Protein AF-0000000084341301 (afdb_homodimer)

Organism: Pseudonocardia thermophila (NCBI:txid1848)

Sequence (792 aa):
MSDLIIRPATEADIPAIKRADERSFHARMSDTEIADTLTLLPPERFLVAVDPQDGLVGVTAAYDMAVTLPGGAALPSPGVAWVSVPATHRRRGILRALMAGQLGGFVAQGLPLAMLTASHASIYGRFGYGEATRNRCVEIDPRAELRADAPDPGGVRFAETSEVTEHAPRIHRRWAARTPGAVSRSEAWWKRFFLDREYRRGGASSMFHLVHPDGWAAYRAKWGTEGSTLSVELFAVTPEAHAALWRVLLAQELVEKISTRLTFDDPLQLMLTDPRLIRTTSVADGLWLRVLDVPAVLGARRYGCEIDVVLEVRDDFLGRGGRFRLQGGPDGASCTPTAGAAQVHVGMADLGSLVTGNVRARSLAAAARLQAEDAALARFDVAFVPEREPWHGTDFMSDLIIRPATEADIPAIKRADERSFHARMSDTEIADTLTLLPPERFLVAVDPQDGLVGVTAAYDMAVTLPGGAALPSPGVAWVSVPATHRRRGILRALMAGQLGGFVAQGLPLAMLTASHASIYGRFGYGEATRNRCVEIDPRAELRADAPDPGGVRFAETSEVTEHAPRIHRRWAARTPGAVSRSEAWWKRFFLDREYRRGGASSMFHLVHPDGWAAYRAKWGTEGSTLSVELFAVTPEAHAALWRVLLAQELVEKISTRLTFDDPLQLMLTDPRLIRTTSVADGLWLRVLDVPAVLGARRYGCEIDVVLEVRDDFLGRGGRFRLQGGPDGASCTPTAGAAQVHVGMADLGSLVTGNVRARSLAAAARLQAEDAALARFDVAFVPEREPWHGTDF

Foldseek 3Di:
DAPKDKAFFDPVCLVVLQVQLCQQVVHHDDPVRSVLVCLQFPRRQKIFIQGPVPGTFWIKGWGFKWFAFFLQDTFTATEIDSTGGHPVCPPVCRSLVNLLVNLVVCVVVVGFKYKYWDPPPVPCVLSQKAFAAKWWKKKFALVWDFDPPFAAPAAKDKDDLVVCLPPALVLLSLLRSNFGQAMHADNSRSVSVSVQDPVVQVQWDGWIKMDGNFKIKIWTWHADDQATEIEMQIGGNDPNRVRNVVNVVSPDPRHRIYMYTDDPPDCSLVRTPHSVSMGTDDMGGGMIMFGQAVFVLLQSHAWAAWDWFWEFEDEPSNRRTAIWTWTHHRVGIGIGHDPDDGQKYAYSNVVRRLRRLQDFLVVCVVVVRMDHDPVNRVVSRRGSHGPDRHDHSDHD/DAPKDKAFFDPVCLVVLQVQLCQQVVHHDDPVRSVLVCLQFPRRQKIFIQGPVPGTFWIKGWGFKWFAFFLQDTFTATEIDSTGGHPVCPPVCRSLVNLLVNLVVCVVVVGFKYKYWDPPPVPCVLSQKAFAAKWWKKKFALVWDFDPPFAAPAAKDKDDLVVCLPPALVLLSLLRSNFGQAMHADNSRSVSVSVQDPVVQVQWDGWIWMDGNFKIKIWTWHADDQATEIEMQIGGNDPNRVRNVVNVVSPDPRHRIYMYTDDPPDCSLVRTPHSVSMGTDDMGGGMIMFGSAVFVLLQSHAWAAWDWFWEFEDEPSNRRTAIWTWTHHRVGIGIGHDPDDGQKYAYSNVVRRLRRLQDFLVVCVVVVRMDHDPVNRVVSRRGSHGPDRHDHSDHD

InterPro domains:
  IPR000182 GNAT domain [PS51186] (4-151)
  IPR016181 Acyl-CoA N-acyltransferase [SSF55729] (3-292)
  IPR022902 N-acetyltransferase Eis [MF_01812] (3-396)
  IPR022902 N-acetyltransferase Eis [NF002367] (5-396)
  IPR025559 Enhanced intracellular survival protein domain [PF13530] (294-391)
  IPR036527 SCP2 sterol-binding domain superfamily [G3DSA:3.30.1050.10] (291-385)
  IPR036527 SCP2 sterol-binding domain superfamily [SSF55718] (293-396)
  IPR041380 Eis-like, acetyltransferase domain [PF17668] (181-290)
  IPR051554 Acetyltransferase Eis [PTHR37817] (6-394)

pLDDT: mean 95.44, std 5.09, range [42.5, 98.88]

Nearest PDB structures (foldseek):
  3sxn-assembly1_F  TM=9.494E-01  e=4.541E-52  Mycolicibacterium smegmatis MC2 155
  6b0u-assembly1_A-2  TM=9.136E-01  e=8.654E-45  Mycobacterium tuberculosis H37Rv
  8f4w-assembly1_A  TM=9.136E-01  e=1.585E-44  Mycobacterium tuberculosis H37Rv
  8f4a-assembly1_A  TM=9.173E-01  e=4.161E-43  Mycobacterium tuberculosis H37Rv
  3ryo-assembly2_G  TM=9.146E-01  e=3.676E-42  Mycobacterium tuberculosis

Secondary structure (DSSP, 8-state):
----EEEE--GGGHHHHHHHHHHHHT----HHHHHHHHTTS-GGGEEEEEETTTEEEEEEEEE--EEEPTTS-EEE--EEEEEE--GGGTTSSHHHHHHHHHHHHHHHTT--EEEEE-SSGGGTGGGT-EE--EEEEEEE-TT--B-TTS------EEE-GGGTTTHHHHHHHHHHTTSTTPBP--HHHHHHHHH--GGGSTTPPPPEEEEETTEEEEEEEEE-SS-EEEEEEEEESSHHHHHHHHHHHHT-SSEEEEEEE--TT-THHHHBS-GGGEEEEEEEE-EEEEES-HHHHHHHS--SS-EEEEEEEE-TTT---EEEEEEEETTEEEEEE--SPPSEEEEHHHHHHHHHTSS-HHHHHHTTSEEE-HHHHHHHHHHT--SS--------/----EEEE--GGGHHHHHHHHHHHHT----HHHHHHHHTTS-GGGEEEEEETTTEEEEEEEEE--EEEPTTS-EEE--EEEEEE--GGG-SSSHHHHHHHHHHHHHHHTT--EEEEE-SSGGGTGGGT-EE--EEEEEEE-TT--B-TTS------EEE-GGGTTTHHHHHHHHHHTTSTTPBP--HHHHHHHHH--GGGSTTPPPPEEEEETTEEEEEEEEE-SS-EEEEEEEEESSHHHHHHHHHHHHT-SSEEEEEEE--TT-THHHHBS-GGGEEEEEEEE-EEEEES-HHHHHHHS--SS-EEEEEEEE-TTT---EEEEEEEETTEEEEEE--SPPSEEEEHHHHHHHHHTSS-HHHHHHTTSEEE-HHHHHHHHHHT--SS--------

Radius of gyration: 28.09 Å; Cα contacts (8 Å, |Δi|>4): 1857; chains: 2; bounding box: 62×84×65 Å

Structure (mmCIF, N/CA/C/O backbone):
data_AF-0000000084341301-model_v1
#
loop_
_entity.id
_entity.type
_entity.pdbx_description
1 polymer 'Predicted acetyltransferase'
#
loop_
_atom_site.group_PDB
_atom_site.id
_atom_site.type_symbol
_atom_site.label_atom_id
_atom_site.label_alt_id
_atom_site.label_comp_id
_atom_site.label_asym_id
_atom_site.label_entity_id
_atom_site.label_seq_id
_atom_site.pdbx_PDB_ins_code
_atom_site.Cartn_x
_atom_site.Cartn_y
_atom_site.Cartn_z
_atom_site.occupancy
_atom_site.B_iso_or_equiv
_atom_site.auth_seq_id
_atom_site.auth_comp_id
_atom_site.auth_asym_id
_atom_site.auth_atom_id
_atom_site.pdbx_PDB_model_num
ATOM 1 N N . MET A 1 1 ? 24.031 38.469 12.195 1 42.5 1 MET A N 1
ATOM 2 C CA . MET A 1 1 ? 22.781 37.719 12.219 1 42.5 1 MET A CA 1
ATOM 3 C C . MET A 1 1 ? 21.578 38.625 12.055 1 42.5 1 MET A C 1
ATOM 5 O O . MET A 1 1 ? 21.469 39.625 12.758 1 42.5 1 MET A O 1
ATOM 9 N N . SER A 1 2 ? 21.078 38.844 10.867 1 56.94 2 SER A N 1
ATOM 10 C CA . SER A 1 2 ? 20.203 39.906 10.406 1 56.94 2 SER A CA 1
ATOM 11 C C . SER A 1 2 ? 19.047 40.125 11.391 1 56.94 2 SER A C 1
ATOM 13 O O . SER A 1 2 ? 18.703 39.25 12.164 1 56.94 2 SER A O 1
ATOM 15 N N . ASP A 1 3 ? 18.859 41.344 11.727 1 82.94 3 ASP A N 1
ATOM 16 C CA . ASP A 1 3 ? 17.859 41.969 12.586 1 82.94 3 ASP A CA 1
ATOM 17 C C . ASP A 1 3 ? 16.438 41.562 12.188 1 82.94 3 ASP A C 1
ATOM 19 O O . ASP A 1 3 ? 15.547 42.406 12.078 1 82.94 3 ASP A O 1
ATOM 23 N N . LEU A 1 4 ? 16.281 40.281 11.844 1 90.62 4 LEU A N 1
ATOM 24 C CA . LEU A 1 4 ? 14.961 39.75 11.492 1 90.62 4 LEU A CA 1
ATOM 25 C C . LEU A 1 4 ? 14.047 39.688 12.711 1 90.62 4 LEU A C 1
ATOM 27 O O . LEU A 1 4 ? 14.469 39.25 13.789 1 90.62 4 LEU A O 1
ATOM 31 N N . ILE A 1 5 ? 12.852 40.25 12.547 1 95.12 5 ILE A N 1
ATOM 32 C CA . ILE A 1 5 ? 11.852 40.188 13.609 1 95.12 5 ILE A CA 1
ATOM 33 C C . ILE A 1 5 ? 10.766 39.188 13.242 1 95.12 5 ILE A C 1
ATOM 35 O O . ILE A 1 5 ? 10.148 39.281 12.188 1 95.12 5 ILE A O 1
ATOM 39 N N . ILE A 1 6 ? 10.586 38.188 14.07 1 96.5 6 ILE A N 1
ATOM 40 C CA . ILE A 1 6 ? 9.5 37.219 13.922 1 96.5 6 ILE A CA 1
ATOM 41 C C . ILE A 1 6 ? 8.352 37.594 14.859 1 96.5 6 ILE A C 1
ATOM 43 O O . ILE A 1 6 ? 8.539 37.656 16.078 1 96.5 6 ILE A O 1
ATOM 47 N N . ARG A 1 7 ? 7.215 37.75 14.312 1 96.5 7 ARG A N 1
ATOM 48 C CA . ARG A 1 7 ? 6.082 38.188 15.133 1 96.5 7 ARG A CA 1
ATOM 49 C C . ARG A 1 7 ? 4.762 37.75 14.508 1 96.5 7 ARG A C 1
ATOM 51 O O . ARG A 1 7 ? 4.695 37.5 13.305 1 96.5 7 ARG A O 1
ATOM 58 N N . PRO A 1 8 ? 3.703 37.688 15.273 1 97.12 8 PRO A N 1
ATOM 59 C CA . PRO A 1 8 ? 2.379 37.5 14.672 1 97.12 8 PRO A CA 1
ATOM 60 C C . PRO A 1 8 ? 1.997 38.625 13.703 1 97.12 8 PRO A C 1
ATOM 62 O O . PRO A 1 8 ? 2.4 39.781 13.891 1 97.12 8 PRO A O 1
ATOM 65 N N . ALA A 1 9 ? 1.221 38.219 12.75 1 97.62 9 ALA A N 1
ATOM 66 C CA . ALA A 1 9 ? 0.758 39.219 11.781 1 97.62 9 ALA A CA 1
ATOM 67 C C . ALA A 1 9 ? -0.41 40.031 12.336 1 97.62 9 ALA A C 1
ATOM 69 O O . ALA A 1 9 ? -1.041 39.625 13.32 1 97.62 9 ALA A O 1
ATOM 70 N N . THR A 1 10 ? -0.611 41.188 11.734 1 96.56 10 THR A N 1
ATOM 71 C CA . THR A 1 10 ? -1.783 42.031 11.945 1 96.56 10 THR A CA 1
ATOM 72 C C . THR A 1 10 ? -2.57 42.219 10.656 1 96.56 10 THR A C 1
ATOM 74 O O . THR A 1 10 ? -2.135 41.75 9.594 1 96.56 10 THR A O 1
ATOM 77 N N . GLU A 1 11 ? -3.734 42.844 10.812 1 95.81 11 GLU A N 1
ATOM 78 C CA . GLU A 1 11 ? -4.555 43.125 9.633 1 95.81 11 GLU A CA 1
ATOM 79 C C . GLU A 1 11 ? -3.771 43.906 8.586 1 95.81 11 GLU A C 1
ATOM 81 O O . GLU A 1 11 ? -3.975 43.719 7.383 1 95.81 11 GLU A O 1
ATOM 86 N N . ALA A 1 12 ? -2.93 44.75 9.008 1 95.88 12 ALA A N 1
ATOM 87 C CA . ALA A 1 12 ? -2.164 45.625 8.117 1 95.88 12 ALA A CA 1
ATOM 88 C C . ALA A 1 12 ? -1.168 44.812 7.289 1 95.88 12 ALA A C 1
ATOM 90 O O . ALA A 1 12 ? -0.68 45.281 6.262 1 95.88 12 ALA A O 1
ATOM 91 N N . ASP A 1 13 ? -0.878 43.594 7.699 1 96.56 13 ASP A N 1
ATOM 92 C CA . ASP A 1 13 ? 0.124 42.75 7.023 1 96.56 13 ASP A CA 1
ATOM 93 C C . ASP A 1 13 ? -0.501 41.969 5.887 1 96.56 13 ASP A C 1
ATOM 95 O O . ASP A 1 13 ? 0.211 41.406 5.051 1 96.56 13 ASP A O 1
ATOM 99 N N . ILE A 1 14 ? -1.792 41.875 5.785 1 95.81 14 ILE A N 1
ATOM 100 C CA . ILE A 1 14 ? -2.502 40.906 4.938 1 95.81 14 ILE A CA 1
ATOM 101 C C . ILE A 1 14 ? -2.164 41.188 3.471 1 95.81 14 ILE A C 1
ATOM 103 O O . ILE A 1 14 ? -1.88 40.25 2.713 1 95.81 14 ILE A O 1
ATOM 107 N N . PRO A 1 15 ? -2.131 42.5 3.008 1 94.38 15 PRO A N 1
ATOM 108 C CA . PRO A 1 15 ? -1.761 42.719 1.608 1 94.38 15 PRO A CA 1
ATOM 109 C C . PRO A 1 15 ? -0.362 42.188 1.277 1 94.38 15 PRO A C 1
ATOM 111 O O . PRO A 1 15 ? -0.154 41.594 0.215 1 94.38 15 PRO A O 1
ATOM 114 N N . ALA A 1 16 ? 0.547 42.406 2.154 1 93.94 16 ALA A N 1
ATOM 115 C CA . ALA A 1 16 ? 1.914 41.938 1.937 1 93.94 16 ALA A CA 1
ATOM 116 C C . ALA A 1 16 ? 1.984 40.406 1.972 1 93.94 16 ALA A C 1
ATOM 118 O O . ALA A 1 16 ? 2.742 39.781 1.213 1 93.94 16 ALA A O 1
ATOM 119 N N . ILE A 1 17 ? 1.266 39.781 2.867 1 94.81 17 ILE A N 1
ATOM 120 C CA . ILE A 1 17 ? 1.19 38.344 2.973 1 94.81 17 ILE A CA 1
ATOM 121 C C . ILE A 1 17 ? 0.647 37.75 1.67 1 94.81 17 ILE A C 1
ATOM 123 O O . ILE A 1 17 ? 1.211 36.812 1.128 1 94.81 17 ILE A O 1
ATOM 127 N N . LYS A 1 18 ? -0.397 38.312 1.188 1 93.25 18 LYS A N 1
ATOM 128 C CA . LYS A 1 18 ? -0.994 37.875 -0.074 1 93.25 18 LYS A CA 1
ATOM 129 C C . LYS A 1 18 ? 0.025 37.938 -1.208 1 93.25 18 LYS A C 1
ATOM 131 O O . LYS A 1 18 ? 0.174 36.969 -1.957 1 93.25 18 LYS A O 1
ATOM 136 N N . ARG A 1 19 ? 0.723 38.969 -1.313 1 90.12 19 ARG A N 1
ATOM 137 C CA . ARG A 1 19 ? 1.71 39.156 -2.373 1 90.12 19 ARG A CA 1
ATOM 138 C C . ARG A 1 19 ? 2.836 38.125 -2.25 1 90.12 19 ARG A C 1
ATOM 140 O O . ARG A 1 19 ? 3.316 37.594 -3.254 1 90.12 19 ARG A O 1
ATOM 147 N N . ALA A 1 20 ? 3.262 37.969 -1.065 1 87.62 20 ALA A N 1
ATOM 148 C CA . ALA A 1 20 ? 4.328 37 -0.825 1 87.62 20 ALA A CA 1
ATOM 149 C C . ALA A 1 20 ? 3.924 35.594 -1.303 1 87.62 20 ALA A C 1
ATOM 151 O O . ALA A 1 20 ? 4.711 34.906 -1.948 1 87.62 20 ALA A O 1
ATOM 152 N N . ASP A 1 21 ? 2.775 35.219 -0.958 1 86.19 21 ASP A N 1
ATOM 153 C CA . ASP A 1 21 ? 2.287 33.875 -1.337 1 86.19 21 ASP A CA 1
ATOM 154 C C . ASP A 1 21 ? 2.111 33.781 -2.85 1 86.19 21 ASP A C 1
ATOM 156 O O . ASP A 1 21 ? 2.477 32.781 -3.453 1 86.19 21 ASP A O 1
ATOM 160 N N . GLU A 1 22 ? 1.565 34.844 -3.441 1 88.38 22 GLU A N 1
ATOM 161 C CA . GLU A 1 22 ? 1.374 34.875 -4.887 1 88.38 22 GLU A CA 1
ATOM 162 C C . GLU A 1 22 ? 2.699 34.688 -5.625 1 88.38 22 GLU A C 1
ATOM 164 O O . GLU A 1 22 ? 2.77 34 -6.637 1 88.38 22 GLU A O 1
ATOM 169 N N . ARG A 1 23 ? 3.67 35.281 -5.129 1 85.44 23 ARG A N 1
ATOM 170 C CA . ARG A 1 23 ? 4.992 35.188 -5.738 1 85.44 23 ARG A CA 1
ATOM 171 C C . ARG A 1 23 ? 5.578 33.781 -5.598 1 85.44 23 ARG A C 1
ATOM 173 O O . ARG A 1 23 ? 6.184 33.25 -6.535 1 85.44 23 ARG A O 1
ATOM 180 N N . SER A 1 24 ? 5.422 33.281 -4.457 1 81.44 24 SER A N 1
ATOM 181 C CA . SER A 1 24 ? 6.016 31.984 -4.16 1 81.44 24 SER A CA 1
ATOM 182 C C . SER A 1 24 ? 5.316 30.859 -4.918 1 81.44 24 SER A C 1
ATOM 184 O O . SER A 1 24 ? 5.949 29.875 -5.309 1 81.44 24 SER A O 1
ATOM 186 N N . PHE A 1 25 ? 4.082 30.969 -5.203 1 81.62 25 PHE A N 1
ATOM 187 C CA . PHE A 1 25 ? 3.316 29.875 -5.793 1 81.62 25 PHE A CA 1
ATOM 188 C C . PHE A 1 25 ? 2.844 30.25 -7.195 1 81.62 25 PHE A C 1
ATOM 190 O O . PHE A 1 25 ? 2.162 29.453 -7.852 1 81.62 25 PHE A O 1
ATOM 197 N N . HIS A 1 26 ? 3.145 31.453 -7.672 1 84.38 26 HIS A N 1
ATOM 198 C CA . HIS A 1 26 ? 2.906 31.938 -9.031 1 84.38 26 HIS A CA 1
ATOM 199 C C . HIS A 1 26 ? 1.42 31.906 -9.375 1 84.38 26 HIS A C 1
ATOM 201 O O . HIS A 1 26 ? 1.039 31.469 -10.469 1 84.38 26 HIS A O 1
ATOM 207 N N . ALA A 1 27 ? 0.662 32.125 -8.406 1 82 27 ALA A N 1
ATOM 208 C CA . ALA A 1 27 ? -0.785 32.188 -8.602 1 82 27 ALA A CA 1
ATOM 209 C C . ALA A 1 27 ? -1.383 33.406 -7.918 1 82 27 ALA A C 1
ATOM 211 O O . ALA A 1 27 ? -1.08 33.688 -6.754 1 82 27 ALA A O 1
ATOM 212 N N . ARG A 1 28 ? -2.146 34.094 -8.633 1 85.56 28 ARG A N 1
ATOM 213 C CA . ARG A 1 28 ? -2.809 35.281 -8.07 1 85.56 28 ARG A CA 1
ATOM 214 C C . ARG A 1 28 ? -4.066 34.875 -7.309 1 85.56 28 ARG A C 1
ATOM 216 O O . ARG A 1 28 ? -4.723 33.875 -7.652 1 85.56 28 ARG A O 1
ATOM 223 N N . MET A 1 29 ? -4.258 35.656 -6.34 1 87.88 29 MET A N 1
ATOM 224 C CA . MET A 1 29 ? -5.438 35.406 -5.508 1 87.88 29 MET A CA 1
ATOM 225 C C . MET A 1 29 ? -6.395 36.594 -5.582 1 87.88 29 MET A C 1
ATOM 227 O O . MET A 1 29 ? -5.98 37.75 -5.449 1 87.88 29 MET A O 1
ATOM 231 N N . SER A 1 30 ? -7.617 36.312 -5.855 1 89.56 30 SER A N 1
ATOM 232 C CA . SER A 1 30 ? -8.625 37.344 -5.859 1 89.56 30 SER A CA 1
ATOM 233 C C . SER A 1 30 ? -8.914 37.844 -4.445 1 89.56 30 SER A C 1
ATOM 235 O O . SER A 1 30 ? -8.508 37.219 -3.465 1 89.56 30 SER A O 1
ATOM 237 N N . ASP A 1 31 ? -9.586 38.938 -4.395 1 89.19 31 ASP A N 1
ATOM 238 C CA . ASP A 1 31 ? -9.977 39.469 -3.096 1 89.19 31 ASP A CA 1
ATOM 239 C C . ASP A 1 31 ? -10.953 38.531 -2.387 1 89.19 31 ASP A C 1
ATOM 241 O O . ASP A 1 31 ? -10.922 38.406 -1.159 1 89.19 31 ASP A O 1
ATOM 245 N N . THR A 1 32 ? -11.727 37.906 -3.137 1 89.75 32 THR A N 1
ATOM 246 C CA . THR A 1 32 ? -12.68 36.969 -2.576 1 89.75 32 THR A CA 1
ATOM 247 C C . THR A 1 32 ? -11.953 35.75 -1.986 1 89.75 32 THR A C 1
ATOM 249 O O . THR A 1 32 ? -12.312 35.281 -0.908 1 89.75 32 THR A O 1
ATOM 252 N N . GLU A 1 33 ? -10.953 35.344 -2.611 1 88.38 33 GLU A N 1
ATOM 253 C CA . GLU A 1 33 ? -10.195 34.188 -2.162 1 88.38 33 GLU A CA 1
ATOM 254 C C . GLU A 1 33 ? -9.508 34.469 -0.828 1 88.38 33 GLU A C 1
ATOM 256 O O . GLU A 1 33 ? -9.531 33.625 0.073 1 88.38 33 GLU A O 1
ATOM 261 N N . ILE A 1 34 ? -8.867 35.562 -0.771 1 89.75 34 ILE A N 1
ATOM 262 C CA . ILE A 1 34 ? -8.164 35.875 0.468 1 89.75 34 ILE A CA 1
ATOM 263 C C . ILE A 1 34 ? -9.18 36.094 1.589 1 89.75 34 ILE A C 1
ATOM 265 O O . ILE A 1 34 ? -8.938 35.719 2.738 1 89.75 34 ILE A O 1
ATOM 269 N N . ALA A 1 35 ? -10.305 36.781 1.263 1 90.31 35 ALA A N 1
ATOM 270 C CA . ALA A 1 35 ? -11.352 36.969 2.258 1 90.31 35 ALA A CA 1
ATOM 271 C C . ALA A 1 35 ? -11.867 35.625 2.785 1 90.31 35 ALA A C 1
ATOM 273 O O . ALA A 1 35 ? -12.07 35.469 3.99 1 90.31 35 ALA A O 1
ATOM 274 N N . ASP A 1 36 ? -12.07 34.719 1.896 1 90.06 36 ASP A N 1
ATOM 275 C CA . ASP A 1 36 ? -12.508 33.375 2.271 1 90.06 36 ASP A CA 1
ATOM 276 C C . ASP A 1 36 ? -11.469 32.688 3.158 1 90.06 36 ASP A C 1
ATOM 278 O O . ASP A 1 36 ? -11.82 32.031 4.137 1 90.06 36 ASP A O 1
ATOM 282 N N . THR A 1 37 ? -10.219 32.844 2.82 1 90.38 37 THR A N 1
ATOM 283 C CA . THR A 1 37 ? -9.125 32.25 3.58 1 90.38 37 THR A CA 1
ATOM 284 C C . THR A 1 37 ? -9.094 32.812 5.004 1 90.38 37 THR A C 1
ATOM 286 O O . THR A 1 37 ? -8.898 32.062 5.961 1 90.38 37 THR A O 1
ATOM 289 N N . LEU A 1 38 ? -9.32 34.062 5.133 1 92.19 38 LEU A N 1
ATOM 290 C CA . LEU A 1 38 ? -9.195 34.75 6.41 1 92.19 38 LEU A CA 1
ATOM 291 C C . LEU A 1 38 ? -10.328 34.344 7.352 1 92.19 38 LEU A C 1
ATOM 293 O O . LEU A 1 38 ? -10.258 34.594 8.555 1 92.19 38 LEU A O 1
ATOM 297 N N . THR A 1 39 ? -11.367 33.719 6.828 1 91.06 39 THR A N 1
ATOM 298 C CA . THR A 1 39 ? -12.406 33.188 7.699 1 91.06 39 THR A CA 1
ATOM 299 C C . THR A 1 39 ? -11.883 31.969 8.477 1 91.06 39 THR A C 1
ATOM 301 O O . THR A 1 39 ? -12.391 31.656 9.555 1 91.06 39 THR A O 1
ATOM 304 N N . LEU A 1 40 ? -10.906 31.344 7.969 1 92.75 40 LEU A N 1
ATOM 305 C CA . LEU A 1 40 ? -10.32 30.156 8.578 1 92.75 40 LEU A CA 1
ATOM 306 C C . LEU A 1 40 ? -9.008 30.5 9.281 1 92.75 40 LEU A C 1
ATOM 308 O O . LEU A 1 40 ? -8.625 29.828 10.25 1 92.75 40 LEU A O 1
ATOM 312 N N . LEU A 1 41 ? -8.383 31.5 8.711 1 93.62 41 LEU A N 1
ATOM 313 C CA . LEU A 1 41 ? -7.066 31.906 9.18 1 93.62 41 LEU A CA 1
ATOM 314 C C . LEU A 1 41 ? -7.035 33.406 9.5 1 93.62 41 LEU A C 1
ATOM 316 O O . LEU A 1 41 ? -6.492 34.188 8.719 1 93.62 41 LEU A O 1
ATOM 320 N N . PRO A 1 42 ? -7.543 33.75 10.664 1 93.5 42 PRO A N 1
ATOM 321 C CA . PRO A 1 42 ? -7.41 35.156 11.023 1 93.5 42 PRO A CA 1
ATOM 322 C C . PRO A 1 42 ? -5.953 35.594 11.102 1 93.5 42 PRO A C 1
ATOM 324 O O . PRO A 1 42 ? -5.051 34.781 11.266 1 93.5 42 PRO A O 1
ATOM 327 N N . PRO A 1 43 ? -5.703 36.844 11.008 1 94.75 43 PRO A N 1
ATOM 328 C CA . PRO A 1 43 ? -4.344 37.375 10.891 1 94.75 43 PRO A CA 1
ATOM 329 C C . PRO A 1 43 ? -3.418 36.906 12 1 94.75 43 PRO A C 1
ATOM 331 O O . PRO A 1 43 ? -2.254 36.594 11.742 1 94.75 43 PRO A O 1
ATOM 334 N N . GLU A 1 44 ? -3.908 36.719 13.148 1 93.69 44 GLU A N 1
ATOM 335 C CA . GLU A 1 44 ? -3.059 36.375 14.281 1 93.69 44 GLU A CA 1
ATOM 336 C C . GLU A 1 44 ? -2.549 34.938 14.164 1 93.69 44 GLU A C 1
ATOM 338 O O . GLU A 1 44 ? -1.648 34.531 14.906 1 93.69 44 GLU A O 1
ATOM 343 N N . ARG A 1 45 ? -3.066 34.188 13.234 1 95.88 45 ARG A N 1
ATOM 344 C CA . ARG A 1 45 ? -2.625 32.812 13 1 95.88 45 ARG A CA 1
ATOM 345 C C . ARG A 1 45 ? -1.441 32.781 12.047 1 95.88 45 ARG A C 1
ATOM 347 O O . ARG A 1 45 ? -0.839 31.719 11.836 1 95.88 45 ARG A O 1
ATOM 354 N N . PHE A 1 46 ? -1.177 33.938 11.531 1 97.25 46 PHE A N 1
ATOM 355 C CA . PHE A 1 46 ? 0.018 34.094 10.703 1 97.25 46 PHE A CA 1
ATOM 356 C C . PHE A 1 46 ? 1.205 34.531 11.547 1 97.25 46 PHE A C 1
ATOM 358 O O . PHE A 1 46 ? 1.044 35.312 12.484 1 97.25 46 PHE A O 1
ATOM 365 N N . LEU A 1 47 ? 2.32 34 11.242 1 97.75 47 LEU A N 1
ATOM 366 C CA . LEU A 1 47 ? 3.621 34.469 11.719 1 97.75 47 LEU A CA 1
ATOM 367 C C . LEU A 1 47 ? 4.453 35 10.562 1 97.75 47 LEU A C 1
ATOM 369 O O . LEU A 1 47 ? 4.598 34.344 9.531 1 97.75 47 LEU A O 1
ATOM 373 N N . VAL A 1 48 ? 4.98 36.219 10.742 1 97.69 48 VAL A N 1
ATOM 374 C CA . VAL A 1 48 ? 5.711 36.844 9.648 1 97.69 48 VAL A CA 1
ATOM 375 C C . VAL A 1 48 ? 7.148 37.125 10.078 1 97.69 48 VAL A C 1
ATOM 377 O O . VAL A 1 48 ? 7.414 37.344 11.266 1 97.69 48 VAL A O 1
ATOM 380 N N . ALA A 1 49 ? 8.023 37 9.172 1 97.19 49 ALA A N 1
ATOM 381 C CA . ALA A 1 49 ? 9.398 37.5 9.297 1 97.19 49 ALA A CA 1
ATOM 382 C C . ALA A 1 49 ? 9.562 38.844 8.609 1 97.19 49 ALA A C 1
ATOM 384 O O . ALA A 1 49 ? 9.32 38.969 7.406 1 97.19 49 ALA A O 1
ATOM 385 N N . VAL A 1 50 ? 10.023 39.812 9.391 1 95.81 50 VAL A N 1
ATOM 386 C CA . VAL A 1 50 ? 10.125 41.188 8.867 1 95.81 50 VAL A CA 1
ATOM 387 C C . VAL A 1 50 ? 11.57 41.656 8.93 1 95.81 50 VAL A C 1
ATOM 389 O O . VAL A 1 50 ? 12.195 41.625 10 1 95.81 50 VAL A O 1
ATOM 392 N N . ASP A 1 51 ? 11.984 41.969 7.789 1 93.5 51 ASP A N 1
ATOM 393 C CA . ASP A 1 51 ? 13.289 42.625 7.68 1 93.5 51 ASP A CA 1
ATOM 394 C C . ASP A 1 51 ? 13.164 44.156 7.777 1 93.5 51 ASP A C 1
ATOM 396 O O . ASP A 1 51 ? 12.305 44.75 7.121 1 93.5 51 ASP A O 1
ATOM 400 N N . PRO A 1 52 ? 13.969 44.781 8.57 1 90.81 52 PRO A N 1
ATOM 401 C CA . PRO A 1 52 ? 13.844 46.25 8.742 1 90.81 52 PRO A CA 1
ATOM 402 C C . PRO A 1 52 ? 13.977 47 7.426 1 90.81 52 PRO A C 1
ATOM 404 O O . PRO A 1 52 ? 13.383 48.062 7.266 1 90.81 52 PRO A O 1
ATOM 407 N N . GLN A 1 53 ? 14.688 46.531 6.516 1 91.44 53 GLN A N 1
ATOM 408 C CA . GLN A 1 53 ? 14.938 47.219 5.25 1 91.44 53 GLN A CA 1
ATOM 409 C C . GLN A 1 53 ? 13.961 46.75 4.172 1 91.44 53 GLN A C 1
ATOM 411 O O . GLN A 1 53 ? 13.391 47.562 3.447 1 91.44 53 GLN A O 1
ATOM 416 N N . ASP A 1 54 ? 13.641 45.5 4.113 1 91.56 54 ASP A N 1
ATOM 417 C CA . ASP A 1 54 ? 12.945 44.938 2.965 1 91.56 54 ASP A CA 1
ATOM 418 C C . ASP A 1 54 ? 11.484 44.625 3.307 1 91.56 54 ASP A C 1
ATOM 420 O O . ASP A 1 54 ? 10.703 44.25 2.43 1 91.56 54 ASP A O 1
ATOM 424 N N . GLY A 1 55 ? 11.133 44.812 4.645 1 93.5 55 GLY A N 1
ATOM 425 C CA . GLY A 1 55 ? 9.758 44.531 5.031 1 93.5 55 GLY A CA 1
ATOM 426 C C . GLY A 1 55 ? 9.508 43.031 5.254 1 93.5 55 GLY A C 1
ATOM 427 O O . GLY A 1 55 ? 10.328 42.344 5.848 1 93.5 55 GLY A O 1
ATOM 428 N N . LEU A 1 56 ? 8.281 42.562 4.801 1 95.38 56 LEU A N 1
ATOM 429 C CA . LEU A 1 56 ? 7.906 41.156 5 1 95.38 56 LEU A CA 1
ATOM 430 C C . LEU A 1 56 ? 8.672 40.25 4.055 1 95.38 56 LEU A C 1
ATOM 432 O O . LEU A 1 56 ? 8.531 40.344 2.832 1 95.38 56 LEU A O 1
ATOM 436 N N . VAL A 1 57 ? 9.445 39.344 4.629 1 94.88 57 VAL A N 1
ATOM 437 C CA . VAL A 1 57 ? 10.328 38.531 3.811 1 94.88 57 VAL A CA 1
ATOM 438 C C . VAL A 1 57 ? 10.047 37.031 4.082 1 94.88 57 VAL A C 1
ATOM 440 O O . VAL A 1 57 ? 10.789 36.156 3.629 1 94.88 57 VAL A O 1
ATOM 443 N N . GLY A 1 58 ? 9 36.75 4.805 1 95.81 58 GLY A N 1
ATOM 444 C CA . GLY A 1 58 ? 8.578 35.375 5.066 1 95.81 58 GLY A CA 1
ATOM 445 C C . GLY A 1 58 ? 7.25 35.281 5.793 1 95.81 58 GLY A C 1
ATOM 446 O O . GLY A 1 58 ? 6.859 36.219 6.5 1 95.81 58 GLY A O 1
ATOM 447 N N . VAL A 1 59 ? 6.637 34.188 5.648 1 96.81 59 VAL A N 1
ATOM 448 C CA . VAL A 1 59 ? 5.344 34.031 6.301 1 96.81 59 VAL A CA 1
ATOM 449 C C . VAL A 1 59 ? 5.074 32.531 6.512 1 96.81 59 VAL A C 1
ATOM 451 O O . VAL A 1 59 ? 5.551 31.688 5.746 1 96.81 59 VAL A O 1
ATOM 454 N N . THR A 1 60 ? 4.438 32.156 7.582 1 97 60 THR A N 1
ATOM 455 C CA . THR A 1 60 ? 3.805 30.891 7.852 1 97 60 THR A CA 1
ATOM 456 C C . THR A 1 60 ? 2.482 31.078 8.586 1 97 60 THR A C 1
ATOM 458 O O . THR A 1 60 ? 2.193 32.156 9.086 1 97 60 THR A O 1
ATOM 461 N N . ALA A 1 61 ? 1.662 30.125 8.539 1 97.62 61 ALA A N 1
ATOM 462 C CA . ALA A 1 61 ? 0.376 30.172 9.234 1 97.62 61 ALA A CA 1
ATOM 463 C C . ALA A 1 61 ? -0.002 28.781 9.758 1 97.62 61 ALA A C 1
ATOM 465 O O . ALA A 1 61 ? 0.663 27.797 9.445 1 97.62 61 ALA A O 1
ATOM 466 N N . ALA A 1 62 ? -1.022 28.703 10.578 1 97.88 62 ALA A N 1
ATOM 467 C CA . ALA A 1 62 ? -1.5 27.406 11.07 1 97.88 62 ALA A CA 1
ATOM 468 C C . ALA A 1 62 ? -3.008 27.438 11.297 1 97.88 62 ALA A C 1
ATOM 470 O O . ALA A 1 62 ? -3.527 28.328 11.969 1 97.88 62 ALA A O 1
ATOM 471 N N . TYR A 1 63 ? -3.672 26.469 10.742 1 97.62 63 TYR A N 1
ATOM 472 C CA . TYR A 1 63 ? -5.086 26.234 11.008 1 97.62 63 TYR A CA 1
ATOM 473 C C . TYR A 1 63 ? -5.285 25.594 12.375 1 97.62 63 TYR A C 1
ATOM 475 O O . TYR A 1 63 ? -4.414 24.859 12.852 1 97.62 63 TYR A O 1
ATOM 483 N N . ASP A 1 64 ? -6.422 25.922 12.984 1 96.56 64 ASP A N 1
ATOM 484 C CA . ASP A 1 64 ? -6.824 25.188 14.188 1 96.56 64 ASP A CA 1
ATOM 485 C C . ASP A 1 64 ? -7.5 23.875 13.828 1 96.56 64 ASP A C 1
ATOM 487 O O . ASP A 1 64 ? -8.664 23.844 13.422 1 96.56 64 ASP A O 1
ATOM 491 N N . MET A 1 65 ? -6.742 22.766 14.055 1 98.06 65 MET A N 1
ATOM 492 C CA . MET A 1 65 ? -7.223 21.453 13.641 1 98.06 65 MET A CA 1
ATOM 493 C C . MET A 1 65 ? -6.844 20.375 14.664 1 98.06 65 MET A C 1
ATOM 495 O O . MET A 1 65 ? -6.215 20.688 15.68 1 98.06 65 MET A O 1
ATOM 499 N N . ALA A 1 66 ? -7.328 19.234 14.484 1 98.69 66 ALA A N 1
ATOM 500 C CA . ALA A 1 66 ? -6.98 18.047 15.266 1 98.69 66 ALA A CA 1
ATOM 501 C C . ALA A 1 66 ? -6.746 16.844 14.359 1 98.69 66 ALA A C 1
ATOM 503 O O . ALA A 1 66 ? -7.203 16.828 13.211 1 98.69 66 ALA A O 1
ATOM 504 N N . VAL A 1 67 ? -6.012 15.906 14.844 1 98.69 67 VAL A N 1
ATOM 505 C CA . VAL A 1 67 ? -5.777 14.656 14.125 1 98.69 67 VAL A CA 1
ATOM 506 C C . VAL A 1 67 ? -6.133 13.469 15.023 1 98.69 67 VAL A C 1
ATOM 508 O O . VAL A 1 67 ? -5.855 13.484 16.219 1 98.69 67 VAL A O 1
ATOM 511 N N . THR A 1 68 ? -6.73 12.492 14.484 1 98.81 68 THR A N 1
ATOM 512 C CA . THR A 1 68 ? -7.117 11.289 15.211 1 98.81 68 THR A CA 1
ATOM 513 C C . THR A 1 68 ? -5.992 10.258 15.188 1 98.81 68 THR A C 1
ATOM 515 O O . THR A 1 68 ? -5.422 9.977 14.133 1 98.81 68 THR A O 1
ATOM 518 N N . LEU A 1 69 ? -5.652 9.727 16.328 1 98.75 69 LEU A N 1
ATOM 519 C CA . LEU A 1 69 ? -4.656 8.664 16.438 1 98.75 69 LEU A CA 1
ATOM 520 C C . LEU A 1 69 ? -5.316 7.289 16.375 1 98.75 69 LEU A C 1
ATOM 522 O O . LEU A 1 69 ? -6.531 7.172 16.547 1 98.75 69 LEU A O 1
ATOM 526 N N . PRO A 1 70 ? -4.516 6.227 16.016 1 98.44 70 PRO A N 1
ATOM 527 C CA . PRO A 1 70 ? -5.059 4.879 16.203 1 98.44 70 PRO A CA 1
ATOM 528 C C . PRO A 1 70 ? -5.707 4.684 17.578 1 98.44 70 PRO A C 1
ATOM 530 O O . PRO A 1 70 ? -5.133 5.082 18.594 1 98.44 70 PRO A O 1
ATOM 533 N N . GLY A 1 71 ? -6.867 4.148 17.562 1 97.25 71 GLY A N 1
ATOM 534 C CA . GLY A 1 71 ? -7.629 3.996 18.797 1 97.25 71 GLY A CA 1
ATOM 535 C C . GLY A 1 71 ? -8.664 5.086 19 1 97.25 71 GLY A C 1
ATOM 536 O O . GLY A 1 71 ? -9.531 4.969 19.859 1 97.25 71 GLY A O 1
ATOM 537 N N . GLY A 1 72 ? -8.523 6.266 18.312 1 97.94 72 GLY A N 1
ATOM 538 C CA . GLY A 1 72 ? -9.648 7.188 18.234 1 97.94 72 GLY A CA 1
ATOM 539 C C . GLY A 1 72 ? -9.383 8.5 18.953 1 97.94 72 GLY A C 1
ATOM 540 O O . GLY A 1 72 ? -10.164 9.453 18.812 1 97.94 72 GLY A O 1
ATOM 541 N N . ALA A 1 73 ? -8.32 8.617 19.688 1 98.38 73 ALA A N 1
ATOM 542 C CA . ALA A 1 73 ? -8.039 9.883 20.359 1 98.38 73 ALA A CA 1
ATOM 543 C C . ALA A 1 73 ? -7.793 11.008 19.359 1 98.38 73 ALA A C 1
ATOM 545 O O . ALA A 1 73 ? -6.969 10.867 18.453 1 98.38 73 ALA A O 1
ATOM 546 N N . ALA A 1 74 ? -8.492 12.062 19.531 1 98.62 74 ALA A N 1
ATOM 547 C CA . ALA A 1 74 ? -8.273 13.258 18.719 1 98.62 74 ALA A CA 1
ATOM 548 C C . ALA A 1 74 ? -7.398 14.266 19.469 1 98.62 74 ALA A C 1
ATOM 550 O O . ALA A 1 74 ? -7.762 14.734 20.547 1 98.62 74 ALA A O 1
ATOM 551 N N . LEU A 1 75 ? -6.289 14.578 18.906 1 98.81 75 LEU A N 1
ATOM 552 C CA . LEU A 1 75 ? -5.379 15.523 19.531 1 98.81 75 LEU A CA 1
ATOM 553 C C . LEU A 1 75 ? -5.332 16.844 18.766 1 98.81 75 LEU A C 1
ATOM 555 O O . LEU A 1 75 ? -5.27 16.844 17.531 1 98.81 75 LEU A O 1
ATOM 559 N N . PRO A 1 76 ? -5.406 17.953 19.531 1 98.75 76 PRO A N 1
ATOM 560 C CA . PRO A 1 76 ? -5.191 19.234 18.859 1 98.75 76 PRO A CA 1
ATOM 561 C C . PRO A 1 76 ? -3.863 19.297 18.094 1 98.75 76 PRO A C 1
ATOM 563 O O . PRO A 1 76 ? -2.822 18.922 18.656 1 98.75 76 PRO A O 1
ATOM 566 N N . SER A 1 77 ? -3.926 19.672 16.875 1 98.69 77 SER A N 1
ATOM 567 C CA . SER A 1 77 ? -2.777 1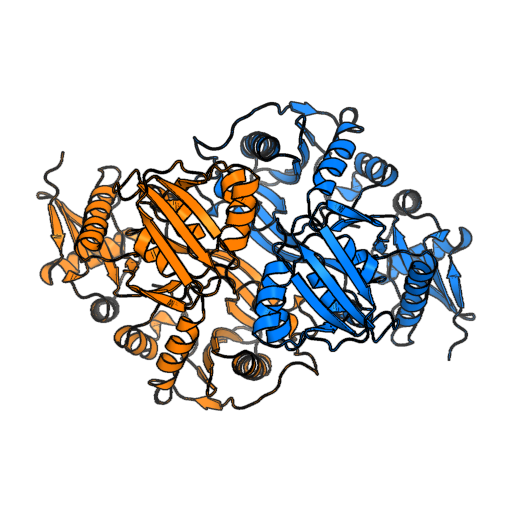9.688 15.977 1 98.69 77 SER A CA 1
ATOM 568 C C . SER A 1 77 ? -2.889 20.812 14.953 1 98.69 77 SER A C 1
ATOM 570 O O . SER A 1 77 ? -3.58 20.672 13.945 1 98.69 77 SER A O 1
ATOM 572 N N . PRO A 1 78 ? -2.176 21.906 15.172 1 98.5 78 PRO A N 1
ATOM 573 C CA . PRO A 1 78 ? -2.225 22.969 14.18 1 98.5 78 PRO A CA 1
ATOM 574 C C . PRO A 1 78 ? -1.788 22.516 12.789 1 98.5 78 PRO A C 1
ATOM 576 O O . PRO A 1 78 ? -0.822 21.75 12.664 1 98.5 78 PRO A O 1
ATOM 579 N N . GLY A 1 79 ? -2.592 22.891 11.797 1 98.44 79 GLY A N 1
ATOM 580 C CA . GLY A 1 79 ? -2.254 22.609 10.414 1 98.44 79 GLY A CA 1
ATOM 581 C C . GLY A 1 79 ? -1.427 23.703 9.773 1 98.44 79 GLY A C 1
ATOM 582 O O . GLY A 1 79 ? -1.974 24.703 9.297 1 98.44 79 GLY A O 1
ATOM 583 N N . VAL A 1 80 ? -0.175 23.484 9.672 1 97.88 80 VAL A N 1
ATOM 584 C CA . VAL A 1 80 ? 0.767 24.469 9.164 1 97.88 80 VAL A CA 1
ATOM 585 C C . VAL A 1 80 ? 0.572 24.641 7.656 1 97.88 80 VAL A C 1
ATOM 587 O O . VAL A 1 80 ? 0.483 23.672 6.918 1 97.88 80 VAL A O 1
ATOM 590 N N . ALA A 1 81 ? 0.498 25.891 7.242 1 95.44 81 ALA A N 1
ATOM 591 C CA . ALA A 1 81 ? 0.282 26.25 5.848 1 95.44 81 ALA A CA 1
ATOM 592 C C . ALA A 1 81 ? 0.919 27.609 5.527 1 95.44 81 ALA A C 1
ATOM 594 O O . ALA A 1 81 ? 1.515 28.234 6.402 1 95.44 81 ALA A O 1
ATOM 595 N N . TRP A 1 82 ? 0.927 27.984 4.246 1 94 82 TRP A N 1
ATOM 596 C CA . TRP A 1 82 ? 1.351 29.312 3.785 1 94 82 TRP A CA 1
ATOM 597 C C . TRP A 1 82 ? 2.822 29.547 4.105 1 94 82 TRP A C 1
ATOM 599 O O . TRP A 1 82 ? 3.193 30.641 4.555 1 94 82 TRP A O 1
ATOM 609 N N . VAL A 1 83 ? 3.566 28.547 4 1 93.75 83 VAL A N 1
ATOM 610 C CA . VAL A 1 83 ? 4.992 28.703 4.266 1 93.75 83 VAL A CA 1
ATOM 611 C C . VAL A 1 83 ? 5.691 29.266 3.029 1 93.75 83 VAL A C 1
ATOM 613 O O . VAL A 1 83 ? 5.855 28.562 2.029 1 93.75 83 VAL A O 1
ATOM 616 N N . SER A 1 84 ? 6.133 30.469 3.119 1 92.19 84 SER A N 1
ATOM 617 C CA . SER A 1 84 ? 6.734 31.109 1.95 1 92.19 84 SER A CA 1
ATOM 618 C C . SER A 1 84 ? 7.875 32.031 2.352 1 92.19 84 SER A C 1
ATOM 620 O O . SER A 1 84 ? 7.758 32.781 3.318 1 92.19 84 SER A O 1
ATOM 622 N N . VAL A 1 85 ? 8.953 31.906 1.684 1 92.56 85 VAL A N 1
ATOM 623 C CA . VAL A 1 85 ? 10.078 32.844 1.687 1 92.56 85 VAL A CA 1
ATOM 624 C C . VAL A 1 85 ? 10.406 33.25 0.255 1 92.56 85 VAL A C 1
ATOM 626 O O . VAL A 1 85 ? 10.656 32.406 -0.606 1 92.56 85 VAL A O 1
ATOM 629 N N . PRO A 1 86 ? 10.367 34.531 0.008 1 89.12 86 PRO A N 1
ATOM 630 C CA . PRO A 1 86 ? 10.672 34.938 -1.362 1 89.12 86 PRO A CA 1
ATOM 631 C C . PRO A 1 86 ? 12.047 34.469 -1.834 1 89.12 86 PRO A C 1
ATOM 633 O O . PRO A 1 86 ? 12.984 34.406 -1.042 1 89.12 86 PRO A O 1
ATOM 636 N N . ALA A 1 87 ? 12.133 34.25 -3.141 1 89.56 87 ALA A N 1
ATOM 637 C CA . ALA A 1 87 ? 13.359 33.75 -3.746 1 89.56 87 ALA A CA 1
ATOM 638 C C . ALA A 1 87 ? 14.531 34.688 -3.496 1 89.56 87 ALA A C 1
ATOM 640 O O . ALA A 1 87 ? 15.68 34.25 -3.393 1 89.56 87 ALA A O 1
ATOM 641 N N . THR A 1 88 ? 14.289 35.938 -3.34 1 90.38 88 THR A N 1
ATOM 642 C CA . THR A 1 88 ? 15.312 36.969 -3.129 1 90.38 88 THR A CA 1
ATOM 643 C C . THR A 1 88 ? 15.938 36.812 -1.744 1 90.38 88 THR A C 1
ATOM 645 O O . THR A 1 88 ? 17 37.375 -1.474 1 90.38 88 THR A O 1
ATOM 648 N N . HIS A 1 89 ? 15.289 36.125 -0.893 1 90.19 89 HIS A N 1
ATOM 649 C CA . HIS A 1 89 ? 15.742 36.062 0.492 1 90.19 89 HIS A CA 1
ATOM 650 C C . HIS A 1 89 ? 15.992 34.625 0.925 1 90.19 89 HIS A C 1
ATOM 652 O O . HIS A 1 89 ? 15.961 34.312 2.119 1 90.19 89 HIS A O 1
ATOM 658 N N . ARG A 1 90 ? 16.203 33.781 -0.063 1 86.94 90 ARG A N 1
ATOM 659 C CA . ARG A 1 90 ? 16.422 32.375 0.269 1 86.94 90 ARG A CA 1
ATOM 660 C C . ARG A 1 90 ? 17.844 32.156 0.792 1 86.94 90 ARG A C 1
ATOM 662 O O . ARG A 1 90 ? 18.719 33 0.615 1 86.94 90 ARG A O 1
ATOM 669 N N . ARG A 1 91 ? 18.016 31.094 1.524 1 88.75 91 ARG A N 1
ATOM 670 C CA . ARG A 1 91 ? 19.297 30.641 2.049 1 88.75 91 ARG A CA 1
ATOM 671 C C . ARG A 1 91 ? 19.875 31.656 3.033 1 88.75 91 ARG A C 1
ATOM 673 O O . ARG A 1 91 ? 21.078 31.922 3.018 1 88.75 91 ARG A O 1
ATOM 680 N N . ARG A 1 92 ? 18.969 32.281 3.787 1 90.88 92 ARG A N 1
ATOM 681 C CA . ARG A 1 92 ? 19.375 33.219 4.805 1 90.88 92 ARG A CA 1
ATOM 682 C C . ARG A 1 92 ? 18.844 32.812 6.18 1 90.88 92 ARG A C 1
ATOM 684 O O . ARG A 1 92 ? 18.828 33.625 7.105 1 90.88 92 ARG A O 1
ATOM 691 N N . GLY A 1 93 ? 18.281 31.609 6.273 1 93.44 93 GLY A N 1
ATOM 692 C CA . GLY A 1 93 ? 17.828 31.094 7.555 1 93.44 93 GLY A CA 1
ATOM 693 C C . GLY A 1 93 ? 16.438 31.547 7.941 1 93.44 93 GLY A C 1
ATOM 694 O O . GLY A 1 93 ? 15.984 31.281 9.055 1 93.44 93 GLY A O 1
ATOM 695 N N . ILE A 1 94 ? 15.758 32.219 7.121 1 94.75 94 ILE A N 1
ATOM 696 C CA . ILE A 1 94 ? 14.453 32.812 7.422 1 94.75 94 ILE A CA 1
ATOM 697 C C . ILE A 1 94 ? 13.445 31.688 7.695 1 94.75 94 ILE A C 1
ATOM 699 O O . ILE A 1 94 ? 12.695 31.75 8.672 1 94.75 94 ILE A O 1
ATOM 703 N N . LEU A 1 95 ? 13.406 30.688 6.875 1 94.75 95 LEU A N 1
ATOM 704 C CA . LEU A 1 95 ? 12.484 29.578 7.078 1 94.75 95 LEU A CA 1
ATOM 705 C C . LEU A 1 95 ? 12.727 28.906 8.43 1 94.75 95 LEU A C 1
ATOM 707 O O . LEU A 1 95 ? 11.773 28.609 9.164 1 94.75 95 LEU A O 1
ATOM 711 N N . ARG A 1 96 ? 13.961 28.656 8.719 1 95.69 96 ARG A N 1
ATOM 712 C CA . ARG A 1 96 ? 14.312 28.047 9.992 1 95.69 96 ARG A CA 1
ATOM 713 C C . ARG A 1 96 ? 13.812 28.875 11.172 1 95.69 96 ARG A C 1
ATOM 715 O O . ARG A 1 96 ? 13.297 28.344 12.148 1 95.69 96 ARG A O 1
ATOM 722 N N . ALA A 1 97 ? 14.008 30.172 11.055 1 96 97 ALA A N 1
ATOM 723 C CA . ALA A 1 97 ? 13.555 31.078 12.109 1 96 97 ALA A CA 1
ATOM 724 C C . ALA A 1 97 ? 12.039 31.031 12.266 1 96 97 ALA A C 1
ATOM 726 O O . ALA A 1 97 ? 11.523 31.016 13.383 1 96 97 ALA A O 1
ATOM 727 N N . LEU A 1 98 ? 11.336 31.047 11.148 1 96.88 98 LEU A N 1
ATOM 728 C CA . LEU A 1 98 ? 9.883 30.969 11.172 1 96.88 98 LEU A CA 1
ATOM 729 C C . LEU A 1 98 ? 9.414 29.656 11.812 1 96.88 98 LEU A C 1
ATOM 731 O O . LEU A 1 98 ? 8.531 29.672 12.672 1 96.88 98 LEU A O 1
ATOM 735 N N . MET A 1 99 ? 10.031 28.547 11.445 1 96.94 99 MET A N 1
ATOM 736 C CA . MET A 1 99 ? 9.664 27.234 11.977 1 96.94 99 MET A CA 1
ATOM 737 C C . MET A 1 99 ? 9.945 27.156 13.469 1 96.94 99 MET A C 1
ATOM 739 O O . MET A 1 99 ? 9.133 26.641 14.234 1 96.94 99 MET A O 1
ATOM 743 N N . ALA A 1 100 ? 11.094 27.656 13.844 1 97.25 100 ALA A N 1
ATOM 744 C CA . ALA A 1 100 ? 11.445 27.656 15.266 1 97.25 100 ALA A CA 1
ATOM 745 C C . ALA A 1 100 ? 10.445 28.469 16.078 1 97.25 100 ALA A C 1
ATOM 747 O O . ALA A 1 100 ? 9.984 28.031 17.125 1 97.25 100 ALA A O 1
ATOM 748 N N . GLY A 1 101 ? 10.133 29.656 15.539 1 97.44 101 GLY A N 1
ATOM 749 C CA . GLY A 1 101 ? 9.156 30.5 16.219 1 97.44 101 GLY A CA 1
ATOM 750 C C . GLY A 1 101 ? 7.781 29.859 16.297 1 97.44 101 GLY A C 1
ATOM 751 O O . GLY A 1 101 ? 7.145 29.891 17.344 1 97.44 101 GLY A O 1
ATOM 752 N N . GLN A 1 102 ? 7.309 29.312 15.203 1 98.19 102 GLN A N 1
ATOM 753 C CA . GLN A 1 102 ? 5.973 28.734 15.141 1 98.19 102 GLN A CA 1
ATOM 754 C C . GLN A 1 102 ? 5.859 27.5 16.047 1 98.19 102 GLN A C 1
ATOM 756 O O . GLN A 1 102 ? 4.945 27.406 16.859 1 98.19 102 GLN A O 1
ATOM 761 N N . LEU A 1 103 ? 6.777 26.594 15.977 1 98.44 103 LEU A N 1
ATOM 762 C CA . LEU A 1 103 ? 6.754 25.375 16.766 1 98.44 103 LEU A CA 1
ATOM 763 C C . LEU A 1 103 ? 6.973 25.672 18.25 1 98.44 103 LEU A C 1
ATOM 765 O O . LEU A 1 103 ? 6.371 25.047 19.109 1 98.44 103 LEU A O 1
ATOM 769 N N . GLY A 1 104 ? 7.891 26.609 18.469 1 98.06 104 GLY A N 1
ATOM 770 C CA . GLY A 1 104 ? 8.039 27.062 19.844 1 98.06 104 GLY A CA 1
ATOM 771 C C . GLY A 1 104 ? 6.742 27.578 20.453 1 98.06 104 GLY A C 1
ATOM 772 O O . GLY A 1 104 ? 6.438 27.312 21.609 1 98.06 104 GLY A O 1
ATOM 773 N N . GLY A 1 105 ? 6.043 28.391 19.641 1 97.94 105 GLY A N 1
ATOM 774 C CA . GLY A 1 105 ? 4.738 28.859 20.078 1 97.94 105 GLY A CA 1
ATOM 775 C C . GLY A 1 105 ? 3.766 27.734 20.375 1 97.94 105 GLY A C 1
ATOM 776 O O . GLY A 1 105 ? 3.027 27.797 21.359 1 97.94 105 GLY A O 1
ATOM 777 N N . PHE A 1 106 ? 3.711 26.719 19.531 1 98.5 106 PHE A N 1
ATOM 778 C CA . PHE A 1 106 ? 2.85 25.562 19.75 1 98.5 106 PHE A CA 1
ATOM 779 C C . PHE A 1 106 ? 3.191 24.875 21.078 1 98.5 106 PHE A C 1
ATOM 781 O O . PHE A 1 106 ? 2.295 24.531 21.844 1 98.5 106 PHE A O 1
ATOM 788 N N . VAL A 1 107 ? 4.473 24.703 21.344 1 98.5 107 VAL A N 1
ATOM 789 C CA . VAL A 1 107 ? 4.934 24.078 22.578 1 98.5 107 VAL A CA 1
ATOM 790 C C . VAL A 1 107 ? 4.477 24.906 23.781 1 98.5 107 VAL A C 1
ATOM 792 O O . VAL A 1 107 ? 3.98 24.359 24.766 1 98.5 107 VAL A O 1
ATOM 795 N N . ALA A 1 108 ? 4.668 26.188 23.672 1 98 108 ALA A N 1
ATOM 796 C CA . ALA A 1 108 ? 4.281 27.094 24.75 1 98 108 ALA A CA 1
ATOM 797 C C . ALA A 1 108 ? 2.785 27 25.031 1 98 108 ALA A C 1
ATOM 799 O O . ALA A 1 108 ? 2.35 27.188 26.172 1 98 108 ALA A O 1
ATOM 800 N N . GLN A 1 109 ? 2.018 26.719 24.047 1 97.94 109 GLN A N 1
ATOM 801 C CA . GLN A 1 109 ? 0.572 26.578 24.172 1 97.94 109 GLN A CA 1
ATOM 802 C C . GLN A 1 109 ? 0.2 25.203 24.688 1 97.94 109 GLN A C 1
ATOM 804 O O . GLN A 1 109 ? -0.972 24.922 24.953 1 97.94 109 GLN A O 1
ATOM 809 N N . GLY A 1 110 ? 1.13 24.266 24.75 1 98.31 110 GLY A N 1
ATOM 810 C CA . GLY A 1 110 ? 0.898 22.922 25.25 1 98.31 110 GLY A CA 1
ATOM 811 C C . GLY A 1 110 ? 0.333 21.984 24.203 1 98.31 110 GLY A C 1
ATOM 812 O O . GLY A 1 110 ? -0.296 20.969 24.547 1 98.31 110 GLY A O 1
ATOM 813 N N . LEU A 1 111 ? 0.493 22.266 22.969 1 98.75 111 LEU A N 1
ATOM 814 C CA . LEU A 1 111 ? -0.017 21.406 21.906 1 98.75 111 LEU A CA 1
ATOM 815 C C . LEU A 1 111 ? 0.875 20.188 21.719 1 98.75 111 LEU A C 1
ATOM 817 O O . LEU A 1 111 ? 2.104 20.297 21.75 1 98.75 111 LEU A O 1
ATOM 821 N N . PRO A 1 112 ? 0.309 19.062 21.484 1 98.81 112 PRO A N 1
ATOM 822 C CA . PRO A 1 112 ? 1.1 17.828 21.469 1 98.81 112 PRO A CA 1
ATOM 823 C C . PRO A 1 112 ? 1.63 17.5 20.062 1 98.81 112 PRO A C 1
ATOM 825 O O . PRO A 1 112 ? 2.568 16.703 19.938 1 98.81 112 PRO A O 1
ATOM 828 N N . LEU A 1 113 ? 0.979 18.016 19 1 98.75 113 LEU A N 1
ATOM 829 C CA . LEU A 1 113 ? 1.314 17.703 17.625 1 98.75 113 LEU A CA 1
ATOM 830 C C . LEU A 1 113 ? 1.202 18.953 16.734 1 98.75 113 LEU A C 1
ATOM 832 O O . LEU A 1 113 ? 0.498 19.891 17.094 1 98.75 113 LEU A O 1
ATOM 836 N N . ALA A 1 114 ? 1.877 18.922 15.664 1 98.81 114 ALA A N 1
ATOM 837 C CA . ALA A 1 114 ? 1.682 19.797 14.508 1 98.81 114 ALA A CA 1
ATOM 838 C C . ALA A 1 114 ? 1.655 19 13.211 1 98.81 114 ALA A C 1
ATOM 840 O O . ALA A 1 114 ? 2.141 17.859 13.164 1 98.81 114 ALA A O 1
ATOM 841 N N . MET A 1 115 ? 1.03 19.531 12.234 1 98.62 115 MET A N 1
ATOM 842 C CA . MET A 1 115 ? 0.926 18.781 10.984 1 98.62 115 MET A CA 1
ATOM 843 C C . MET A 1 115 ? 1.005 19.719 9.781 1 98.62 115 MET A C 1
ATOM 845 O O . MET A 1 115 ? 0.83 20.922 9.914 1 98.62 115 MET A O 1
ATOM 849 N N . LEU A 1 116 ? 1.299 19.172 8.633 1 97.88 116 LEU A N 1
ATOM 850 C CA . LEU A 1 116 ? 1.28 19.922 7.383 1 97.88 116 LEU A CA 1
ATOM 851 C C . LEU A 1 116 ? 1.134 18.984 6.188 1 97.88 116 LEU A C 1
ATOM 853 O O . LEU A 1 116 ? 1.22 17.766 6.336 1 97.88 116 LEU A O 1
ATOM 857 N N . THR A 1 117 ? 0.753 19.5 5.074 1 94.81 117 THR A N 1
ATOM 858 C CA . THR A 1 117 ? 0.919 18.891 3.758 1 94.81 117 THR A CA 1
ATOM 859 C C . THR A 1 117 ? 2.016 19.594 2.969 1 94.81 117 THR A C 1
ATOM 861 O O . THR A 1 117 ? 2.014 20.828 2.861 1 94.81 117 THR A O 1
ATOM 864 N N . ALA A 1 118 ? 2.926 18.859 2.463 1 88.94 118 ALA A N 1
ATOM 865 C CA . ALA A 1 118 ? 4.16 19.453 1.968 1 88.94 118 ALA A CA 1
ATOM 866 C C . ALA A 1 118 ? 4.086 19.703 0.464 1 88.94 118 ALA A C 1
ATOM 868 O O . ALA A 1 118 ? 3.76 18.797 -0.305 1 88.94 118 ALA A O 1
ATOM 869 N N . SER A 1 119 ? 4.391 20.906 0.115 1 82.38 119 SER A N 1
ATOM 870 C CA . SER A 1 119 ? 4.625 21.188 -1.297 1 82.38 119 SER A CA 1
ATOM 871 C C . SER A 1 119 ? 5.996 20.703 -1.74 1 82.38 119 SER A C 1
ATOM 873 O O . SER A 1 119 ? 6.145 20.156 -2.84 1 82.38 119 SER A O 1
ATOM 875 N N . HIS A 1 120 ? 6.961 20.875 -0.845 1 80.5 120 HIS A N 1
ATOM 876 C CA . HIS A 1 120 ? 8.312 20.359 -1.015 1 80.5 120 HIS A CA 1
ATOM 877 C C . HIS A 1 120 ? 8.695 19.438 0.137 1 80.5 120 HIS A C 1
ATOM 879 O O . HIS A 1 120 ? 9.156 19.891 1.184 1 80.5 120 HIS A O 1
ATOM 885 N N . ALA A 1 121 ? 8.688 18.188 -0.117 1 73.38 121 ALA A N 1
ATOM 886 C CA . ALA A 1 121 ? 8.742 17.172 0.926 1 73.38 121 ALA A CA 1
ATOM 887 C C . ALA A 1 121 ? 10.117 17.141 1.589 1 73.38 121 ALA A C 1
ATOM 889 O O . ALA A 1 121 ? 10.219 16.953 2.803 1 73.38 121 ALA A O 1
ATOM 890 N N . SER A 1 122 ? 11.102 17.469 0.948 1 78.56 122 SER A N 1
ATOM 891 C CA . SER A 1 122 ? 12.461 17.188 1.399 1 78.56 122 SER A CA 1
ATOM 892 C C . SER A 1 122 ? 12.898 18.188 2.473 1 78.56 122 SER A C 1
ATOM 894 O O . SER A 1 122 ? 13.898 17.953 3.156 1 78.56 122 SER A O 1
ATOM 896 N N . ILE A 1 123 ? 12.07 19.125 2.727 1 84.75 123 ILE A N 1
ATOM 897 C CA . ILE A 1 123 ? 12.617 20.172 3.586 1 84.75 123 ILE A CA 1
ATOM 898 C C . ILE A 1 123 ? 12.07 20.016 5.004 1 84.75 123 ILE A C 1
ATOM 900 O O . ILE A 1 123 ? 12.625 20.562 5.957 1 84.75 123 ILE A O 1
ATOM 904 N N . TYR A 1 124 ? 11.086 19.25 5.215 1 92.19 124 TYR A N 1
ATOM 905 C CA . TYR A 1 124 ? 10.391 19.344 6.496 1 92.19 124 TYR A CA 1
ATOM 906 C C . TYR A 1 124 ? 10.914 18.297 7.477 1 92.19 124 TYR A C 1
ATOM 908 O O . TYR A 1 124 ? 10.688 18.406 8.688 1 92.19 124 TYR A O 1
ATOM 916 N N . GLY A 1 125 ? 11.617 17.312 7.016 1 93.94 125 GLY A N 1
ATOM 917 C CA . GLY A 1 125 ? 12.227 16.344 7.902 1 93.94 125 GLY A CA 1
ATOM 918 C C . GLY A 1 125 ? 13.172 16.953 8.914 1 93.94 125 GLY A C 1
ATOM 919 O O . GLY A 1 125 ? 13.219 16.531 10.07 1 93.94 125 GLY A O 1
ATOM 920 N N . ARG A 1 126 ? 13.891 17.984 8.492 1 93.38 126 ARG A N 1
ATOM 921 C CA . ARG A 1 126 ? 14.875 18.609 9.359 1 93.38 126 ARG A CA 1
ATOM 922 C C . ARG A 1 126 ? 14.203 19.344 10.516 1 93.38 126 ARG A C 1
ATOM 924 O O . ARG A 1 126 ? 14.836 19.641 11.531 1 93.38 126 ARG A O 1
ATOM 931 N N . PHE A 1 127 ? 12.898 19.641 10.32 1 96.88 127 PHE A N 1
ATOM 932 C CA . PHE A 1 127 ? 12.156 20.312 11.383 1 96.88 127 PHE A CA 1
ATOM 933 C C . PHE A 1 127 ? 11.391 19.297 12.227 1 96.88 127 PHE A C 1
ATOM 935 O O . PHE A 1 127 ? 10.617 19.688 13.109 1 96.88 127 PHE A O 1
ATOM 942 N N . GLY A 1 128 ? 11.555 18.016 11.93 1 97.38 128 GLY A N 1
ATOM 943 C CA . GLY A 1 128 ? 10.984 16.984 12.773 1 97.38 128 GLY A CA 1
ATOM 944 C C . GLY A 1 128 ? 9.664 16.438 12.25 1 97.38 128 GLY A C 1
ATOM 945 O O . GLY A 1 128 ? 8.969 15.711 12.961 1 97.38 128 GLY A O 1
ATOM 946 N N . TYR A 1 129 ? 9.258 16.797 11.016 1 97.81 129 TYR A N 1
ATOM 947 C CA . TYR A 1 129 ? 8.023 16.281 10.43 1 97.81 129 TYR A CA 1
ATOM 948 C C . TYR A 1 129 ? 8.281 14.953 9.719 1 97.81 129 TYR A C 1
ATOM 950 O O . TYR A 1 129 ? 9.305 14.789 9.047 1 97.81 129 TYR A O 1
ATOM 958 N N . GLY A 1 130 ? 7.383 14.023 9.875 1 97.25 130 GLY A N 1
ATOM 959 C CA . GLY A 1 130 ? 7.43 12.758 9.156 1 97.25 130 GLY A CA 1
ATOM 960 C C . GLY A 1 130 ? 6.125 12.43 8.453 1 97.25 130 GLY A C 1
ATOM 961 O O . GLY A 1 130 ? 5.051 12.844 8.891 1 97.25 130 GLY A O 1
ATOM 962 N N . GLU A 1 131 ? 6.227 11.695 7.395 1 96.88 131 GLU A N 1
ATOM 963 C CA . GLU A 1 131 ? 5.055 11.312 6.613 1 96.88 131 GLU A CA 1
ATOM 964 C C . GLU A 1 131 ? 4.121 10.422 7.426 1 96.88 131 GLU A C 1
ATOM 966 O O . GLU A 1 131 ? 4.516 9.344 7.875 1 96.88 131 GLU A O 1
ATOM 971 N N . ALA A 1 132 ? 2.91 10.852 7.531 1 97.88 132 ALA A N 1
ATOM 972 C CA . ALA A 1 132 ? 2.012 10.18 8.469 1 97.88 132 ALA A CA 1
ATOM 973 C C . ALA A 1 132 ? 0.842 9.531 7.73 1 97.88 132 ALA A C 1
ATOM 975 O O . ALA A 1 132 ? 0.123 8.703 8.305 1 97.88 132 ALA A O 1
ATOM 976 N N . THR A 1 133 ? 0.575 9.898 6.559 1 98 133 THR A N 1
ATOM 977 C CA . THR A 1 133 ? -0.429 9.25 5.723 1 98 133 THR A CA 1
ATOM 978 C C . THR A 1 133 ? 0.022 9.219 4.266 1 98 133 THR A C 1
ATOM 980 O O . THR A 1 133 ? 0.997 9.875 3.895 1 98 133 THR A O 1
ATOM 983 N N . ARG A 1 134 ? -0.694 8.398 3.504 1 96.31 134 ARG A N 1
ATOM 984 C CA . ARG A 1 134 ? -0.488 8.297 2.064 1 96.31 134 ARG A CA 1
ATOM 985 C C . ARG A 1 134 ? -1.772 8.609 1.303 1 96.31 134 ARG A C 1
ATOM 987 O O . ARG A 1 134 ? -2.861 8.219 1.727 1 96.31 134 ARG A O 1
ATOM 994 N N . ASN A 1 135 ? -1.578 9.305 0.198 1 96.06 135 ASN A N 1
ATOM 995 C CA . ASN A 1 135 ? -2.674 9.523 -0.74 1 96.06 135 ASN A CA 1
ATOM 996 C C . ASN A 1 135 ? -2.607 8.547 -1.914 1 96.06 135 ASN A C 1
ATOM 998 O O . ASN A 1 135 ? -1.636 8.547 -2.672 1 96.06 135 ASN A O 1
ATOM 1002 N N . ARG A 1 136 ? -3.582 7.707 -2.014 1 97.94 136 ARG A N 1
ATOM 1003 C CA . ARG A 1 136 ? -3.766 6.844 -3.176 1 97.94 136 ARG A CA 1
ATOM 1004 C C . ARG A 1 136 ? -4.93 7.324 -4.035 1 97.94 136 ARG A C 1
ATOM 1006 O O . ARG A 1 136 ? -6.086 7.254 -3.619 1 97.94 136 ARG A O 1
ATOM 1013 N N . CYS A 1 137 ? -4.645 7.809 -5.219 1 98.44 137 CYS A N 1
ATOM 1014 C CA . CYS A 1 137 ? -5.668 8.195 -6.184 1 98.44 137 CYS A CA 1
ATOM 1015 C C . CYS A 1 137 ? -6.016 7.031 -7.105 1 98.44 137 CYS A C 1
ATOM 1017 O O . CYS A 1 137 ? -5.125 6.312 -7.566 1 98.44 137 CYS A O 1
ATOM 1019 N N . VAL A 1 138 ? -7.309 6.891 -7.344 1 98.5 138 VAL A N 1
ATOM 1020 C CA . VAL A 1 138 ? -7.738 5.781 -8.188 1 98.5 138 VAL A CA 1
ATOM 1021 C C . VAL A 1 138 ? -8.773 6.27 -9.203 1 98.5 138 VAL A C 1
ATOM 1023 O O . VAL A 1 138 ? -9.391 7.316 -9.008 1 98.5 138 VAL A O 1
ATOM 1026 N N . GLU A 1 139 ? -8.922 5.531 -10.234 1 98.56 139 GLU A N 1
ATOM 1027 C CA . GLU A 1 139 ? -10 5.625 -11.211 1 98.56 139 GLU A CA 1
ATOM 1028 C C . GLU A 1 139 ? -10.789 4.32 -11.289 1 98.56 139 GLU A C 1
ATOM 1030 O O . GLU A 1 139 ? -10.203 3.238 -11.359 1 98.56 139 GLU A O 1
ATOM 1035 N N . ILE A 1 140 ? -12.023 4.434 -11.234 1 98.38 140 ILE A N 1
ATOM 1036 C CA . ILE A 1 140 ? -12.922 3.283 -11.273 1 98.38 140 ILE A CA 1
ATOM 1037 C C . ILE A 1 140 ? -13.648 3.242 -12.617 1 98.38 140 ILE A C 1
ATOM 1039 O O . ILE A 1 140 ? -14.281 4.223 -13.023 1 98.38 140 ILE A O 1
ATOM 1043 N N . ASP A 1 141 ? -13.578 2.139 -13.305 1 96.75 141 ASP A N 1
ATOM 1044 C CA . ASP A 1 141 ? -14.242 1.9 -14.578 1 96.75 141 ASP A CA 1
ATOM 1045 C C . ASP A 1 141 ? -15.758 1.793 -14.391 1 96.75 141 ASP A C 1
ATOM 1047 O O . ASP A 1 141 ? -16.234 1.153 -13.453 1 96.75 141 ASP A O 1
ATOM 1051 N N . PRO A 1 142 ? -16.484 2.404 -15.234 1 90.94 142 PRO A N 1
ATOM 1052 C CA . PRO A 1 142 ? -17.938 2.381 -15.086 1 90.94 142 PRO A CA 1
ATOM 1053 C C . PRO A 1 142 ? -18.516 0.971 -15.18 1 90.94 142 PRO A C 1
ATOM 1055 O O . PRO A 1 142 ? -19.672 0.744 -14.797 1 90.94 142 PRO A O 1
ATOM 1058 N N . ARG A 1 143 ? -17.812 -0.012 -15.664 1 93.62 143 ARG A N 1
ATOM 1059 C CA . ARG A 1 143 ? -18.281 -1.391 -15.789 1 93.62 143 ARG A CA 1
ATOM 1060 C C . ARG A 1 143 ? -18.172 -2.127 -14.461 1 93.62 143 ARG A C 1
ATOM 1062 O O . ARG A 1 143 ? -18.578 -3.281 -14.352 1 93.62 143 ARG A O 1
ATOM 1069 N N . ALA A 1 144 ? -17.562 -1.438 -13.445 1 96.25 144 ALA A N 1
ATOM 1070 C CA . ALA A 1 144 ? -17.422 -2.07 -12.133 1 96.25 144 ALA A CA 1
ATOM 1071 C C . ALA A 1 144 ? -18.781 -2.449 -11.555 1 96.25 144 ALA A C 1
ATOM 1073 O O . ALA A 1 144 ? -19.688 -1.619 -11.5 1 96.25 144 ALA A O 1
ATOM 1074 N N . GLU A 1 145 ? -18.859 -3.691 -11.156 1 95.12 145 GLU A N 1
ATOM 1075 C CA . GLU A 1 145 ? -20.078 -4.219 -10.555 1 95.12 145 GLU A CA 1
ATOM 1076 C C . GLU A 1 145 ? -19.797 -4.848 -9.188 1 95.12 145 GLU A C 1
ATOM 1078 O O . GLU A 1 145 ? -18.781 -5.516 -9.008 1 95.12 145 GLU A O 1
ATOM 1083 N N . LEU A 1 146 ? -20.688 -4.609 -8.32 1 96.44 146 LEU A N 1
ATOM 1084 C CA . LEU A 1 146 ? -20.594 -5.254 -7.016 1 96.44 146 LEU A CA 1
ATOM 1085 C C . LEU A 1 146 ? -20.984 -6.727 -7.105 1 96.44 146 LEU A C 1
ATOM 1087 O O . LEU A 1 146 ? -21.844 -7.102 -7.906 1 96.44 146 LEU A O 1
ATOM 1091 N N . ARG A 1 147 ? -20.359 -7.5 -6.273 1 95.38 147 ARG A N 1
ATOM 1092 C CA . ARG A 1 147 ? -20.75 -8.898 -6.129 1 95.38 147 ARG A CA 1
ATOM 1093 C C . ARG A 1 147 ? -22.203 -9.023 -5.688 1 95.38 147 ARG A C 1
ATOM 1095 O O . ARG A 1 147 ? -22.719 -8.156 -4.98 1 95.38 147 ARG A O 1
ATOM 1102 N N . ALA A 1 148 ? -22.781 -10.141 -6.043 1 93.12 148 ALA A N 1
ATOM 1103 C CA . ALA A 1 148 ? -24.172 -10.383 -5.668 1 93.12 148 ALA A CA 1
ATOM 1104 C C . ALA A 1 148 ? -24.328 -10.461 -4.152 1 93.12 148 ALA A C 1
ATOM 1106 O O . ALA A 1 148 ? -25.344 -10.047 -3.604 1 93.12 148 ALA A O 1
ATOM 1107 N N . ASP A 1 149 ? -23.281 -10.922 -3.482 1 92.69 149 ASP A N 1
ATOM 1108 C CA . ASP A 1 149 ? -23.375 -11.125 -2.039 1 92.69 149 ASP A CA 1
ATOM 1109 C C . ASP A 1 149 ? -22.766 -9.945 -1.28 1 92.69 149 ASP A C 1
ATOM 1111 O O . ASP A 1 149 ? -22.578 -10.016 -0.064 1 92.69 149 ASP A O 1
ATOM 1115 N N . ALA A 1 150 ? -22.406 -8.914 -1.989 1 94.56 150 ALA A N 1
ATOM 1116 C CA . ALA A 1 150 ? -21.969 -7.703 -1.312 1 94.56 150 ALA A CA 1
ATOM 1117 C C . ALA A 1 150 ? -23.109 -7.066 -0.517 1 94.56 150 ALA A C 1
ATOM 1119 O O . ALA A 1 150 ? -24.281 -7.227 -0.864 1 94.56 150 ALA A O 1
ATOM 1120 N N . PRO A 1 151 ? -22.766 -6.336 0.496 1 93.69 151 PRO A N 1
ATOM 1121 C CA . PRO A 1 151 ? -23.812 -5.723 1.319 1 93.69 151 PRO A CA 1
ATOM 1122 C C . PRO A 1 151 ? -24.703 -4.758 0.53 1 93.69 151 PRO A C 1
ATOM 1124 O O . PRO A 1 151 ? -24.203 -4.027 -0.332 1 93.69 151 PRO A O 1
ATOM 1127 N N . ASP A 1 152 ? -26.016 -4.859 0.795 1 94.5 152 ASP A N 1
ATOM 1128 C CA . ASP A 1 152 ? -26.984 -3.955 0.192 1 94.5 152 ASP A CA 1
ATOM 1129 C C . ASP A 1 152 ? -27.984 -3.447 1.231 1 94.5 152 ASP A C 1
ATOM 1131 O O . ASP A 1 152 ? -29.172 -3.766 1.166 1 94.5 152 ASP A O 1
ATOM 1135 N N . PRO A 1 153 ? -27.562 -2.598 2.025 1 93.81 153 PRO A N 1
ATOM 1136 C CA . PRO A 1 153 ? -28.422 -2.15 3.123 1 93.81 153 PRO A CA 1
ATOM 1137 C C . PRO A 1 153 ? -29.438 -1.087 2.688 1 93.81 153 PRO A C 1
ATOM 1139 O O . PRO A 1 153 ? -30.422 -0.855 3.379 1 93.81 153 PRO A O 1
ATOM 1142 N N . GLY A 1 154 ? -29.156 -0.379 1.545 1 95.25 154 GLY A N 1
ATOM 1143 C CA . GLY A 1 154 ? -29.984 0.741 1.123 1 95.25 154 GLY A CA 1
ATOM 1144 C C . GLY A 1 154 ? -29.828 1.96 2.014 1 95.25 154 GLY A C 1
ATOM 1145 O O . GLY A 1 154 ? -28.766 2.174 2.611 1 95.25 154 GLY A O 1
ATOM 1146 N N . GLY A 1 155 ? -30.766 2.869 1.873 1 97.44 155 GLY A N 1
ATOM 1147 C CA . GLY A 1 155 ? -30.859 3.996 2.789 1 97.44 155 GLY A CA 1
ATOM 1148 C C . GLY A 1 155 ? -30.188 5.246 2.256 1 97.44 155 GLY A C 1
ATOM 1149 O O . GLY A 1 155 ? -29.984 6.215 2.996 1 97.44 155 GLY A O 1
ATOM 1150 N N . VAL A 1 156 ? -29.828 5.23 0.968 1 98.44 156 VAL A N 1
ATOM 1151 C CA . VAL A 1 156 ? -29.156 6.391 0.392 1 98.44 156 VAL A CA 1
ATOM 1152 C C . VAL A 1 156 ? -30.172 7.262 -0.343 1 98.44 156 VAL A C 1
ATOM 1154 O O . VAL A 1 156 ? -31.031 6.75 -1.051 1 98.44 156 VAL A O 1
ATOM 1157 N N . ARG A 1 157 ? -30.109 8.5 -0.207 1 98.12 157 ARG A N 1
ATOM 1158 C CA . ARG A 1 157 ? -30.938 9.43 -0.976 1 98.12 157 ARG A CA 1
ATOM 1159 C C . ARG A 1 157 ? -30.094 10.602 -1.495 1 98.12 157 ARG A C 1
ATOM 1161 O O . ARG A 1 157 ? -29.062 10.945 -0.907 1 98.12 157 ARG A O 1
ATOM 1168 N N . PHE A 1 158 ? -30.531 11.219 -2.527 1 97.62 158 PHE A N 1
ATOM 1169 C CA . PHE A 1 158 ? -29.953 12.461 -3.027 1 97.62 158 PHE A CA 1
ATOM 1170 C C . PHE A 1 158 ? -30.359 13.633 -2.148 1 97.62 158 PHE A C 1
ATOM 1172 O O . PHE A 1 158 ? -31.422 13.625 -1.537 1 97.62 158 PHE A O 1
ATOM 1179 N N . ALA A 1 159 ? -29.469 14.562 -2.07 1 97.69 159 ALA A N 1
ATOM 1180 C CA . ALA A 1 159 ? -29.766 15.766 -1.291 1 97.69 159 ALA A CA 1
ATOM 1181 C C . ALA A 1 159 ? -29.141 17 -1.922 1 97.69 159 ALA A C 1
ATOM 1183 O O . ALA A 1 159 ? -28.156 16.891 -2.656 1 97.69 159 ALA A O 1
ATOM 1184 N N . GLU A 1 160 ? -29.75 18.078 -1.641 1 95.44 160 GLU A N 1
ATOM 1185 C CA . GLU A 1 160 ? -29.172 19.375 -2.021 1 95.44 160 GLU A CA 1
ATOM 1186 C C . GLU A 1 160 ? -28.188 19.875 -0.961 1 95.44 160 GLU A C 1
ATOM 1188 O O . GLU A 1 160 ? -28.219 19.422 0.184 1 95.44 160 GLU A O 1
ATOM 1193 N N . THR A 1 161 ? -27.391 20.812 -1.364 1 95 161 THR A N 1
ATOM 1194 C CA . THR A 1 161 ? -26.391 21.359 -0.46 1 95 161 THR A CA 1
ATOM 1195 C C . THR A 1 161 ? -27.031 21.906 0.803 1 95 161 THR A C 1
ATOM 1197 O O . THR A 1 161 ? -26.531 21.719 1.908 1 95 161 THR A O 1
ATOM 1200 N N . SER A 1 162 ? -28.125 22.578 0.645 1 94.44 162 SER A N 1
ATOM 1201 C CA . SER A 1 162 ? -28.828 23.188 1.773 1 94.44 162 SER A CA 1
ATOM 1202 C C . SER A 1 162 ? -29.281 22.141 2.773 1 94.44 162 SER A C 1
ATOM 1204 O O . SER A 1 162 ? -29.5 22.438 3.949 1 94.44 162 SER A O 1
ATOM 1206 N N . GLU A 1 163 ? -29.344 20.938 2.355 1 94.88 163 GLU A N 1
ATOM 1207 C CA . GLU A 1 163 ? -29.891 19.875 3.189 1 94.88 163 GLU A CA 1
ATOM 1208 C C . GLU A 1 163 ? -28.781 19.125 3.93 1 94.88 163 GLU A C 1
ATOM 1210 O O . GLU A 1 163 ? -29.062 18.281 4.789 1 94.88 163 GLU A O 1
ATOM 1215 N N . VAL A 1 164 ? -27.562 19.406 3.576 1 97.81 164 VAL A N 1
ATOM 1216 C CA . VAL A 1 164 ? -26.531 18.547 4.129 1 97.81 164 VAL A CA 1
ATOM 1217 C C . VAL A 1 164 ? -25.609 19.359 5.035 1 97.81 164 VAL A C 1
ATOM 1219 O O . VAL A 1 164 ? -24.625 18.844 5.559 1 97.81 164 VAL A O 1
ATOM 1222 N N . THR A 1 165 ? -25.938 20.578 5.348 1 97.06 165 THR A N 1
ATOM 1223 C CA . THR A 1 165 ? -25.062 21.5 6.078 1 97.06 165 THR A CA 1
ATOM 1224 C C . THR A 1 165 ? -24.859 21.016 7.516 1 97.06 165 THR A C 1
ATOM 1226 O O . THR A 1 165 ? -23.859 21.344 8.148 1 97.06 165 THR A O 1
ATOM 1229 N N . GLU A 1 166 ? -25.797 20.281 8.023 1 97.25 166 GLU A N 1
ATOM 1230 C CA . GLU A 1 166 ? -25.656 19.703 9.359 1 97.25 166 GLU A CA 1
ATOM 1231 C C . GLU A 1 166 ? -25.203 18.25 9.281 1 97.25 166 GLU A C 1
ATOM 1233 O O . GLU A 1 166 ? -24.375 17.812 10.086 1 97.25 166 GLU A O 1
ATOM 1238 N N . HIS A 1 167 ? -25.688 17.562 8.328 1 98.31 167 HIS A N 1
ATOM 1239 C CA . HIS A 1 167 ? -25.453 16.125 8.211 1 98.31 167 HIS A CA 1
ATOM 1240 C C . HIS A 1 167 ? -24 15.828 7.871 1 98.31 167 HIS A C 1
ATOM 1242 O O . HIS A 1 167 ? -23.359 15.008 8.531 1 98.31 167 HIS A O 1
ATOM 1248 N N . ALA A 1 168 ? -23.453 16.484 6.891 1 98.62 168 ALA A N 1
ATOM 1249 C CA . ALA A 1 168 ? -22.109 16.219 6.406 1 98.62 168 ALA A CA 1
ATOM 1250 C C . ALA A 1 168 ? -21.078 16.422 7.512 1 98.62 168 ALA A C 1
ATOM 1252 O O . ALA A 1 168 ? -20.266 15.539 7.793 1 98.62 168 ALA A O 1
ATOM 1253 N N . PRO A 1 169 ? -21.109 17.531 8.281 1 98.62 169 PRO A N 1
ATOM 1254 C CA . PRO A 1 169 ? -20.172 17.703 9.391 1 98.62 169 PRO A CA 1
ATOM 1255 C C . PRO A 1 169 ? -20.312 16.641 10.461 1 98.62 169 PRO A C 1
ATOM 1257 O O . PRO A 1 169 ? -19.312 16.172 11.023 1 98.62 169 PRO A O 1
ATOM 1260 N N . ARG A 1 170 ? -21.5 16.281 10.75 1 98.56 170 ARG A N 1
ATOM 1261 C CA . ARG A 1 170 ? -21.75 15.25 11.758 1 98.56 170 ARG A CA 1
ATOM 1262 C C . ARG A 1 170 ? -21.141 13.914 11.336 1 98.56 170 ARG A C 1
ATOM 1264 O O . ARG A 1 170 ? -20.484 13.242 12.133 1 98.56 170 ARG A O 1
ATOM 1271 N N . ILE A 1 171 ? -21.359 13.523 10.086 1 98.75 171 ILE A N 1
ATOM 1272 C CA . ILE A 1 171 ? -20.812 12.281 9.555 1 98.75 171 ILE A CA 1
ATOM 1273 C C . ILE A 1 171 ? -19.281 12.359 9.57 1 98.75 171 ILE A C 1
ATOM 1275 O O . ILE A 1 171 ? -18.609 11.406 9.984 1 98.75 171 ILE A O 1
ATOM 1279 N N . HIS A 1 172 ? -18.766 13.461 9.141 1 98.81 172 HIS A N 1
ATOM 1280 C CA . HIS A 1 172 ? -17.312 13.617 9.102 1 98.81 172 HIS A CA 1
ATOM 1281 C C . HIS A 1 172 ? -16.703 13.453 10.492 1 98.81 172 HIS A C 1
ATOM 1283 O O . HIS A 1 172 ? -15.68 12.789 10.656 1 98.81 172 HIS A O 1
ATOM 1289 N N . ARG A 1 173 ? -17.312 14.031 11.508 1 98.56 173 ARG A N 1
ATOM 1290 C CA . ARG A 1 173 ? -16.812 13.922 12.875 1 98.56 173 ARG A CA 1
ATOM 1291 C C . ARG A 1 173 ? -16.812 12.469 13.336 1 98.56 173 ARG A C 1
ATOM 1293 O O . ARG A 1 173 ? -15.844 12 13.938 1 98.56 173 ARG A O 1
ATOM 1300 N N . ARG A 1 174 ? -17.844 11.773 13.078 1 98.69 174 ARG A N 1
ATOM 1301 C CA . ARG A 1 174 ? -17.953 10.375 13.477 1 98.69 174 ARG A CA 1
ATOM 1302 C C . ARG A 1 174 ? -16.953 9.508 12.719 1 98.69 174 ARG A C 1
ATOM 1304 O O . ARG A 1 174 ? -16.344 8.609 13.297 1 98.69 174 ARG A O 1
ATOM 1311 N N . TRP A 1 175 ? -16.844 9.75 11.43 1 98.62 175 TRP A N 1
ATOM 1312 C CA . TRP A 1 175 ? -15.859 9.047 10.625 1 98.62 175 TRP A CA 1
ATOM 1313 C C . TRP A 1 175 ? -14.445 9.312 11.133 1 98.62 175 TRP A C 1
ATOM 1315 O O . TRP A 1 175 ? -13.656 8.383 11.297 1 98.62 175 TRP A O 1
ATOM 1325 N N . ALA A 1 176 ? -14.148 10.594 11.367 1 98.69 176 ALA A N 1
ATOM 1326 C CA . ALA A 1 176 ? -12.812 10.992 11.82 1 98.69 176 ALA A CA 1
ATOM 1327 C C . ALA A 1 176 ? -12.469 10.328 13.156 1 98.69 176 ALA A C 1
ATOM 1329 O O . ALA A 1 176 ? -11.32 9.938 13.383 1 98.69 176 ALA A O 1
ATOM 1330 N N . ALA A 1 177 ? -13.391 10.141 13.992 1 98.06 177 ALA A N 1
ATOM 1331 C CA . ALA A 1 177 ? -13.18 9.562 15.32 1 98.06 177 ALA A CA 1
ATOM 1332 C C . ALA A 1 177 ? -12.727 8.109 15.211 1 98.06 177 ALA A C 1
ATOM 1334 O O . ALA A 1 177 ? -12.172 7.555 16.156 1 98.06 177 ALA A O 1
ATOM 1335 N N . ARG A 1 178 ? -12.867 7.547 14.016 1 97 178 ARG A N 1
ATOM 1336 C CA . ARG A 1 178 ? -12.562 6.125 13.867 1 97 178 ARG A CA 1
ATOM 1337 C C . ARG A 1 178 ? -11.43 5.91 12.867 1 97 178 ARG A C 1
ATOM 1339 O O . ARG A 1 178 ? -11.07 4.77 12.57 1 97 178 ARG A O 1
ATOM 1346 N N . THR A 1 179 ? -10.898 6.938 12.344 1 98.12 179 THR A N 1
ATOM 1347 C CA . THR A 1 179 ? -9.914 6.816 11.273 1 98.12 179 THR A CA 1
ATOM 1348 C C . THR A 1 179 ? -8.578 7.402 11.703 1 98.12 179 THR A C 1
ATOM 1350 O O . THR A 1 179 ? -8.445 8.617 11.859 1 98.12 179 THR A O 1
ATOM 1353 N N . PRO A 1 180 ? -7.582 6.531 11.852 1 98.38 180 PRO A N 1
ATOM 1354 C CA . PRO A 1 180 ? -6.258 7.082 12.164 1 98.38 180 PRO A CA 1
ATOM 1355 C C . PRO A 1 180 ? -5.777 8.078 11.109 1 98.38 180 PRO A C 1
ATOM 1357 O O . PRO A 1 180 ? -5.883 7.82 9.914 1 98.38 180 PRO A O 1
ATOM 1360 N N . GLY A 1 181 ? -5.262 9.234 11.578 1 98.62 181 GLY A N 1
ATOM 1361 C CA . GLY A 1 181 ? -4.715 10.242 10.688 1 98.62 181 GLY A CA 1
ATOM 1362 C C . GLY A 1 181 ? -5.75 11.25 10.227 1 98.62 181 GLY A C 1
ATOM 1363 O O . GLY A 1 181 ? -5.398 12.281 9.648 1 98.62 181 GLY A O 1
ATOM 1364 N N . ALA A 1 182 ? -7.016 11.055 10.539 1 98.75 182 ALA A N 1
ATOM 1365 C CA . ALA A 1 182 ? -8.086 11.93 10.055 1 98.75 182 ALA A CA 1
ATOM 1366 C C . ALA A 1 182 ? -7.938 13.336 10.633 1 98.75 182 ALA A C 1
ATOM 1368 O O . ALA A 1 182 ? -7.707 13.508 11.828 1 98.75 182 ALA A O 1
ATOM 1369 N N . VAL A 1 183 ? -8.062 14.297 9.781 1 98.81 183 VAL A N 1
ATOM 1370 C CA . VAL A 1 183 ? -7.957 15.695 10.172 1 98.81 183 VAL A CA 1
ATOM 1371 C C . VAL A 1 183 ? -9.352 16.297 10.359 1 98.81 183 VAL A C 1
ATOM 1373 O O . VAL A 1 183 ? -10.234 16.078 9.531 1 98.81 183 VAL A O 1
ATOM 1376 N N . SER A 1 184 ? -9.547 17.031 11.359 1 98.5 184 SER A N 1
ATOM 1377 C CA . SER A 1 184 ? -10.836 17.625 11.68 1 98.5 184 SER A CA 1
ATOM 1378 C C . SER A 1 184 ? -11.156 18.797 10.742 1 98.5 184 SER A C 1
ATOM 1380 O O . SER A 1 184 ? -10.25 19.375 10.133 1 98.5 184 SER A O 1
ATOM 1382 N N . ARG A 1 185 ? -12.406 19.062 10.602 1 97.94 185 ARG A N 1
ATOM 1383 C CA . ARG A 1 185 ? -12.93 20.25 9.922 1 97.94 185 ARG A CA 1
ATOM 1384 C C . ARG A 1 185 ? -13.781 21.094 10.859 1 97.94 185 ARG A C 1
ATOM 1386 O O . ARG A 1 185 ? -14.711 20.578 11.492 1 97.94 185 ARG A O 1
ATOM 1393 N N . SER A 1 186 ? -13.477 22.359 10.922 1 96 186 SER A N 1
ATOM 1394 C CA . SER A 1 186 ? -14.242 23.266 11.758 1 96 186 SER A CA 1
ATOM 1395 C C . SER A 1 186 ? -15.547 23.688 11.07 1 96 186 SER A C 1
ATOM 1397 O O . SER A 1 186 ? -15.75 23.391 9.891 1 96 186 SER A O 1
ATOM 1399 N N . GLU A 1 187 ? -16.391 24.359 11.805 1 95.5 187 GLU A N 1
ATOM 1400 C CA . GLU A 1 187 ? -17.609 24.922 11.227 1 95.5 187 GLU A CA 1
ATOM 1401 C C . GLU A 1 187 ? -17.297 25.891 10.102 1 95.5 187 GLU A C 1
ATOM 1403 O O . GLU A 1 187 ? -17.953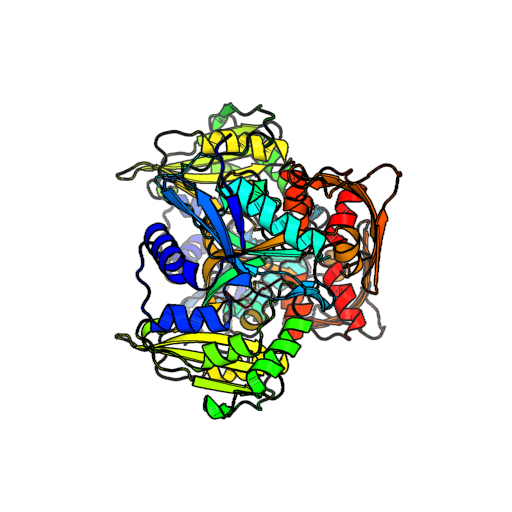 25.891 9.055 1 95.5 187 GLU A O 1
ATOM 1408 N N . ALA A 1 188 ? -16.312 26.719 10.328 1 94.56 188 ALA A N 1
ATOM 1409 C CA . ALA A 1 188 ? -15.898 27.672 9.305 1 94.56 188 ALA A CA 1
ATOM 1410 C C . ALA A 1 188 ? -15.414 26.953 8.047 1 94.56 188 ALA A C 1
ATOM 1412 O O . ALA A 1 188 ? -15.656 27.422 6.93 1 94.56 188 ALA A O 1
ATOM 1413 N N . TRP A 1 189 ? -14.719 25.875 8.281 1 96.25 189 TRP A N 1
ATOM 1414 C CA . TRP A 1 189 ? -14.25 25.062 7.152 1 96.25 189 TRP A CA 1
ATOM 1415 C C . TRP A 1 189 ? -15.422 24.562 6.316 1 96.25 189 TRP A C 1
ATOM 1417 O O . TRP A 1 189 ? -15.406 24.672 5.086 1 96.25 189 TRP A O 1
ATOM 1427 N N . TRP A 1 190 ? -16.422 24.047 6.914 1 97.06 190 TRP A N 1
ATOM 1428 C CA . TRP A 1 190 ? -17.594 23.5 6.227 1 97.06 190 TRP A CA 1
ATOM 1429 C C . TRP A 1 190 ? -18.375 24.625 5.527 1 97.06 190 TRP A C 1
ATOM 1431 O O . TRP A 1 190 ? -18.859 24.438 4.414 1 97.06 190 TRP A O 1
ATOM 1441 N N . LYS A 1 191 ? -18.516 25.781 6.207 1 94.69 191 LYS A N 1
ATOM 1442 C CA . LYS A 1 191 ? -19.172 26.922 5.566 1 94.69 191 LYS A CA 1
ATOM 1443 C C . LYS A 1 191 ? -18.484 27.281 4.254 1 94.69 191 LYS A C 1
ATOM 1445 O O . LYS A 1 191 ? -19.156 27.516 3.244 1 94.69 191 LYS A O 1
ATOM 1450 N N . ARG A 1 192 ? -17.203 27.328 4.328 1 93.31 192 ARG A N 1
ATOM 1451 C CA . ARG A 1 192 ? -16.453 27.609 3.119 1 93.31 192 ARG A CA 1
ATOM 1452 C C . ARG A 1 192 ? -16.641 26.531 2.072 1 93.31 192 ARG A C 1
ATOM 1454 O O . ARG A 1 192 ? -16.781 26.812 0.882 1 93.31 192 ARG A O 1
ATOM 1461 N N . PHE A 1 193 ? -16.625 25.312 2.508 1 94.69 193 PHE A N 1
ATOM 1462 C CA . PHE A 1 193 ? -16.812 24.156 1.629 1 94.69 193 PHE A CA 1
ATOM 1463 C C . PHE A 1 193 ? -18.125 24.266 0.869 1 94.69 193 PHE A C 1
ATOM 1465 O O . PHE A 1 193 ? -18.172 24.047 -0.342 1 94.69 193 PHE A O 1
ATOM 1472 N N . PHE A 1 194 ? -19.156 24.734 1.49 1 95.5 194 PHE A N 1
ATOM 1473 C CA . PHE A 1 194 ? -20.484 24.734 0.913 1 95.5 194 PHE A CA 1
ATOM 1474 C C . PHE A 1 194 ? -20.719 25.969 0.053 1 95.5 194 PHE A C 1
ATOM 1476 O O . PHE A 1 194 ? -21.719 26.062 -0.647 1 95.5 194 PHE A O 1
ATOM 1483 N N . LEU A 1 195 ? -19.719 26.891 0.111 1 92.5 195 LEU A N 1
ATOM 1484 C CA . LEU A 1 195 ? -19.812 28.016 -0.822 1 92.5 195 LEU A CA 1
ATOM 1485 C C . LEU A 1 195 ? -19.703 27.531 -2.264 1 92.5 195 LEU A C 1
ATOM 1487 O O . LEU A 1 195 ? -20.297 28.125 -3.17 1 92.5 195 LEU A O 1
ATOM 1491 N N . ASP A 1 196 ? -18.906 26.453 -2.439 1 93.75 196 ASP A N 1
ATOM 1492 C CA . ASP A 1 196 ? -18.781 25.797 -3.734 1 93.75 196 ASP A CA 1
ATOM 1493 C C . ASP A 1 196 ? -18.547 26.812 -4.848 1 93.75 196 ASP A C 1
ATOM 1495 O O . ASP A 1 196 ? -19.266 26.828 -5.844 1 93.75 196 ASP A O 1
ATOM 1499 N N . ARG A 1 197 ? -17.516 27.562 -4.656 1 91.44 197 ARG A N 1
ATOM 1500 C CA . ARG A 1 197 ? -17.25 28.625 -5.609 1 91.44 197 ARG A CA 1
ATOM 1501 C C . ARG A 1 197 ? -16.859 28.062 -6.973 1 91.44 197 ARG A C 1
ATOM 1503 O O . ARG A 1 197 ? -16.094 27.109 -7.062 1 91.44 197 ARG A O 1
ATOM 1510 N N . GLU A 1 198 ? -17.328 28.703 -8.008 1 90.44 198 GLU A N 1
ATOM 1511 C CA . GLU A 1 198 ? -17.141 28.203 -9.367 1 90.44 198 GLU A CA 1
ATOM 1512 C C . GLU A 1 198 ? -15.672 28.125 -9.75 1 90.44 198 GLU A C 1
ATOM 1514 O O . GLU A 1 198 ? -15.234 27.172 -10.375 1 90.44 198 GLU A O 1
ATOM 1519 N N . TYR A 1 199 ? -14.953 29.094 -9.336 1 84.38 199 TYR A N 1
ATOM 1520 C CA . TYR A 1 199 ? -13.555 29.156 -9.75 1 84.38 199 TYR A CA 1
ATOM 1521 C C . TYR A 1 199 ? -12.75 28.031 -9.133 1 84.38 199 TYR A C 1
ATOM 1523 O O . TYR A 1 199 ? -11.633 27.734 -9.57 1 84.38 199 TYR A O 1
ATOM 1531 N N . ARG A 1 200 ? -13.234 27.312 -8.156 1 88.06 200 ARG A N 1
ATOM 1532 C CA . ARG A 1 200 ? -12.539 26.219 -7.5 1 88.06 200 ARG A CA 1
ATOM 1533 C C . ARG A 1 200 ? -12.992 24.875 -8.047 1 88.06 200 ARG A C 1
ATOM 1535 O O . ARG A 1 200 ? -12.516 23.812 -7.609 1 88.06 200 ARG A O 1
ATOM 1542 N N . ARG A 1 201 ? -13.859 24.891 -9.055 1 92.44 201 ARG A N 1
ATOM 1543 C CA . ARG A 1 201 ? -14.469 23.641 -9.516 1 92.44 201 ARG A CA 1
ATOM 1544 C C . ARG A 1 201 ? -13.656 23.016 -10.641 1 92.44 201 ARG A C 1
ATOM 1546 O O . ARG A 1 201 ? -13.875 21.859 -11 1 92.44 201 ARG A O 1
ATOM 1553 N N . GLY A 1 202 ? -12.75 23.781 -11.234 1 90.25 202 GLY A N 1
ATOM 1554 C CA . GLY A 1 202 ? -11.945 23.266 -12.336 1 90.25 202 GLY A CA 1
ATOM 1555 C C . GLY A 1 202 ? -12.773 22.906 -13.555 1 90.25 202 GLY A C 1
ATOM 1556 O O . GLY A 1 202 ? -12.5 21.906 -14.219 1 90.25 202 GLY A O 1
ATOM 1557 N N . GLY A 1 203 ? -13.844 23.578 -13.727 1 92.62 203 GLY A N 1
ATOM 1558 C CA . GLY A 1 203 ? -14.695 23.328 -14.883 1 92.62 203 GLY A CA 1
ATOM 1559 C C . GLY A 1 203 ? -15.742 22.266 -14.633 1 92.62 203 GLY A C 1
ATOM 1560 O O . GLY A 1 203 ? -16.531 21.938 -15.531 1 92.62 203 GLY A O 1
ATOM 1561 N N . ALA A 1 204 ? -15.82 21.75 -13.438 1 95.88 204 ALA A N 1
ATOM 1562 C CA . ALA A 1 204 ? -16.812 20.734 -13.109 1 95.88 204 ALA A CA 1
ATOM 1563 C C . ALA A 1 204 ? -18.109 21.375 -12.633 1 95.88 204 ALA A C 1
ATOM 1565 O O . ALA A 1 204 ? -18.219 22.594 -12.531 1 95.88 204 ALA A O 1
ATOM 1566 N N . SER A 1 205 ? -19.094 20.625 -12.469 1 95.44 205 SER A N 1
ATOM 1567 C CA . SER A 1 205 ? -20.391 21.062 -11.984 1 95.44 205 SER A CA 1
ATOM 1568 C C . SER A 1 205 ? -20.328 21.5 -10.531 1 95.44 205 SER A C 1
ATOM 1570 O O . SER A 1 205 ? -19.297 21.328 -9.875 1 95.44 205 SER A O 1
ATOM 1572 N N . SER A 1 206 ? -21.422 22.109 -10.086 1 95.5 206 SER A N 1
ATOM 1573 C CA . SER A 1 206 ? -21.609 22.25 -8.648 1 95.5 206 SER A CA 1
ATOM 1574 C C . SER A 1 206 ? -21.766 20.875 -7.984 1 95.5 206 SER A C 1
ATOM 1576 O O . SER A 1 206 ? -21.938 19.859 -8.664 1 95.5 206 SER A O 1
ATOM 1578 N N . MET A 1 207 ? -21.703 20.859 -6.73 1 96.06 207 MET A N 1
ATOM 1579 C CA . MET A 1 207 ? -21.625 19.609 -5.977 1 96.06 207 MET A CA 1
ATOM 1580 C C . MET A 1 207 ? -22.984 18.938 -5.898 1 96.06 207 MET A C 1
ATOM 1582 O O . MET A 1 207 ? -24 19.594 -5.688 1 96.06 207 MET A O 1
ATOM 1586 N N . PHE A 1 208 ? -22.984 17.656 -6.105 1 96.81 208 PHE A N 1
ATOM 1587 C CA . PHE A 1 208 ? -24.094 16.781 -5.762 1 96.81 208 PHE A CA 1
ATOM 1588 C C . PHE A 1 208 ? -23.812 16.047 -4.453 1 96.81 208 PHE A C 1
ATOM 1590 O O . PHE A 1 208 ? -22.656 15.859 -4.078 1 96.81 208 PHE A O 1
ATOM 1597 N N . HIS A 1 209 ? -24.906 15.664 -3.752 1 98.44 209 HIS A N 1
ATOM 1598 C CA . HIS A 1 209 ? -24.703 15.016 -2.461 1 98.44 209 HIS A CA 1
ATOM 1599 C C . HIS A 1 209 ? -25.547 13.742 -2.348 1 98.44 209 HIS A C 1
ATOM 1601 O O . HIS A 1 209 ? -26.688 13.703 -2.82 1 98.44 209 HIS A O 1
ATOM 1607 N N . LEU A 1 210 ? -24.938 12.727 -1.812 1 98.56 210 LEU A N 1
ATOM 1608 C CA . LEU A 1 210 ? -25.641 11.539 -1.33 1 98.56 210 LEU A CA 1
ATOM 1609 C C . LEU A 1 210 ? -25.578 11.461 0.193 1 98.56 210 LEU A C 1
ATOM 1611 O O . LEU A 1 210 ? -24.547 11.719 0.798 1 98.56 210 LEU A O 1
ATOM 1615 N N . VAL A 1 211 ? -26.719 11.086 0.792 1 98.62 211 VAL A N 1
ATOM 1616 C CA . VAL A 1 211 ? -26.797 11.023 2.248 1 98.62 211 VAL A CA 1
ATOM 1617 C C . VAL A 1 211 ? -27.234 9.625 2.682 1 98.62 211 VAL A C 1
ATOM 1619 O O . VAL A 1 211 ? -28.094 9.008 2.039 1 98.62 211 VAL A O 1
ATOM 1622 N N . HIS A 1 212 ? -26.641 9.133 3.602 1 98.56 212 HIS A N 1
ATOM 1623 C CA . HIS A 1 212 ? -26.953 7.949 4.391 1 98.56 212 HIS A CA 1
ATOM 1624 C C . HIS A 1 212 ? -26.891 8.25 5.887 1 98.56 212 HIS A C 1
ATOM 1626 O O . HIS A 1 212 ? -26.109 9.102 6.32 1 98.56 212 HIS A O 1
ATOM 1632 N N . PRO A 1 213 ? -27.703 7.594 6.734 1 98.38 213 PRO A N 1
ATOM 1633 C CA . PRO A 1 213 ? -27.656 7.895 8.164 1 98.38 213 PRO A CA 1
ATOM 1634 C C . PRO A 1 213 ? -26.25 7.809 8.734 1 98.38 213 PRO A C 1
ATOM 1636 O O . PRO A 1 213 ? -25.906 8.555 9.664 1 98.38 213 PRO A O 1
ATOM 1639 N N . ASP A 1 214 ? -25.438 6.965 8.156 1 98.62 214 ASP A N 1
ATOM 1640 C CA . ASP A 1 214 ? -24.078 6.762 8.656 1 98.62 214 ASP A CA 1
ATOM 1641 C C . ASP A 1 214 ? -23.047 7.086 7.578 1 98.62 214 ASP A C 1
ATOM 1643 O O . ASP A 1 214 ? -21.953 6.531 7.578 1 98.62 214 ASP A O 1
ATOM 1647 N N . GLY A 1 215 ? -23.453 7.898 6.574 1 98.75 215 GLY A N 1
ATOM 1648 C CA . GLY A 1 215 ? -22.5 8.234 5.535 1 98.75 215 GLY A CA 1
ATOM 1649 C C . GLY A 1 215 ? -22.906 9.438 4.711 1 98.75 215 GLY A C 1
ATOM 1650 O O . GLY A 1 215 ? -24.062 9.883 4.781 1 98.75 215 GLY A O 1
ATOM 1651 N N . TRP A 1 216 ? -21.984 9.938 4.004 1 98.81 216 TRP A N 1
ATOM 1652 C CA . TRP A 1 216 ? -22.172 11.086 3.121 1 98.81 216 TRP A CA 1
ATOM 1653 C C . TRP A 1 216 ? -21.156 11.062 1.98 1 98.81 216 TRP A C 1
ATOM 1655 O O . TRP A 1 216 ? -20 10.703 2.182 1 98.81 216 TRP A O 1
ATOM 1665 N N . ALA A 1 217 ? -21.625 11.391 0.806 1 98.81 217 ALA A N 1
ATOM 1666 C CA . ALA A 1 217 ? -20.734 11.57 -0.344 1 98.81 217 ALA A CA 1
ATOM 1667 C C . ALA A 1 217 ? -21.078 12.852 -1.1 1 98.81 217 ALA A C 1
ATOM 1669 O O . ALA A 1 217 ? -22.25 13.211 -1.229 1 98.81 217 ALA A O 1
ATOM 1670 N N . ALA A 1 218 ? -20.094 13.516 -1.511 1 98.44 218 ALA A N 1
ATOM 1671 C CA . ALA A 1 218 ? -20.188 14.633 -2.453 1 98.44 218 ALA A CA 1
ATOM 1672 C C . ALA A 1 218 ? -19.453 14.32 -3.75 1 98.44 218 ALA A C 1
ATOM 1674 O O . ALA A 1 218 ? -18.391 13.688 -3.73 1 98.44 218 ALA A O 1
ATOM 1675 N N . TYR A 1 219 ? -20 14.711 -4.855 1 97.38 219 TYR A N 1
ATOM 1676 C CA . TYR A 1 219 ? -19.297 14.492 -6.113 1 97.38 219 TYR A CA 1
ATOM 1677 C C . TYR A 1 219 ? -19.625 15.594 -7.121 1 97.38 219 TYR A C 1
ATOM 1679 O O . TYR A 1 219 ? -20.609 16.312 -6.965 1 97.38 219 TYR A O 1
ATOM 1687 N N . ARG A 1 220 ? -18.688 15.75 -8.031 1 96.88 220 ARG A N 1
ATOM 1688 C CA . ARG A 1 220 ? -18.797 16.672 -9.156 1 96.88 220 ARG A CA 1
ATOM 1689 C C . ARG A 1 220 ? -18.594 15.945 -10.484 1 96.88 220 ARG A C 1
ATOM 1691 O O . ARG A 1 220 ? -17.891 14.93 -10.539 1 96.88 220 ARG A O 1
ATOM 1698 N N . ALA A 1 221 ? -19.219 16.484 -11.484 1 96.12 221 ALA A N 1
ATOM 1699 C CA . ALA A 1 221 ? -19.078 15.906 -12.812 1 96.12 221 ALA A CA 1
ATOM 1700 C C . ALA A 1 221 ? -18.344 16.859 -13.758 1 96.12 221 ALA A C 1
ATOM 1702 O O . ALA A 1 221 ? -18.641 18.062 -13.781 1 96.12 221 ALA A O 1
ATOM 1703 N N . LYS A 1 222 ? -17.406 16.359 -14.398 1 95.94 222 LYS A N 1
ATOM 1704 C CA . LYS A 1 222 ? -16.75 17.062 -15.5 1 95.94 222 LYS A CA 1
ATOM 1705 C C . LYS A 1 222 ? -17 16.344 -16.828 1 95.94 222 LYS A C 1
ATOM 1707 O O . LYS A 1 222 ? -16.547 15.211 -17.016 1 95.94 222 LYS A O 1
ATOM 1712 N N . TRP A 1 223 ? -17.625 16.984 -17.672 1 91.25 223 TRP A N 1
ATOM 1713 C CA . TRP A 1 223 ? -18.062 16.359 -18.922 1 91.25 223 TRP A CA 1
ATOM 1714 C C . TRP A 1 223 ? -16.938 16.344 -19.953 1 91.25 223 TRP A C 1
ATOM 1716 O O . TRP A 1 223 ? -16.203 17.328 -20.094 1 91.25 223 TRP A O 1
ATOM 1726 N N . GLY A 1 224 ? -16.75 15.172 -20.5 1 85.38 224 GLY A N 1
ATOM 1727 C CA . GLY A 1 224 ? -15.875 15 -21.656 1 85.38 224 GLY A CA 1
ATOM 1728 C C . GLY A 1 224 ? -16.609 14.508 -22.891 1 85.38 224 GLY A C 1
ATOM 1729 O O . GLY A 1 224 ? -17.812 14.719 -23.016 1 85.38 224 GLY A O 1
ATOM 1730 N N . THR A 1 225 ? -15.891 13.977 -23.859 1 83.94 225 THR A N 1
ATOM 1731 C CA . THR A 1 225 ? -16.453 13.555 -25.141 1 83.94 225 THR A CA 1
ATOM 1732 C C . THR A 1 225 ? -17.312 12.305 -24.953 1 83.94 225 THR A C 1
ATOM 1734 O O . THR A 1 225 ? -18.359 12.164 -25.609 1 83.94 225 THR A O 1
ATOM 1737 N N . GLU A 1 226 ? -16.906 11.438 -24.062 1 83.44 226 GLU A N 1
ATOM 1738 C CA . GLU A 1 226 ? -17.547 10.133 -23.953 1 83.44 226 GLU A CA 1
ATOM 1739 C C . GLU A 1 226 ? -18.422 10.039 -22.703 1 83.44 226 GLU A C 1
ATOM 1741 O O . GLU A 1 226 ? -19.156 9.07 -22.531 1 83.44 226 GLU A O 1
ATOM 1746 N N . GLY A 1 227 ? -18.328 11 -21.891 1 87.31 227 GLY A N 1
ATOM 1747 C CA . GLY A 1 227 ? -19.047 11 -20.625 1 87.31 227 GLY A CA 1
ATOM 1748 C C . GLY A 1 227 ? -18.391 11.867 -19.578 1 87.31 227 GLY A C 1
ATOM 1749 O O . GLY A 1 227 ? -17.5 12.664 -19.891 1 87.31 227 GLY A O 1
ATOM 1750 N N . SER A 1 228 ? -18.953 11.719 -18.422 1 91.25 228 SER A N 1
ATOM 1751 C CA . SER A 1 228 ? -18.438 12.57 -17.359 1 91.25 228 SER A CA 1
ATOM 1752 C C . SER A 1 228 ? -17.469 11.812 -16.453 1 91.25 228 SER A C 1
ATOM 1754 O O . SER A 1 228 ? -17.609 10.602 -16.266 1 91.25 228 SER A O 1
ATOM 1756 N N . THR A 1 229 ? -16.547 12.453 -16 1 95.38 229 THR A N 1
ATOM 1757 C CA . THR A 1 229 ? -15.742 12 -14.883 1 95.38 229 THR A CA 1
ATOM 1758 C C . THR A 1 229 ? -16.312 12.508 -13.562 1 95.38 229 THR A C 1
ATOM 1760 O O . THR A 1 229 ? -16.469 13.719 -13.383 1 95.38 229 THR A O 1
ATOM 1763 N N . LEU A 1 230 ? -16.656 11.602 -12.75 1 96.88 230 LEU A N 1
ATOM 1764 C CA . LEU A 1 230 ? -17.125 11.984 -11.422 1 96.88 230 LEU A CA 1
ATOM 1765 C C . LEU A 1 230 ? -15.961 12.047 -10.438 1 96.88 230 LEU A C 1
ATOM 1767 O O . LEU A 1 230 ? -15.219 11.07 -10.289 1 96.88 230 LEU A O 1
ATOM 1771 N N . SER A 1 231 ? -15.75 13.164 -9.812 1 97.75 231 SER A N 1
ATOM 1772 C CA . SER A 1 231 ? -14.828 13.289 -8.688 1 97.75 231 SER A CA 1
ATOM 1773 C C . SER A 1 231 ? -15.562 13.172 -7.359 1 97.75 231 SER A C 1
ATOM 1775 O O . SER A 1 231 ? -16.453 13.977 -7.059 1 97.75 231 SER A O 1
ATOM 1777 N N . VAL A 1 232 ? -15.18 12.195 -6.488 1 98.19 232 VAL A N 1
ATOM 1778 C CA . VAL A 1 232 ? -16 11.828 -5.344 1 98.19 232 VAL A CA 1
ATOM 1779 C C . VAL A 1 232 ? -15.203 12.008 -4.055 1 98.19 232 VAL A C 1
ATOM 1781 O O . VAL A 1 232 ? -14.039 11.617 -3.98 1 98.19 232 VAL A O 1
ATOM 1784 N N . GLU A 1 233 ? -15.773 12.617 -3.08 1 98.12 233 GLU A N 1
ATOM 1785 C CA . GLU A 1 233 ? -15.383 12.562 -1.673 1 98.12 233 GLU A CA 1
ATOM 1786 C C . GLU A 1 233 ? -16.422 11.812 -0.842 1 98.12 233 GLU A C 1
ATOM 1788 O O . GLU A 1 233 ? -17.609 12.109 -0.914 1 98.12 233 GLU A O 1
ATOM 1793 N N . LEU A 1 234 ? -15.984 10.844 -0.074 1 98.62 234 LEU A N 1
ATOM 1794 C CA . LEU A 1 234 ? -16.938 9.984 0.629 1 98.62 234 LEU A CA 1
ATOM 1795 C C . LEU A 1 234 ? -16.453 9.695 2.047 1 98.62 234 LEU A C 1
ATOM 1797 O O . LEU A 1 234 ? -15.281 9.375 2.254 1 98.62 234 LEU A O 1
ATOM 1801 N N . PHE A 1 235 ? -17.312 9.898 3.018 1 98.75 235 PHE A N 1
ATOM 1802 C CA . PHE A 1 235 ? -17.094 9.484 4.398 1 98.75 235 PHE A CA 1
ATOM 1803 C C . PHE A 1 235 ? -18.203 8.531 4.855 1 98.75 235 PHE A C 1
ATOM 1805 O O . PHE A 1 235 ? -19.375 8.875 4.816 1 98.75 235 PHE A O 1
ATOM 1812 N N . ALA A 1 236 ? -17.828 7.363 5.246 1 98.69 236 ALA A N 1
ATOM 1813 C CA . ALA A 1 236 ? -18.75 6.371 5.793 1 98.69 236 ALA A CA 1
ATOM 1814 C C . ALA A 1 236 ? -18.312 5.93 7.188 1 98.69 236 ALA A C 1
ATOM 1816 O O . ALA A 1 236 ? -17.172 5.531 7.391 1 98.69 236 ALA A O 1
ATOM 1817 N N . VAL A 1 237 ? -19.203 5.98 8.156 1 98.31 237 VAL A N 1
ATOM 1818 C CA . VAL A 1 237 ? -18.938 5.602 9.539 1 98.31 237 VAL A CA 1
ATOM 1819 C C . VAL A 1 237 ? -18.969 4.082 9.672 1 98.31 237 VAL A C 1
ATOM 1821 O O . VAL A 1 237 ? -18.219 3.506 10.461 1 98.31 237 VAL A O 1
ATOM 1824 N N . THR A 1 238 ? -19.844 3.418 8.898 1 97.75 238 THR A N 1
ATOM 1825 C CA . THR A 1 238 ? -19.984 1.97 8.961 1 97.75 238 THR A CA 1
ATOM 1826 C C . THR A 1 238 ? -19.734 1.335 7.598 1 97.75 238 THR A C 1
ATOM 1828 O O . THR A 1 238 ? -19.891 1.991 6.566 1 97.75 238 THR A O 1
ATOM 1831 N N . PRO A 1 239 ? -19.406 0.061 7.602 1 97 239 PRO A N 1
ATOM 1832 C CA . PRO A 1 239 ? -19.281 -0.652 6.332 1 97 239 PRO A CA 1
ATOM 1833 C C . PRO A 1 239 ? -20.578 -0.673 5.527 1 97 239 PRO A C 1
ATOM 1835 O O . PRO A 1 239 ? -20.531 -0.648 4.293 1 97 239 PRO A O 1
ATOM 1838 N N . GLU A 1 240 ? -21.688 -0.727 6.18 1 97.38 240 GLU A N 1
ATOM 1839 C CA . GLU A 1 240 ? -22.984 -0.712 5.516 1 97.38 240 GLU A CA 1
ATOM 1840 C C . GLU A 1 240 ? -23.203 0.589 4.746 1 97.38 240 GLU A C 1
ATOM 1842 O O . GLU A 1 240 ? -23.641 0.572 3.598 1 97.38 240 GLU A O 1
ATOM 1847 N N . ALA A 1 241 ? -22.891 1.703 5.379 1 98.62 241 ALA A N 1
ATOM 1848 C CA . ALA A 1 241 ? -23.016 2.998 4.715 1 98.62 241 ALA A CA 1
ATOM 1849 C C . ALA A 1 241 ? -22.078 3.088 3.512 1 98.62 241 ALA A C 1
ATOM 1851 O O . ALA A 1 241 ? -22.469 3.6 2.457 1 98.62 241 ALA A O 1
ATOM 1852 N N . HIS A 1 242 ? -20.875 2.586 3.703 1 98.69 242 HIS A N 1
ATOM 1853 C CA . HIS A 1 242 ? -19.891 2.557 2.627 1 98.69 242 HIS A CA 1
ATOM 1854 C C . HIS A 1 242 ? -20.422 1.81 1.41 1 98.69 242 HIS A C 1
ATOM 1856 O O . HIS A 1 242 ? -20.422 2.346 0.3 1 98.69 242 HIS A O 1
ATOM 1862 N N . ALA A 1 243 ? -20.891 0.637 1.631 1 98.44 243 ALA A N 1
ATOM 1863 C CA . ALA A 1 243 ? -21.422 -0.195 0.557 1 98.44 243 ALA A CA 1
ATOM 1864 C C . ALA A 1 243 ? -22.625 0.47 -0.107 1 98.44 243 ALA A C 1
ATOM 1866 O O . ALA A 1 243 ? -22.734 0.476 -1.335 1 98.44 243 ALA A O 1
ATOM 1867 N N . ALA A 1 244 ? -23.516 1.023 0.691 1 98.44 244 ALA A N 1
ATOM 1868 C CA . ALA A 1 244 ? -24.719 1.653 0.177 1 98.44 244 ALA A CA 1
ATOM 1869 C C . ALA A 1 244 ? -24.391 2.836 -0.726 1 98.44 244 ALA A C 1
ATOM 1871 O O . ALA A 1 244 ? -24.953 2.984 -1.807 1 98.44 244 ALA A O 1
ATOM 1872 N N . LEU A 1 245 ? -23.5 3.682 -0.285 1 98.69 245 LEU A N 1
ATOM 1873 C CA . LEU A 1 245 ? -23.125 4.863 -1.051 1 98.69 245 LEU A CA 1
ATOM 1874 C C . LEU A 1 245 ? -22.453 4.473 -2.365 1 98.69 245 LEU A C 1
ATOM 1876 O O . LEU A 1 245 ? -22.797 5.016 -3.42 1 98.69 245 LEU A O 1
ATOM 1880 N N . TRP A 1 246 ? -21.562 3.5 -2.344 1 98.38 246 TRP A N 1
ATOM 1881 C CA . TRP A 1 246 ? -20.859 3.094 -3.555 1 98.38 246 TRP A CA 1
ATOM 1882 C C . TRP A 1 246 ? -21.812 2.393 -4.523 1 98.38 246 TRP A C 1
ATOM 1884 O O . TRP A 1 246 ? -21.641 2.494 -5.742 1 98.38 246 TRP A O 1
ATOM 1894 N N . ARG A 1 247 ? -22.781 1.656 -4.023 1 97.62 247 ARG A N 1
ATOM 1895 C CA . ARG A 1 247 ? -23.781 1.049 -4.902 1 97.62 247 ARG A CA 1
ATOM 1896 C C . ARG A 1 247 ? -24.453 2.104 -5.766 1 97.62 247 ARG A C 1
ATOM 1898 O O . ARG A 1 247 ? -24.625 1.913 -6.973 1 97.62 247 ARG A O 1
ATOM 1905 N N . VAL A 1 248 ? -24.812 3.227 -5.18 1 97.62 248 VAL A N 1
ATOM 1906 C CA . VAL A 1 248 ? -25.469 4.301 -5.91 1 97.62 248 VAL A CA 1
ATOM 1907 C C . VAL A 1 248 ? -24.469 4.973 -6.855 1 97.62 248 VAL A C 1
ATOM 1909 O O . VAL A 1 248 ? -24.797 5.25 -8.016 1 97.62 248 VAL A O 1
ATOM 1912 N N . LEU A 1 249 ? -23.234 5.246 -6.391 1 97.81 249 LEU A N 1
ATOM 1913 C CA . LEU A 1 249 ? -22.234 5.918 -7.203 1 97.81 249 LEU A CA 1
ATOM 1914 C C . LEU A 1 249 ? -21.891 5.094 -8.438 1 97.81 249 LEU A C 1
ATOM 1916 O O . LEU A 1 249 ? -21.734 5.645 -9.531 1 97.81 249 LEU A O 1
ATOM 1920 N N . LEU A 1 250 ? -21.812 3.758 -8.289 1 97.19 250 LEU A N 1
ATOM 1921 C CA . LEU A 1 250 ? -21.438 2.869 -9.383 1 97.19 250 LEU A CA 1
ATOM 1922 C C . LEU A 1 250 ? -22.609 2.672 -10.344 1 97.19 250 LEU A C 1
ATOM 1924 O O . LEU A 1 250 ? -22.406 2.209 -11.469 1 97.19 250 LEU A O 1
ATOM 1928 N N . ALA A 1 251 ? -23.797 3.033 -9.914 1 94.94 251 ALA A N 1
ATOM 1929 C CA . ALA A 1 251 ? -24.984 2.82 -10.727 1 94.94 251 ALA A CA 1
ATOM 1930 C C . ALA A 1 251 ? -25.281 4.043 -11.594 1 94.94 251 ALA A C 1
ATOM 1932 O O . ALA A 1 251 ? -26.219 4.031 -12.391 1 94.94 251 ALA A O 1
ATOM 1933 N N . GLN A 1 252 ? -24.5 5.098 -11.422 1 93.12 252 GLN A N 1
ATOM 1934 C CA . GLN A 1 252 ? -24.734 6.309 -12.203 1 93.12 252 GLN A CA 1
ATOM 1935 C C . GLN A 1 252 ? -24.578 6.047 -13.695 1 93.12 252 GLN A C 1
ATOM 1937 O O . GLN A 1 252 ? -23.703 5.281 -14.109 1 93.12 252 GLN A O 1
ATOM 1942 N N . GLU A 1 253 ? -25.359 6.715 -14.461 1 90.75 253 GLU A N 1
ATOM 1943 C CA . GLU A 1 253 ? -25.328 6.578 -15.914 1 90.75 253 GLU A CA 1
ATOM 1944 C C . GLU A 1 253 ? -24.516 7.703 -16.547 1 90.75 253 GLU A C 1
ATOM 1946 O O . GLU A 1 253 ? -24.266 8.734 -15.914 1 90.75 253 GLU A O 1
ATOM 1951 N N . LEU A 1 254 ? -24.016 7.48 -17.766 1 92.19 254 LEU A N 1
ATOM 1952 C CA . LEU A 1 254 ? -23.266 8.445 -18.562 1 92.19 254 LEU A CA 1
ATOM 1953 C C . LEU A 1 254 ? -21.969 8.844 -17.875 1 92.19 254 LEU A C 1
ATOM 1955 O O . LEU A 1 254 ? -21.578 10.008 -17.906 1 92.19 254 LEU A O 1
ATOM 1959 N N . VAL A 1 255 ? -21.453 7.965 -17.109 1 93.69 255 VAL A N 1
ATOM 1960 C CA . VAL A 1 255 ? -20.172 8.188 -16.422 1 93.69 255 VAL A CA 1
ATOM 1961 C C . VAL A 1 255 ? -19.047 7.488 -17.188 1 93.69 255 VAL A C 1
ATOM 1963 O O . VAL A 1 255 ? -19.172 6.312 -17.547 1 93.69 255 VAL A O 1
ATOM 1966 N N . GLU A 1 256 ? -18.047 8.188 -17.516 1 95.06 256 GLU A N 1
ATOM 1967 C CA . GLU A 1 256 ? -16.844 7.625 -18.141 1 95.06 256 GLU A CA 1
ATOM 1968 C C . GLU A 1 256 ? -15.938 6.969 -17.109 1 95.06 256 GLU A C 1
ATOM 1970 O O . GLU A 1 256 ? -15.367 5.902 -17.359 1 95.06 256 GLU A O 1
ATOM 1975 N N . LYS A 1 257 ? -15.766 7.605 -16.016 1 96.69 257 LYS A N 1
ATOM 1976 C CA . LYS A 1 257 ? -14.984 7.07 -14.906 1 96.69 257 LYS A CA 1
ATOM 1977 C C . LYS A 1 257 ? -15.297 7.805 -13.609 1 96.69 257 LYS A C 1
ATOM 1979 O O . LYS A 1 257 ? -15.844 8.914 -13.633 1 96.69 257 LYS A O 1
ATOM 1984 N N . ILE A 1 258 ? -14.984 7.227 -12.562 1 98 258 ILE A N 1
ATOM 1985 C CA . ILE A 1 258 ? -15.047 7.836 -11.242 1 98 258 ILE A CA 1
ATOM 1986 C C . ILE A 1 258 ? -13.633 8.008 -10.688 1 98 258 ILE A C 1
ATOM 1988 O O . ILE A 1 258 ? -12.836 7.07 -10.695 1 98 258 ILE A O 1
ATOM 1992 N N . SER A 1 259 ? -13.32 9.203 -10.297 1 98 259 SER A N 1
ATOM 1993 C CA . SER A 1 259 ? -12.047 9.516 -9.664 1 98 259 SER A CA 1
ATOM 1994 C C . SER A 1 259 ? -12.219 9.773 -8.172 1 98 259 SER A C 1
ATOM 1996 O O . SER A 1 259 ? -13.086 10.555 -7.77 1 98 259 SER A O 1
ATOM 1998 N N . THR A 1 260 ? -11.414 9.148 -7.375 1 98.06 260 THR A N 1
ATOM 1999 C CA . THR A 1 260 ? -11.484 9.312 -5.926 1 98.06 260 THR A CA 1
ATOM 2000 C C . THR A 1 260 ? -10.172 8.891 -5.27 1 98.06 260 THR A C 1
ATOM 2002 O O . THR A 1 260 ? -9.203 8.562 -5.957 1 98.06 260 THR A O 1
ATOM 2005 N N . ARG A 1 261 ? -10.117 8.992 -3.992 1 97.81 261 ARG A N 1
ATOM 2006 C CA . ARG A 1 261 ? -9.016 8.469 -3.188 1 97.81 261 ARG A CA 1
ATOM 2007 C C . ARG A 1 261 ? -9.477 7.297 -2.324 1 97.81 261 ARG A C 1
ATOM 2009 O O . ARG A 1 261 ? -10.57 7.324 -1.765 1 97.81 261 ARG A O 1
ATOM 2016 N N . LEU A 1 262 ? -8.656 6.285 -2.316 1 97.69 262 LEU A N 1
ATOM 2017 C CA . LEU A 1 262 ? -8.898 5.109 -1.489 1 97.69 262 LEU A CA 1
ATOM 2018 C C . LEU A 1 262 ? -7.625 4.668 -0.777 1 97.69 262 LEU A C 1
ATOM 2020 O O . LEU A 1 262 ? -6.527 4.801 -1.32 1 97.69 262 LEU A O 1
ATOM 2024 N N . THR A 1 263 ? -7.801 4.211 0.46 1 97.44 263 THR A N 1
ATOM 2025 C CA . THR A 1 263 ? -6.703 3.473 1.077 1 97.44 263 THR A CA 1
ATOM 2026 C C . THR A 1 263 ? -6.598 2.068 0.49 1 97.44 263 THR A C 1
ATOM 2028 O O . THR A 1 263 ? -7.52 1.602 -0.182 1 97.44 263 THR A O 1
ATOM 2031 N N . PHE A 1 264 ? -5.516 1.393 0.702 1 96.25 264 PHE A N 1
ATOM 2032 C CA . PHE A 1 264 ? -5.309 0.066 0.133 1 96.25 264 PHE A CA 1
ATOM 2033 C C . PHE A 1 264 ? -6.145 -0.975 0.869 1 96.25 264 PHE A C 1
ATOM 2035 O O . PHE A 1 264 ? -6.441 -2.039 0.322 1 96.25 264 PHE A O 1
ATOM 2042 N N . ASP A 1 265 ? -6.527 -0.657 2.064 1 96.81 265 ASP A N 1
ATOM 2043 C CA . ASP A 1 265 ? -7.348 -1.607 2.812 1 96.81 265 ASP A CA 1
ATOM 2044 C C . ASP A 1 265 ? -8.828 -1.264 2.699 1 96.81 265 ASP A C 1
ATOM 2046 O O . ASP A 1 265 ? -9.656 -1.808 3.436 1 96.81 265 ASP A O 1
ATOM 2050 N N . ASP A 1 266 ? -9.195 -0.256 1.858 1 97.94 266 ASP A N 1
ATOM 2051 C CA . ASP A 1 266 ? -10.602 0.044 1.604 1 97.94 266 ASP A CA 1
ATOM 2052 C C . ASP A 1 266 ? -11.344 -1.188 1.089 1 97.94 266 ASP A C 1
ATOM 2054 O O . ASP A 1 266 ? -10.836 -1.912 0.233 1 97.94 266 ASP A O 1
ATOM 2058 N N . PRO A 1 267 ? -12.531 -1.445 1.522 1 97.88 267 PRO A N 1
ATOM 2059 C CA . PRO A 1 267 ? -13.227 -2.688 1.174 1 97.88 267 PRO A CA 1
ATOM 2060 C C . PRO A 1 267 ? -13.797 -2.666 -0.242 1 97.88 267 PRO A C 1
ATOM 2062 O O . PRO A 1 267 ? -14.219 -3.705 -0.756 1 97.88 267 PRO A O 1
ATOM 2065 N N . LEU A 1 268 ? -13.828 -1.561 -0.926 1 98.31 268 LEU A N 1
ATOM 2066 C CA . LEU A 1 268 ? -14.539 -1.438 -2.195 1 98.31 268 LEU A CA 1
ATOM 2067 C C . LEU A 1 268 ? -14.008 -2.443 -3.213 1 98.31 268 LEU A C 1
ATOM 2069 O O . LEU A 1 268 ? -14.789 -3.117 -3.889 1 98.31 268 LEU A O 1
ATOM 2073 N N . GLN A 1 269 ? -12.727 -2.576 -3.279 1 96.5 269 GLN A N 1
ATOM 2074 C CA . GLN A 1 269 ? -12.133 -3.496 -4.246 1 96.5 269 GLN A CA 1
ATOM 2075 C C . GLN A 1 269 ? -12.594 -4.93 -3.992 1 96.5 269 GLN A C 1
ATOM 2077 O O . GLN A 1 269 ? -12.812 -5.691 -4.938 1 96.5 269 GLN A O 1
ATOM 2082 N N . LEU A 1 270 ? -12.758 -5.262 -2.77 1 97.06 270 LEU A N 1
ATOM 2083 C CA . LEU A 1 270 ? -13.172 -6.602 -2.363 1 97.06 270 LEU A CA 1
ATOM 2084 C C . LEU A 1 270 ? -14.656 -6.82 -2.625 1 97.06 270 LEU A C 1
ATOM 2086 O O . LEU A 1 270 ? -15.133 -7.953 -2.605 1 97.06 270 LEU A O 1
ATOM 2090 N N . MET A 1 271 ? -15.367 -5.762 -2.836 1 97.69 271 MET A N 1
ATOM 2091 C CA . MET A 1 271 ? -16.797 -5.848 -3.072 1 97.69 271 MET A CA 1
ATOM 2092 C C . MET A 1 271 ? -17.109 -5.992 -4.562 1 97.69 271 MET A C 1
ATOM 2094 O O . MET A 1 271 ? -18.234 -6.27 -4.945 1 97.69 271 MET A O 1
ATOM 2098 N N . LEU A 1 272 ? -16.125 -5.812 -5.395 1 96.94 272 LEU A N 1
ATOM 2099 C CA . LEU A 1 272 ? -16.344 -5.852 -6.836 1 96.94 272 LEU A CA 1
ATOM 2100 C C . LEU A 1 272 ? -16.219 -7.277 -7.367 1 96.94 272 LEU A C 1
ATOM 2102 O O . LEU A 1 272 ? -15.477 -8.086 -6.809 1 96.94 272 LEU A O 1
ATOM 2106 N N . THR A 1 273 ? -16.859 -7.555 -8.461 1 95.06 273 THR A N 1
ATOM 2107 C CA . THR A 1 273 ? -16.688 -8.805 -9.188 1 95.06 273 THR A CA 1
ATOM 2108 C C . THR A 1 273 ? -15.32 -8.859 -9.875 1 95.06 273 THR A C 1
ATOM 2110 O O . THR A 1 273 ? -14.719 -9.93 -9.984 1 95.06 273 THR A O 1
ATOM 2113 N N . ASP A 1 274 ? -14.883 -7.727 -10.312 1 95.06 274 ASP A N 1
ATOM 2114 C CA . ASP A 1 274 ? -13.555 -7.57 -10.914 1 95.06 274 ASP A CA 1
ATOM 2115 C C . ASP A 1 274 ? -12.773 -6.453 -10.227 1 95.06 274 ASP A C 1
ATOM 2117 O O . ASP A 1 274 ? -12.922 -5.281 -10.578 1 95.06 274 ASP A O 1
ATOM 2121 N N . PRO A 1 275 ? -11.922 -6.809 -9.391 1 94.25 275 PRO A N 1
ATOM 2122 C CA . PRO A 1 275 ? -11.188 -5.801 -8.625 1 94.25 275 PRO A CA 1
ATOM 2123 C C . PRO A 1 275 ? -10.266 -4.949 -9.508 1 94.25 275 PRO A C 1
ATOM 2125 O O . PRO A 1 275 ? -9.852 -3.863 -9.094 1 94.25 275 PRO A O 1
ATOM 2128 N N . ARG A 1 276 ? -9.93 -5.371 -10.711 1 95.94 276 ARG A N 1
ATOM 2129 C CA . ARG A 1 276 ? -8.992 -4.672 -11.578 1 95.94 276 ARG A CA 1
ATOM 2130 C C . ARG A 1 276 ? -9.633 -3.43 -12.188 1 95.94 276 ARG A C 1
ATOM 2132 O O . ARG A 1 276 ? -8.938 -2.605 -12.789 1 95.94 276 ARG A O 1
ATOM 2139 N N . LEU A 1 277 ? -10.898 -3.316 -11.984 1 96.88 277 LEU A N 1
ATOM 2140 C CA . LEU A 1 277 ? -11.594 -2.164 -12.539 1 96.88 277 LEU A CA 1
ATOM 2141 C C . LEU A 1 277 ? -11.383 -0.928 -11.672 1 96.88 277 LEU A C 1
ATOM 2143 O O . LEU A 1 277 ? -11.844 0.162 -12.016 1 96.88 277 LEU A O 1
ATOM 2147 N N . ILE A 1 278 ? -10.711 -1.095 -10.609 1 97.56 278 ILE A N 1
ATOM 2148 C CA . ILE A 1 278 ? -10.125 0.023 -9.875 1 97.56 278 ILE A CA 1
ATOM 2149 C C . ILE A 1 278 ? -8.633 0.12 -10.18 1 97.56 278 ILE A C 1
ATOM 2151 O O . ILE A 1 278 ? -7.871 -0.796 -9.867 1 97.56 278 ILE A O 1
ATOM 2155 N N . ARG A 1 279 ? -8.258 1.183 -10.719 1 97.62 279 ARG A N 1
ATOM 2156 C CA . ARG A 1 279 ? -6.867 1.386 -11.102 1 97.62 279 ARG A CA 1
ATOM 2157 C C . ARG A 1 279 ? -6.223 2.49 -10.273 1 97.62 279 ARG A C 1
ATOM 2159 O O . ARG A 1 279 ? -6.746 3.605 -10.203 1 97.62 279 ARG A O 1
ATOM 2166 N N . THR A 1 280 ? -5.117 2.219 -9.719 1 98.12 280 THR A N 1
ATOM 2167 C CA . THR A 1 280 ? -4.336 3.236 -9.023 1 98.12 280 THR A CA 1
ATOM 2168 C C . THR A 1 280 ? -3.613 4.137 -10.016 1 98.12 280 THR A C 1
ATOM 2170 O O . THR A 1 280 ? -2.877 3.652 -10.883 1 98.12 280 THR A O 1
ATOM 2173 N N . THR A 1 281 ? -3.801 5.414 -9.859 1 97.69 281 THR A N 1
ATOM 2174 C CA . THR A 1 281 ? -3.189 6.34 -10.805 1 97.69 281 THR A CA 1
ATOM 2175 C C . THR A 1 281 ? -2.014 7.07 -10.164 1 97.69 281 THR A C 1
ATOM 2177 O O . THR A 1 281 ? -1.133 7.574 -10.867 1 97.69 281 THR A O 1
ATOM 2180 N N . SER A 1 282 ? -2.039 7.148 -8.859 1 97.25 282 SER A N 1
ATOM 2181 C CA . SER A 1 282 ? -0.917 7.758 -8.148 1 97.25 282 SER A CA 1
ATOM 2182 C C . SER A 1 282 ? -0.917 7.363 -6.676 1 97.25 282 SER A C 1
ATOM 2184 O O . SER A 1 282 ? -1.967 7.051 -6.109 1 97.25 282 SER A O 1
ATOM 2186 N N . VAL A 1 283 ? 0.242 7.293 -6.113 1 97.31 283 VAL A N 1
ATOM 2187 C CA . VAL A 1 283 ? 0.469 7.176 -4.676 1 97.31 283 VAL A CA 1
ATOM 2188 C C . VAL A 1 283 ? 1.479 8.227 -4.227 1 97.31 283 VAL A C 1
ATOM 2190 O O . VAL A 1 283 ? 2.598 8.289 -4.742 1 97.31 283 VAL A O 1
ATOM 2193 N N . ALA A 1 284 ? 1.076 9.094 -3.27 1 95.5 284 ALA A N 1
ATOM 2194 C CA . ALA A 1 284 ? 1.928 10.18 -2.795 1 95.5 284 ALA A CA 1
ATOM 2195 C C . ALA A 1 284 ? 1.795 10.359 -1.285 1 95.5 284 ALA A C 1
ATOM 2197 O O . ALA A 1 284 ? 0.848 9.859 -0.674 1 95.5 284 ALA A O 1
ATOM 2198 N N . ASP A 1 285 ? 2.762 11.055 -0.721 1 95.5 285 ASP A N 1
ATOM 2199 C CA . ASP A 1 285 ? 2.639 11.391 0.693 1 95.5 285 ASP A CA 1
ATOM 2200 C C . ASP A 1 285 ? 1.44 12.305 0.935 1 95.5 285 ASP A C 1
ATOM 2202 O O . ASP A 1 285 ? 1.088 13.117 0.077 1 95.5 285 ASP A O 1
ATOM 2206 N N . GLY A 1 286 ? 0.857 12.125 2.098 1 96.25 286 GLY A N 1
ATOM 2207 C CA . GLY A 1 286 ? -0.263 12.945 2.52 1 96.25 286 GLY A CA 1
ATOM 2208 C C . GLY A 1 286 ? 0.096 13.922 3.629 1 96.25 286 GLY A C 1
ATOM 2209 O O . GLY A 1 286 ? 0.759 14.93 3.387 1 96.25 286 GLY A O 1
ATOM 2210 N N . LEU A 1 287 ? -0.239 13.523 4.777 1 97 287 LEU A N 1
ATOM 2211 C CA . LEU A 1 287 ? -0.025 14.328 5.977 1 97 287 LEU A CA 1
ATOM 2212 C C . LEU A 1 287 ? 1.352 14.055 6.574 1 97 287 LEU A C 1
ATOM 2214 O O . LEU A 1 287 ? 1.816 12.914 6.582 1 97 287 LEU A O 1
ATOM 2218 N N . TRP A 1 288 ? 1.972 15.086 7.004 1 97.81 288 TRP A N 1
ATOM 2219 C CA . TRP A 1 288 ? 3.184 15 7.812 1 97.81 288 TRP A CA 1
ATOM 2220 C C . TRP A 1 288 ? 2.912 15.438 9.25 1 97.81 288 TRP A C 1
ATOM 2222 O O . TRP A 1 288 ? 2.213 16.422 9.477 1 97.81 288 TRP A O 1
ATOM 2232 N N . LEU A 1 289 ? 3.506 14.727 10.18 1 98.5 289 LEU A N 1
ATOM 2233 C CA . LEU A 1 289 ? 3.283 15.031 11.586 1 98.5 289 LEU A CA 1
ATOM 2234 C C . LEU A 1 289 ? 4.598 15.367 12.281 1 98.5 289 LEU A C 1
ATOM 2236 O O . LEU A 1 289 ? 5.625 14.742 12.016 1 98.5 289 LEU A O 1
ATOM 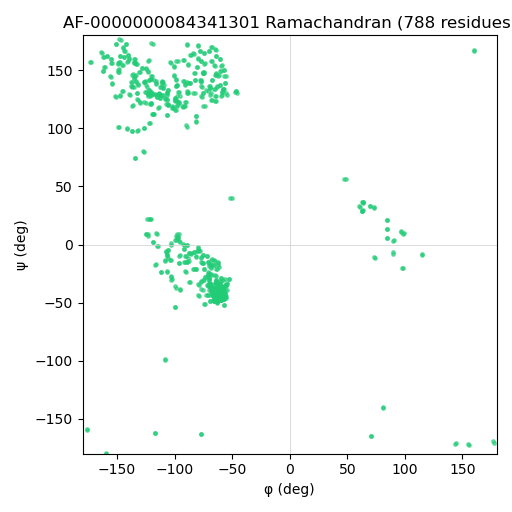2240 N N . ARG A 1 290 ? 4.535 16.297 13.156 1 98.62 290 ARG A N 1
ATOM 2241 C CA . ARG A 1 290 ? 5.586 16.672 14.094 1 98.62 290 ARG A CA 1
ATOM 2242 C C . ARG A 1 290 ? 5.121 16.5 15.539 1 98.62 290 ARG A C 1
ATOM 2244 O O . ARG A 1 290 ? 4.262 17.25 16.016 1 98.62 290 ARG A O 1
ATOM 2251 N N . VAL A 1 291 ? 5.719 15.547 16.25 1 98.88 291 VAL A N 1
ATOM 2252 C CA . VAL A 1 291 ? 5.406 15.336 17.656 1 98.88 291 VAL A CA 1
ATOM 2253 C C . VAL A 1 291 ? 6.055 16.438 18.5 1 98.88 291 VAL A C 1
ATOM 2255 O O . VAL A 1 291 ? 7.242 16.719 18.344 1 98.88 291 VAL A O 1
ATOM 2258 N N . LEU A 1 292 ? 5.285 17.047 19.359 1 98.88 292 LEU A N 1
ATOM 2259 C CA . LEU A 1 292 ? 5.781 18.109 20.219 1 98.88 292 LEU A CA 1
ATOM 2260 C C . LEU A 1 292 ? 5.812 17.672 21.672 1 98.88 292 LEU A C 1
ATOM 2262 O O . LEU A 1 292 ? 6.527 18.266 22.5 1 98.88 292 LEU A O 1
ATOM 2266 N N . ASP A 1 293 ? 5.02 16.719 22 1 98.81 293 ASP A N 1
ATOM 2267 C CA . ASP A 1 293 ? 4.941 16.125 23.328 1 98.81 293 ASP A CA 1
ATOM 2268 C C . ASP A 1 293 ? 4.848 14.602 23.25 1 98.81 293 ASP A C 1
ATOM 2270 O O . ASP A 1 293 ? 3.752 14.039 23.125 1 98.81 293 ASP A O 1
ATOM 2274 N N . VAL A 1 294 ? 5.969 13.891 23.406 1 98.81 294 VAL A N 1
ATOM 2275 C CA . VAL A 1 294 ? 6.082 12.461 23.156 1 98.81 294 VAL A CA 1
ATOM 2276 C C . VAL A 1 294 ? 5.172 11.695 24.125 1 98.81 294 VAL A C 1
ATOM 2278 O O . VAL A 1 294 ? 4.344 10.891 23.688 1 98.81 294 VAL A O 1
ATOM 2281 N N . PRO A 1 295 ? 5.207 11.961 25.438 1 98.81 295 PRO A N 1
ATOM 2282 C CA . PRO A 1 295 ? 4.332 11.227 26.359 1 98.81 295 PRO A CA 1
ATOM 2283 C C . PRO A 1 295 ? 2.852 11.414 26.047 1 98.81 295 PRO A C 1
ATOM 2285 O O . PRO A 1 295 ? 2.09 10.445 26.047 1 98.81 295 PRO A O 1
ATOM 2288 N N . ALA A 1 296 ? 2.436 12.609 25.734 1 98.81 296 ALA A N 1
ATOM 2289 C CA . ALA A 1 296 ? 1.026 12.883 25.469 1 98.81 296 ALA A CA 1
ATOM 2290 C C . ALA A 1 296 ? 0.548 12.125 24.234 1 98.81 296 ALA A C 1
ATOM 2292 O O . ALA A 1 296 ? -0.542 11.547 24.234 1 98.81 296 ALA A O 1
ATOM 2293 N N . VAL A 1 297 ? 1.357 12.102 23.219 1 98.88 297 VAL A N 1
ATOM 2294 C CA . VAL A 1 297 ? 0.969 11.508 21.938 1 98.88 297 VAL A CA 1
ATOM 2295 C C . VAL A 1 297 ? 0.971 9.984 22.047 1 98.88 297 VAL A C 1
ATOM 2297 O O . VAL A 1 297 ? -0.027 9.336 21.734 1 98.88 297 VAL A O 1
ATOM 2300 N N . LEU A 1 298 ? 2.07 9.414 22.547 1 98.81 298 LEU A N 1
ATOM 2301 C CA . LEU A 1 298 ? 2.186 7.961 22.609 1 98.81 298 LEU A CA 1
ATOM 2302 C C . LEU A 1 298 ? 1.255 7.391 23.672 1 98.81 298 LEU A C 1
ATOM 2304 O O . LEU A 1 298 ? 0.792 6.254 23.562 1 98.81 298 LEU A O 1
ATOM 2308 N N . GLY A 1 299 ? 0.96 8.195 24.688 1 98.75 299 GLY A N 1
ATOM 2309 C CA . GLY A 1 299 ? 0.027 7.766 25.719 1 98.75 299 GLY A CA 1
ATOM 2310 C C . GLY A 1 299 ? -1.418 7.773 25.25 1 98.75 299 GLY A C 1
ATOM 2311 O O . GLY A 1 299 ? -2.242 7.008 25.766 1 98.75 299 GLY A O 1
ATOM 2312 N N . ALA A 1 300 ? -1.732 8.609 24.312 1 98.62 300 ALA A N 1
ATOM 2313 C CA . ALA A 1 300 ? -3.102 8.758 23.828 1 98.62 300 ALA A CA 1
ATOM 2314 C C . ALA A 1 300 ? -3.43 7.699 22.781 1 98.62 300 ALA A C 1
ATOM 2316 O O . ALA A 1 300 ? -4.602 7.41 22.516 1 98.62 300 ALA A O 1
ATOM 2317 N N . ARG A 1 301 ? -2.441 7.145 22.172 1 98.19 301 ARG A N 1
ATOM 2318 C CA . ARG A 1 301 ? -2.586 6.172 21.094 1 98.19 301 ARG A CA 1
ATOM 2319 C C . ARG A 1 301 ? -2.887 4.781 21.641 1 98.19 301 ARG A C 1
ATOM 2321 O O . ARG A 1 301 ? -2.539 4.473 22.781 1 98.19 301 ARG A O 1
ATOM 2328 N N . ARG A 1 302 ? -3.566 3.934 20.859 1 98.12 302 ARG A N 1
ATOM 2329 C CA . ARG A 1 302 ? -3.701 2.51 21.156 1 98.12 302 ARG A CA 1
ATOM 2330 C C . ARG A 1 302 ? -2.781 1.681 20.266 1 98.12 302 ARG A C 1
ATOM 2332 O O . ARG A 1 302 ? -2.379 2.129 19.188 1 98.12 302 ARG A O 1
ATOM 2339 N N . TYR A 1 303 ? -2.459 0.481 20.75 1 97.75 303 TYR A N 1
ATOM 2340 C CA . TYR A 1 303 ? -1.478 -0.369 20.094 1 97.75 303 TYR A CA 1
ATOM 2341 C C . TYR A 1 303 ? -2.074 -1.729 19.75 1 97.75 303 TYR A C 1
ATOM 2343 O O . TYR A 1 303 ? -2.998 -2.193 20.422 1 97.75 303 TYR A O 1
ATOM 2351 N N . GLY A 1 304 ? -1.629 -2.352 18.672 1 95.12 304 GLY A N 1
ATOM 2352 C CA . GLY A 1 304 ? -2.176 -3.598 18.156 1 95.12 304 GLY A CA 1
ATOM 2353 C C . GLY A 1 304 ? -2.027 -4.754 19.125 1 95.12 304 GLY A C 1
ATOM 2354 O O . GLY A 1 304 ? -2.842 -5.68 19.141 1 95.12 304 GLY A O 1
ATOM 2355 N N . CYS A 1 305 ? -1.021 -4.801 19.875 1 94.38 305 CYS A N 1
ATOM 2356 C CA . CYS A 1 305 ? -0.755 -5.785 20.922 1 94.38 305 CYS A CA 1
ATOM 2357 C C . CYS A 1 305 ? 0.03 -5.164 22.062 1 94.38 305 CYS A C 1
ATOM 2359 O O . CYS A 1 305 ? 0.374 -3.98 22.016 1 94.38 305 CYS A O 1
ATOM 2361 N N . GLU A 1 306 ? 0.273 -5.938 23.109 1 95.62 306 GLU A N 1
ATOM 2362 C CA . GLU A 1 306 ? 0.957 -5.43 24.297 1 95.62 306 GLU A CA 1
ATOM 2363 C C . GLU A 1 306 ? 2.379 -4.984 23.969 1 95.62 306 GLU A C 1
ATOM 2365 O O . GLU A 1 306 ? 3.074 -5.641 23.188 1 95.62 306 GLU A O 1
ATOM 2370 N N . ILE A 1 307 ? 2.713 -3.848 24.516 1 96.44 307 ILE A N 1
ATOM 2371 C CA . ILE A 1 307 ? 4.055 -3.309 24.312 1 96.44 307 ILE A CA 1
ATOM 2372 C C . ILE A 1 307 ? 4.59 -2.758 25.641 1 96.44 307 ILE A C 1
ATOM 2374 O O . ILE A 1 307 ? 3.836 -2.184 26.422 1 96.44 307 ILE A O 1
ATOM 2378 N N . ASP A 1 308 ? 5.746 -3.016 25.984 1 97.69 308 ASP A N 1
ATOM 2379 C CA . ASP A 1 308 ? 6.535 -2.488 27.078 1 97.69 308 ASP A CA 1
ATOM 2380 C C . ASP A 1 308 ? 7.988 -2.273 26.672 1 97.69 308 ASP A C 1
ATOM 2382 O O . ASP A 1 308 ? 8.781 -3.221 26.625 1 97.69 308 ASP A O 1
ATOM 2386 N N . VAL A 1 309 ? 8.312 -0.988 26.375 1 97.88 309 VAL A N 1
ATOM 2387 C CA . VAL A 1 309 ? 9.617 -0.715 25.781 1 97.88 309 VAL A CA 1
ATOM 2388 C C . VAL A 1 309 ? 10.102 0.669 26.219 1 97.88 309 VAL A C 1
ATOM 2390 O O . VAL A 1 309 ? 9.289 1.552 26.5 1 97.88 309 VAL A O 1
ATOM 2393 N N . VAL A 1 310 ? 11.383 0.82 26.344 1 98.31 310 VAL A N 1
ATOM 2394 C CA . VAL A 1 310 ? 11.977 2.137 26.547 1 98.31 310 VAL A CA 1
ATOM 2395 C C . VAL A 1 310 ? 12.516 2.67 25.219 1 98.31 310 VAL A C 1
ATOM 2397 O O . VAL A 1 310 ? 13.312 2.008 24.547 1 98.31 310 VAL A O 1
ATOM 2400 N N . LEU A 1 311 ? 12.055 3.83 24.844 1 97.5 311 LEU A N 1
ATOM 2401 C CA . LEU A 1 311 ? 12.492 4.484 23.609 1 97.5 311 LEU A CA 1
ATOM 2402 C C . LEU A 1 311 ? 13.328 5.719 23.922 1 97.5 311 LEU A C 1
ATOM 2404 O O . LEU A 1 311 ? 13.055 6.434 24.891 1 97.5 311 LEU A O 1
ATOM 2408 N N . GLU A 1 312 ? 14.32 5.891 23.172 1 98.62 312 GLU A N 1
ATOM 2409 C CA . GLU A 1 312 ? 15.047 7.156 23.125 1 98.62 312 GLU A CA 1
ATOM 2410 C C . GLU A 1 312 ? 14.719 7.922 21.844 1 98.62 312 GLU A C 1
ATOM 2412 O O . GLU A 1 312 ? 14.922 7.414 20.734 1 98.62 312 GLU A O 1
ATOM 2417 N N . VAL A 1 313 ? 14.188 9.094 21.984 1 98.75 313 VAL A N 1
ATOM 2418 C CA . VAL A 1 313 ? 13.805 9.945 20.859 1 98.75 313 VAL A CA 1
ATOM 2419 C C . VAL A 1 313 ? 14.789 11.109 20.734 1 98.75 313 VAL A C 1
ATOM 2421 O O . VAL A 1 313 ? 15.023 11.844 21.703 1 98.75 313 VAL A O 1
ATOM 2424 N N . ARG A 1 314 ? 15.352 11.219 19.578 1 98.5 314 ARG A N 1
ATOM 2425 C CA . ARG A 1 314 ? 16.266 12.32 19.297 1 98.5 314 ARG A CA 1
ATOM 2426 C C . ARG A 1 314 ? 15.547 13.469 18.594 1 98.5 314 ARG A C 1
ATOM 2428 O O . ARG A 1 314 ? 14.828 13.242 17.609 1 98.5 314 ARG A O 1
ATOM 2435 N N . ASP A 1 315 ? 15.719 14.633 19.047 1 98.06 315 ASP A N 1
ATOM 2436 C CA . ASP A 1 315 ? 15.172 15.844 18.438 1 98.06 315 ASP A CA 1
ATOM 2437 C C . ASP A 1 315 ? 16.234 16.922 18.312 1 98.06 315 ASP A C 1
ATOM 2439 O O . ASP A 1 315 ? 16.406 17.734 19.219 1 98.06 315 ASP A O 1
ATOM 2443 N N . ASP A 1 316 ? 16.781 17.031 17.203 1 95.38 316 ASP A N 1
ATOM 2444 C CA . ASP A 1 316 ? 17.906 17.953 17 1 95.38 316 ASP A CA 1
ATOM 2445 C C . ASP A 1 316 ? 17.422 19.375 16.734 1 95.38 316 ASP A C 1
ATOM 2447 O O . ASP A 1 316 ? 18.203 20.312 16.734 1 95.38 316 ASP A O 1
ATOM 2451 N N . PHE A 1 317 ? 16.141 19.531 16.594 1 96.94 317 PHE A N 1
ATOM 2452 C CA . PHE A 1 317 ? 15.648 20.844 16.219 1 96.94 317 PHE A CA 1
ATOM 2453 C C . PHE A 1 317 ? 15.133 21.609 17.422 1 96.94 317 PHE A C 1
ATOM 2455 O O . PHE A 1 317 ? 15.633 22.688 17.75 1 96.94 317 PHE A O 1
ATOM 2462 N N . LEU A 1 318 ? 14.195 20.984 18.203 1 97.5 318 LEU A N 1
ATOM 2463 C CA . LEU A 1 318 ? 13.586 21.703 19.312 1 97.5 318 LEU A CA 1
ATOM 2464 C C . LEU A 1 318 ? 14.086 21.172 20.641 1 97.5 318 LEU A C 1
ATOM 2466 O O . LEU A 1 318 ? 13.781 21.734 21.703 1 97.5 318 LEU A O 1
ATOM 2470 N N . GLY A 1 319 ? 14.75 20 20.641 1 97.06 319 GLY A N 1
ATOM 2471 C CA . GLY A 1 319 ? 15.25 19.422 21.875 1 97.06 319 GLY A CA 1
ATOM 2472 C C . GLY A 1 319 ? 14.156 18.844 22.75 1 97.06 319 GLY A C 1
ATOM 2473 O O . GLY A 1 319 ? 14.234 18.906 23.969 1 97.06 319 GLY A O 1
ATOM 2474 N N . ARG A 1 320 ? 13.117 18.344 22.125 1 96.12 320 ARG A N 1
ATOM 2475 C CA . ARG A 1 320 ? 11.969 17.812 22.859 1 96.12 320 ARG A CA 1
ATOM 2476 C C . ARG A 1 320 ? 12.062 16.312 23.016 1 96.12 320 ARG A C 1
ATOM 2478 O O . ARG A 1 320 ? 11.094 15.656 23.422 1 96.12 320 ARG A O 1
ATOM 2485 N N . GLY A 1 321 ? 13.148 15.734 22.672 1 97.81 321 GLY A N 1
ATOM 2486 C CA . GLY A 1 321 ? 13.336 14.297 22.797 1 97.81 321 GLY A CA 1
ATOM 2487 C C . GLY A 1 321 ? 13.609 13.852 24.219 1 97.81 321 GLY A C 1
ATOM 2488 O O . GLY A 1 321 ? 13.242 14.539 25.172 1 97.81 321 GLY A O 1
ATOM 2489 N N . GLY A 1 322 ? 14.117 12.648 24.328 1 98.19 322 GLY A N 1
ATOM 2490 C CA . GLY A 1 322 ? 14.406 12.031 25.609 1 98.19 322 GLY A CA 1
ATOM 2491 C C . GLY A 1 322 ? 14.148 10.531 25.625 1 98.19 322 GLY A C 1
ATOM 2492 O O . GLY A 1 322 ? 14.023 9.914 24.562 1 98.19 322 GLY A O 1
ATOM 2493 N N . ARG A 1 323 ? 14.227 10 26.844 1 98.62 323 ARG A N 1
ATOM 2494 C CA . ARG A 1 323 ? 13.93 8.586 27.047 1 98.62 323 ARG A CA 1
ATOM 2495 C C . ARG A 1 323 ? 12.578 8.398 27.719 1 98.62 323 ARG A C 1
ATOM 2497 O O . ARG A 1 323 ? 12.281 9.039 28.719 1 98.62 323 ARG A O 1
ATOM 2504 N N . PHE A 1 324 ? 11.844 7.531 27.188 1 98.81 324 PHE A N 1
ATOM 2505 C CA . PHE A 1 324 ? 10.484 7.328 27.656 1 98.81 324 PHE A CA 1
ATOM 2506 C C . PHE A 1 324 ? 10.156 5.84 27.75 1 98.81 324 PHE A C 1
ATOM 2508 O O . PHE A 1 324 ? 10.539 5.062 26.875 1 98.81 324 PHE A O 1
ATOM 2515 N N . ARG A 1 325 ? 9.477 5.477 28.766 1 98.81 325 ARG A N 1
ATOM 2516 C CA . ARG A 1 325 ? 8.914 4.129 28.844 1 98.81 325 ARG A CA 1
ATOM 2517 C C . ARG A 1 325 ? 7.484 4.105 28.312 1 98.81 325 ARG A C 1
ATOM 2519 O O . ARG A 1 325 ? 6.621 4.832 28.812 1 98.81 325 ARG A O 1
ATOM 2526 N N . LEU A 1 326 ? 7.234 3.375 27.281 1 98.5 326 LEU A N 1
ATOM 2527 C CA . LEU A 1 326 ? 5.922 3.166 26.688 1 98.5 326 LEU A CA 1
ATOM 2528 C C . LEU A 1 326 ? 5.348 1.812 27.094 1 98.5 326 LEU A C 1
ATOM 2530 O O . LEU A 1 326 ? 5.957 0.772 26.828 1 98.5 326 LEU A O 1
ATOM 2534 N N . GLN A 1 327 ? 4.266 1.836 27.781 1 98.5 327 GLN A N 1
ATOM 2535 C CA . GLN A 1 327 ? 3.5 0.645 28.125 1 98.5 327 GLN A CA 1
ATOM 2536 C C . GLN A 1 327 ? 2.059 0.751 27.641 1 98.5 327 GLN A C 1
ATOM 2538 O O . GLN A 1 327 ? 1.413 1.786 27.828 1 98.5 327 GLN A O 1
ATOM 2543 N N . GLY A 1 328 ? 1.66 -0.284 26.953 1 97.06 328 GLY A N 1
ATOM 2544 C CA . GLY A 1 328 ? 0.283 -0.205 26.5 1 97.06 328 GLY A CA 1
ATOM 2545 C C . GLY A 1 328 ? -0.128 -1.387 25.641 1 97.06 328 GLY A C 1
ATOM 2546 O O . GLY A 1 328 ? 0.561 -2.408 25.609 1 97.06 328 GLY A O 1
ATOM 2547 N N . GLY A 1 329 ? -1.277 -1.267 25.031 1 96.12 329 GLY A N 1
ATOM 2548 C CA . GLY A 1 329 ? -1.93 -2.236 24.172 1 96.12 329 GLY A CA 1
ATOM 2549 C C . GLY A 1 329 ? -3.225 -1.722 23.562 1 96.12 329 GLY A C 1
ATOM 2550 O O . GLY A 1 329 ? -3.43 -0.511 23.469 1 96.12 329 GLY A O 1
ATOM 2551 N N . PRO A 1 330 ? -4.062 -2.664 23.156 1 94.44 330 PRO A N 1
ATOM 2552 C CA . PRO A 1 330 ? -5.301 -2.266 22.484 1 94.44 330 PRO A CA 1
ATOM 2553 C C . PRO A 1 330 ? -6.234 -1.473 23.391 1 94.44 330 PRO A C 1
ATOM 2555 O O . PRO A 1 330 ? -7.066 -0.703 22.906 1 94.44 330 PRO A O 1
ATOM 2558 N N . ASP A 1 331 ? -6.105 -1.57 24.719 1 95.19 331 ASP A N 1
ATOM 2559 C CA . ASP A 1 331 ? -7.102 -1.021 25.625 1 95.19 331 ASP A CA 1
ATOM 2560 C C . ASP A 1 331 ? -6.59 0.255 26.297 1 95.19 331 ASP A C 1
ATOM 2562 O O . ASP A 1 331 ? -7.289 0.856 27.109 1 95.19 331 ASP A O 1
ATOM 2566 N N . GLY A 1 332 ? -5.359 0.621 26.062 1 97.38 332 GLY A N 1
ATOM 2567 C CA . GLY A 1 332 ? -4.793 1.811 26.672 1 97.38 332 GLY A CA 1
ATOM 2568 C C . GLY A 1 332 ? -3.277 1.814 26.672 1 97.38 332 GLY A C 1
ATOM 2569 O O . GLY A 1 332 ? -2.646 0.789 26.406 1 97.38 332 GLY A O 1
ATOM 2570 N N . ALA A 1 333 ? -2.758 3.025 26.984 1 98.44 333 ALA A N 1
ATOM 2571 C CA . ALA A 1 333 ? -1.301 3.137 27.016 1 98.44 333 ALA A CA 1
ATOM 2572 C C . ALA A 1 333 ? -0.858 4.277 27.938 1 98.44 333 ALA A C 1
ATOM 2574 O O . ALA A 1 333 ? -1.659 5.148 28.281 1 98.44 333 ALA A O 1
ATOM 2575 N N . SER A 1 334 ? 0.288 4.188 28.391 1 98.69 334 SER A N 1
ATOM 2576 C CA . SER A 1 334 ? 0.977 5.25 29.125 1 98.69 334 SER A CA 1
ATOM 2577 C C . SER A 1 334 ? 2.406 5.426 28.625 1 98.69 334 SER A C 1
ATOM 2579 O O . SER A 1 334 ? 3.033 4.469 28.172 1 98.69 334 SER A O 1
ATOM 2581 N N . CYS A 1 335 ? 2.865 6.59 28.609 1 98.75 335 CYS A N 1
ATOM 2582 C CA . CYS A 1 335 ? 4.223 6.957 28.219 1 98.75 335 CYS A CA 1
ATOM 2583 C C . CYS A 1 335 ? 4.805 7.988 29.188 1 98.75 335 CYS A C 1
ATOM 2585 O O . CYS A 1 335 ? 4.242 9.07 29.359 1 98.75 335 CYS A O 1
ATOM 2587 N N . THR A 1 336 ? 5.93 7.609 29.828 1 98.69 336 THR A N 1
ATOM 2588 C CA . THR A 1 336 ? 6.496 8.469 30.859 1 98.69 336 THR A CA 1
ATOM 2589 C C . THR A 1 336 ? 8.008 8.562 30.719 1 98.69 336 THR A C 1
ATOM 2591 O O . THR A 1 336 ? 8.664 7.605 30.297 1 98.69 336 THR A O 1
ATOM 2594 N N . PRO A 1 337 ? 8.555 9.734 31.047 1 98.44 337 PRO A N 1
ATOM 2595 C CA . PRO A 1 337 ? 10.016 9.828 31.062 1 98.44 337 PRO A CA 1
ATOM 2596 C C . PRO A 1 337 ? 10.664 8.789 31.969 1 98.44 337 PRO A C 1
ATOM 2598 O O . PRO A 1 337 ? 10.086 8.422 33 1 98.44 337 PRO A O 1
ATOM 2601 N N . THR A 1 338 ? 11.828 8.32 31.547 1 98.31 338 THR A N 1
ATOM 2602 C CA . THR A 1 338 ? 12.547 7.324 32.344 1 98.31 338 THR A CA 1
ATOM 2603 C C . THR A 1 338 ? 14.055 7.492 32.188 1 98.31 338 THR A C 1
ATOM 2605 O O . THR A 1 338 ? 14.516 8.203 31.281 1 98.31 338 THR A O 1
ATOM 2608 N N . ALA A 1 339 ? 14.805 6.93 33.094 1 97.19 339 ALA A N 1
ATOM 2609 C CA . ALA A 1 339 ? 16.266 6.895 33 1 97.19 339 ALA A CA 1
ATOM 2610 C C . ALA A 1 339 ? 16.75 5.52 32.562 1 97.19 339 ALA A C 1
ATOM 2612 O O . ALA A 1 339 ? 17.953 5.297 32.406 1 97.19 339 ALA A O 1
ATOM 2613 N N . GLY A 1 340 ? 15.812 4.691 32.344 1 96.12 340 GLY A N 1
ATOM 2614 C CA . GLY A 1 340 ? 16.172 3.338 31.953 1 96.12 340 GLY A CA 1
ATOM 2615 C C . GLY A 1 340 ? 16.891 3.273 30.609 1 96.12 340 GLY A C 1
ATOM 2616 O O . GLY A 1 340 ? 16.812 4.219 29.828 1 96.12 340 GLY A O 1
ATOM 2617 N N . ALA A 1 341 ? 17.531 2.174 30.391 1 97 341 ALA A N 1
ATOM 2618 C CA . ALA A 1 341 ? 18.234 1.97 29.125 1 97 341 ALA A CA 1
ATOM 2619 C C . ALA A 1 341 ? 17.25 1.82 27.969 1 97 341 ALA A C 1
ATOM 2621 O O . ALA A 1 341 ? 16.266 1.095 28.078 1 97 341 ALA A O 1
ATOM 2622 N N . ALA A 1 342 ? 17.531 2.473 26.938 1 97.5 342 ALA A N 1
ATOM 2623 C CA . ALA A 1 342 ? 16.656 2.447 25.781 1 97.5 342 ALA A CA 1
ATOM 2624 C C . ALA A 1 342 ? 16.828 1.159 24.984 1 97.5 342 ALA A C 1
ATOM 2626 O O . ALA A 1 342 ? 17.953 0.677 24.812 1 97.5 342 ALA A O 1
ATOM 2627 N N . GLN A 1 343 ? 15.766 0.648 24.5 1 98 343 GLN A N 1
ATOM 2628 C CA . GLN A 1 343 ? 15.773 -0.523 23.625 1 98 343 GLN A CA 1
ATOM 2629 C C . GLN A 1 343 ? 15.555 -0.127 22.172 1 98 343 GLN A C 1
ATOM 2631 O O . GLN A 1 343 ? 15.883 -0.891 21.25 1 98 343 GLN A O 1
ATOM 2636 N N . VAL A 1 344 ? 14.875 0.968 21.938 1 98.38 344 VAL A N 1
ATOM 2637 C CA . VAL A 1 344 ? 14.602 1.5 20.609 1 98.38 344 VAL A CA 1
ATOM 2638 C C . VAL A 1 344 ? 15.078 2.945 20.516 1 98.38 344 VAL A C 1
ATOM 2640 O O . VAL A 1 344 ? 14.836 3.746 21.422 1 98.38 344 VAL A O 1
ATOM 2643 N N . HIS A 1 345 ? 15.805 3.301 19.5 1 98.69 345 HIS A N 1
ATOM 2644 C CA . HIS A 1 345 ? 16.266 4.652 19.203 1 98.69 345 HIS A CA 1
ATOM 2645 C C . HIS A 1 345 ? 15.664 5.176 17.906 1 98.69 345 HIS A C 1
ATOM 2647 O O . HIS A 1 345 ? 15.727 4.508 16.875 1 98.69 345 HIS A O 1
ATOM 2653 N N . VAL A 1 346 ? 15.07 6.312 17.953 1 98.44 346 VAL A N 1
ATOM 2654 C CA . VAL A 1 346 ? 14.406 6.852 16.766 1 98.44 346 VAL A CA 1
ATOM 2655 C C . VAL A 1 346 ? 14.484 8.375 16.781 1 98.44 346 VAL A C 1
ATOM 2657 O O . VAL A 1 346 ? 14.594 8.984 17.844 1 98.44 346 VAL A O 1
ATOM 2660 N N . GLY A 1 347 ? 14.492 8.984 15.609 1 98.38 347 GLY A N 1
ATOM 2661 C CA . GLY A 1 347 ? 14.398 10.43 15.508 1 98.38 347 GLY A CA 1
ATOM 2662 C C . GLY A 1 347 ? 12.969 10.945 15.562 1 98.38 347 GLY A C 1
ATOM 2663 O O . GLY A 1 347 ? 12.023 10.18 15.344 1 98.38 347 GLY A O 1
ATOM 2664 N N . MET A 1 348 ? 12.82 12.203 15.789 1 98.44 348 MET A N 1
ATOM 2665 C CA . MET A 1 348 ? 11.516 12.836 15.961 1 98.44 348 MET A CA 1
ATOM 2666 C C . MET A 1 348 ? 10.688 12.742 14.68 1 98.44 348 MET A C 1
ATOM 2668 O O . MET A 1 348 ? 9.492 12.469 14.727 1 98.44 348 MET A O 1
ATOM 2672 N N . ALA A 1 349 ? 11.305 13.008 13.523 1 97.69 349 ALA A N 1
ATOM 2673 C CA . ALA A 1 349 ? 10.594 12.938 12.25 1 97.69 349 ALA A CA 1
ATOM 2674 C C . ALA A 1 349 ? 10.039 11.539 12.016 1 97.69 349 ALA A C 1
ATOM 2676 O O . ALA A 1 349 ? 8.875 11.375 11.617 1 97.69 349 ALA A O 1
ATOM 2677 N N . ASP A 1 350 ? 10.859 10.516 12.289 1 98.19 350 ASP A N 1
ATOM 2678 C CA . ASP A 1 350 ? 10.438 9.133 12.094 1 98.19 350 ASP A CA 1
ATOM 2679 C C . ASP A 1 350 ? 9.359 8.742 13.094 1 98.19 350 ASP A C 1
ATOM 2681 O O . ASP A 1 350 ? 8.469 7.941 12.781 1 98.19 350 ASP A O 1
ATOM 2685 N N . LEU A 1 351 ? 9.461 9.312 14.289 1 98.69 351 LEU A N 1
ATOM 2686 C CA . LEU A 1 351 ? 8.383 9.094 15.25 1 98.69 351 LEU A CA 1
ATOM 2687 C C . LEU A 1 351 ? 7.055 9.617 14.703 1 98.69 351 LEU A C 1
ATOM 2689 O O . LEU A 1 351 ? 6.012 8.984 14.883 1 98.69 351 LEU A O 1
ATOM 2693 N N . GLY A 1 352 ? 7.066 10.773 14.023 1 98.19 352 GLY A N 1
ATOM 2694 C CA . GLY A 1 352 ? 5.867 11.297 13.398 1 98.19 352 GLY A CA 1
ATOM 2695 C C . GLY A 1 352 ? 5.227 10.328 12.422 1 98.19 352 GLY A C 1
ATOM 2696 O O . GLY A 1 352 ? 4 10.242 12.336 1 98.19 352 GLY A O 1
ATOM 2697 N N . SER A 1 353 ? 6.027 9.547 11.719 1 97.56 353 SER A N 1
ATOM 2698 C CA . SER A 1 353 ? 5.539 8.555 10.766 1 97.56 353 SER A CA 1
ATOM 2699 C C . SER A 1 353 ? 5.02 7.312 11.477 1 97.56 353 SER A C 1
ATOM 2701 O O . SER A 1 353 ? 4.074 6.676 11.008 1 97.56 353 SER A O 1
ATOM 2703 N N . LEU A 1 354 ? 5.605 6.973 12.609 1 98.38 354 LEU A N 1
ATOM 2704 C CA . LEU A 1 354 ? 5.254 5.785 13.375 1 98.38 354 LEU A CA 1
ATOM 2705 C C . LEU A 1 354 ? 3.93 5.98 14.109 1 98.38 354 LEU A C 1
ATOM 2707 O O . LEU A 1 354 ? 3.172 5.027 14.297 1 98.38 354 LEU A O 1
ATOM 2711 N N . VAL A 1 355 ? 3.639 7.188 14.469 1 98.38 355 VAL A N 1
ATOM 2712 C CA . VAL A 1 355 ? 2.512 7.504 15.336 1 98.38 355 VAL A CA 1
ATOM 2713 C C . VAL A 1 355 ? 1.214 7.016 14.695 1 98.38 355 VAL A C 1
ATOM 2715 O O . VAL A 1 355 ? 0.371 6.414 15.367 1 98.38 355 VAL A O 1
ATOM 2718 N N . THR A 1 356 ? 1.054 7.211 13.406 1 98.25 356 THR A N 1
ATOM 2719 C CA . THR A 1 356 ? -0.177 6.789 12.75 1 98.25 356 THR A CA 1
ATOM 2720 C C . THR A 1 356 ? -0.063 5.348 12.258 1 98.25 356 THR A C 1
ATOM 2722 O O . THR A 1 356 ? -1.067 4.723 11.914 1 98.25 356 THR A O 1
ATOM 2725 N N . GLY A 1 357 ? 1.169 4.832 12.219 1 97.12 357 GLY A N 1
ATOM 2726 C CA . GLY A 1 357 ? 1.415 3.504 11.688 1 97.12 357 GLY A CA 1
ATOM 2727 C C . GLY A 1 357 ? 1.574 3.49 10.18 1 97.12 357 GLY A C 1
ATOM 2728 O O . GLY A 1 357 ? 1.488 2.434 9.547 1 97.12 357 GLY A O 1
ATOM 2729 N N . ASN A 1 358 ? 1.753 4.613 9.531 1 97.19 358 ASN A N 1
ATOM 2730 C CA . ASN A 1 358 ? 1.929 4.719 8.086 1 97.19 358 ASN A CA 1
ATOM 2731 C C . ASN A 1 358 ? 3.209 4.027 7.621 1 97.19 358 ASN A C 1
ATOM 2733 O O . ASN A 1 358 ? 3.252 3.461 6.527 1 97.19 358 ASN A O 1
ATOM 2737 N N . VAL A 1 359 ? 4.242 4.137 8.453 1 97.69 359 VAL A N 1
ATOM 2738 C CA . VAL A 1 359 ? 5.535 3.523 8.164 1 97.69 359 VAL A CA 1
ATOM 2739 C C . VAL A 1 359 ? 5.844 2.455 9.211 1 97.69 359 VAL A C 1
ATOM 2741 O O . VAL A 1 359 ? 5.617 2.666 10.406 1 97.69 359 VAL A O 1
ATOM 2744 N N . ARG A 1 360 ? 6.363 1.35 8.766 1 97.75 360 ARG A N 1
ATOM 2745 C CA . ARG A 1 360 ? 6.703 0.245 9.656 1 97.75 360 ARG A CA 1
ATOM 2746 C C . ARG A 1 360 ? 8.055 0.471 10.32 1 97.75 360 ARG A C 1
ATOM 2748 O O . ARG A 1 360 ? 8.992 0.946 9.68 1 97.75 360 ARG A O 1
ATOM 2755 N N . ALA A 1 361 ? 8.156 0.093 11.586 1 98.44 361 ALA A N 1
ATOM 2756 C CA . ALA A 1 361 ? 9.422 0.207 12.32 1 98.44 361 ALA A CA 1
ATOM 2757 C C . ALA A 1 361 ? 10.516 -0.61 11.648 1 98.44 361 ALA A C 1
ATOM 2759 O O . ALA A 1 361 ? 11.672 -0.175 11.578 1 98.44 361 ALA A O 1
ATOM 2760 N N . ARG A 1 362 ? 10.188 -1.735 11.109 1 97.62 362 ARG A N 1
ATOM 2761 C CA . ARG A 1 362 ? 11.164 -2.598 10.445 1 97.62 362 ARG A CA 1
ATOM 2762 C C . ARG A 1 362 ? 11.734 -1.924 9.203 1 97.62 362 ARG A C 1
ATOM 2764 O O . ARG A 1 362 ? 12.914 -2.094 8.891 1 97.62 362 ARG A O 1
ATOM 2771 N N . SER A 1 363 ? 10.922 -1.216 8.508 1 97.94 363 SER A N 1
ATOM 2772 C CA . SER A 1 363 ? 11.398 -0.485 7.336 1 97.94 363 SER A CA 1
ATOM 2773 C C . SER A 1 363 ? 12.359 0.628 7.73 1 97.94 363 SER A C 1
ATOM 2775 O O . SER A 1 363 ? 13.383 0.835 7.07 1 97.94 363 SER A O 1
ATOM 2777 N N . LEU A 1 364 ? 12 1.347 8.773 1 98.44 364 LEU A N 1
ATOM 2778 C CA . LEU A 1 364 ? 12.891 2.385 9.281 1 98.44 364 LEU A CA 1
ATOM 2779 C C . LEU A 1 364 ? 14.227 1.791 9.719 1 98.44 364 LEU A C 1
ATOM 2781 O O . LEU A 1 364 ? 15.289 2.367 9.453 1 98.44 364 LEU A O 1
ATOM 2785 N N . ALA A 1 365 ? 14.156 0.665 10.383 1 98.38 365 ALA A N 1
ATOM 2786 C CA . ALA A 1 365 ? 15.383 -0.004 10.82 1 98.38 365 ALA A CA 1
ATOM 2787 C C . ALA A 1 365 ? 16.234 -0.412 9.633 1 98.38 365 ALA A C 1
ATOM 2789 O O . ALA A 1 365 ? 17.453 -0.192 9.633 1 98.38 365 ALA A O 1
ATOM 2790 N N . ALA A 1 366 ? 15.602 -0.93 8.625 1 97.19 366 ALA A N 1
ATOM 2791 C CA . ALA A 1 366 ? 16.312 -1.367 7.426 1 97.19 366 ALA A CA 1
ATOM 2792 C C . ALA A 1 366 ? 16.969 -0.186 6.719 1 97.19 366 ALA A C 1
ATOM 2794 O O . ALA A 1 366 ? 18 -0.344 6.055 1 97.19 366 ALA A O 1
ATOM 2795 N N . ALA A 1 367 ? 16.422 0.981 6.875 1 97.88 367 ALA A N 1
ATOM 2796 C CA . ALA A 1 367 ? 16.953 2.199 6.273 1 97.88 367 ALA A CA 1
ATOM 2797 C C . ALA A 1 367 ? 17.922 2.908 7.223 1 97.88 367 ALA A C 1
ATOM 2799 O O . ALA A 1 367 ? 18.344 4.035 6.957 1 97.88 367 ALA A O 1
ATOM 2800 N N . ALA A 1 368 ? 18.109 2.334 8.391 1 97.62 368 ALA A N 1
ATOM 2801 C CA . ALA A 1 368 ? 19.016 2.852 9.414 1 97.62 368 ALA A CA 1
ATOM 2802 C C . ALA A 1 368 ? 18.484 4.141 10.023 1 97.62 368 ALA A C 1
ATOM 2804 O O . ALA A 1 368 ? 19.25 5.043 10.375 1 97.62 368 ALA A O 1
ATOM 2805 N N . ARG A 1 369 ? 17.203 4.238 10.117 1 97.94 369 ARG A N 1
ATOM 2806 C CA . ARG A 1 369 ? 16.578 5.406 10.719 1 97.94 369 ARG A CA 1
ATOM 2807 C C . ARG A 1 369 ? 16.016 5.078 12.102 1 97.94 369 ARG A C 1
ATOM 2809 O O . ARG A 1 369 ? 15.547 5.969 12.812 1 97.94 369 ARG A O 1
ATOM 2816 N N . LEU A 1 370 ? 15.992 3.844 12.43 1 98.31 370 LEU A N 1
ATOM 2817 C CA . LEU A 1 370 ? 15.602 3.316 13.727 1 98.31 370 LEU A CA 1
ATOM 2818 C C . LEU A 1 370 ? 16.547 2.203 14.172 1 98.31 370 LEU A C 1
ATOM 2820 O O . LEU A 1 370 ? 16.938 1.358 13.367 1 98.31 370 LEU A O 1
ATOM 2824 N N . GLN A 1 371 ? 16.953 2.195 15.406 1 98.06 371 GLN A N 1
ATOM 2825 C CA . GLN A 1 371 ? 17.828 1.163 15.938 1 98.06 371 GLN A CA 1
ATOM 2826 C C . GLN A 1 371 ? 17.156 0.398 17.078 1 98.06 371 GLN A C 1
ATOM 2828 O O . GLN A 1 371 ? 16.578 1.003 17.984 1 98.06 371 GLN A O 1
ATOM 2833 N N . ALA A 1 372 ? 17.172 -0.819 16.984 1 97.5 372 ALA A N 1
ATOM 2834 C CA . ALA A 1 372 ? 16.641 -1.717 18.016 1 97.5 372 ALA A CA 1
ATOM 2835 C C . ALA A 1 372 ? 17.203 -3.123 17.859 1 97.5 372 ALA A C 1
ATOM 2837 O O . ALA A 1 372 ? 17.609 -3.521 16.766 1 97.5 372 ALA A O 1
ATOM 2838 N N . GLU A 1 373 ? 17.266 -3.832 18.984 1 92.31 373 GLU A N 1
ATOM 2839 C CA . GLU A 1 373 ? 17.547 -5.258 18.859 1 92.31 373 GLU A CA 1
ATOM 2840 C C . GLU A 1 373 ? 16.391 -6 18.203 1 92.31 373 GLU A C 1
ATOM 2842 O O . GLU A 1 373 ? 15.25 -5.543 18.25 1 92.31 373 GLU A O 1
ATOM 2847 N N . ASP A 1 374 ? 16.688 -7.121 17.656 1 88.38 374 ASP A N 1
ATOM 2848 C CA . ASP A 1 374 ? 15.758 -7.844 16.781 1 88.38 374 ASP A CA 1
ATOM 2849 C C . ASP A 1 374 ? 14.461 -8.164 17.531 1 88.38 374 ASP A C 1
ATOM 2851 O O . ASP A 1 374 ? 13.367 -7.914 17.016 1 88.38 374 ASP A O 1
ATOM 2855 N N . ALA A 1 375 ? 14.594 -8.633 18.719 1 87.19 375 ALA A N 1
ATOM 2856 C CA . ALA A 1 375 ? 13.398 -9.039 19.453 1 87.19 375 ALA A CA 1
ATOM 2857 C C . ALA A 1 375 ? 12.531 -7.828 19.797 1 87.19 375 ALA A C 1
ATOM 2859 O O . ALA A 1 375 ? 11.305 -7.883 19.672 1 87.19 375 ALA A O 1
ATOM 2860 N N . ALA A 1 376 ? 13.133 -6.758 20.188 1 92.19 376 ALA A N 1
ATOM 2861 C CA . ALA A 1 376 ? 12.406 -5.527 20.5 1 92.19 376 ALA A CA 1
ATOM 2862 C C . ALA A 1 376 ? 11.781 -4.934 19.25 1 92.19 376 ALA A C 1
ATOM 2864 O O . ALA A 1 376 ? 10.648 -4.441 19.281 1 92.19 376 ALA A O 1
ATOM 2865 N N . LEU A 1 377 ? 12.508 -5.059 18.141 1 96.5 377 LEU A N 1
ATOM 2866 C CA . LEU A 1 377 ? 12.039 -4.496 16.875 1 96.5 377 LEU A CA 1
ATOM 2867 C C . LEU A 1 377 ? 10.766 -5.195 16.406 1 96.5 377 LEU A C 1
ATOM 2869 O O . LEU A 1 377 ? 9.812 -4.543 15.984 1 96.5 377 LEU A O 1
ATOM 2873 N N . ALA A 1 378 ? 10.75 -6.508 16.484 1 94.38 378 ALA A N 1
ATOM 2874 C CA . ALA A 1 378 ? 9.609 -7.281 16.016 1 94.38 378 ALA A CA 1
ATOM 2875 C C . ALA A 1 378 ? 8.344 -6.922 16.797 1 94.38 378 ALA A C 1
ATOM 2877 O O . ALA A 1 378 ? 7.293 -6.664 16.203 1 94.38 378 ALA A O 1
ATOM 2878 N N . ARG A 1 379 ? 8.438 -6.879 18.078 1 93.12 379 ARG A N 1
ATOM 2879 C CA . ARG A 1 379 ? 7.297 -6.547 18.922 1 93.12 379 ARG A CA 1
ATOM 2880 C C . ARG A 1 379 ? 6.855 -5.105 18.703 1 93.12 379 ARG A C 1
ATOM 2882 O O . ARG A 1 379 ? 5.66 -4.82 18.641 1 93.12 379 ARG A O 1
ATOM 2889 N N . PHE A 1 380 ? 7.863 -4.23 18.688 1 97.19 380 PHE A N 1
ATOM 2890 C CA . PHE A 1 380 ? 7.598 -2.816 18.438 1 97.19 380 PHE A CA 1
ATOM 2891 C C . PHE A 1 380 ? 6.863 -2.617 17.125 1 97.19 380 PHE A C 1
ATOM 2893 O O . PHE A 1 380 ? 5.879 -1.876 17.062 1 97.19 380 PHE A O 1
ATOM 2900 N N . ASP A 1 381 ? 7.281 -3.34 16.109 1 97.44 381 ASP A N 1
ATOM 2901 C CA . ASP A 1 381 ? 6.715 -3.223 14.766 1 97.44 381 ASP A CA 1
ATOM 2902 C C . ASP A 1 381 ? 5.242 -3.627 14.75 1 97.44 381 ASP A C 1
ATOM 2904 O O . ASP A 1 381 ? 4.395 -2.881 14.266 1 97.44 381 ASP A O 1
ATOM 2908 N N . VAL A 1 382 ? 4.895 -4.738 15.289 1 95.69 382 VAL A N 1
ATOM 2909 C CA . VAL A 1 382 ? 3.527 -5.254 15.266 1 95.69 382 VAL A CA 1
ATOM 2910 C C . VAL A 1 382 ? 2.633 -4.387 16.141 1 95.69 382 VAL A C 1
ATOM 2912 O O . VAL A 1 382 ? 1.482 -4.113 15.797 1 95.69 382 VAL A O 1
ATOM 2915 N N . ALA A 1 383 ? 3.166 -3.902 17.25 1 97.12 383 ALA A N 1
ATOM 2916 C CA . ALA A 1 383 ? 2.377 -3.092 18.172 1 97.12 383 ALA A CA 1
ATOM 2917 C C . ALA A 1 383 ? 1.925 -1.791 17.516 1 97.12 383 ALA A C 1
ATOM 2919 O O . ALA A 1 383 ? 0.833 -1.292 17.797 1 97.12 383 ALA A O 1
ATOM 2920 N N . PHE A 1 384 ? 2.697 -1.261 16.625 1 98.06 384 PHE A N 1
ATOM 2921 C CA . PHE A 1 384 ? 2.42 0.049 16.047 1 98.06 384 PHE A CA 1
ATOM 2922 C C . PHE A 1 384 ? 1.541 -0.08 14.812 1 98.06 384 PHE A C 1
ATOM 2924 O O . PHE A 1 384 ? 1.19 0.922 14.188 1 98.06 384 PHE A O 1
ATOM 2931 N N . VAL A 1 385 ? 1.156 -1.303 14.43 1 96.56 385 VAL A N 1
ATOM 2932 C CA . VAL A 1 385 ? 0.236 -1.487 13.312 1 96.56 385 VAL A CA 1
ATOM 2933 C C . VAL A 1 385 ? -1.146 -0.956 13.688 1 96.56 385 VAL A C 1
ATOM 2935 O O . VAL A 1 385 ? -1.714 -1.353 14.703 1 96.56 385 VAL A O 1
ATOM 2938 N N . PRO A 1 386 ? -1.679 -0.037 12.898 1 96.94 386 PRO A N 1
ATOM 2939 C CA . PRO A 1 386 ? -3.004 0.507 13.203 1 96.94 386 PRO A CA 1
ATOM 2940 C C . PRO A 1 386 ? -4.137 -0.431 12.797 1 96.94 386 PRO A C 1
ATOM 2942 O O . PRO A 1 386 ? -3.902 -1.415 12.086 1 96.94 386 PRO A O 1
ATOM 2945 N N . GLU A 1 387 ? -5.297 -0.173 13.25 1 95.06 387 GLU A N 1
ATOM 2946 C CA . GLU A 1 387 ? -6.469 -0.988 12.945 1 95.06 387 GLU A CA 1
ATOM 2947 C C . GLU A 1 387 ? -6.898 -0.806 11.492 1 95.06 387 GLU A C 1
ATOM 2949 O O . GLU A 1 387 ? -7.598 -1.656 10.938 1 95.06 387 GLU A O 1
ATOM 2954 N N . ARG A 1 388 ? -6.562 0.319 10.953 1 95.88 388 ARG A N 1
ATOM 2955 C CA . ARG A 1 388 ? -6.785 0.615 9.539 1 95.88 388 ARG A CA 1
ATOM 2956 C C . ARG A 1 388 ? -5.699 1.544 9 1 95.88 388 ARG A C 1
ATOM 2958 O O . ARG A 1 388 ? -5.039 2.244 9.766 1 95.88 388 ARG A O 1
ATOM 2965 N N . GLU A 1 389 ? -5.535 1.499 7.703 1 97.19 389 GLU A N 1
ATOM 2966 C CA . GLU A 1 389 ? -4.57 2.408 7.094 1 97.19 389 GLU A CA 1
ATOM 2967 C C . GLU A 1 389 ? -4.922 3.863 7.387 1 97.19 389 GLU A C 1
ATOM 2969 O O . GLU A 1 389 ? -6.078 4.27 7.242 1 97.19 389 GLU A O 1
ATOM 2974 N N . PRO A 1 390 ? -3.957 4.66 7.836 1 98.38 390 PRO A N 1
ATOM 2975 C CA . PRO A 1 390 ? -4.246 6.062 8.141 1 98.38 390 PRO A CA 1
ATOM 2976 C C . PRO A 1 390 ? -4.648 6.863 6.902 1 98.38 390 PRO A C 1
ATOM 2978 O O . PRO A 1 390 ? -4.117 6.633 5.816 1 98.38 390 PRO A O 1
ATOM 2981 N N . TRP A 1 391 ? -5.523 7.777 7.129 1 97.88 391 TRP A N 1
ATOM 2982 C CA . TRP A 1 391 ? -6.043 8.641 6.07 1 97.88 391 TRP A CA 1
ATOM 2983 C C . TRP A 1 391 ? -6.461 10 6.629 1 97.88 391 TRP A C 1
ATOM 2985 O O . TRP A 1 391 ? -7.254 10.07 7.57 1 97.88 391 TRP A O 1
ATOM 2995 N N . HIS A 1 392 ? -5.957 11.07 6.043 1 98.12 392 HIS A N 1
ATOM 2996 C CA . HIS A 1 392 ? -6.195 12.367 6.664 1 98.12 392 HIS A CA 1
ATOM 2997 C C . HIS A 1 392 ? -7.52 12.969 6.199 1 98.12 392 HIS A C 1
ATOM 2999 O O . HIS A 1 392 ? -8.156 13.719 6.938 1 98.12 392 HIS A O 1
ATOM 3005 N N . GLY A 1 393 ? -8.008 12.734 4.922 1 97.31 393 GLY A N 1
ATOM 3006 C CA . GLY A 1 393 ? -9.352 13.031 4.457 1 97.31 393 GLY A CA 1
ATOM 3007 C C . GLY A 1 393 ? -9.594 14.508 4.234 1 97.31 393 GLY A C 1
ATOM 3008 O O . GLY A 1 393 ? -10.648 14.906 3.732 1 97.31 393 GLY A O 1
ATOM 3009 N N . THR A 1 394 ? -8.703 15.383 4.68 1 96.38 394 THR A N 1
ATOM 3010 C CA . THR A 1 394 ? -8.836 16.828 4.555 1 96.38 394 THR A CA 1
ATOM 3011 C C . THR A 1 394 ? -7.551 17.453 4.027 1 96.38 394 THR A C 1
ATOM 3013 O O . THR A 1 394 ? -6.48 17.266 4.605 1 96.38 394 THR A O 1
ATOM 3016 N N . ASP A 1 395 ? -7.688 18.156 2.975 1 92.62 395 ASP A N 1
ATOM 3017 C CA . ASP A 1 395 ? -6.547 18.891 2.432 1 92.62 395 ASP A CA 1
ATOM 3018 C C . ASP A 1 395 ? -6.578 20.359 2.861 1 92.62 395 ASP A C 1
ATOM 3020 O O . ASP A 1 395 ? -7.645 20.969 2.904 1 92.62 395 ASP A O 1
ATOM 3024 N N . PHE A 1 396 ? -5.43 20.875 3.139 1 92.56 396 PHE A N 1
ATOM 3025 C CA . PHE A 1 396 ? -5.34 22.281 3.547 1 92.56 396 PHE A CA 1
ATOM 3026 C C . PHE A 1 396 ? -4.004 22.875 3.121 1 92.56 396 PHE A C 1
ATOM 3028 O O . PHE A 1 396 ? -3.051 22.156 2.842 1 92.56 396 PHE A O 1
ATOM 3035 N N . MET B 1 1 ? -23.891 -34.656 -20.891 1 42.75 1 MET B N 1
ATOM 3036 C CA . MET B 1 1 ? -22.641 -34.219 -20.297 1 42.75 1 MET B CA 1
ATOM 3037 C C . MET B 1 1 ? -21.453 -34.688 -21.109 1 42.75 1 MET B C 1
ATOM 3039 O O . MET B 1 1 ? -21.328 -35.875 -21.406 1 42.75 1 MET B O 1
ATOM 3043 N N . SER B 1 2 ? -20.953 -33.906 -22.047 1 56.97 2 SER B N 1
ATOM 3044 C CA . SER B 1 2 ? -20.078 -34.281 -23.156 1 56.97 2 SER B CA 1
ATOM 3045 C C . SER B 1 2 ? -18.922 -35.156 -22.688 1 56.97 2 SER B C 1
ATOM 3047 O O . SER B 1 2 ? -18.578 -35.156 -21.5 1 56.97 2 SER B O 1
ATOM 3049 N N . ASP B 1 3 ? -18.734 -36.219 -23.375 1 83.06 3 ASP B N 1
ATOM 3050 C CA . ASP B 1 3 ? -17.719 -37.281 -23.297 1 83.06 3 ASP B CA 1
ATOM 3051 C C . ASP B 1 3 ? -16.312 -36.688 -23.25 1 83.06 3 ASP B C 1
ATOM 3053 O O . ASP B 1 3 ? -15.414 -37.156 -23.953 1 83.06 3 ASP B O 1
ATOM 3057 N N . LEU B 1 4 ? -16.156 -35.594 -22.516 1 90.56 4 LEU B N 1
ATOM 3058 C CA . LEU B 1 4 ? -14.844 -34.969 -22.344 1 90.56 4 LEU B CA 1
ATOM 3059 C C . LEU B 1 4 ? -13.922 -35.844 -21.516 1 90.56 4 LEU B C 1
ATOM 3061 O O . LEU B 1 4 ? -14.336 -36.375 -20.469 1 90.56 4 LEU B O 1
ATOM 3065 N N . ILE B 1 5 ? -12.734 -36.062 -22.016 1 95.06 5 ILE B N 1
ATOM 3066 C CA . ILE B 1 5 ? -11.727 -36.844 -21.281 1 95.06 5 ILE B CA 1
ATOM 3067 C C . ILE B 1 5 ? -10.648 -35.875 -20.766 1 95.06 5 ILE B C 1
ATOM 3069 O O . ILE B 1 5 ? -10.031 -35.156 -21.547 1 95.06 5 ILE B O 1
ATOM 3073 N N . ILE B 1 6 ? -10.461 -35.844 -19.469 1 96.5 6 ILE B N 1
ATOM 3074 C CA . ILE B 1 6 ? -9.375 -35.094 -18.859 1 96.5 6 ILE B CA 1
ATOM 3075 C C . ILE B 1 6 ? -8.227 -36.031 -18.516 1 96.5 6 ILE B C 1
ATOM 3077 O O . ILE B 1 6 ? -8.406 -37 -17.766 1 96.5 6 ILE B O 1
ATOM 3081 N N . ARG B 1 7 ? -7.074 -35.75 -19 1 96.5 7 ARG B N 1
ATOM 3082 C CA . ARG B 1 7 ? -5.941 -36.625 -18.797 1 96.5 7 ARG B CA 1
ATOM 3083 C C . ARG B 1 7 ? -4.621 -35.875 -18.891 1 96.5 7 ARG B C 1
ATOM 3085 O O . ARG B 1 7 ? -4.562 -34.812 -19.484 1 96.5 7 ARG B O 1
ATOM 3092 N N . PRO B 1 8 ? -3.568 -36.406 -18.344 1 97.12 8 PRO B N 1
ATOM 3093 C CA . PRO B 1 8 ? -2.246 -35.844 -18.594 1 97.12 8 PRO B CA 1
ATOM 3094 C C . PRO B 1 8 ? -1.87 -35.844 -20.078 1 97.12 8 PRO B C 1
ATOM 3096 O O . PRO B 1 8 ? -2.277 -36.75 -20.828 1 97.12 8 PRO B O 1
ATOM 3099 N N . ALA B 1 9 ? -1.092 -34.875 -20.422 1 97.62 9 ALA B N 1
ATOM 3100 C CA . ALA B 1 9 ? -0.634 -34.781 -21.797 1 97.62 9 ALA B CA 1
ATOM 3101 C C . ALA B 1 9 ? 0.538 -35.75 -22.047 1 97.62 9 ALA B C 1
ATOM 3103 O O . ALA B 1 9 ? 1.173 -36.219 -21.109 1 97.62 9 ALA B O 1
ATOM 3104 N N . THR B 1 10 ? 0.742 -36.031 -23.328 1 96.62 10 THR B N 1
ATOM 3105 C CA . THR B 1 10 ? 1.917 -36.75 -23.812 1 96.62 10 THR B CA 1
ATOM 3106 C C . THR B 1 10 ? 2.697 -35.875 -24.812 1 96.62 10 THR B C 1
ATOM 3108 O O . THR B 1 10 ? 2.254 -34.781 -25.172 1 96.62 10 THR B O 1
ATOM 3111 N N . GLU B 1 11 ? 3.852 -36.406 -25.188 1 95.88 11 GLU B N 1
ATOM 3112 C CA . GLU B 1 11 ? 4.668 -35.719 -26.172 1 95.88 11 GLU B CA 1
ATOM 3113 C C . GLU B 1 11 ? 3.881 -35.438 -27.453 1 95.88 11 GLU B C 1
ATOM 3115 O O . GLU B 1 11 ? 4.078 -34.406 -28.094 1 95.88 11 GLU B O 1
ATOM 3120 N N . ALA B 1 12 ? 3.045 -36.312 -27.797 1 95.88 12 ALA B N 1
ATOM 3121 C CA . ALA B 1 12 ? 2.279 -36.219 -29.047 1 95.88 12 ALA B CA 1
ATOM 3122 C C . ALA B 1 12 ? 1.277 -35.062 -28.984 1 95.88 12 ALA B C 1
ATOM 3124 O O . ALA B 1 12 ? 0.782 -34.594 -30.016 1 95.88 12 ALA B O 1
ATOM 3125 N N . ASP B 1 13 ? 0.983 -34.562 -27.781 1 96.56 13 ASP B N 1
ATOM 3126 C CA . ASP B 1 13 ? -0.021 -33.531 -27.609 1 96.56 13 ASP B CA 1
ATOM 3127 C C . ASP B 1 13 ? 0.6 -32.125 -27.75 1 96.56 13 ASP B C 1
ATOM 3129 O O . ASP B 1 13 ? -0.116 -31.141 -27.875 1 96.56 13 ASP B O 1
ATOM 3133 N N . ILE B 1 14 ? 1.895 -31.984 -27.766 1 95.81 14 ILE B N 1
ATOM 3134 C CA . ILE B 1 14 ? 2.602 -30.719 -27.609 1 95.81 14 ILE B CA 1
ATOM 3135 C C . ILE B 1 14 ? 2.258 -29.797 -28.781 1 95.81 14 ILE B C 1
ATOM 3137 O O . ILE B 1 14 ? 1.969 -28.609 -28.562 1 95.81 14 ILE B O 1
ATOM 3141 N N . PRO B 1 15 ? 2.219 -30.312 -30.047 1 94.38 15 PRO B N 1
ATOM 3142 C CA . PRO B 1 15 ? 1.841 -29.406 -31.141 1 94.38 15 PRO B CA 1
ATOM 3143 C C . PRO B 1 15 ? 0.441 -28.812 -30.969 1 94.38 15 PRO B C 1
ATOM 3145 O O . PRO B 1 15 ? 0.227 -27.625 -31.219 1 94.38 15 PRO B O 1
ATOM 3148 N N . ALA B 1 16 ? -0.472 -29.609 -30.516 1 94 16 ALA B N 1
ATOM 3149 C CA . ALA B 1 16 ? -1.839 -29.141 -30.312 1 94 16 ALA B CA 1
ATOM 3150 C C . ALA B 1 16 ? -1.907 -28.172 -29.141 1 94 16 ALA B C 1
ATOM 3152 O O . ALA B 1 16 ? -2.668 -27.203 -29.172 1 94 16 ALA B O 1
ATOM 3153 N N . ILE B 1 17 ? -1.176 -28.438 -28.094 1 94.88 17 ILE B N 1
ATOM 3154 C CA . ILE B 1 17 ? -1.097 -27.562 -26.938 1 94.88 17 ILE B CA 1
ATOM 3155 C C . ILE B 1 17 ? -0.56 -26.203 -27.344 1 94.88 17 ILE B C 1
ATOM 3157 O O . ILE B 1 17 ? -1.124 -25.172 -26.984 1 94.88 17 ILE B O 1
ATOM 3161 N N . LYS B 1 18 ? 0.482 -26.188 -28.094 1 93.31 18 LYS B N 1
ATOM 3162 C CA . LYS B 1 18 ? 1.073 -24.953 -28.594 1 93.31 18 LYS B CA 1
ATOM 3163 C C . LYS B 1 18 ? 0.048 -24.141 -29.375 1 93.31 18 LYS B C 1
ATOM 3165 O O . LYS B 1 18 ? -0.106 -22.938 -29.141 1 93.31 18 LYS B O 1
ATOM 3170 N N . ARG B 1 19 ? -0.647 -24.75 -30.234 1 90.25 19 ARG B N 1
ATOM 3171 C CA . ARG B 1 19 ? -1.639 -24.078 -31.062 1 90.25 19 ARG B CA 1
ATOM 3172 C C . ARG B 1 19 ? -2.764 -23.5 -30.203 1 90.25 19 ARG B C 1
ATOM 3174 O O . ARG B 1 19 ? -3.25 -22.406 -30.469 1 90.25 19 ARG B O 1
ATOM 3181 N N . ALA B 1 20 ? -3.189 -24.281 -29.297 1 87.81 20 ALA B N 1
ATOM 3182 C CA . ALA B 1 20 ? -4.254 -23.828 -28.406 1 87.81 20 ALA B CA 1
ATOM 3183 C C . ALA B 1 20 ? -3.848 -22.547 -27.672 1 87.81 20 ALA B C 1
ATOM 3185 O O . ALA B 1 20 ? -4.637 -21.609 -27.578 1 87.81 20 ALA B O 1
ATOM 3186 N N . ASP B 1 21 ? -2.699 -22.547 -27.156 1 86.19 21 ASP B N 1
ATOM 3187 C CA . ASP B 1 21 ? -2.211 -21.375 -26.406 1 86.19 21 ASP B CA 1
ATOM 3188 C C . ASP B 1 21 ? -2.043 -20.172 -27.328 1 86.19 21 ASP B C 1
ATOM 3190 O O . ASP B 1 21 ? -2.408 -19.047 -26.953 1 86.19 21 ASP B O 1
ATOM 3194 N N . GLU B 1 22 ? -1.501 -20.422 -28.516 1 88.5 22 GLU B N 1
ATOM 3195 C CA . GLU B 1 22 ? -1.316 -19.359 -29.5 1 88.5 22 GLU B CA 1
ATOM 3196 C C . GLU B 1 22 ? -2.646 -18.688 -29.844 1 88.5 22 GLU B C 1
ATOM 3198 O O . GLU B 1 22 ? -2.719 -17.469 -30 1 88.5 22 GLU B O 1
ATOM 3203 N N . ARG B 1 23 ? -3.615 -19.453 -29.922 1 85.5 23 ARG B N 1
ATOM 3204 C CA . ARG B 1 23 ? -4.941 -18.938 -30.266 1 85.5 23 ARG B CA 1
ATOM 3205 C C . ARG B 1 23 ? -5.52 -18.125 -29.109 1 85.5 23 ARG B C 1
ATOM 3207 O O . ARG B 1 23 ? -6.129 -17.078 -29.328 1 85.5 23 ARG B O 1
ATOM 3214 N N . SER B 1 24 ? -5.355 -18.641 -27.984 1 81.44 24 SER B N 1
ATOM 3215 C CA . SER B 1 24 ? -5.945 -18 -26.797 1 81.44 24 SER B CA 1
ATOM 3216 C C . SER B 1 24 ? -5.242 -16.688 -26.469 1 81.44 24 SER B C 1
ATOM 3218 O O . SER B 1 24 ? -5.871 -15.75 -25.984 1 81.44 24 SER B O 1
ATOM 3220 N N . PHE B 1 25 ? -3.998 -16.562 -26.75 1 81.62 25 PHE B N 1
ATOM 3221 C CA . PHE B 1 25 ? -3.23 -15.398 -26.328 1 81.62 25 PHE B CA 1
ATOM 3222 C C . PHE B 1 25 ? -2.77 -14.586 -27.516 1 81.62 25 PHE B C 1
ATOM 3224 O O . PHE B 1 25 ? -2.084 -13.57 -27.359 1 81.62 25 PHE B O 1
ATOM 3231 N N . HIS B 1 26 ? -3.082 -15.031 -28.75 1 84.44 26 HIS B N 1
ATOM 3232 C CA . HIS B 1 26 ? -2.855 -14.32 -30 1 84.44 26 HIS B CA 1
ATOM 3233 C C . HIS B 1 26 ? -1.371 -14.039 -30.219 1 84.44 26 HIS B C 1
ATOM 3235 O O . HIS B 1 26 ? -0.995 -12.938 -30.625 1 84.44 26 HIS B O 1
ATOM 3241 N N . ALA B 1 27 ? -0.604 -14.898 -29.75 1 81.88 27 ALA B N 1
ATOM 3242 C CA . ALA B 1 27 ? 0.841 -14.789 -29.938 1 81.88 27 ALA B CA 1
ATOM 3243 C C . ALA B 1 27 ? 1.436 -16.109 -30.406 1 81.88 27 ALA B C 1
ATOM 3245 O O . ALA B 1 27 ? 1.134 -17.172 -29.844 1 81.88 27 ALA B O 1
ATOM 3246 N N . ARG B 1 28 ? 2.195 -16.031 -31.406 1 85.62 28 ARG B N 1
ATOM 3247 C CA . ARG B 1 28 ? 2.854 -17.234 -31.922 1 85.62 28 ARG B CA 1
ATOM 3248 C C . ARG B 1 28 ? 4.121 -17.547 -31.125 1 85.62 28 ARG B C 1
ATOM 3250 O O . ARG B 1 28 ? 4.781 -16.641 -30.625 1 85.62 28 ARG B O 1
ATOM 3257 N N . MET B 1 29 ? 4.309 -18.781 -31.062 1 87.81 29 MET B N 1
ATOM 3258 C CA . MET B 1 29 ? 5.492 -19.25 -30.344 1 87.81 29 MET B CA 1
ATOM 3259 C C . MET B 1 29 ? 6.449 -19.969 -31.281 1 87.81 29 MET B C 1
ATOM 3261 O O . MET B 1 29 ? 6.031 -20.828 -32.062 1 87.81 29 MET B O 1
ATOM 3265 N N . SER B 1 30 ? 7.676 -19.562 -31.25 1 89.44 30 SER B N 1
ATOM 3266 C CA . SER B 1 30 ? 8.68 -20.266 -32.031 1 89.44 30 SER B CA 1
ATOM 3267 C C . SER B 1 30 ? 8.977 -21.641 -31.484 1 89.44 30 SER B C 1
ATOM 3269 O O . SER B 1 30 ? 8.578 -21.969 -30.359 1 89.44 30 SER B O 1
ATOM 3271 N N . ASP B 1 31 ? 9.633 -22.391 -32.281 1 89.19 31 ASP B N 1
ATOM 3272 C CA . ASP B 1 31 ? 10.031 -23.734 -31.828 1 89.19 31 ASP B CA 1
ATOM 3273 C C . ASP B 1 31 ? 11.016 -23.641 -30.656 1 89.19 31 ASP B C 1
ATOM 3275 O O . ASP B 1 31 ? 11 -24.484 -29.75 1 89.19 31 ASP B O 1
ATOM 3279 N N . THR B 1 32 ? 11.789 -22.656 -30.688 1 89.62 32 THR B N 1
ATOM 3280 C CA . THR B 1 32 ? 12.742 -22.453 -29.594 1 89.62 32 THR B CA 1
ATOM 3281 C C . THR B 1 32 ? 12.023 -22.109 -28.297 1 89.62 32 THR B C 1
ATOM 3283 O O . THR B 1 32 ? 12.383 -22.594 -27.234 1 89.62 32 THR B O 1
ATOM 3286 N N . GLU B 1 33 ? 11.016 -21.375 -28.406 1 88.31 33 GLU B N 1
ATOM 3287 C CA . GLU B 1 33 ? 10.266 -20.938 -27.234 1 88.31 33 GLU B CA 1
ATOM 3288 C C . GLU B 1 33 ? 9.578 -22.125 -26.562 1 88.31 33 GLU B C 1
ATOM 3290 O O . GLU B 1 33 ? 9.617 -22.25 -25.328 1 88.31 33 GLU B O 1
ATOM 3295 N N . ILE B 1 34 ? 8.938 -22.891 -27.328 1 89.69 34 ILE B N 1
ATOM 3296 C CA . ILE B 1 34 ? 8.242 -24.031 -26.766 1 89.69 34 ILE B CA 1
ATOM 3297 C C . ILE B 1 34 ? 9.258 -25.031 -26.188 1 89.69 34 ILE B C 1
ATOM 3299 O O . ILE B 1 34 ? 9.016 -25.641 -25.156 1 89.69 34 ILE B O 1
ATOM 3303 N N . ALA B 1 35 ? 10.383 -25.219 -26.922 1 90.38 35 ALA B N 1
ATOM 3304 C CA . ALA B 1 35 ? 11.438 -26.094 -26.406 1 90.38 35 ALA B CA 1
ATOM 3305 C C . ALA B 1 35 ? 11.953 -25.609 -25.062 1 90.38 35 ALA B C 1
ATOM 3307 O O . ALA B 1 35 ? 12.156 -26.406 -24.141 1 90.38 35 ALA B O 1
ATOM 3308 N N . ASP B 1 36 ? 12.164 -24.344 -24.969 1 90 36 ASP B N 1
ATOM 3309 C CA . ASP B 1 36 ? 12.602 -23.75 -23.719 1 90 36 ASP B CA 1
ATOM 3310 C C . ASP B 1 36 ? 11.57 -23.969 -22.609 1 90 36 ASP B C 1
ATOM 3312 O O . ASP B 1 36 ? 11.922 -24.266 -21.469 1 90 36 ASP B O 1
ATOM 3316 N N . THR B 1 37 ? 10.305 -23.812 -22.938 1 90.31 37 THR B N 1
ATOM 3317 C CA . THR B 1 37 ? 9.227 -24 -21.984 1 90.31 37 THR B CA 1
ATOM 3318 C C . THR B 1 37 ? 9.188 -25.422 -21.469 1 90.31 37 THR B C 1
ATOM 3320 O O . THR B 1 37 ? 9 -25.656 -20.266 1 90.31 37 THR B O 1
ATOM 3323 N N . LEU B 1 38 ? 9.414 -26.344 -22.328 1 92.19 38 LEU B N 1
ATOM 3324 C CA . LEU B 1 38 ? 9.297 -27.766 -22.016 1 92.19 38 LEU B CA 1
ATOM 3325 C C . LEU B 1 38 ? 10.438 -28.203 -21.094 1 92.19 38 LEU B C 1
ATOM 3327 O O . LEU B 1 38 ? 10.367 -29.281 -20.5 1 92.19 38 LEU B O 1
ATOM 3331 N N . THR B 1 39 ? 11.477 -27.406 -20.969 1 91 39 THR B N 1
ATOM 3332 C CA . THR B 1 39 ? 12.516 -27.703 -20 1 91 39 THR B CA 1
ATOM 3333 C C . THR B 1 39 ? 12 -27.5 -18.578 1 91 39 THR B C 1
ATOM 3335 O O . THR B 1 39 ? 12.516 -28.094 -17.625 1 91 39 THR B O 1
ATOM 3338 N N . LEU B 1 40 ? 11.023 -26.703 -18.422 1 92.75 40 LEU B N 1
ATOM 3339 C CA . LEU B 1 40 ? 10.438 -26.391 -17.125 1 92.75 40 LEU B CA 1
ATOM 3340 C C . LEU B 1 40 ? 9.133 -27.141 -16.922 1 92.75 40 LEU B C 1
ATOM 3342 O O . LEU B 1 40 ? 8.75 -27.438 -15.781 1 92.75 40 LEU B O 1
ATOM 3346 N N . LEU B 1 41 ? 8.508 -27.375 -18.047 1 93.62 41 LEU B N 1
ATOM 3347 C CA . LEU B 1 41 ? 7.188 -28 -18.047 1 93.62 41 LEU B CA 1
ATOM 3348 C C . LEU B 1 41 ? 7.156 -29.203 -18.969 1 93.62 41 LEU B C 1
ATOM 3350 O O . LEU B 1 41 ? 6.605 -29.156 -20.062 1 93.62 41 LEU B O 1
ATOM 3354 N N . PRO B 1 42 ? 7.676 -30.312 -18.438 1 93.5 42 PRO B N 1
ATOM 3355 C CA . PRO B 1 42 ? 7.539 -31.516 -19.281 1 93.5 42 PRO B CA 1
ATOM 3356 C C . PRO B 1 42 ? 6.082 -31.875 -19.562 1 93.5 42 PRO B C 1
ATOM 3358 O O . PRO B 1 42 ? 5.184 -31.438 -18.828 1 93.5 42 PRO B O 1
ATOM 3361 N N . PRO B 1 43 ? 5.824 -32.625 -20.562 1 94.81 43 PRO B N 1
ATOM 3362 C CA . PRO B 1 43 ? 4.465 -32.875 -21.031 1 94.81 43 PRO B CA 1
ATOM 3363 C C . PRO B 1 43 ? 3.543 -33.406 -19.938 1 94.81 43 PRO B C 1
ATOM 3365 O O . PRO B 1 43 ? 2.379 -33 -19.859 1 94.81 43 PRO B O 1
ATOM 3368 N N . GLU B 1 44 ? 4.035 -34.156 -19.031 1 93.75 44 GLU B N 1
ATOM 3369 C CA . GLU B 1 44 ? 3.191 -34.781 -18.016 1 93.75 44 GLU B CA 1
ATOM 3370 C C . GLU B 1 44 ? 2.684 -33.75 -17.016 1 93.75 44 GLU B C 1
ATOM 3372 O O . GLU B 1 44 ? 1.789 -34.031 -16.219 1 93.75 44 GLU B O 1
ATOM 3377 N N . ARG B 1 45 ? 3.201 -32.562 -17.078 1 95.88 45 ARG B N 1
ATOM 3378 C CA . ARG B 1 45 ? 2.76 -31.484 -16.188 1 95.88 45 ARG B CA 1
ATOM 3379 C C . ARG B 1 45 ? 1.571 -30.734 -16.781 1 95.88 45 ARG B C 1
ATOM 3381 O O . ARG B 1 45 ? 0.97 -29.891 -16.125 1 95.88 45 ARG B O 1
ATOM 3388 N N . PHE B 1 46 ? 1.309 -31.109 -18 1 97.25 46 PHE B N 1
ATOM 3389 C CA . PHE B 1 46 ? 0.11 -30.578 -18.641 1 97.25 46 PHE B CA 1
ATOM 3390 C C . PHE B 1 46 ? -1.074 -31.516 -18.438 1 97.25 46 PHE B C 1
ATOM 3392 O O . PHE B 1 46 ? -0.911 -32.75 -18.406 1 97.25 46 PHE B O 1
ATOM 3399 N N . LEU B 1 47 ? -2.191 -30.938 -18.219 1 97.81 47 LEU B N 1
ATOM 3400 C CA . LEU B 1 47 ? -3.49 -31.594 -18.25 1 97.81 47 LEU B CA 1
ATOM 3401 C C . LEU B 1 47 ? -4.328 -31.094 -19.422 1 97.81 47 LEU B C 1
ATOM 3403 O O . LEU B 1 47 ? -4.48 -29.891 -19.609 1 97.81 47 LEU B O 1
ATOM 3407 N N . VAL B 1 48 ? -4.852 -32.031 -20.203 1 97.69 48 VAL B N 1
ATOM 3408 C CA . VAL B 1 48 ? -5.586 -31.625 -21.406 1 97.69 48 VAL B CA 1
ATOM 3409 C C . VAL B 1 48 ? -7.023 -32.156 -21.328 1 97.69 48 VAL B C 1
ATOM 3411 O O . VAL B 1 48 ? -7.285 -33.188 -20.703 1 97.69 48 VAL B O 1
ATOM 3414 N N . ALA B 1 49 ? -7.906 -31.391 -21.828 1 97.19 49 ALA B N 1
ATOM 3415 C CA . ALA B 1 49 ? -9.281 -31.797 -22.109 1 97.19 49 ALA B CA 1
ATOM 3416 C C . ALA B 1 49 ? -9.445 -32.188 -23.578 1 97.19 49 ALA B C 1
ATOM 3418 O O . ALA B 1 49 ? -9.203 -31.359 -24.469 1 97.19 49 ALA B O 1
ATOM 3419 N N . VAL B 1 50 ? -9.898 -33.406 -23.797 1 95.81 50 VAL B N 1
ATOM 3420 C CA . VAL B 1 50 ? -10 -33.906 -25.156 1 95.81 50 VAL B CA 1
ATOM 3421 C C . VAL B 1 50 ? -11.445 -34.281 -25.469 1 95.81 50 VAL B C 1
ATOM 3423 O O . VAL B 1 50 ? -12.062 -35.062 -24.75 1 95.81 50 VAL B O 1
ATOM 3426 N N . ASP B 1 51 ? -11.883 -33.625 -26.469 1 93.5 51 ASP B N 1
ATOM 3427 C CA . ASP B 1 51 ? -13.188 -33.969 -27.031 1 93.5 51 ASP B CA 1
ATOM 3428 C C . ASP B 1 51 ? -13.055 -35.062 -28.109 1 93.5 51 ASP B C 1
ATOM 3430 O O . ASP B 1 51 ? -12.211 -34.969 -29 1 93.5 51 ASP B O 1
ATOM 3434 N N . PRO B 1 52 ? -13.836 -36.094 -28.062 1 90.81 52 PRO B N 1
ATOM 3435 C CA . PRO B 1 52 ? -13.719 -37.156 -29.047 1 90.81 52 PRO B CA 1
ATOM 3436 C C . PRO B 1 52 ? -13.859 -36.688 -30.484 1 90.81 52 PRO B C 1
ATOM 3438 O O . PRO B 1 52 ? -13.266 -37.281 -31.391 1 90.81 52 PRO B O 1
ATOM 3441 N N . GLN B 1 53 ? -14.57 -35.688 -30.719 1 91.44 53 GLN B N 1
ATOM 3442 C CA . GLN B 1 53 ? -14.82 -35.188 -32.062 1 91.44 53 GLN B CA 1
ATOM 3443 C C . GLN B 1 53 ? -13.852 -34.062 -32.438 1 91.44 53 GLN B C 1
ATOM 3445 O O . GLN B 1 53 ? -13.273 -34.062 -33.531 1 91.44 53 GLN B O 1
ATOM 3450 N N . ASP B 1 54 ? -13.531 -33.219 -31.547 1 91.56 54 ASP B N 1
ATOM 3451 C CA . ASP B 1 54 ? -12.836 -31.969 -31.875 1 91.56 54 ASP B CA 1
ATOM 3452 C C . ASP B 1 54 ? -11.383 -32 -31.422 1 91.56 54 ASP B C 1
ATOM 3454 O O . ASP B 1 54 ? -10.602 -31.109 -31.719 1 91.56 54 ASP B O 1
ATOM 3458 N N . GLY B 1 55 ? -11.016 -33.125 -30.672 1 93.44 55 GLY B N 1
ATOM 3459 C CA . GLY B 1 55 ? -9.648 -33.219 -30.203 1 93.44 55 GLY B CA 1
ATOM 3460 C C . GLY B 1 55 ? -9.391 -32.406 -28.953 1 93.44 55 GLY B C 1
ATOM 3461 O O . GLY B 1 55 ? -10.211 -32.406 -28.031 1 93.44 55 GLY B O 1
ATOM 3462 N N . LEU B 1 56 ? -8.18 -31.734 -28.891 1 95.44 56 LEU B N 1
ATOM 3463 C CA . LEU B 1 56 ? -7.801 -30.969 -27.703 1 95.44 56 LEU B CA 1
ATOM 3464 C C . LEU B 1 56 ? -8.578 -29.656 -27.641 1 95.44 56 LEU B C 1
ATOM 3466 O O . LEU B 1 56 ? -8.43 -28.812 -28.516 1 95.44 56 LEU B O 1
ATOM 3470 N N . VAL B 1 57 ? -9.352 -29.5 -26.578 1 94.81 57 VAL B N 1
ATOM 3471 C CA . VAL B 1 57 ? -10.234 -28.344 -26.5 1 94.81 57 VAL B CA 1
ATOM 3472 C C . VAL B 1 57 ? -9.945 -27.578 -25.203 1 94.81 57 VAL B C 1
ATOM 3474 O O . VAL B 1 57 ? -10.695 -26.656 -24.844 1 94.81 57 VAL B O 1
ATOM 3477 N N . GLY B 1 58 ? -8.898 -27.922 -24.5 1 95.81 58 GLY B N 1
ATOM 3478 C CA . GLY B 1 58 ? -8.477 -27.219 -23.297 1 95.81 58 GLY B CA 1
ATOM 3479 C C . GLY B 1 58 ? -7.141 -27.703 -22.766 1 95.81 58 GLY B C 1
ATOM 3480 O O . GLY B 1 58 ? -6.75 -28.844 -23 1 95.81 58 GLY B O 1
ATOM 3481 N N . VAL B 1 59 ? -6.535 -26.875 -22.047 1 96.81 59 VAL B N 1
ATOM 3482 C CA . VAL B 1 59 ? -5.238 -27.234 -21.484 1 96.81 59 VAL B CA 1
ATOM 3483 C C . VAL B 1 59 ? -4.965 -26.422 -20.219 1 96.81 59 VAL B C 1
ATOM 3485 O O . VAL B 1 59 ? -5.445 -25.297 -20.094 1 96.81 59 VAL B O 1
ATOM 3488 N N . THR B 1 60 ? -4.328 -26.984 -19.234 1 97 60 THR B N 1
ATOM 3489 C CA . THR B 1 60 ? -3.693 -26.344 -18.094 1 97 60 THR B CA 1
ATOM 3490 C C . THR B 1 60 ? -2.367 -27.016 -17.766 1 97 60 THR B C 1
ATOM 3492 O O . THR B 1 60 ? -2.08 -28.109 -18.25 1 97 60 THR B O 1
ATOM 3495 N N . ALA B 1 61 ? -1.544 -26.359 -17.078 1 97.62 61 ALA B N 1
ATOM 3496 C CA . ALA B 1 61 ? -0.255 -26.891 -16.656 1 97.62 61 ALA B CA 1
ATOM 3497 C C . ALA B 1 61 ? 0.127 -26.375 -15.273 1 97.62 61 ALA B C 1
ATOM 3499 O O . ALA B 1 61 ? -0.536 -25.484 -14.734 1 97.62 61 ALA B O 1
ATOM 3500 N N . ALA B 1 62 ? 1.147 -26.938 -14.672 1 97.94 62 ALA B N 1
ATOM 3501 C CA . ALA B 1 62 ? 1.629 -26.453 -13.375 1 97.94 62 ALA B CA 1
ATOM 3502 C C . ALA B 1 62 ? 3.139 -26.641 -13.25 1 97.94 62 ALA B C 1
ATOM 3504 O O . ALA B 1 62 ? 3.658 -27.734 -13.477 1 97.94 62 ALA B O 1
ATOM 3505 N N . TYR B 1 63 ? 3.803 -25.578 -12.906 1 97.62 63 TYR B N 1
ATOM 3506 C CA . TYR B 1 63 ? 5.219 -25.625 -12.562 1 97.62 63 TYR B CA 1
ATOM 3507 C C . TYR B 1 63 ? 5.422 -26.234 -11.172 1 97.62 63 TYR B C 1
ATOM 3509 O O . TYR B 1 63 ? 4.559 -26.094 -10.305 1 97.62 63 TYR B O 1
ATOM 3517 N N . ASP B 1 64 ? 6.559 -26.906 -11.023 1 96.56 64 ASP B N 1
ATOM 3518 C CA . ASP B 1 64 ? 6.969 -27.344 -9.688 1 96.56 64 ASP B CA 1
ATOM 3519 C C . ASP B 1 64 ? 7.641 -26.203 -8.93 1 96.56 64 ASP B C 1
ATOM 3521 O O . ASP B 1 64 ? 8.797 -25.859 -9.195 1 96.56 64 ASP B O 1
ATOM 3525 N N . MET B 1 65 ? 6.887 -25.641 -7.949 1 98.06 65 MET B N 1
ATOM 3526 C CA . MET B 1 65 ? 7.367 -24.469 -7.234 1 98.06 65 MET B CA 1
ATOM 3527 C C . MET B 1 65 ? 6.988 -24.531 -5.758 1 98.06 65 MET B C 1
ATOM 3529 O O . MET B 1 65 ? 6.363 -25.5 -5.316 1 98.06 65 MET B O 1
ATOM 3533 N N . ALA B 1 66 ? 7.473 -23.641 -5.016 1 98.69 66 ALA B N 1
ATOM 3534 C CA . ALA B 1 66 ? 7.129 -23.453 -3.607 1 98.69 66 ALA B CA 1
ATOM 3535 C C . ALA B 1 66 ? 6.895 -21.969 -3.295 1 98.69 66 ALA B C 1
ATOM 3537 O O . ALA B 1 66 ? 7.344 -21.094 -4.035 1 98.69 66 ALA B O 1
ATOM 3538 N N . VAL B 1 67 ? 6.16 -21.719 -2.256 1 98.69 67 VAL B N 1
ATOM 3539 C CA . VAL B 1 67 ? 5.926 -20.359 -1.789 1 98.69 67 VAL B CA 1
ATOM 3540 C C . VAL B 1 67 ? 6.285 -20.25 -0.309 1 98.69 67 VAL B C 1
ATOM 3542 O O . VAL B 1 67 ? 6.016 -21.172 0.471 1 98.69 67 VAL B O 1
ATOM 3545 N N . THR B 1 68 ? 6.887 -19.203 0.069 1 98.81 68 THR B N 1
ATOM 3546 C CA . THR B 1 68 ? 7.277 -18.953 1.453 1 98.81 68 THR B CA 1
ATOM 3547 C C . THR B 1 68 ? 6.152 -18.25 2.215 1 98.81 68 THR B C 1
ATOM 3549 O O . THR B 1 68 ? 5.578 -17.281 1.729 1 98.81 68 THR B O 1
ATOM 3552 N N . LEU B 1 69 ? 5.824 -18.766 3.363 1 98.75 69 LEU B N 1
ATOM 3553 C CA . LEU B 1 69 ? 4.828 -18.141 4.234 1 98.75 69 LEU B CA 1
ATOM 3554 C C . LEU B 1 69 ? 5.492 -17.203 5.234 1 98.75 69 LEU B C 1
ATOM 3556 O O . LEU B 1 69 ? 6.707 -17.25 5.422 1 98.75 69 LEU B O 1
ATOM 3560 N N . PRO B 1 70 ? 4.688 -16.234 5.801 1 98.44 70 PRO B N 1
ATOM 3561 C CA . PRO B 1 70 ? 5.234 -15.484 6.938 1 98.44 70 PRO B CA 1
ATOM 3562 C C . PRO B 1 70 ? 5.887 -16.391 7.98 1 98.44 70 PRO B C 1
ATOM 3564 O O . PRO B 1 70 ? 5.32 -17.422 8.344 1 98.44 70 PRO B O 1
ATOM 3567 N N . GLY B 1 71 ? 7.051 -16.016 8.375 1 97.25 71 GLY B N 1
ATOM 3568 C CA . GLY B 1 71 ? 7.816 -16.844 9.297 1 97.25 71 GLY B CA 1
ATOM 3569 C C . GLY B 1 71 ? 8.852 -17.719 8.609 1 97.25 71 GLY B C 1
ATOM 3570 O O . GLY B 1 71 ? 9.727 -18.281 9.266 1 97.25 71 GLY B O 1
ATOM 3571 N N . GLY B 1 72 ? 8.711 -17.984 7.27 1 97.94 72 GLY B N 1
ATOM 3572 C CA . GLY B 1 72 ? 9.828 -18.531 6.527 1 97.94 72 GLY B CA 1
ATOM 3573 C C . GLY B 1 72 ? 9.562 -19.938 6.004 1 97.94 72 GLY B C 1
ATOM 3574 O O . GLY B 1 72 ? 10.344 -20.453 5.203 1 97.94 72 GLY B O 1
ATOM 3575 N N . ALA B 1 73 ? 8.5 -20.547 6.395 1 98.38 73 ALA B N 1
ATOM 3576 C CA . ALA B 1 73 ? 8.219 -21.891 5.898 1 98.38 73 ALA B CA 1
ATOM 3577 C C . ALA B 1 73 ? 7.965 -21.875 4.391 1 98.38 73 ALA B C 1
ATOM 3579 O O . ALA B 1 73 ? 7.141 -21.109 3.9 1 98.38 73 ALA B O 1
ATOM 3580 N N . ALA B 1 74 ? 8.664 -22.703 3.701 1 98.62 74 ALA B N 1
ATOM 3581 C CA . ALA B 1 74 ? 8.445 -22.891 2.27 1 98.62 74 ALA B CA 1
ATOM 3582 C C . ALA B 1 74 ? 7.57 -24.125 2.004 1 98.62 74 ALA B C 1
ATOM 3584 O O . ALA B 1 74 ? 7.941 -25.234 2.359 1 98.62 74 ALA B O 1
ATOM 3585 N N . LEU B 1 75 ? 6.469 -23.891 1.403 1 98.81 75 LEU B N 1
ATOM 3586 C CA . LEU B 1 75 ? 5.555 -25 1.117 1 98.81 75 LEU B CA 1
ATOM 3587 C C . LEU B 1 75 ? 5.504 -25.281 -0.379 1 98.81 75 LEU B C 1
ATOM 3589 O O . LEU B 1 75 ? 5.441 -24.359 -1.192 1 98.81 75 LEU B O 1
ATOM 3593 N N . PRO B 1 76 ? 5.578 -26.594 -0.722 1 98.75 76 PRO B N 1
ATOM 3594 C CA . PRO B 1 76 ? 5.355 -26.922 -2.131 1 98.75 76 PRO B CA 1
ATOM 3595 C C . PRO B 1 76 ? 4.023 -26.391 -2.66 1 98.75 76 PRO B C 1
ATOM 3597 O O . PRO B 1 76 ? 2.986 -26.578 -2.02 1 98.75 76 PRO B O 1
ATOM 3600 N N . SER B 1 77 ? 4.078 -25.734 -3.752 1 98.69 77 SER B N 1
ATOM 3601 C CA . SER B 1 77 ? 2.924 -25.062 -4.352 1 98.69 77 SER B CA 1
ATOM 3602 C C . SER B 1 77 ? 3.029 -25.031 -5.871 1 98.69 77 SER B C 1
ATOM 3604 O O . SER B 1 77 ? 3.721 -24.188 -6.434 1 98.69 77 SER B O 1
ATOM 3606 N N . PRO B 1 78 ? 2.322 -25.922 -6.547 1 98.5 78 PRO B N 1
ATOM 3607 C CA . PRO B 1 78 ? 2.365 -25.875 -8.008 1 98.5 78 PRO B CA 1
ATOM 3608 C C . PRO B 1 78 ? 1.928 -24.516 -8.57 1 98.5 78 PRO B C 1
ATOM 3610 O O . PRO B 1 78 ? 0.965 -23.922 -8.078 1 98.5 78 PRO B O 1
ATOM 3613 N N . GLY B 1 79 ? 2.727 -24.031 -9.508 1 98.44 79 GLY B N 1
ATOM 3614 C CA . GLY B 1 79 ? 2.385 -22.797 -10.203 1 98.44 79 GLY B CA 1
ATOM 3615 C C . GLY B 1 79 ? 1.558 -23.047 -11.453 1 98.44 79 GLY B C 1
ATOM 3616 O O . GLY B 1 79 ? 2.104 -23.328 -12.523 1 98.44 79 GLY B O 1
ATOM 3617 N N . VAL B 1 80 ? 0.311 -22.812 -11.352 1 97.88 80 VAL B N 1
ATOM 3618 C CA . VAL B 1 80 ? -0.633 -23.094 -12.43 1 97.88 80 VAL B CA 1
ATOM 3619 C C . VAL B 1 80 ? -0.446 -22.062 -13.555 1 97.88 80 VAL B C 1
ATOM 3621 O O . VAL B 1 80 ? -0.356 -20.859 -13.297 1 97.88 80 VAL B O 1
ATOM 3624 N N . ALA B 1 81 ? -0.38 -22.578 -14.758 1 95.5 81 ALA B N 1
ATOM 3625 C CA . ALA B 1 81 ? -0.17 -21.766 -15.953 1 95.5 81 ALA B CA 1
ATOM 3626 C C . ALA B 1 81 ? -0.811 -22.422 -17.172 1 95.5 81 ALA B C 1
ATOM 3628 O O . ALA B 1 81 ? -1.409 -23.484 -17.078 1 95.5 81 ALA B O 1
ATOM 3629 N N . TRP B 1 82 ? -0.82 -21.703 -18.312 1 94 82 TRP B N 1
ATOM 3630 C CA . TRP B 1 82 ? -1.245 -22.219 -19.609 1 94 82 TRP B CA 1
ATOM 3631 C C . TRP B 1 82 ? -2.715 -22.625 -19.578 1 94 82 TRP B C 1
ATOM 3633 O O . TRP B 1 82 ? -3.088 -23.688 -20.094 1 94 82 TRP B O 1
ATOM 3643 N N . VAL B 1 83 ? -3.469 -21.891 -18.875 1 93.75 83 VAL B N 1
ATOM 3644 C CA . VAL B 1 83 ? -4.895 -22.203 -18.812 1 93.75 83 VAL B CA 1
ATOM 3645 C C . VAL B 1 83 ? -5.598 -21.641 -20.062 1 93.75 83 VAL B C 1
ATOM 3647 O O . VAL B 1 83 ? -5.758 -20.438 -20.188 1 93.75 83 VAL B O 1
ATOM 3650 N N . SER B 1 84 ? -6.035 -22.516 -20.906 1 92.25 84 SER B N 1
ATOM 3651 C CA . SER B 1 84 ? -6.641 -22.047 -22.141 1 92.25 84 SER B CA 1
ATOM 3652 C C . SER B 1 84 ? -7.781 -22.969 -22.578 1 92.25 84 SER B C 1
ATOM 3654 O O . SER B 1 84 ? -7.66 -24.188 -22.5 1 92.25 84 SER B O 1
ATOM 3656 N N . VAL B 1 85 ? -8.867 -22.391 -22.906 1 92.56 85 VAL B N 1
ATOM 3657 C CA . VAL B 1 85 ? -9.992 -23 -23.609 1 92.56 85 VAL B CA 1
ATOM 3658 C C . VAL B 1 85 ? -10.328 -22.203 -24.859 1 92.56 85 VAL B C 1
ATOM 3660 O O . VAL B 1 85 ? -10.57 -21 -24.797 1 92.56 85 VAL B O 1
ATOM 3663 N N . PRO B 1 86 ? -10.281 -22.859 -25.984 1 89.12 86 PRO B N 1
ATOM 3664 C CA . PRO B 1 86 ? -10.594 -22.109 -27.203 1 89.12 86 PRO B CA 1
ATOM 3665 C C . PRO B 1 86 ? -11.969 -21.453 -27.156 1 89.12 86 PRO B C 1
ATOM 3667 O O . PRO B 1 86 ? -12.906 -22.016 -26.594 1 89.12 86 PRO B O 1
ATOM 3670 N N . ALA B 1 87 ? -12.062 -20.328 -27.859 1 89.62 87 ALA B N 1
ATOM 3671 C CA . ALA B 1 87 ? -13.297 -19.531 -27.875 1 89.62 87 ALA B CA 1
ATOM 3672 C C . ALA B 1 87 ? -14.469 -20.359 -28.406 1 89.62 87 ALA B C 1
ATOM 3674 O O . ALA B 1 87 ? -15.609 -20.156 -28 1 89.62 87 ALA B O 1
ATOM 3675 N N . THR B 1 88 ? -14.211 -21.297 -29.25 1 90.38 88 THR B N 1
ATOM 3676 C CA . THR B 1 88 ? -15.234 -22.125 -29.875 1 90.38 88 THR B CA 1
ATOM 3677 C C . THR B 1 88 ? -15.852 -23.078 -28.859 1 90.38 88 THR B C 1
ATOM 3679 O O . THR B 1 88 ? -16.906 -23.656 -29.094 1 90.38 88 THR B O 1
ATOM 3682 N N . HIS B 1 89 ? -15.203 -23.25 -27.766 1 90.12 89 HIS B N 1
ATOM 3683 C CA . HIS B 1 89 ? -15.656 -24.25 -26.797 1 90.12 89 HIS B CA 1
ATOM 3684 C C . HIS B 1 89 ? -15.898 -23.625 -25.438 1 90.12 89 HIS B C 1
ATOM 3686 O O . HIS B 1 89 ? -15.859 -24.328 -24.422 1 90.12 89 HIS B O 1
ATOM 3692 N N . ARG B 1 90 ? -16.109 -22.328 -25.453 1 86.94 90 ARG B N 1
ATOM 3693 C CA . ARG B 1 90 ? -16.328 -21.656 -24.188 1 86.94 90 ARG B CA 1
ATOM 3694 C C . ARG B 1 90 ? -17.75 -21.906 -23.672 1 86.94 90 ARG B C 1
ATOM 3696 O O . ARG B 1 90 ? -18.625 -22.328 -24.422 1 86.94 90 ARG B O 1
ATOM 3703 N N . ARG B 1 91 ? -17.906 -21.75 -22.391 1 88.81 91 ARG B N 1
ATOM 3704 C CA . ARG B 1 91 ? -19.188 -21.844 -21.688 1 88.81 91 ARG B CA 1
ATOM 3705 C C . ARG B 1 91 ? -19.766 -23.25 -21.797 1 88.81 91 ARG B C 1
ATOM 3707 O O . ARG B 1 91 ? -20.969 -23.422 -22 1 88.81 91 ARG B O 1
ATOM 3714 N N . ARG B 1 92 ? -18.875 -24.234 -21.766 1 90.81 92 ARG B N 1
ATOM 3715 C CA . ARG B 1 92 ? -19.266 -25.625 -21.828 1 90.81 92 ARG B CA 1
ATOM 3716 C C . ARG B 1 92 ? -18.734 -26.391 -20.609 1 90.81 92 ARG B C 1
ATOM 3718 O O . ARG B 1 92 ? -18.703 -27.625 -20.609 1 90.81 92 ARG B O 1
ATOM 3725 N N . GLY B 1 93 ? -18.172 -25.672 -19.656 1 93.44 93 GLY B N 1
ATOM 3726 C CA . GLY B 1 93 ? -17.719 -26.281 -18.406 1 93.44 93 GLY B CA 1
ATOM 3727 C C . GLY B 1 93 ? -16.328 -26.875 -18.5 1 93.44 93 GLY B C 1
ATOM 3728 O O . GLY B 1 93 ? -15.867 -27.547 -17.578 1 93.44 93 GLY B O 1
ATOM 3729 N N . ILE B 1 94 ? -15.648 -26.703 -19.562 1 94.81 94 ILE B N 1
ATOM 3730 C CA . ILE B 1 94 ? -14.344 -27.312 -19.797 1 94.81 94 ILE B CA 1
ATOM 3731 C C . ILE B 1 94 ? -13.336 -26.781 -18.781 1 94.81 94 ILE B C 1
ATOM 3733 O O . ILE B 1 94 ? -12.578 -27.547 -18.188 1 94.81 94 ILE B O 1
ATOM 3737 N N . LEU B 1 95 ? -13.305 -25.5 -18.562 1 94.75 95 LEU B N 1
ATOM 3738 C CA . LEU B 1 95 ? -12.383 -24.906 -17.594 1 94.75 95 LEU B CA 1
ATOM 3739 C C . LEU B 1 95 ? -12.617 -25.484 -16.203 1 94.75 95 LEU B C 1
ATOM 3741 O O . LEU B 1 95 ? -11.664 -25.844 -15.508 1 94.75 95 LEU B O 1
ATOM 3745 N N . ARG B 1 96 ? -13.844 -25.562 -15.828 1 95.75 96 ARG B N 1
ATOM 3746 C CA . ARG B 1 96 ? -14.188 -26.109 -14.516 1 95.75 96 ARG B CA 1
ATOM 3747 C C . ARG B 1 96 ? -13.688 -27.547 -14.375 1 95.75 96 ARG B C 1
ATOM 3749 O O . ARG B 1 96 ? -13.164 -27.922 -13.328 1 95.75 96 ARG B O 1
ATOM 3756 N N . ALA B 1 97 ? -13.883 -28.312 -15.422 1 96 97 ALA B N 1
ATOM 3757 C CA . ALA B 1 97 ? -13.43 -29.703 -15.414 1 96 97 ALA B CA 1
ATOM 3758 C C . ALA B 1 97 ? -11.914 -29.781 -15.281 1 96 97 ALA B C 1
ATOM 3760 O O . ALA B 1 97 ? -11.391 -30.609 -14.531 1 96 97 ALA B O 1
ATOM 3761 N N . LEU B 1 98 ? -11.219 -28.953 -16.031 1 96.88 98 LEU B N 1
ATOM 3762 C CA . LEU B 1 98 ? -9.766 -28.906 -15.961 1 96.88 98 LEU B CA 1
ATOM 3763 C C . LEU B 1 98 ? -9.289 -28.531 -14.555 1 96.88 98 LEU B C 1
ATOM 3765 O O . LEU B 1 98 ? -8.398 -29.172 -14 1 96.88 98 LEU B O 1
ATOM 3769 N N . MET B 1 99 ? -9.906 -27.516 -13.961 1 97 99 MET B N 1
ATOM 3770 C CA . MET B 1 99 ? -9.531 -27.047 -12.625 1 97 99 MET B CA 1
ATOM 3771 C C . MET B 1 99 ? -9.812 -28.125 -11.578 1 97 99 MET B C 1
ATOM 3773 O O . MET B 1 99 ? -8.992 -28.359 -10.688 1 97 99 MET B O 1
ATOM 3777 N N . ALA B 1 100 ? -10.961 -28.734 -11.703 1 97.31 100 ALA B N 1
ATOM 3778 C CA . ALA B 1 100 ? -11.305 -29.812 -10.781 1 97.31 100 ALA B CA 1
ATOM 3779 C C . ALA B 1 100 ? -10.297 -30.953 -10.859 1 97.31 100 ALA B C 1
ATOM 3781 O O . ALA B 1 100 ? -9.836 -31.469 -9.836 1 97.31 100 ALA B O 1
ATOM 3782 N N . GLY B 1 101 ? -10 -31.344 -12.102 1 97.5 101 GLY B N 1
ATOM 3783 C CA . GLY B 1 101 ? -9.023 -32.406 -12.297 1 97.5 101 GLY B CA 1
ATOM 3784 C C . GLY B 1 101 ? -7.645 -32.031 -11.773 1 97.5 101 GLY B C 1
ATOM 3785 O O . GLY B 1 101 ? -7.004 -32.844 -11.094 1 97.5 101 GLY B O 1
ATOM 3786 N N . GLN B 1 102 ? -7.164 -30.844 -12.07 1 98.25 102 GLN B N 1
ATOM 3787 C CA . GLN B 1 102 ? -5.828 -30.406 -11.68 1 98.25 102 GLN B CA 1
ATOM 3788 C C . GLN B 1 102 ? -5.711 -30.281 -10.164 1 98.25 102 GLN B C 1
ATOM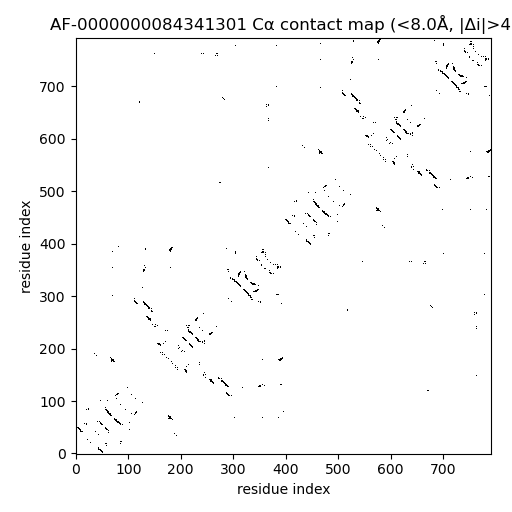 3790 O O . GLN B 1 102 ? -4.793 -30.844 -9.555 1 98.25 102 GLN B O 1
ATOM 3795 N N . LEU B 1 103 ? -6.633 -29.625 -9.523 1 98.44 103 LEU B N 1
ATOM 3796 C CA . LEU B 1 103 ? -6.602 -29.422 -8.086 1 98.44 103 LEU B CA 1
ATOM 3797 C C . LEU B 1 103 ? -6.82 -30.734 -7.34 1 98.44 103 LEU B C 1
ATOM 3799 O O . LEU B 1 103 ? -6.215 -30.969 -6.293 1 98.44 103 LEU B O 1
ATOM 3803 N N . GLY B 1 104 ? -7.73 -31.531 -7.879 1 98.06 104 GLY B N 1
ATOM 3804 C CA . GLY B 1 104 ? -7.875 -32.875 -7.316 1 98.06 104 GLY B CA 1
ATOM 3805 C C . GLY B 1 104 ? -6.582 -33.656 -7.32 1 98.06 104 GLY B C 1
ATOM 3806 O O . GLY B 1 104 ? -6.273 -34.344 -6.348 1 98.06 104 GLY B O 1
ATOM 3807 N N . GLY B 1 105 ? -5.887 -33.594 -8.461 1 97.94 105 GLY B N 1
ATOM 3808 C CA . GLY B 1 105 ? -4.578 -34.219 -8.531 1 97.94 105 GLY B CA 1
ATOM 3809 C C . GLY B 1 105 ? -3.604 -33.688 -7.496 1 97.94 105 GLY B C 1
ATOM 3810 O O . GLY B 1 105 ? -2.861 -34.469 -6.887 1 97.94 105 GLY B O 1
ATOM 3811 N N . PHE B 1 106 ? -3.553 -32.406 -7.281 1 98.5 106 PHE B N 1
ATOM 3812 C CA . PHE B 1 106 ? -2.689 -31.797 -6.266 1 98.5 106 PHE B CA 1
ATOM 3813 C C . PHE B 1 106 ? -3.023 -32.344 -4.883 1 98.5 106 PHE B C 1
ATOM 3815 O O . PHE B 1 106 ? -2.125 -32.688 -4.113 1 98.5 106 PHE B O 1
ATOM 3822 N N . VAL B 1 107 ? -4.301 -32.438 -4.574 1 98.5 107 VAL B N 1
ATOM 3823 C CA . VAL B 1 107 ? -4.758 -32.938 -3.291 1 98.5 107 VAL B CA 1
ATOM 3824 C C . VAL B 1 107 ? -4.297 -34.406 -3.125 1 98.5 107 VAL B C 1
ATOM 3826 O O . VAL B 1 107 ? -3.789 -34.781 -2.066 1 98.5 107 VAL B O 1
ATOM 3829 N N . ALA B 1 108 ? -4.488 -35.156 -4.156 1 98 108 ALA B N 1
ATOM 3830 C CA . ALA B 1 108 ? -4.098 -36.562 -4.121 1 98 108 ALA B CA 1
ATOM 3831 C C . ALA B 1 108 ? -2.6 -36.719 -3.869 1 98 108 ALA B C 1
ATOM 3833 O O . ALA B 1 108 ? -2.158 -37.688 -3.268 1 98 108 ALA B O 1
ATOM 3834 N N . GLN B 1 109 ? -1.84 -35.781 -4.324 1 98 109 GLN B N 1
ATOM 3835 C CA . GLN B 1 109 ? -0.393 -35.781 -4.141 1 98 109 GLN B CA 1
ATOM 3836 C C . GLN B 1 109 ? -0.014 -35.25 -2.756 1 98 109 GLN B C 1
ATOM 3838 O O . GLN B 1 109 ? 1.161 -35.281 -2.385 1 98 109 GLN B O 1
ATOM 3843 N N . GLY B 1 110 ? -0.947 -34.688 -2.002 1 98.31 110 GLY B N 1
ATOM 3844 C CA . GLY B 1 110 ? -0.707 -34.188 -0.66 1 98.31 110 GLY B CA 1
ATOM 3845 C C . GLY B 1 110 ? -0.147 -32.781 -0.644 1 98.31 110 GLY B C 1
ATOM 3846 O O . GLY B 1 110 ? 0.487 -32.375 0.331 1 98.31 110 GLY B O 1
ATOM 3847 N N . LEU B 1 111 ? -0.316 -32.031 -1.688 1 98.75 111 LEU B N 1
ATOM 3848 C CA . LEU B 1 111 ? 0.188 -30.672 -1.748 1 98.75 111 LEU B CA 1
ATOM 3849 C C . LEU B 1 111 ? -0.704 -29.734 -0.948 1 98.75 111 LEU B C 1
ATOM 3851 O O . LEU B 1 111 ? -1.932 -29.828 -1.001 1 98.75 111 LEU B O 1
ATOM 3855 N N . PRO B 1 112 ? -0.139 -28.828 -0.246 1 98.81 112 PRO B N 1
ATOM 3856 C CA . PRO B 1 112 ? -0.929 -28 0.667 1 98.81 112 PRO B CA 1
ATOM 3857 C C . PRO B 1 112 ? -1.465 -26.734 0.002 1 98.81 112 PRO B C 1
ATOM 3859 O O . PRO B 1 112 ? -2.402 -26.109 0.511 1 98.81 112 PRO B O 1
ATOM 3862 N N . LEU B 1 113 ? -0.82 -26.266 -1.085 1 98.75 113 LEU B N 1
ATOM 3863 C CA . LEU B 1 113 ? -1.159 -25.016 -1.765 1 98.75 113 LEU B CA 1
ATOM 3864 C C . LEU B 1 113 ? -1.051 -25.172 -3.277 1 98.75 113 LEU B C 1
ATOM 3866 O O . LEU B 1 113 ? -0.348 -26.062 -3.764 1 98.75 113 LEU B O 1
ATOM 3870 N N . ALA B 1 114 ? -1.727 -24.328 -3.965 1 98.81 114 ALA B N 1
ATOM 3871 C CA . ALA B 1 114 ? -1.536 -24.047 -5.383 1 98.81 114 ALA B CA 1
ATOM 3872 C C . ALA B 1 114 ? -1.513 -22.547 -5.637 1 98.81 114 ALA B C 1
ATOM 3874 O O . ALA B 1 114 ? -1.994 -21.75 -4.812 1 98.81 114 ALA B O 1
ATOM 3875 N N . MET B 1 115 ? -0.891 -22.156 -6.684 1 98.62 115 MET B N 1
ATOM 3876 C CA . MET B 1 115 ? -0.793 -20.734 -6.945 1 98.62 115 MET B CA 1
ATOM 3877 C C . MET B 1 115 ? -0.872 -20.438 -8.438 1 98.62 115 MET B C 1
ATOM 3879 O O . MET B 1 115 ? -0.696 -21.344 -9.258 1 98.62 115 MET B O 1
ATOM 3883 N N . LEU B 1 116 ? -1.17 -19.203 -8.781 1 97.94 116 LEU B N 1
ATOM 3884 C CA . LEU B 1 116 ? -1.156 -18.766 -10.172 1 97.94 116 LEU B CA 1
ATOM 3885 C C . LEU B 1 116 ? -1.01 -17.25 -10.25 1 97.94 116 LEU B C 1
ATOM 3887 O O . LEU B 1 116 ? -1.088 -16.547 -9.234 1 97.94 116 LEU B O 1
ATOM 3891 N N . THR B 1 117 ? -0.632 -16.75 -11.367 1 94.88 117 THR B N 1
ATOM 3892 C CA . THR B 1 117 ? -0.805 -15.359 -11.773 1 94.88 117 THR B CA 1
ATOM 3893 C C . THR B 1 117 ? -1.902 -15.242 -12.828 1 94.88 117 THR B C 1
ATOM 3895 O O . THR B 1 117 ? -1.915 -15.984 -13.805 1 94.88 117 THR B O 1
ATOM 3898 N N . ALA B 1 118 ? -2.803 -14.344 -12.617 1 88.94 118 ALA B N 1
ATOM 3899 C CA . ALA B 1 118 ? -4.039 -14.367 -13.398 1 88.94 118 ALA B CA 1
ATOM 3900 C C . ALA B 1 118 ? -3.971 -13.391 -14.562 1 88.94 118 ALA B C 1
ATOM 3902 O O . ALA B 1 118 ? -3.654 -12.219 -14.383 1 88.94 118 ALA B O 1
ATOM 3903 N N . SER B 1 119 ? -4.266 -13.93 -15.711 1 82.19 119 SER B N 1
ATOM 3904 C CA . SER B 1 119 ? -4.512 -13.047 -16.844 1 82.19 119 SER B CA 1
ATOM 3905 C C . SER B 1 119 ? -5.883 -12.391 -16.75 1 82.19 119 SER B C 1
ATOM 3907 O O . SER B 1 119 ? -6.035 -11.211 -17.078 1 82.19 119 SER B O 1
ATOM 3909 N N . HIS B 1 120 ? -6.852 -13.195 -16.297 1 80.44 120 HIS B N 1
ATOM 3910 C CA . HIS B 1 120 ? -8.203 -12.727 -16 1 80.44 120 HIS B CA 1
ATOM 3911 C C . HIS B 1 120 ? -8.578 -12.992 -14.547 1 80.44 120 HIS B C 1
ATOM 3913 O O . HIS B 1 120 ? -9.023 -14.094 -14.211 1 80.44 120 HIS B O 1
ATOM 3919 N N . ALA B 1 121 ? -8.57 -12 -13.773 1 73.31 121 ALA B N 1
ATOM 3920 C CA . ALA B 1 121 ? -8.617 -12.117 -12.32 1 73.31 121 ALA B CA 1
ATOM 3921 C C . ALA B 1 121 ? -9.992 -12.594 -11.852 1 73.31 121 ALA B C 1
ATOM 3923 O O . ALA B 1 121 ? -10.094 -13.391 -10.914 1 73.31 121 ALA B O 1
ATOM 3924 N N . SER B 1 122 ? -10.984 -12.328 -12.523 1 78.69 122 SER B N 1
ATOM 3925 C CA . SER B 1 122 ? -12.344 -12.484 -12.016 1 78.69 122 SER B CA 1
ATOM 3926 C C . SER B 1 122 ? -12.781 -13.945 -12.047 1 78.69 122 SER B C 1
ATOM 3928 O O . SER B 1 122 ? -13.773 -14.312 -11.422 1 78.69 122 SER B O 1
ATOM 3930 N N . ILE B 1 123 ? -11.953 -14.758 -12.602 1 84.94 123 ILE B N 1
ATOM 3931 C CA . ILE B 1 123 ? -12.508 -16.094 -12.812 1 84.94 123 ILE B CA 1
ATOM 3932 C C . ILE B 1 123 ? -11.953 -17.047 -11.758 1 84.94 123 ILE B C 1
ATOM 3934 O O . ILE B 1 123 ? -12.5 -18.141 -11.547 1 84.94 123 ILE B O 1
ATOM 3938 N N . TYR B 1 124 ? -10.969 -16.703 -11.055 1 92.31 124 TYR B N 1
ATOM 3939 C CA . TYR B 1 124 ? -10.266 -17.734 -10.289 1 92.31 124 TYR B CA 1
ATOM 3940 C C . TYR B 1 124 ? -10.789 -17.781 -8.852 1 92.31 124 TYR B C 1
ATOM 3942 O O . TYR B 1 124 ? -10.555 -18.766 -8.141 1 92.31 124 TYR B O 1
ATOM 3950 N N . GLY B 1 125 ? -11.484 -16.781 -8.422 1 94 125 GLY B N 1
ATOM 3951 C CA . GLY B 1 125 ? -12.094 -16.812 -7.098 1 94 125 GLY B CA 1
ATOM 3952 C C . GLY B 1 125 ? -13.031 -17.984 -6.895 1 94 125 GLY B C 1
ATOM 3953 O O . GLY B 1 125 ? -13.07 -18.578 -5.816 1 94 125 GLY B O 1
ATOM 3954 N N . ARG B 1 126 ? -13.75 -18.344 -7.938 1 93.44 126 ARG B N 1
ATOM 3955 C CA . ARG B 1 126 ? -14.734 -19.422 -7.836 1 93.44 126 ARG B CA 1
ATOM 3956 C C . ARG B 1 126 ? -14.055 -20.766 -7.625 1 93.44 126 ARG B C 1
ATOM 3958 O O . ARG B 1 126 ? -14.688 -21.719 -7.184 1 93.44 126 ARG B O 1
ATOM 3965 N N . PHE B 1 127 ? -12.758 -20.812 -7.988 1 96.88 127 PHE B N 1
ATOM 3966 C CA . PHE B 1 127 ? -12.016 -22.047 -7.793 1 96.88 127 PHE B CA 1
ATOM 3967 C C . PHE B 1 127 ? -11.25 -22.016 -6.477 1 96.88 127 PHE B C 1
ATOM 3969 O O . PHE B 1 127 ? -10.477 -22.938 -6.188 1 96.88 127 PHE B O 1
ATOM 3976 N N . GLY B 1 128 ? -11.406 -20.938 -5.719 1 97.38 128 GLY B N 1
ATOM 3977 C CA . GLY B 1 128 ? -10.844 -20.891 -4.383 1 97.38 128 GLY B CA 1
ATOM 3978 C C . GLY B 1 128 ? -9.523 -20.141 -4.32 1 97.38 128 GLY B C 1
ATOM 3979 O O . GLY B 1 128 ? -8.82 -20.203 -3.307 1 97.38 128 GLY B O 1
ATOM 3980 N N . TYR B 1 129 ? -9.117 -19.453 -5.402 1 97.88 129 TYR B N 1
ATOM 3981 C CA . TYR B 1 129 ? -7.891 -18.672 -5.395 1 97.88 129 TYR B CA 1
ATOM 3982 C C . TYR B 1 129 ? -8.148 -17.266 -4.867 1 97.88 129 TYR B C 1
ATOM 3984 O O . TYR B 1 129 ? -9.172 -16.656 -5.184 1 97.88 129 TYR B O 1
ATOM 3992 N N . GLY B 1 130 ? -7.25 -16.766 -4.066 1 97.31 130 GLY B N 1
ATOM 3993 C CA . GLY B 1 130 ? -7.297 -15.398 -3.592 1 97.31 130 GLY B CA 1
ATOM 3994 C C . GLY B 1 130 ? -5.996 -14.641 -3.812 1 97.31 130 GLY B C 1
ATOM 3995 O O . GLY B 1 130 ? -4.922 -15.242 -3.84 1 97.31 130 GLY B O 1
ATOM 3996 N N . GLU B 1 131 ? -6.102 -13.367 -3.959 1 96.94 131 GLU B N 1
ATOM 3997 C CA . GLU B 1 131 ? -4.93 -12.516 -4.188 1 96.94 131 GLU B CA 1
ATOM 3998 C C . GLU B 1 131 ? -3.992 -12.539 -2.984 1 96.94 131 GLU B C 1
ATOM 4000 O O . GLU B 1 131 ? -4.383 -12.164 -1.877 1 96.94 131 GLU B O 1
ATOM 4005 N N . ALA B 1 132 ? -2.777 -12.906 -3.238 1 97.94 132 ALA B N 1
ATOM 4006 C CA . ALA B 1 132 ? -1.876 -13.164 -2.119 1 97.94 132 ALA B CA 1
ATOM 4007 C C . ALA B 1 132 ? -0.706 -12.188 -2.119 1 97.94 132 ALA B C 1
ATOM 4009 O O . ALA B 1 132 ? 0.017 -12.07 -1.125 1 97.94 132 ALA B O 1
ATOM 4010 N N . THR B 1 133 ? -0.449 -11.539 -3.172 1 98 133 THR B N 1
ATOM 4011 C CA . THR B 1 133 ? 0.552 -10.484 -3.238 1 98 133 THR B CA 1
ATOM 4012 C C . THR B 1 133 ? 0.098 -9.367 -4.176 1 98 133 THR B C 1
ATOM 4014 O O . THR B 1 133 ? -0.871 -9.531 -4.918 1 98 133 THR B O 1
ATOM 4017 N N . ARG B 1 134 ? 0.807 -8.266 -4.066 1 96.31 134 ARG B N 1
ATOM 4018 C CA . ARG B 1 134 ? 0.6 -7.109 -4.938 1 96.31 134 ARG B CA 1
ATOM 4019 C C . ARG B 1 134 ? 1.884 -6.746 -5.676 1 96.31 134 ARG B C 1
ATOM 4021 O O . ARG B 1 134 ? 2.975 -6.809 -5.105 1 96.31 134 ARG B O 1
ATOM 4028 N N . ASN B 1 135 ? 1.69 -6.359 -6.93 1 96.12 135 ASN B N 1
ATOM 4029 C CA . ASN B 1 135 ? 2.785 -5.789 -7.707 1 96.12 135 ASN B CA 1
ATOM 4030 C C . ASN B 1 135 ? 2.715 -4.266 -7.742 1 96.12 135 ASN B C 1
ATOM 4032 O O . ASN B 1 135 ? 1.739 -3.695 -8.234 1 96.12 135 ASN B O 1
ATOM 4036 N N . ARG B 1 136 ? 3.686 -3.633 -7.18 1 98 136 ARG B N 1
ATOM 4037 C CA . ARG B 1 136 ? 3.865 -2.189 -7.297 1 98 136 ARG B CA 1
ATOM 4038 C C . ARG B 1 136 ? 5.023 -1.855 -8.227 1 98 136 ARG B C 1
ATOM 4040 O O . ARG B 1 136 ? 6.184 -2.117 -7.902 1 98 136 ARG B O 1
ATOM 4047 N N . CYS B 1 137 ? 4.734 -1.287 -9.375 1 98.44 137 CYS B N 1
ATOM 4048 C CA . CYS B 1 137 ? 5.754 -0.811 -10.305 1 98.44 137 CYS B CA 1
ATOM 4049 C C . CYS B 1 137 ? 6.098 0.649 -10.031 1 98.44 137 CYS B C 1
ATOM 4051 O O . CYS B 1 137 ? 5.211 1.465 -9.781 1 98.44 137 CYS B O 1
ATOM 4053 N N . VAL B 1 138 ? 7.395 0.912 -10.086 1 98.5 138 VAL B N 1
ATOM 4054 C CA . VAL B 1 138 ? 7.82 2.279 -9.805 1 98.5 138 VAL B CA 1
ATOM 4055 C C . VAL B 1 138 ? 8.844 2.727 -10.844 1 98.5 138 VAL B C 1
ATOM 4057 O O . VAL B 1 138 ? 9.461 1.894 -11.516 1 98.5 138 VAL B O 1
ATOM 4060 N N . GLU B 1 139 ? 8.992 3.994 -10.969 1 98.56 139 GLU B N 1
ATOM 4061 C CA . GLU B 1 139 ? 10.07 4.668 -11.688 1 98.56 139 GLU B CA 1
ATOM 4062 C C . GLU B 1 139 ? 10.859 5.586 -10.758 1 98.56 139 GLU B C 1
ATOM 4064 O O . GLU B 1 139 ? 10.273 6.348 -9.984 1 98.56 139 GLU B O 1
ATOM 4069 N N . ILE B 1 140 ? 12.094 5.473 -10.805 1 98.38 140 ILE B N 1
ATOM 4070 C CA . ILE B 1 140 ? 13 6.262 -9.969 1 98.38 140 ILE B CA 1
ATOM 4071 C C . ILE B 1 140 ? 13.719 7.301 -10.82 1 98.38 140 ILE B C 1
ATOM 4073 O O . ILE B 1 140 ? 14.344 6.961 -11.828 1 98.38 140 ILE B O 1
ATOM 4077 N N . ASP B 1 141 ? 13.633 8.539 -10.445 1 96.75 141 ASP B N 1
ATOM 4078 C CA . ASP B 1 141 ? 14.297 9.656 -11.109 1 96.75 141 ASP B CA 1
ATOM 4079 C C . ASP B 1 141 ? 15.812 9.594 -10.914 1 96.75 141 ASP B C 1
ATOM 4081 O O . ASP B 1 141 ? 16.297 9.305 -9.812 1 96.75 141 ASP B O 1
ATOM 4085 N N . PRO B 1 142 ? 16.547 9.836 -11.93 1 91 142 PRO B N 1
ATOM 4086 C CA . PRO B 1 142 ? 18 9.742 -11.82 1 91 142 PRO B CA 1
ATOM 4087 C C . PRO B 1 142 ? 18.578 10.742 -10.82 1 91 142 PRO B C 1
ATOM 4089 O O . PRO B 1 142 ? 19.734 10.602 -10.406 1 91 142 PRO B O 1
ATOM 4092 N N . ARG B 1 143 ? 17.875 11.75 -10.391 1 93.69 143 ARG B N 1
ATOM 4093 C CA . ARG B 1 143 ? 18.328 12.75 -9.438 1 93.69 143 ARG B CA 1
ATOM 4094 C C . ARG B 1 143 ? 18.234 12.227 -8.008 1 93.69 143 ARG B C 1
ATOM 4096 O O . ARG B 1 143 ? 18.656 12.906 -7.066 1 93.69 143 ARG B O 1
ATOM 4103 N N . ALA B 1 144 ? 17.641 11.008 -7.863 1 96.38 144 ALA B N 1
ATOM 4104 C CA . ALA B 1 144 ? 17.5 10.43 -6.527 1 96.38 144 ALA B CA 1
ATOM 4105 C C . ALA B 1 144 ? 18.859 10.242 -5.867 1 96.38 144 ALA B C 1
ATOM 4107 O O . ALA B 1 144 ? 19.766 9.664 -6.461 1 96.38 144 ALA B O 1
ATOM 4108 N N . GLU B 1 145 ? 18.938 10.766 -4.668 1 95.19 145 GLU B N 1
ATOM 4109 C CA . GLU B 1 145 ? 20.172 10.664 -3.879 1 95.19 145 GLU B CA 1
ATOM 4110 C C . GLU B 1 145 ? 19.891 10.047 -2.508 1 95.19 145 GLU B C 1
ATOM 4112 O O . GLU B 1 145 ? 18.875 10.352 -1.88 1 95.19 145 GLU B O 1
ATOM 4117 N N . LEU B 1 146 ? 20.797 9.234 -2.121 1 96.44 146 LEU B N 1
ATOM 4118 C CA . LEU B 1 146 ? 20.703 8.672 -0.776 1 96.44 146 LEU B CA 1
ATOM 4119 C C . LEU B 1 146 ? 21.094 9.711 0.272 1 96.44 146 LEU B C 1
ATOM 4121 O O . LEU B 1 146 ? 21.953 10.562 0.026 1 96.44 146 LEU B O 1
ATOM 4125 N N . ARG B 1 147 ? 20.469 9.602 1.402 1 95.44 147 ARG B N 1
ATOM 4126 C CA . ARG B 1 147 ? 20.859 10.414 2.547 1 95.44 147 ARG B CA 1
ATOM 4127 C C . ARG B 1 147 ? 22.328 10.164 2.926 1 95.44 147 ARG B C 1
ATOM 4129 O O . ARG B 1 147 ? 22.828 9.062 2.734 1 95.44 147 ARG B O 1
ATOM 4136 N N . ALA B 1 148 ? 22.891 11.164 3.533 1 93.19 148 ALA B N 1
ATOM 4137 C CA . ALA B 1 148 ? 24.281 11.039 3.959 1 93.19 148 ALA B CA 1
ATOM 4138 C C . ALA B 1 148 ? 24.438 9.945 5.016 1 93.19 148 ALA B C 1
ATOM 4140 O O . ALA B 1 148 ? 25.469 9.258 5.059 1 93.19 148 ALA B O 1
ATOM 4141 N N . ASP B 1 149 ? 23.406 9.75 5.805 1 92.81 149 ASP B N 1
ATOM 4142 C CA . ASP B 1 149 ? 23.5 8.797 6.906 1 92.81 149 ASP B CA 1
ATOM 4143 C C . ASP B 1 149 ? 22.906 7.449 6.523 1 92.81 149 ASP B C 1
ATOM 4145 O O . ASP B 1 149 ? 22.719 6.578 7.375 1 92.81 149 ASP B O 1
ATOM 4149 N N . ALA B 1 150 ? 22.531 7.305 5.285 1 94.69 150 ALA B N 1
ATOM 4150 C CA . ALA B 1 150 ? 22.094 5.992 4.816 1 94.69 150 ALA B CA 1
ATOM 4151 C C . ALA B 1 150 ? 23.234 4.984 4.852 1 94.69 150 ALA B C 1
ATOM 4153 O O . ALA B 1 150 ? 24.406 5.355 4.727 1 94.69 150 ALA B O 1
ATOM 4154 N N . PRO B 1 151 ? 22.906 3.74 4.98 1 93.75 151 PRO B N 1
ATOM 4155 C CA . PRO B 1 151 ? 23.953 2.723 5.055 1 93.75 151 PRO B CA 1
ATOM 4156 C C . PRO B 1 151 ? 24.828 2.686 3.803 1 93.75 151 PRO B C 1
ATOM 4158 O O . PRO B 1 151 ? 24.328 2.854 2.689 1 93.75 151 PRO B O 1
ATOM 4161 N N . ASP B 1 152 ? 26.156 2.557 4.047 1 94.5 152 ASP B N 1
ATOM 4162 C CA . ASP B 1 152 ? 27.109 2.418 2.961 1 94.5 152 ASP B CA 1
ATOM 4163 C C . ASP B 1 152 ? 28.109 1.304 3.256 1 94.5 152 ASP B C 1
ATOM 4165 O O . ASP B 1 152 ? 29.312 1.564 3.443 1 94.5 152 ASP B O 1
ATOM 4169 N N . PRO B 1 153 ? 27.688 0.15 3.137 1 93.88 153 PRO B N 1
ATOM 4170 C CA . PRO B 1 153 ? 28.562 -0.969 3.514 1 93.88 153 PRO B CA 1
ATOM 4171 C C . PRO B 1 153 ? 29.562 -1.34 2.42 1 93.88 153 PRO B C 1
ATOM 4173 O O . PRO B 1 153 ? 30.547 -2.01 2.691 1 93.88 153 PRO B O 1
ATOM 4176 N N . GLY B 1 154 ? 29.266 -0.944 1.138 1 95.31 154 GLY B N 1
ATOM 4177 C CA . GLY B 1 154 ? 30.094 -1.361 0.012 1 95.31 154 GLY B CA 1
ATOM 4178 C C . GLY B 1 154 ? 29.953 -2.836 -0.315 1 95.31 154 GLY B C 1
ATOM 4179 O O . GLY B 1 154 ? 28.891 -3.432 -0.077 1 95.31 154 GLY B O 1
ATOM 4180 N N . GLY B 1 155 ? 30.891 -3.328 -1.093 1 97.5 155 GLY B N 1
ATOM 4181 C CA . GLY B 1 155 ? 30.969 -4.758 -1.337 1 97.5 155 GLY B CA 1
ATOM 4182 C C . GLY B 1 155 ? 30.297 -5.188 -2.625 1 97.5 155 GLY B C 1
ATOM 4183 O O . GLY B 1 155 ? 30.109 -6.379 -2.865 1 97.5 155 GLY B O 1
ATOM 4184 N N . VAL B 1 156 ? 29.938 -4.211 -3.459 1 98.5 156 VAL B N 1
ATOM 4185 C CA . VAL B 1 156 ? 29.25 -4.543 -4.707 1 98.5 156 VAL B CA 1
ATOM 4186 C C . VAL B 1 156 ? 30.266 -4.566 -5.855 1 98.5 156 VAL B C 1
ATOM 4188 O O . VAL B 1 156 ? 31.125 -3.695 -5.941 1 98.5 156 VAL B O 1
ATOM 4191 N N . ARG B 1 157 ? 30.203 -5.48 -6.691 1 98.12 157 ARG B N 1
ATOM 4192 C CA . ARG B 1 157 ? 31.016 -5.512 -7.902 1 98.12 157 ARG B CA 1
ATOM 4193 C C . ARG B 1 157 ? 30.188 -5.887 -9.117 1 98.12 157 ARG B C 1
ATOM 4195 O O . ARG B 1 157 ? 29.156 -6.562 -8.984 1 98.12 157 ARG B O 1
ATOM 4202 N N . PHE B 1 158 ? 30.609 -5.52 -10.258 1 97.62 158 PHE B N 1
ATOM 4203 C CA . PHE B 1 158 ? 30.031 -5.957 -11.523 1 97.62 158 PHE B CA 1
ATOM 4204 C C . PHE B 1 158 ? 30.438 -7.391 -11.836 1 97.62 158 PHE B C 1
ATOM 4206 O O . PHE B 1 158 ? 31.516 -7.844 -11.43 1 97.62 158 PHE B O 1
ATOM 4213 N N . ALA B 1 159 ? 29.547 -8.055 -12.484 1 97.62 159 ALA B N 1
ATOM 4214 C CA . ALA B 1 159 ? 29.844 -9.43 -12.883 1 97.62 159 ALA B CA 1
ATOM 4215 C C . ALA B 1 159 ? 29.203 -9.766 -14.219 1 97.62 159 ALA B C 1
ATOM 4217 O O . ALA B 1 159 ? 28.219 -9.141 -14.617 1 97.62 159 ALA B O 1
ATOM 4218 N N . GLU B 1 160 ? 29.812 -10.703 -14.859 1 95.31 160 GLU B N 1
ATOM 4219 C CA . GLU B 1 160 ? 29.219 -11.266 -16.078 1 95.31 160 GLU B CA 1
ATOM 4220 C C . GLU B 1 160 ? 28.25 -12.398 -15.75 1 95.31 160 GLU B C 1
ATOM 4222 O O . GLU B 1 160 ? 28.297 -12.961 -14.656 1 95.31 160 GLU B O 1
ATOM 4227 N N . THR B 1 161 ? 27.453 -12.711 -16.703 1 94.88 161 THR B N 1
ATOM 4228 C CA . THR B 1 161 ? 26.453 -13.75 -16.516 1 94.88 161 THR B CA 1
ATOM 4229 C C . THR B 1 161 ? 27.109 -15.07 -16.109 1 94.88 161 THR B C 1
ATOM 4231 O O . THR B 1 161 ? 26.594 -15.773 -15.234 1 94.88 161 THR B O 1
ATOM 4234 N N . SER B 1 162 ? 28.203 -15.375 -16.719 1 94.31 162 SER B N 1
ATOM 4235 C CA . SER B 1 162 ? 28.906 -16.625 -16.438 1 94.31 162 SER B CA 1
ATOM 4236 C C . SER B 1 162 ? 29.375 -16.688 -14.992 1 94.31 162 SER B C 1
ATOM 4238 O O . SER B 1 162 ? 29.594 -17.766 -14.445 1 94.31 162 SER B O 1
ATOM 4240 N N . GLU B 1 163 ? 29.422 -15.586 -14.359 1 94.81 163 GLU B N 1
ATOM 4241 C CA . GLU B 1 163 ? 29.969 -15.508 -13.016 1 94.81 163 GLU B CA 1
ATOM 4242 C C . GLU B 1 163 ? 28.875 -15.578 -11.961 1 94.81 163 GLU B C 1
ATOM 4244 O O . GLU B 1 163 ? 29.156 -15.68 -10.766 1 94.81 163 GLU B O 1
ATOM 4249 N N . VAL B 1 164 ? 27.656 -15.492 -12.406 1 97.75 164 VAL B N 1
ATOM 4250 C CA . VAL B 1 164 ? 26.609 -15.352 -11.391 1 97.75 164 VAL B CA 1
ATOM 4251 C C . VAL B 1 164 ? 25.703 -16.578 -11.406 1 97.75 164 VAL B C 1
ATOM 4253 O O . VAL B 1 164 ? 24.719 -16.625 -10.672 1 97.75 164 VAL B O 1
ATOM 4256 N N . THR B 1 165 ? 26.031 -17.609 -12.117 1 97 165 THR B N 1
ATOM 4257 C CA . THR B 1 165 ? 25.156 -18.75 -12.32 1 97 165 THR B CA 1
ATOM 4258 C C . THR B 1 165 ? 24.969 -19.531 -11.016 1 97 165 THR B C 1
ATOM 4260 O O . THR B 1 165 ? 23.953 -20.219 -10.836 1 97 165 THR B O 1
ATOM 4263 N N . GLU B 1 166 ? 25.922 -19.422 -10.141 1 97.25 166 GLU B N 1
ATOM 4264 C CA . GLU B 1 166 ? 25.766 -20.062 -8.828 1 97.25 166 GLU B CA 1
ATOM 4265 C C . GLU B 1 166 ? 25.328 -19.047 -7.781 1 97.25 166 GLU B C 1
ATOM 4267 O O . GLU B 1 166 ? 24.5 -19.359 -6.918 1 97.25 166 GLU B O 1
ATOM 4272 N N . HIS B 1 167 ? 25.797 -17.875 -7.887 1 98.31 167 HIS B N 1
ATOM 4273 C CA . HIS B 1 167 ? 25.562 -16.844 -6.887 1 98.31 167 HIS B CA 1
ATOM 4274 C C . HIS B 1 167 ? 24.109 -16.391 -6.875 1 98.31 167 HIS B C 1
ATOM 4276 O O . HIS B 1 167 ? 23.469 -16.359 -5.82 1 98.31 167 HIS B O 1
ATOM 4282 N N . ALA B 1 168 ? 23.562 -16.094 -8.008 1 98.62 168 ALA B N 1
ATOM 4283 C CA . ALA B 1 168 ? 22.219 -15.547 -8.117 1 98.62 168 ALA B CA 1
ATOM 4284 C C . ALA B 1 168 ? 21.188 -16.516 -7.543 1 98.62 168 ALA B C 1
ATOM 4286 O O . ALA B 1 168 ? 20.375 -16.141 -6.684 1 98.62 168 ALA B O 1
ATOM 4287 N N . PRO B 1 169 ? 21.234 -17.828 -7.875 1 98.62 169 PRO B N 1
ATOM 4288 C CA . PRO B 1 169 ? 20.297 -18.766 -7.273 1 98.62 169 PRO B CA 1
ATOM 4289 C C . PRO B 1 169 ? 20.438 -18.875 -5.758 1 98.62 169 PRO B C 1
ATOM 4291 O O . PRO B 1 169 ? 19.453 -18.984 -5.039 1 98.62 169 PRO B O 1
ATOM 4294 N N . ARG B 1 170 ? 21.641 -18.844 -5.309 1 98.56 170 ARG B N 1
ATOM 4295 C CA . ARG B 1 170 ? 21.891 -18.922 -3.871 1 98.56 170 ARG B CA 1
ATOM 4296 C C . ARG B 1 170 ? 21.281 -17.734 -3.145 1 98.56 170 ARG B C 1
ATOM 4298 O O . ARG B 1 170 ? 20.625 -17.891 -2.111 1 98.56 170 ARG B O 1
ATOM 4305 N N . ILE B 1 171 ? 21.5 -16.547 -3.668 1 98.75 171 ILE B N 1
ATOM 4306 C CA . ILE B 1 171 ? 20.938 -15.32 -3.086 1 98.75 171 ILE B CA 1
ATOM 4307 C C . ILE B 1 171 ? 19.422 -15.383 -3.123 1 98.75 171 ILE B C 1
ATOM 4309 O O . ILE B 1 171 ? 18.75 -15.07 -2.133 1 98.75 171 ILE B O 1
ATOM 4313 N N . HIS B 1 172 ? 18.891 -15.789 -4.234 1 98.81 172 HIS B N 1
ATOM 4314 C CA . HIS B 1 172 ? 17.438 -15.867 -4.367 1 98.81 172 HIS B CA 1
ATOM 4315 C C . HIS B 1 172 ? 16.844 -16.812 -3.332 1 98.81 172 HIS B C 1
ATOM 4317 O O . HIS B 1 172 ? 15.82 -16.5 -2.719 1 98.81 172 HIS B O 1
ATOM 4323 N N . ARG B 1 173 ? 17.453 -17.953 -3.102 1 98.56 173 ARG B N 1
ATOM 4324 C CA . ARG B 1 173 ? 16.953 -18.906 -2.115 1 98.56 173 ARG B CA 1
ATOM 4325 C C . ARG B 1 173 ? 16.969 -18.297 -0.716 1 98.56 173 ARG B C 1
ATOM 4327 O O . ARG B 1 173 ? 15.992 -18.438 0.03 1 98.56 173 ARG B O 1
ATOM 4334 N N . ARG B 1 174 ? 18 -17.641 -0.36 1 98.69 174 ARG B N 1
ATOM 4335 C CA . ARG B 1 174 ? 18.109 -17.016 0.954 1 98.69 174 ARG B CA 1
ATOM 4336 C C . ARG B 1 174 ? 17.109 -15.883 1.11 1 98.69 174 ARG B C 1
ATOM 4338 O O . ARG B 1 174 ? 16.5 -15.734 2.17 1 98.69 174 ARG B O 1
ATOM 4345 N N . TRP B 1 175 ? 17 -15.078 0.074 1 98.56 175 TRP B N 1
ATOM 4346 C CA . TRP B 1 175 ? 16 -14.008 0.074 1 98.56 175 TRP B CA 1
ATOM 4347 C C . TRP B 1 175 ? 14.594 -14.57 0.217 1 98.56 175 TRP B C 1
ATOM 4349 O O . TRP B 1 175 ? 13.805 -14.086 1.034 1 98.56 175 TRP B O 1
ATOM 4359 N N . ALA B 1 176 ? 14.289 -15.586 -0.586 1 98.69 176 ALA B N 1
ATOM 4360 C CA . ALA B 1 176 ? 12.961 -16.188 -0.581 1 98.69 176 ALA B CA 1
ATOM 4361 C C . ALA B 1 176 ? 12.617 -16.75 0.795 1 98.69 176 ALA B C 1
ATOM 4363 O O . ALA B 1 176 ? 11.469 -16.672 1.241 1 98.69 176 ALA B O 1
ATOM 4364 N N . ALA B 1 177 ? 13.547 -17.266 1.483 1 98.06 177 ALA B N 1
ATOM 4365 C CA . ALA B 1 177 ? 13.344 -17.875 2.793 1 98.06 177 ALA B CA 1
ATOM 4366 C C . ALA B 1 177 ? 12.891 -16.844 3.818 1 98.06 177 ALA B C 1
ATOM 4368 O O . ALA B 1 177 ? 12.344 -17.203 4.867 1 98.06 177 ALA B O 1
ATOM 4369 N N . ARG B 1 178 ? 13.031 -15.57 3.455 1 97 178 ARG B N 1
ATOM 4370 C CA . ARG B 1 178 ? 12.727 -14.523 4.43 1 97 178 ARG B CA 1
ATOM 4371 C C . ARG B 1 178 ? 11.594 -13.633 3.939 1 97 178 ARG B C 1
ATOM 4373 O O . ARG B 1 178 ? 11.234 -12.648 4.598 1 97 178 ARG B O 1
ATOM 4380 N N . THR B 1 179 ? 11.062 -13.922 2.824 1 98.12 179 THR B N 1
ATOM 4381 C CA . THR B 1 179 ? 10.07 -13.039 2.215 1 98.12 179 THR B CA 1
ATOM 4382 C C . THR B 1 179 ? 8.727 -13.75 2.061 1 98.12 179 THR B C 1
ATOM 4384 O O . THR B 1 179 ? 8.594 -14.664 1.248 1 98.12 179 THR B O 1
ATOM 4387 N N . PRO B 1 180 ? 7.738 -13.281 2.82 1 98.38 180 PRO B N 1
ATOM 4388 C CA . PRO B 1 180 ? 6.414 -13.883 2.615 1 98.38 180 PRO B CA 1
ATOM 4389 C C . PRO B 1 180 ? 5.93 -13.75 1.174 1 98.38 180 PRO B C 1
ATOM 4391 O O . PRO B 1 180 ? 6.031 -12.68 0.577 1 98.38 180 PRO B O 1
ATOM 4394 N N . GLY B 1 181 ? 5.406 -14.875 0.615 1 98.62 181 GLY B N 1
ATOM 4395 C CA . GLY B 1 181 ? 4.852 -14.867 -0.73 1 98.62 181 GLY B CA 1
ATOM 4396 C C . GLY B 1 181 ? 5.883 -15.188 -1.798 1 98.62 181 GLY B C 1
ATOM 4397 O O . GLY B 1 181 ? 5.527 -15.422 -2.955 1 98.62 181 GLY B O 1
ATOM 4398 N N . ALA B 1 182 ? 7.156 -15.281 -1.457 1 98.75 182 ALA B N 1
ATOM 4399 C CA . ALA B 1 182 ? 8.219 -15.492 -2.434 1 98.75 182 ALA B CA 1
ATOM 4400 C C . ALA B 1 182 ? 8.07 -16.859 -3.117 1 98.75 182 ALA B C 1
ATOM 4402 O O . ALA B 1 182 ? 7.84 -17.859 -2.455 1 98.75 182 ALA B O 1
ATOM 4403 N N . VAL B 1 183 ? 8.195 -16.844 -4.395 1 98.81 183 VAL B N 1
ATOM 4404 C CA . VAL B 1 183 ? 8.086 -18.062 -5.195 1 98.81 183 VAL B CA 1
ATOM 4405 C C . VAL B 1 183 ? 9.484 -18.594 -5.523 1 98.81 18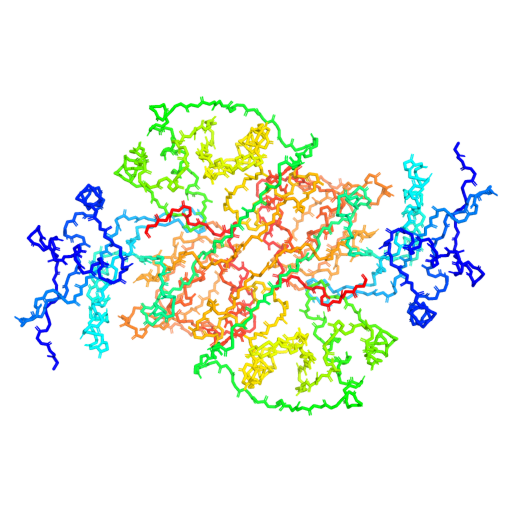3 VAL B C 1
ATOM 4407 O O . VAL B 1 183 ? 10.359 -17.828 -5.922 1 98.81 183 VAL B O 1
ATOM 4410 N N . SER B 1 184 ? 9.68 -19.828 -5.418 1 98.5 184 SER B N 1
ATOM 4411 C CA . SER B 1 184 ? 10.977 -20.469 -5.668 1 98.5 184 SER B CA 1
ATOM 4412 C C . SER B 1 184 ? 11.281 -20.516 -7.16 1 98.5 184 SER B C 1
ATOM 4414 O O . SER B 1 184 ? 10.375 -20.438 -7.992 1 98.5 184 SER B O 1
ATOM 4416 N N . ARG B 1 185 ? 12.539 -20.594 -7.461 1 97.94 185 ARG B N 1
ATOM 4417 C CA . ARG B 1 185 ? 13.055 -20.844 -8.797 1 97.94 185 ARG B CA 1
ATOM 4418 C C . ARG B 1 185 ? 13.914 -22.109 -8.82 1 97.94 185 ARG B C 1
ATOM 4420 O O . ARG B 1 185 ? 14.844 -22.25 -8.023 1 97.94 185 ARG B O 1
ATOM 4427 N N . SER B 1 186 ? 13.609 -22.984 -9.727 1 95.94 186 SER B N 1
ATOM 4428 C CA . SER B 1 186 ? 14.383 -24.219 -9.867 1 95.94 186 SER B CA 1
ATOM 4429 C C . SER B 1 186 ? 15.68 -23.969 -10.633 1 95.94 186 SER B C 1
ATOM 4431 O O . SER B 1 186 ? 15.883 -22.875 -11.188 1 95.94 186 SER B O 1
ATOM 4433 N N . GLU B 1 187 ? 16.531 -24.969 -10.664 1 95.5 187 GLU B N 1
ATOM 4434 C CA . GLU B 1 187 ? 17.75 -24.891 -11.469 1 95.5 187 GLU B CA 1
ATOM 4435 C C . GLU B 1 187 ? 17.422 -24.688 -12.945 1 95.5 187 GLU B C 1
ATOM 4437 O O . GLU B 1 187 ? 18.078 -23.891 -13.625 1 95.5 187 GLU B O 1
ATOM 4442 N N . ALA B 1 188 ? 16.438 -25.406 -13.414 1 94.56 188 ALA B N 1
ATOM 4443 C CA . ALA B 1 188 ? 16.016 -25.266 -14.805 1 94.56 188 ALA B CA 1
ATOM 4444 C C . ALA B 1 188 ? 15.531 -23.859 -15.094 1 94.56 188 ALA B C 1
ATOM 4446 O O . ALA B 1 188 ? 15.766 -23.312 -16.172 1 94.56 188 ALA B O 1
ATOM 4447 N N . TRP B 1 189 ? 14.836 -23.312 -14.117 1 96.19 189 TRP B N 1
ATOM 4448 C CA . TRP B 1 189 ? 14.359 -21.938 -14.25 1 96.19 189 TRP B CA 1
ATOM 4449 C C . TRP B 1 189 ? 15.531 -20.969 -14.43 1 96.19 189 TRP B C 1
ATOM 4451 O O . TRP B 1 189 ? 15.508 -20.125 -15.32 1 96.19 189 TRP B O 1
ATOM 4461 N N . TRP B 1 190 ? 16.531 -21.078 -13.648 1 97.06 190 TRP B N 1
ATOM 4462 C CA . TRP B 1 190 ? 17.703 -20.203 -13.703 1 97.06 190 TRP B CA 1
ATOM 4463 C C . TRP B 1 190 ? 18.469 -20.406 -15 1 97.06 190 TRP B C 1
ATOM 4465 O O . TRP B 1 190 ? 18.969 -19.438 -15.594 1 97.06 190 TRP B O 1
ATOM 4475 N N . LYS B 1 191 ? 18.625 -21.672 -15.43 1 94.69 191 LYS B N 1
ATOM 4476 C CA . LYS B 1 191 ? 19.281 -21.938 -16.703 1 94.69 191 LYS B CA 1
ATOM 4477 C C . LYS B 1 191 ? 18.578 -21.188 -17.844 1 94.69 191 LYS B C 1
ATOM 4479 O O . LYS B 1 191 ? 19.25 -20.578 -18.688 1 94.69 191 LYS B O 1
ATOM 4484 N N . ARG B 1 192 ? 17.312 -21.266 -17.812 1 93.25 192 ARG B N 1
ATOM 4485 C CA . ARG B 1 192 ? 16.531 -20.562 -18.828 1 93.25 192 ARG B CA 1
ATOM 4486 C C . ARG B 1 192 ? 16.734 -19.047 -18.703 1 93.25 192 ARG B C 1
ATOM 4488 O O . ARG B 1 192 ? 16.859 -18.344 -19.703 1 93.25 192 ARG B O 1
ATOM 4495 N N . PHE B 1 193 ? 16.703 -18.578 -17.5 1 94.56 193 PHE B N 1
ATOM 4496 C CA . PHE B 1 193 ? 16.906 -17.156 -17.203 1 94.56 193 PHE B CA 1
ATOM 4497 C C . PHE B 1 193 ? 18.219 -16.656 -17.797 1 94.56 193 PHE B C 1
ATOM 4499 O O . PHE B 1 193 ? 18.25 -15.602 -18.422 1 94.56 193 PHE B O 1
ATOM 4506 N N . PHE B 1 194 ? 19.234 -17.438 -17.75 1 95.44 194 PHE B N 1
ATOM 4507 C CA . PHE B 1 194 ? 20.578 -17 -18.125 1 95.44 194 PHE B CA 1
ATOM 4508 C C . PHE B 1 194 ? 20.781 -17.156 -19.625 1 95.44 194 PHE B C 1
ATOM 4510 O O . PHE B 1 194 ? 21.797 -16.703 -20.172 1 95.44 194 PHE B O 1
ATOM 4517 N N . LEU B 1 195 ? 19.797 -17.812 -20.281 1 92.31 195 LEU B N 1
ATOM 4518 C CA . LEU B 1 195 ? 19.891 -17.844 -21.734 1 92.31 195 LEU B CA 1
ATOM 4519 C C . LEU B 1 195 ? 19.781 -16.453 -22.328 1 92.31 195 LEU B C 1
ATOM 4521 O O . LEU B 1 195 ? 20.359 -16.156 -23.375 1 92.31 195 LEU B O 1
ATOM 4525 N N . ASP B 1 196 ? 18.969 -15.617 -21.641 1 93.69 196 ASP B N 1
ATOM 4526 C CA . ASP B 1 196 ? 18.844 -14.211 -21.984 1 93.69 196 ASP B CA 1
ATOM 4527 C C . ASP B 1 196 ? 18.594 -14.039 -23.484 1 93.69 196 ASP B C 1
ATOM 4529 O O . ASP B 1 196 ? 19.312 -13.297 -24.156 1 93.69 196 ASP B O 1
ATOM 4533 N N . ARG B 1 197 ? 17.562 -14.68 -23.922 1 91.19 197 ARG B N 1
ATOM 4534 C CA . ARG B 1 197 ? 17.297 -14.664 -25.344 1 91.19 197 ARG B CA 1
ATOM 4535 C C . ARG B 1 197 ? 16.906 -13.266 -25.812 1 91.19 197 ARG B C 1
ATOM 4537 O O . ARG B 1 197 ? 16.141 -12.57 -25.156 1 91.19 197 ARG B O 1
ATOM 4544 N N . GLU B 1 198 ? 17.359 -12.898 -26.969 1 90.25 198 GLU B N 1
ATOM 4545 C CA . GLU B 1 198 ? 17.188 -11.547 -27.5 1 90.25 198 GLU B CA 1
ATOM 4546 C C . GLU B 1 198 ? 15.703 -11.219 -27.688 1 90.25 198 GLU B C 1
ATOM 4548 O O . GLU B 1 198 ? 15.258 -10.117 -27.375 1 90.25 198 GLU B O 1
ATOM 4553 N N . TYR B 1 199 ? 14.984 -12.164 -28.141 1 84.25 199 TYR B N 1
ATOM 4554 C CA . TYR B 1 199 ? 13.578 -11.898 -28.453 1 84.25 199 TYR B CA 1
ATOM 4555 C C . TYR B 1 199 ? 12.781 -11.625 -27.188 1 84.25 199 TYR B C 1
ATOM 4557 O O . TYR B 1 199 ? 11.664 -11.102 -27.25 1 84.25 199 TYR B O 1
ATOM 4565 N N . ARG B 1 200 ? 13.281 -11.883 -26.016 1 87.94 200 ARG B N 1
ATOM 4566 C CA . ARG B 1 200 ? 12.586 -11.664 -24.75 1 87.94 200 ARG B CA 1
ATOM 4567 C C . ARG B 1 200 ? 13.039 -10.359 -24.094 1 87.94 200 ARG B C 1
ATOM 4569 O O . ARG B 1 200 ? 12.562 -10 -23.016 1 87.94 200 ARG B O 1
ATOM 4576 N N . ARG B 1 201 ? 13.898 -9.609 -24.781 1 92.38 201 ARG B N 1
ATOM 4577 C CA . ARG B 1 201 ? 14.516 -8.445 -24.156 1 92.38 201 ARG B CA 1
ATOM 4578 C C . ARG B 1 201 ? 13.688 -7.188 -24.406 1 92.38 201 ARG B C 1
ATOM 4580 O O . ARG B 1 201 ? 13.906 -6.156 -23.781 1 92.38 201 ARG B O 1
ATOM 4587 N N . GLY B 1 202 ? 12.766 -7.242 -25.359 1 90.19 202 GLY B N 1
ATOM 4588 C CA . GLY B 1 202 ? 11.961 -6.078 -25.703 1 90.19 202 GLY B CA 1
ATOM 4589 C C . GLY B 1 202 ? 12.773 -4.918 -26.234 1 90.19 202 GLY B C 1
ATOM 4590 O O . GLY B 1 202 ? 12.5 -3.758 -25.906 1 90.19 202 GLY B O 1
ATOM 4591 N N . GLY B 1 203 ? 13.852 -5.219 -26.844 1 92.56 203 GLY B N 1
ATOM 4592 C CA . GLY B 1 203 ? 14.688 -4.18 -27.422 1 92.56 203 GLY B CA 1
ATOM 4593 C C . GLY B 1 203 ? 15.742 -3.662 -26.469 1 92.56 203 GLY B C 1
ATOM 4594 O O . GLY B 1 203 ? 16.516 -2.773 -26.812 1 92.56 203 GLY B O 1
ATOM 4595 N N . ALA B 1 204 ? 15.828 -4.238 -25.297 1 95.81 204 ALA B N 1
ATOM 4596 C CA . ALA B 1 204 ? 16.828 -3.816 -24.328 1 95.81 204 ALA B CA 1
ATOM 4597 C C . ALA B 1 204 ? 18.125 -4.59 -24.5 1 95.81 204 ALA B C 1
ATOM 4599 O O . ALA B 1 204 ? 18.219 -5.469 -25.359 1 95.81 204 ALA B O 1
ATOM 4600 N N . SER B 1 205 ? 19.109 -4.219 -23.828 1 95.31 205 SER B N 1
ATOM 4601 C CA . SER B 1 205 ? 20.406 -4.871 -23.859 1 95.31 205 SER B CA 1
ATOM 4602 C C . SER B 1 205 ? 20.344 -6.258 -23.219 1 95.31 205 SER B C 1
ATOM 4604 O O . SER B 1 205 ? 19.328 -6.648 -22.672 1 95.31 205 SER B O 1
ATOM 4606 N N . SER B 1 206 ? 21.453 -6.988 -23.406 1 95.44 206 SER B N 1
ATOM 4607 C CA . SER B 1 206 ? 21.656 -8.156 -22.562 1 95.44 206 SER B CA 1
ATOM 4608 C C . SER B 1 206 ? 21.812 -7.766 -21.094 1 95.44 206 SER B C 1
ATOM 4610 O O . SER B 1 206 ? 21.969 -6.586 -20.781 1 95.44 206 SER B O 1
ATOM 4612 N N . MET B 1 207 ? 21.75 -8.703 -20.266 1 96 207 MET B N 1
ATOM 4613 C CA . MET B 1 207 ? 21.688 -8.453 -18.828 1 96 207 MET B CA 1
ATOM 4614 C C . MET B 1 207 ? 23.047 -8.062 -18.266 1 96 207 MET B C 1
ATOM 4616 O O . MET B 1 207 ? 24.062 -8.664 -18.641 1 96 207 MET B O 1
ATOM 4620 N N . PHE B 1 208 ? 23.047 -7.07 -17.438 1 96.81 208 PHE B N 1
ATOM 4621 C CA . PHE B 1 208 ? 24.156 -6.746 -16.547 1 96.81 208 PHE B CA 1
ATOM 4622 C C . PHE B 1 208 ? 23.891 -7.246 -15.141 1 96.81 208 PHE B C 1
ATOM 4624 O O . PHE B 1 208 ? 22.734 -7.414 -14.75 1 96.81 208 PHE B O 1
ATOM 4631 N N . HIS B 1 209 ? 24.984 -7.523 -14.398 1 98.38 209 HIS B N 1
ATOM 4632 C CA . HIS B 1 209 ? 24.797 -8.07 -13.055 1 98.38 209 HIS B CA 1
ATOM 4633 C C . HIS B 1 209 ? 25.641 -7.316 -12.031 1 98.38 209 HIS B C 1
ATOM 4635 O O . HIS B 1 209 ? 26.781 -6.934 -12.32 1 98.38 209 HIS B O 1
ATOM 4641 N N . LEU B 1 210 ? 25.031 -7.051 -10.914 1 98.56 210 LEU B N 1
ATOM 4642 C CA . LEU B 1 210 ? 25.719 -6.633 -9.703 1 98.56 210 LEU B CA 1
ATOM 4643 C C . LEU B 1 210 ? 25.688 -7.73 -8.641 1 98.56 210 LEU B C 1
ATOM 4645 O O . LEU B 1 210 ? 24.641 -8.359 -8.438 1 98.56 210 LEU B O 1
ATOM 4649 N N . VAL B 1 211 ? 26.812 -7.938 -7.969 1 98.62 211 VAL B N 1
ATOM 4650 C CA . VAL B 1 211 ? 26.891 -8.992 -6.965 1 98.62 211 VAL B CA 1
ATOM 4651 C C . VAL B 1 211 ? 27.344 -8.398 -5.629 1 98.62 211 VAL B C 1
ATOM 4653 O O . VAL B 1 211 ? 28.188 -7.512 -5.59 1 98.62 211 VAL B O 1
ATOM 4656 N N . HIS B 1 212 ? 26.766 -8.781 -4.656 1 98.56 212 HIS B N 1
ATOM 4657 C CA . HIS B 1 212 ? 27.078 -8.594 -3.246 1 98.56 212 HIS B CA 1
ATOM 4658 C C . HIS B 1 212 ? 27.031 -9.914 -2.488 1 98.56 212 HIS B C 1
ATOM 4660 O O . HIS B 1 212 ? 26.25 -10.805 -2.834 1 98.56 212 HIS B O 1
ATOM 4666 N N . PRO B 1 213 ? 27.844 -10.117 -1.441 1 98.38 213 PRO B N 1
ATOM 4667 C CA . PRO B 1 213 ? 27.797 -11.391 -0.719 1 98.38 213 PRO B CA 1
ATOM 4668 C C . PRO B 1 213 ? 26.391 -11.766 -0.272 1 98.38 213 PRO B C 1
ATOM 4670 O O . PRO B 1 213 ? 26.047 -12.953 -0.219 1 98.38 213 PRO B O 1
ATOM 4673 N N . ASP B 1 214 ? 25.578 -10.766 -0.023 1 98.62 214 ASP B N 1
ATOM 4674 C CA . ASP B 1 214 ? 24.234 -11.008 0.465 1 98.62 214 ASP B CA 1
ATOM 4675 C C . ASP B 1 214 ? 23.188 -10.414 -0.483 1 98.62 214 ASP B C 1
ATOM 4677 O O . ASP B 1 214 ? 22.094 -10.055 -0.059 1 98.62 214 ASP B O 1
ATOM 4681 N N . GLY B 1 215 ? 23.578 -10.203 -1.755 1 98.75 215 GLY B N 1
ATOM 4682 C CA . GLY B 1 215 ? 22.625 -9.641 -2.688 1 98.75 215 GLY B CA 1
ATOM 4683 C C . GLY B 1 215 ? 23.031 -9.812 -4.141 1 98.75 215 GLY B C 1
ATOM 4684 O O . GLY B 1 215 ? 24.172 -10.156 -4.434 1 98.75 215 GLY B O 1
ATOM 4685 N N . TRP B 1 216 ? 22.109 -9.602 -4.984 1 98.81 216 TRP B N 1
ATOM 4686 C CA . TRP B 1 216 ? 22.281 -9.695 -6.43 1 98.81 216 TRP B CA 1
ATOM 4687 C C . TRP B 1 216 ? 21.266 -8.82 -7.156 1 98.81 216 TRP B C 1
ATOM 4689 O O . TRP B 1 216 ? 20.094 -8.734 -6.75 1 98.81 216 TRP B O 1
ATOM 4699 N N . ALA B 1 217 ? 21.719 -8.148 -8.172 1 98.81 217 ALA B N 1
ATOM 4700 C CA . ALA B 1 217 ? 20.828 -7.406 -9.062 1 98.81 217 ALA B CA 1
ATOM 4701 C C . ALA B 1 217 ? 21.172 -7.684 -10.523 1 98.81 217 ALA B C 1
ATOM 4703 O O . ALA B 1 217 ? 22.344 -7.816 -10.891 1 98.81 217 ALA B O 1
ATOM 4704 N N . ALA B 1 218 ? 20.172 -7.805 -11.297 1 98.44 218 ALA B N 1
ATOM 4705 C CA . ALA B 1 218 ? 20.281 -7.828 -12.75 1 98.44 218 ALA B CA 1
ATOM 4706 C C . ALA B 1 218 ? 19.531 -6.645 -13.367 1 98.44 218 ALA B C 1
ATOM 4708 O O . ALA B 1 218 ? 18.469 -6.246 -12.875 1 98.44 218 ALA B O 1
ATOM 4709 N N . TYR B 1 219 ? 20.078 -6.078 -14.391 1 97.38 219 TYR B N 1
ATOM 4710 C CA . TYR B 1 219 ? 19.359 -4.984 -15.055 1 97.38 219 TYR B CA 1
ATOM 4711 C C . TYR B 1 219 ? 19.688 -4.949 -16.547 1 97.38 219 TYR B C 1
ATOM 4713 O O . TYR B 1 219 ? 20.672 -5.539 -16.984 1 97.38 219 TYR B O 1
ATOM 4721 N N . ARG B 1 220 ? 18.75 -4.367 -17.25 1 96.81 220 ARG B N 1
ATOM 4722 C CA . ARG B 1 220 ? 18.859 -4.125 -18.688 1 96.81 220 ARG B CA 1
ATOM 4723 C C . ARG B 1 220 ? 18.641 -2.648 -19.016 1 96.81 220 ARG B C 1
ATOM 4725 O O . ARG B 1 220 ? 17.938 -1.942 -18.281 1 96.81 220 ARG B O 1
ATOM 4732 N N . ALA B 1 221 ? 19.266 -2.254 -20.094 1 96.12 221 ALA B N 1
ATOM 4733 C CA . ALA B 1 221 ? 19.125 -0.866 -20.531 1 96.12 221 ALA B CA 1
ATOM 4734 C C . ALA B 1 221 ? 18.391 -0.779 -21.859 1 96.12 221 ALA B C 1
ATOM 4736 O O . ALA B 1 221 ? 18.672 -1.549 -22.781 1 96.12 221 ALA B O 1
ATOM 4737 N N . LYS B 1 222 ? 17.438 0.025 -21.891 1 95.94 222 LYS B N 1
ATOM 4738 C CA . LYS B 1 222 ? 16.781 0.395 -23.141 1 95.94 222 LYS B CA 1
ATOM 4739 C C . LYS B 1 222 ? 17.031 1.864 -23.469 1 95.94 222 LYS B C 1
ATOM 4741 O O . LYS B 1 222 ? 16.578 2.754 -22.75 1 95.94 222 LYS B O 1
ATOM 4746 N N . TRP B 1 223 ? 17.641 2.086 -24.531 1 91.19 223 TRP B N 1
ATOM 4747 C CA . TRP B 1 223 ? 18.078 3.434 -24.875 1 91.19 223 TRP B CA 1
ATOM 4748 C C . TRP B 1 223 ? 16.953 4.223 -25.531 1 91.19 223 TRP B C 1
ATOM 4750 O O . TRP B 1 223 ? 16.219 3.686 -26.375 1 91.19 223 TRP B O 1
ATOM 4760 N N . GLY B 1 224 ? 16.781 5.406 -25 1 85 224 GLY B N 1
ATOM 4761 C CA . GLY B 1 224 ? 15.906 6.387 -25.625 1 85 224 GLY B CA 1
ATOM 4762 C C . GLY B 1 224 ? 16.641 7.641 -26.078 1 85 224 GLY B C 1
ATOM 4763 O O . GLY B 1 224 ? 17.844 7.609 -26.312 1 85 224 GLY B O 1
ATOM 4764 N N . THR B 1 225 ? 15.906 8.711 -26.312 1 83.62 225 THR B N 1
ATOM 4765 C CA . THR B 1 225 ? 16.453 9.961 -26.828 1 83.62 225 THR B CA 1
ATOM 4766 C C . THR B 1 225 ? 17.328 10.648 -25.781 1 83.62 225 THR B C 1
ATOM 4768 O O . THR B 1 225 ? 18.359 11.242 -26.109 1 83.62 225 THR B O 1
ATOM 4771 N N . GLU B 1 226 ? 16.922 10.555 -24.531 1 83.88 226 GLU B N 1
ATOM 4772 C CA . GLU B 1 226 ? 17.578 11.336 -23.484 1 83.88 226 GLU B CA 1
ATOM 4773 C C . GLU B 1 226 ? 18.453 10.461 -22.609 1 83.88 226 GLU B C 1
ATOM 4775 O O . GLU B 1 226 ? 19.203 10.969 -21.75 1 83.88 226 GLU B O 1
ATOM 4780 N N . GLY B 1 227 ? 18.359 9.203 -22.797 1 87.62 227 GLY B N 1
ATOM 4781 C CA . GLY B 1 227 ? 19.078 8.25 -21.953 1 87.62 227 GLY B CA 1
ATOM 4782 C C . GLY B 1 227 ? 18.422 6.883 -21.922 1 87.62 227 GLY B C 1
ATOM 4783 O O . GLY B 1 227 ? 17.531 6.59 -22.734 1 87.62 227 GLY B O 1
ATOM 4784 N N . SER B 1 228 ? 18.984 6.117 -21.047 1 91.69 228 SER B N 1
ATOM 4785 C CA . SER B 1 228 ? 18.469 4.75 -20.984 1 91.69 228 SER B CA 1
ATOM 4786 C C . SER B 1 228 ? 17.5 4.57 -19.812 1 91.69 228 SER B C 1
ATOM 4788 O O . SER B 1 228 ? 17.656 5.215 -18.766 1 91.69 228 SER B O 1
ATOM 4790 N N . THR B 1 229 ? 16.578 3.809 -20.016 1 95.44 229 THR B N 1
ATOM 4791 C CA . THR B 1 229 ? 15.773 3.258 -18.938 1 95.44 229 THR B CA 1
ATOM 4792 C C . THR B 1 229 ? 16.344 1.928 -18.453 1 95.44 229 THR B C 1
ATOM 4794 O O . THR B 1 229 ? 16.516 0.998 -19.234 1 95.44 229 THR B O 1
ATOM 4797 N N . LEU B 1 230 ? 16.703 1.915 -17.234 1 96.94 230 LEU B N 1
ATOM 4798 C CA . LEU B 1 230 ? 17.172 0.663 -16.656 1 96.94 230 LEU B CA 1
ATOM 4799 C C . LEU B 1 230 ? 16.016 -0.121 -16.031 1 96.94 230 LEU B C 1
ATOM 4801 O O . LEU B 1 230 ? 15.273 0.406 -15.203 1 96.94 230 LEU B O 1
ATOM 4805 N N . SER B 1 231 ? 15.812 -1.329 -16.469 1 97.75 231 SER B N 1
ATOM 4806 C CA . SER B 1 231 ? 14.891 -2.258 -15.82 1 97.75 231 SER B CA 1
ATOM 4807 C C . SER B 1 231 ? 15.633 -3.182 -14.859 1 97.75 231 SER B C 1
ATOM 4809 O O . SER B 1 231 ? 16.516 -3.934 -15.273 1 97.75 231 SER B O 1
ATOM 4811 N N . VAL B 1 232 ? 15.25 -3.199 -13.555 1 98.19 232 VAL B N 1
ATOM 4812 C CA . VAL B 1 232 ? 16.078 -3.816 -12.531 1 98.19 232 VAL B CA 1
ATOM 4813 C C . VAL B 1 232 ? 15.289 -4.906 -11.805 1 98.19 232 VAL B C 1
ATOM 4815 O O . VAL B 1 232 ? 14.125 -4.707 -11.461 1 98.19 232 VAL B O 1
ATOM 4818 N N . GLU B 1 233 ? 15.859 -6.043 -11.633 1 98.12 233 GLU B N 1
ATOM 4819 C CA . GLU B 1 233 ? 15.477 -7.066 -10.664 1 98.12 233 GLU B CA 1
ATOM 4820 C C . GLU B 1 233 ? 16.516 -7.195 -9.555 1 98.12 233 GLU B C 1
ATOM 4822 O O . GLU B 1 233 ? 17.719 -7.332 -9.828 1 98.12 233 GLU B O 1
ATOM 4827 N N . LEU B 1 234 ? 16.094 -7.137 -8.32 1 98.62 234 LEU B N 1
ATOM 4828 C CA . LEU B 1 234 ? 17.031 -7.098 -7.211 1 98.62 234 LEU B CA 1
ATOM 4829 C C . LEU B 1 234 ? 16.562 -7.973 -6.055 1 98.62 234 LEU B C 1
ATOM 4831 O O . LEU B 1 234 ? 15.391 -7.918 -5.672 1 98.62 234 LEU B O 1
ATOM 4835 N N . PHE B 1 235 ? 17.422 -8.844 -5.574 1 98.75 235 PHE B N 1
ATOM 4836 C CA . PHE B 1 235 ? 17.219 -9.609 -4.352 1 98.75 235 PHE B CA 1
ATOM 4837 C C . PHE B 1 235 ? 18.312 -9.328 -3.34 1 98.75 235 PHE B C 1
ATOM 4839 O O . PHE B 1 235 ? 19.5 -9.523 -3.631 1 98.75 235 PHE B O 1
ATOM 4846 N N . ALA B 1 236 ? 17.953 -8.852 -2.207 1 98.69 236 ALA B N 1
ATOM 4847 C CA . ALA B 1 236 ? 18.891 -8.609 -1.103 1 98.69 236 ALA B CA 1
ATOM 4848 C C . ALA B 1 236 ? 18.453 -9.375 0.148 1 98.69 236 ALA B C 1
ATOM 4850 O O . ALA B 1 236 ? 17.312 -9.266 0.584 1 98.69 236 ALA B O 1
ATOM 4851 N N . VAL B 1 237 ? 19.359 -10.125 0.747 1 98.38 237 VAL B N 1
ATOM 4852 C CA . VAL B 1 237 ? 19.094 -10.914 1.943 1 98.38 237 VAL B CA 1
ATOM 4853 C C . VAL B 1 237 ? 19.125 -10.016 3.178 1 98.38 237 VAL B C 1
ATOM 4855 O O . VAL B 1 237 ? 18.375 -10.227 4.133 1 98.38 237 VAL B O 1
ATOM 4858 N N . THR B 1 238 ? 19.984 -8.992 3.162 1 97.75 238 THR B N 1
ATOM 4859 C CA . THR B 1 238 ? 20.141 -8.086 4.297 1 97.75 238 THR B CA 1
ATOM 4860 C C . THR B 1 238 ? 19.891 -6.641 3.877 1 97.75 238 THR B C 1
ATOM 4862 O O . THR B 1 238 ? 20.047 -6.297 2.703 1 97.75 238 THR B O 1
ATOM 4865 N N . PRO B 1 239 ? 19.562 -5.809 4.84 1 97 239 PRO B N 1
ATOM 4866 C CA . PRO B 1 239 ? 19.422 -4.383 4.539 1 97 239 PRO B CA 1
ATOM 4867 C C . PRO B 1 239 ? 20.719 -3.76 4.02 1 97 239 PRO B C 1
ATOM 4869 O O . PRO B 1 239 ? 20.672 -2.85 3.189 1 97 239 PRO B O 1
ATOM 4872 N N . GLU B 1 240 ? 21.828 -4.207 4.492 1 97.38 240 GLU B N 1
ATOM 4873 C CA . GLU B 1 240 ? 23.141 -3.715 4.039 1 97.38 240 GLU B CA 1
ATOM 4874 C C . GLU B 1 240 ? 23.344 -3.996 2.555 1 97.38 240 GLU B C 1
ATOM 4876 O O . GLU B 1 240 ? 23.781 -3.117 1.81 1 97.38 240 GLU B O 1
ATOM 4881 N N . ALA B 1 241 ? 23.031 -5.211 2.127 1 98.62 241 ALA B N 1
ATOM 4882 C CA . ALA B 1 241 ? 23.156 -5.562 0.715 1 98.62 241 ALA B CA 1
ATOM 4883 C C . ALA B 1 241 ? 22.219 -4.719 -0.143 1 98.62 241 ALA B C 1
ATOM 4885 O O . ALA B 1 241 ? 22.594 -4.266 -1.225 1 98.62 241 ALA B O 1
ATOM 4886 N N . HIS B 1 242 ? 21 -4.535 0.367 1 98.69 242 HIS B N 1
ATOM 4887 C CA . HIS B 1 242 ? 20.016 -3.709 -0.32 1 98.69 242 HIS B CA 1
ATOM 4888 C C . HIS B 1 242 ? 20.547 -2.299 -0.559 1 98.69 242 HIS B C 1
ATOM 4890 O O . HIS B 1 242 ? 20.547 -1.815 -1.693 1 98.69 242 HIS B O 1
ATOM 4896 N N . ALA B 1 243 ? 21.016 -1.697 0.472 1 98.5 243 ALA B N 1
ATOM 4897 C CA . ALA B 1 243 ? 21.547 -0.339 0.389 1 98.5 243 ALA B CA 1
ATOM 4898 C C . ALA B 1 243 ? 22.75 -0.276 -0.552 1 98.5 243 ALA B C 1
ATOM 4900 O O . ALA B 1 243 ? 22.859 0.646 -1.363 1 98.5 243 ALA B O 1
ATOM 4901 N N . ALA B 1 244 ? 23.625 -1.239 -0.447 1 98.44 244 ALA B N 1
ATOM 4902 C CA . ALA B 1 244 ? 24.844 -1.266 -1.263 1 98.44 244 ALA B CA 1
ATOM 4903 C C . ALA B 1 244 ? 24.5 -1.365 -2.746 1 98.44 244 ALA B C 1
ATOM 4905 O O . ALA B 1 244 ? 25.078 -0.647 -3.57 1 98.44 244 ALA B O 1
ATOM 4906 N N . LEU B 1 245 ? 23.609 -2.256 -3.092 1 98.69 245 LEU B N 1
ATOM 4907 C CA . LEU B 1 245 ? 23.234 -2.457 -4.484 1 98.69 245 LEU B CA 1
ATOM 4908 C C . LEU B 1 245 ? 22.562 -1.21 -5.051 1 98.69 245 LEU B C 1
ATOM 4910 O O . LEU B 1 245 ? 22.891 -0.772 -6.156 1 98.69 245 LEU B O 1
ATOM 4914 N N . TRP B 1 246 ? 21.672 -0.587 -4.305 1 98.38 246 TRP B N 1
ATOM 4915 C CA . TRP B 1 246 ? 20.969 0.591 -4.793 1 98.38 246 TRP B CA 1
ATOM 4916 C C . TRP B 1 246 ? 21.906 1.785 -4.906 1 98.38 246 TRP B C 1
ATOM 4918 O O . TRP B 1 246 ? 21.734 2.633 -5.785 1 98.38 246 TRP B O 1
ATOM 4928 N N . ARG B 1 247 ? 22.891 1.893 -4.02 1 97.69 247 ARG B N 1
ATOM 4929 C CA . ARG B 1 247 ? 23.875 2.959 -4.145 1 97.69 247 ARG B CA 1
ATOM 4930 C C . ARG B 1 247 ? 24.562 2.916 -5.508 1 97.69 247 ARG B C 1
ATOM 4932 O O . ARG B 1 247 ? 24.719 3.949 -6.16 1 97.69 247 ARG B O 1
ATOM 4939 N N . VAL B 1 248 ? 24.891 1.735 -5.973 1 97.62 248 VAL B N 1
ATOM 4940 C CA . VAL B 1 248 ? 25.562 1.579 -7.27 1 97.62 248 VAL B CA 1
ATOM 4941 C C . VAL B 1 248 ? 24.562 1.848 -8.391 1 97.62 248 VAL B C 1
ATOM 4943 O O . VAL B 1 248 ? 24.875 2.537 -9.359 1 97.62 248 VAL B O 1
ATOM 4946 N N . LEU B 1 249 ? 23.328 1.32 -8.281 1 97.81 249 LEU B N 1
ATOM 4947 C CA . LEU B 1 249 ? 22.312 1.488 -9.32 1 97.81 249 LEU B CA 1
ATOM 4948 C C . LEU B 1 249 ? 21.969 2.961 -9.508 1 97.81 249 LEU B C 1
ATOM 4950 O O . LEU B 1 249 ? 21.812 3.424 -10.641 1 97.81 249 LEU B O 1
ATOM 4954 N N . LEU B 1 250 ? 21.891 3.723 -8.406 1 97.25 250 LEU B N 1
ATOM 4955 C CA . LEU B 1 250 ? 21.516 5.133 -8.453 1 97.25 250 LEU B CA 1
ATOM 4956 C C . LEU B 1 250 ? 22.672 5.988 -8.945 1 97.25 250 LEU B C 1
ATOM 4958 O O . LEU B 1 250 ? 22.484 7.141 -9.336 1 97.25 250 LEU B O 1
ATOM 4962 N N . ALA B 1 251 ? 23.859 5.43 -8.93 1 95 251 ALA B N 1
ATOM 4963 C CA . ALA B 1 251 ? 25.047 6.188 -9.312 1 95 251 ALA B CA 1
ATOM 4964 C C . ALA B 1 251 ? 25.344 6.027 -10.805 1 95 251 ALA B C 1
ATOM 4966 O O . ALA B 1 251 ? 26.281 6.645 -11.328 1 95 251 ALA B O 1
ATOM 4967 N N . GLN B 1 252 ? 24.562 5.203 -11.492 1 93.25 252 GLN B N 1
ATOM 4968 C CA . GLN B 1 252 ? 24.797 4.984 -12.914 1 93.25 252 GLN B CA 1
ATOM 4969 C C . GLN B 1 252 ? 24.625 6.281 -13.703 1 93.25 252 GLN B C 1
ATOM 4971 O O . GLN B 1 252 ? 23.75 7.094 -13.398 1 93.25 252 GLN B O 1
ATOM 4976 N N . GLU B 1 253 ? 25.422 6.422 -14.711 1 90.69 253 GLU B N 1
ATOM 4977 C CA . GLU B 1 253 ? 25.375 7.602 -15.562 1 90.69 253 GLU B CA 1
ATOM 4978 C C . GLU B 1 253 ? 24.547 7.34 -16.828 1 90.69 253 GLU B C 1
ATOM 4980 O O . GLU B 1 253 ? 24.312 6.188 -17.188 1 90.69 253 GLU B O 1
ATOM 4985 N N . LEU B 1 254 ? 24.047 8.406 -17.438 1 92.19 254 LEU B N 1
ATOM 4986 C CA . LEU B 1 254 ? 23.297 8.375 -18.688 1 92.19 254 LEU B CA 1
ATOM 4987 C C . LEU B 1 254 ? 22 7.59 -18.531 1 92.19 254 LEU B C 1
ATOM 4989 O O . LEU B 1 254 ? 21.609 6.836 -19.422 1 92.19 254 LEU B O 1
ATOM 4993 N N . VAL B 1 255 ? 21.484 7.594 -17.375 1 93.69 255 VAL B N 1
ATOM 4994 C CA . VAL B 1 255 ? 20.219 6.934 -17.078 1 93.69 255 VAL B CA 1
ATOM 4995 C C . VAL B 1 255 ? 19.094 7.961 -17.062 1 93.69 255 VAL B C 1
ATOM 4997 O O . VAL B 1 255 ? 19.203 9 -16.406 1 93.69 255 VAL B O 1
ATOM 5000 N N . GLU B 1 256 ? 18.078 7.762 -17.797 1 95.12 256 GLU B N 1
ATOM 5001 C CA . GLU B 1 256 ? 16.875 8.594 -17.781 1 95.12 256 GLU B CA 1
ATOM 5002 C C . GLU B 1 256 ? 15.977 8.25 -16.594 1 95.12 256 GLU B C 1
ATOM 5004 O O . GLU B 1 256 ? 15.414 9.141 -15.961 1 95.12 256 GLU B O 1
ATOM 5009 N N . LYS B 1 257 ? 15.805 7.008 -16.359 1 96.75 257 LYS B N 1
ATOM 5010 C CA . LYS B 1 257 ? 15.031 6.52 -15.219 1 96.75 257 LYS B CA 1
ATOM 5011 C C . LYS B 1 257 ? 15.352 5.059 -14.922 1 96.75 257 LYS B C 1
ATOM 5013 O O . LYS B 1 257 ? 15.898 4.352 -15.773 1 96.75 257 LYS B O 1
ATOM 5018 N N . ILE B 1 258 ? 15.047 4.648 -13.797 1 98 258 ILE B N 1
ATOM 5019 C CA . ILE B 1 258 ? 15.109 3.248 -13.391 1 98 258 ILE B CA 1
ATOM 5020 C C . ILE B 1 258 ? 13.703 2.715 -13.148 1 98 258 ILE B C 1
ATOM 5022 O O . ILE B 1 258 ? 12.906 3.34 -12.445 1 98 258 ILE B O 1
ATOM 5026 N N . SER B 1 259 ? 13.391 1.638 -13.805 1 98.06 259 SER B N 1
ATOM 5027 C CA . SER B 1 259 ? 12.117 0.954 -13.617 1 98.06 259 SER B CA 1
ATOM 5028 C C . SER B 1 259 ? 12.289 -0.344 -12.836 1 98.06 259 SER B C 1
ATOM 5030 O O . SER B 1 259 ? 13.156 -1.16 -13.164 1 98.06 259 SER B O 1
ATOM 5032 N N . THR B 1 260 ? 11.492 -0.538 -11.828 1 98.12 260 THR B N 1
ATOM 5033 C CA . THR B 1 260 ? 11.562 -1.74 -11.008 1 98.12 260 THR B CA 1
ATOM 5034 C C . THR B 1 260 ? 10.258 -1.959 -10.242 1 98.12 260 THR B C 1
ATOM 5036 O O . THR B 1 260 ? 9.289 -1.229 -10.445 1 98.12 260 THR B O 1
ATOM 5039 N N . ARG B 1 261 ? 10.203 -2.986 -9.469 1 97.88 261 ARG B N 1
ATOM 5040 C CA . ARG B 1 261 ? 9.109 -3.25 -8.547 1 97.88 261 ARG B CA 1
ATOM 5041 C C . ARG B 1 261 ? 9.578 -3.131 -7.098 1 97.88 261 ARG B C 1
ATOM 5043 O O . ARG B 1 261 ? 10.68 -3.572 -6.754 1 97.88 261 ARG B O 1
ATOM 5050 N N . LEU B 1 262 ? 8.758 -2.469 -6.328 1 97.69 262 LEU B N 1
ATOM 5051 C CA . LEU B 1 262 ? 9.016 -2.318 -4.898 1 97.69 262 LEU B CA 1
ATOM 5052 C C . LEU B 1 262 ? 7.742 -2.562 -4.094 1 97.69 262 LEU B C 1
ATOM 5054 O O . LEU B 1 262 ? 6.641 -2.238 -4.551 1 97.69 262 LEU B O 1
ATOM 5058 N N . THR B 1 263 ? 7.918 -3.193 -2.941 1 97.44 263 THR B N 1
ATOM 5059 C CA . THR B 1 263 ? 6.824 -3.174 -1.977 1 97.44 263 THR B CA 1
ATOM 5060 C C . THR B 1 263 ? 6.715 -1.808 -1.307 1 97.44 263 THR B C 1
ATOM 5062 O O . THR B 1 263 ? 7.633 -0.991 -1.398 1 97.44 263 THR B O 1
ATOM 5065 N N . PHE B 1 264 ? 5.633 -1.522 -0.649 1 96.25 264 PHE B N 1
ATOM 5066 C CA . PHE B 1 264 ? 5.422 -0.221 -0.025 1 96.25 264 PHE B CA 1
ATOM 5067 C C . PHE B 1 264 ? 6.258 -0.087 1.241 1 96.25 264 PHE B C 1
ATOM 5069 O O . PHE B 1 264 ? 6.555 1.026 1.683 1 96.25 264 PHE B O 1
ATOM 5076 N N . ASP B 1 265 ? 6.652 -1.197 1.787 1 96.81 265 ASP B N 1
ATOM 5077 C CA . ASP B 1 265 ? 7.473 -1.13 2.992 1 96.81 265 ASP B CA 1
ATOM 5078 C C . ASP B 1 265 ? 8.953 -1.269 2.656 1 96.81 265 ASP B C 1
ATOM 5080 O O . ASP B 1 265 ? 9.789 -1.462 3.547 1 96.81 265 ASP B O 1
ATOM 5084 N N . ASP B 1 266 ? 9.312 -1.293 1.338 1 97.94 266 ASP B N 1
ATOM 5085 C CA . ASP B 1 266 ? 10.719 -1.302 0.942 1 97.94 266 ASP B CA 1
ATOM 5086 C C . ASP B 1 266 ? 11.461 -0.103 1.528 1 97.94 266 ASP B C 1
ATOM 5088 O O . ASP B 1 266 ? 10.953 1.019 1.514 1 97.94 266 ASP B O 1
ATOM 5092 N N . PRO B 1 267 ? 12.656 -0.264 2.002 1 97.94 267 PRO B N 1
ATOM 5093 C CA . PRO B 1 267 ? 13.359 0.815 2.707 1 97.94 267 PRO B CA 1
ATOM 5094 C C . PRO B 1 267 ? 13.922 1.869 1.758 1 97.94 267 PRO B C 1
ATOM 5096 O O . PRO B 1 267 ? 14.344 2.939 2.201 1 97.94 267 PRO B O 1
ATOM 5099 N N . LEU B 1 268 ? 13.953 1.656 0.469 1 98.31 268 LEU B N 1
ATOM 5100 C CA . LEU B 1 268 ? 14.656 2.533 -0.46 1 98.31 268 LEU B CA 1
ATOM 5101 C C . LEU B 1 268 ? 14.125 3.959 -0.371 1 98.31 268 LEU B C 1
ATOM 5103 O O . LEU B 1 268 ? 14.898 4.914 -0.312 1 98.31 268 LEU B O 1
ATOM 5107 N N . GLN B 1 269 ? 12.844 4.098 -0.309 1 96.56 269 GLN B N 1
ATOM 5108 C CA . GLN B 1 269 ? 12.25 5.43 -0.25 1 96.56 269 GLN B CA 1
ATOM 5109 C C . GLN B 1 269 ? 12.711 6.18 0.996 1 96.56 269 GLN B C 1
ATOM 5111 O O . GLN B 1 269 ? 12.93 7.391 0.949 1 96.56 269 GLN B O 1
ATOM 5116 N N . LEU B 1 270 ? 12.875 5.477 2.055 1 97.06 270 LEU B N 1
ATOM 5117 C CA . LEU B 1 270 ? 13.289 6.051 3.332 1 97.06 270 LEU B CA 1
ATOM 5118 C C . LEU B 1 270 ? 14.773 6.391 3.318 1 97.06 270 LEU B C 1
ATOM 5120 O O . LEU B 1 270 ? 15.258 7.125 4.184 1 97.06 270 LEU B O 1
ATOM 5124 N N . MET B 1 271 ? 15.484 5.859 2.375 1 97.75 271 MET B N 1
ATOM 5125 C CA . MET B 1 271 ? 16.922 6.094 2.277 1 97.75 271 MET B CA 1
ATOM 5126 C C . MET B 1 271 ? 17.219 7.309 1.405 1 97.75 271 MET B C 1
ATOM 5128 O O . MET B 1 271 ? 18.359 7.777 1.353 1 97.75 271 MET B O 1
ATOM 5132 N N . LEU B 1 272 ? 16.234 7.824 0.731 1 96.94 272 LEU B N 1
ATOM 5133 C CA . LEU B 1 272 ? 16.453 8.938 -0.188 1 96.94 272 LEU B CA 1
ATOM 5134 C C . LEU B 1 272 ? 16.328 10.273 0.536 1 96.94 272 LEU B C 1
ATOM 5136 O O . LEU B 1 272 ? 15.594 10.383 1.521 1 96.94 272 LEU B O 1
ATOM 5140 N N . THR B 1 273 ? 16.953 11.289 0.023 1 95.06 273 THR B N 1
ATOM 5141 C CA . THR B 1 273 ? 16.797 12.656 0.489 1 95.06 273 THR B CA 1
ATOM 5142 C C . THR B 1 273 ? 15.422 13.203 0.089 1 95.06 273 THR B C 1
ATOM 5144 O O . THR B 1 273 ? 14.828 13.992 0.823 1 95.06 273 THR B O 1
ATOM 5147 N N . ASP B 1 274 ? 14.969 12.789 -1.055 1 95 274 ASP B N 1
ATOM 5148 C CA . ASP B 1 274 ? 13.648 13.133 -1.562 1 95 274 ASP B CA 1
ATOM 5149 C C . ASP B 1 274 ? 12.867 11.883 -1.952 1 95 274 ASP B C 1
ATOM 5151 O O . ASP B 1 274 ? 13.008 11.375 -3.064 1 95 274 ASP B O 1
ATOM 5155 N N . PRO B 1 275 ? 12.016 11.477 -1.125 1 94.19 275 PRO B N 1
ATOM 5156 C CA . PRO B 1 275 ? 11.281 10.234 -1.383 1 94.19 275 PRO B CA 1
ATOM 5157 C C . PRO B 1 275 ? 10.359 10.336 -2.598 1 94.19 275 PRO B C 1
ATOM 5159 O O . PRO B 1 275 ? 9.938 9.32 -3.146 1 94.19 275 PRO B O 1
ATOM 5162 N N . ARG B 1 276 ? 10.023 11.523 -3.062 1 95.94 276 ARG B N 1
ATOM 5163 C CA . ARG B 1 276 ? 9.078 11.711 -4.156 1 95.94 276 ARG B CA 1
ATOM 5164 C C . ARG B 1 276 ? 9.711 11.359 -5.496 1 95.94 276 ARG B C 1
ATOM 5166 O O . ARG B 1 276 ? 9.016 11.273 -6.512 1 95.94 276 ARG B O 1
ATOM 5173 N N . LEU B 1 277 ? 10.984 11.141 -5.457 1 96.88 277 LEU B N 1
ATOM 5174 C CA . LEU B 1 277 ? 11.672 10.805 -6.695 1 96.88 277 LEU B CA 1
ATOM 5175 C C . LEU B 1 277 ? 11.469 9.336 -7.055 1 96.88 277 LEU B C 1
ATOM 5177 O O . LEU B 1 277 ? 11.93 8.883 -8.109 1 96.88 277 LEU B O 1
ATOM 5181 N N . ILE B 1 278 ? 10.797 8.641 -6.238 1 97.62 278 ILE B N 1
ATOM 5182 C CA . ILE B 1 278 ? 10.219 7.352 -6.594 1 97.62 278 ILE B CA 1
ATOM 5183 C C . ILE B 1 278 ? 8.719 7.512 -6.855 1 97.62 278 ILE B C 1
ATOM 5185 O O . ILE B 1 278 ? 7.961 7.879 -5.957 1 97.62 278 ILE B O 1
ATOM 5189 N N . ARG B 1 279 ? 8.336 7.215 -8.008 1 97.62 279 ARG B N 1
ATOM 5190 C CA . ARG B 1 279 ? 6.941 7.367 -8.406 1 97.62 279 ARG B CA 1
ATOM 5191 C C . ARG B 1 279 ? 6.305 6.012 -8.688 1 97.62 279 ARG B C 1
ATOM 5193 O O . ARG B 1 279 ? 6.824 5.23 -9.484 1 97.62 279 ARG B O 1
ATOM 5200 N N . THR B 1 280 ? 5.199 5.77 -8.117 1 98.19 280 THR B N 1
ATOM 5201 C CA . THR B 1 280 ? 4.422 4.574 -8.43 1 98.19 280 THR B CA 1
ATOM 5202 C C . THR B 1 280 ? 3.691 4.734 -9.758 1 98.19 280 THR B C 1
ATOM 5204 O O . THR B 1 280 ? 2.955 5.703 -9.953 1 98.19 280 THR B O 1
ATOM 5207 N N . THR B 1 281 ? 3.879 3.779 -10.617 1 97.69 281 THR B N 1
ATOM 5208 C CA . THR B 1 281 ? 3.266 3.887 -11.93 1 97.69 281 THR B CA 1
ATOM 5209 C C . THR B 1 281 ? 2.092 2.922 -12.062 1 97.69 281 THR B C 1
ATOM 5211 O O . THR B 1 281 ? 1.215 3.111 -12.906 1 97.69 281 THR B O 1
ATOM 5214 N N . SER B 1 282 ? 2.123 1.884 -11.25 1 97.31 282 SER B N 1
ATOM 5215 C CA . SER B 1 282 ? 1.005 0.945 -11.242 1 97.31 282 SER B CA 1
ATOM 5216 C C . SER B 1 282 ? 1.007 0.095 -9.977 1 97.31 282 SER B C 1
ATOM 5218 O O . SER B 1 282 ? 2.059 -0.125 -9.375 1 97.31 282 SER B O 1
ATOM 5220 N N . VAL B 1 283 ? -0.152 -0.288 -9.562 1 97.38 283 VAL B N 1
ATOM 5221 C CA . VAL B 1 283 ? -0.374 -1.294 -8.523 1 97.38 283 VAL B CA 1
ATOM 5222 C C . VAL B 1 283 ? -1.382 -2.328 -9.023 1 97.38 283 VAL B C 1
ATOM 5224 O O . VAL B 1 283 ? -2.502 -1.98 -9.406 1 97.38 283 VAL B O 1
ATOM 5227 N N . ALA B 1 284 ? -0.972 -3.611 -9.039 1 95.62 284 ALA B N 1
ATOM 5228 C CA . ALA B 1 284 ? -1.821 -4.688 -9.547 1 95.62 284 ALA B CA 1
ATOM 5229 C C . ALA B 1 284 ? -1.688 -5.941 -8.688 1 95.62 284 ALA B C 1
ATOM 5231 O O . ALA B 1 284 ? -0.743 -6.066 -7.902 1 95.62 284 ALA B O 1
ATOM 5232 N N . ASP B 1 285 ? -2.652 -6.836 -8.836 1 95.62 285 ASP B N 1
ATOM 5233 C CA . ASP B 1 285 ? -2.527 -8.125 -8.164 1 95.62 285 ASP B CA 1
ATOM 5234 C C . ASP B 1 285 ? -1.328 -8.906 -8.695 1 95.62 285 ASP B C 1
ATOM 5236 O O . ASP B 1 285 ? -0.978 -8.797 -9.867 1 95.62 285 ASP B O 1
ATOM 5240 N N . GLY B 1 286 ? -0.738 -9.656 -7.781 1 96.31 286 GLY B N 1
ATOM 5241 C CA . GLY B 1 286 ? 0.383 -10.508 -8.125 1 96.31 286 GLY B CA 1
ATOM 5242 C C . GLY B 1 286 ? 0.028 -11.984 -8.125 1 96.31 286 GLY B C 1
ATOM 5243 O O . GLY B 1 286 ? -0.624 -12.477 -9.055 1 96.31 286 GLY B O 1
ATOM 5244 N N . LEU B 1 287 ? 0.36 -12.586 -7.074 1 97 287 LEU B N 1
ATOM 5245 C CA . LEU B 1 287 ? 0.147 -14.016 -6.891 1 97 287 LEU B CA 1
ATOM 5246 C C . LEU B 1 287 ? -1.229 -14.289 -6.293 1 97 287 LEU B C 1
ATOM 5248 O O . LEU B 1 287 ? -1.693 -13.539 -5.43 1 97 287 LEU B O 1
ATOM 5252 N N . TRP B 1 288 ? -1.85 -15.305 -6.773 1 97.81 288 TRP B N 1
ATOM 5253 C CA . TRP B 1 288 ? -3.059 -15.852 -6.172 1 97.81 288 TRP B CA 1
ATOM 5254 C C . TRP B 1 288 ? -2.785 -17.219 -5.562 1 97.81 288 TRP B C 1
ATOM 5256 O O . TRP B 1 288 ? -2.09 -18.047 -6.16 1 97.81 288 TRP B O 1
ATOM 5266 N N . LEU B 1 289 ? -3.371 -17.453 -4.406 1 98.5 289 LEU B N 1
ATOM 5267 C CA . LEU B 1 289 ? -3.145 -18.719 -3.711 1 98.5 289 LEU B CA 1
ATOM 5268 C C . LEU B 1 289 ? -4.457 -19.453 -3.5 1 98.5 289 LEU B C 1
ATOM 5270 O O . LEU B 1 289 ? -5.484 -18.844 -3.209 1 98.5 289 LEU B O 1
ATOM 5274 N N . ARG B 1 290 ? -4.391 -20.734 -3.633 1 98.69 290 ARG B N 1
ATOM 5275 C CA . ARG B 1 290 ? -5.441 -21.688 -3.295 1 98.69 290 ARG B CA 1
ATOM 5276 C C . ARG B 1 290 ? -4.969 -22.656 -2.221 1 98.69 290 ARG B C 1
ATOM 5278 O O . ARG B 1 290 ? -4.109 -23.516 -2.473 1 98.69 290 ARG B O 1
ATOM 5285 N N . VAL B 1 291 ? -5.562 -22.562 -1.027 1 98.88 291 VAL B N 1
ATOM 5286 C CA . VAL B 1 291 ? -5.242 -23.484 0.059 1 98.88 291 VAL B CA 1
ATOM 5287 C C . VAL B 1 291 ? -5.891 -24.844 -0.207 1 98.88 291 VAL B C 1
ATOM 5289 O O . VAL B 1 291 ? -7.082 -24.906 -0.521 1 98.88 291 VAL B O 1
ATOM 5292 N N . LEU B 1 292 ? -5.121 -25.891 -0.101 1 98.88 292 LEU B N 1
ATOM 5293 C CA . LEU B 1 292 ? -5.613 -27.25 -0.344 1 98.88 292 LEU B CA 1
ATOM 5294 C C . LEU B 1 292 ? -5.641 -28.062 0.949 1 98.88 292 LEU B C 1
ATOM 5296 O O . LEU B 1 292 ? -6.355 -29.047 1.046 1 98.88 292 LEU B O 1
ATOM 5300 N N . ASP B 1 293 ? -4.84 -27.672 1.881 1 98.81 293 ASP B N 1
ATOM 5301 C CA . ASP B 1 293 ? -4.754 -28.266 3.207 1 98.81 293 ASP B CA 1
ATOM 5302 C C . ASP B 1 293 ? -4.66 -27.203 4.293 1 98.81 293 ASP B C 1
ATOM 5304 O O . ASP B 1 293 ? -3.566 -26.75 4.633 1 98.81 293 ASP B O 1
ATOM 5308 N N . VAL B 1 294 ? -5.781 -26.875 4.93 1 98.81 294 VAL B N 1
ATOM 5309 C CA . VAL B 1 294 ? -5.891 -25.734 5.844 1 98.81 294 VAL B CA 1
ATOM 5310 C C . VAL B 1 294 ? -4.977 -25.953 7.051 1 98.81 294 VAL B C 1
ATOM 5312 O O . VAL B 1 294 ? -4.145 -25.094 7.371 1 98.81 294 VAL B O 1
ATOM 5315 N N . PRO B 1 295 ? -4.996 -27.125 7.719 1 98.81 295 PRO B N 1
ATOM 5316 C CA . PRO B 1 295 ? -4.121 -27.328 8.875 1 98.81 295 PRO B CA 1
ATOM 5317 C C . PRO B 1 295 ? -2.641 -27.203 8.516 1 98.81 295 PRO B C 1
ATOM 5319 O O . PRO B 1 295 ? -1.878 -26.562 9.25 1 98.81 295 PRO B O 1
ATOM 5322 N N . ALA B 1 296 ? -2.234 -27.766 7.422 1 98.81 296 ALA B N 1
ATOM 5323 C CA . ALA B 1 296 ? -0.826 -27.734 7.031 1 98.81 296 ALA B CA 1
ATOM 5324 C C . ALA B 1 296 ? -0.353 -26.312 6.785 1 98.81 296 ALA B C 1
ATOM 5326 O O . ALA B 1 296 ? 0.738 -25.922 7.215 1 98.81 296 ALA B O 1
ATOM 5327 N N . VAL B 1 297 ? -1.162 -25.531 6.133 1 98.88 297 VAL B N 1
ATOM 5328 C CA . VAL B 1 297 ? -0.78 -24.172 5.734 1 98.88 297 VAL B CA 1
ATOM 5329 C C . VAL B 1 297 ? -0.779 -23.266 6.957 1 98.88 297 VAL B C 1
ATOM 5331 O O . VAL B 1 297 ? 0.219 -22.594 7.238 1 98.88 297 VAL B O 1
ATOM 5334 N N . LEU B 1 298 ? -1.872 -23.266 7.723 1 98.81 298 LEU B N 1
ATOM 5335 C CA . LEU B 1 298 ? -1.985 -22.359 8.859 1 98.81 298 LEU B CA 1
ATOM 5336 C C . LEU B 1 298 ? -1.048 -22.781 9.984 1 98.81 298 LEU B C 1
ATOM 5338 O O . LEU B 1 298 ? -0.581 -21.938 10.758 1 98.81 298 LEU B O 1
ATOM 5342 N N . GLY B 1 299 ? -0.752 -24.062 10.047 1 98.81 299 GLY B N 1
ATOM 5343 C CA . GLY B 1 299 ? 0.185 -24.562 11.047 1 98.81 299 GLY B CA 1
ATOM 5344 C C . GLY B 1 299 ? 1.628 -24.203 10.727 1 98.81 299 GLY B C 1
ATOM 5345 O O . GLY B 1 299 ? 2.455 -24.094 11.633 1 98.81 299 GLY B O 1
ATOM 5346 N N . ALA B 1 300 ? 1.936 -24.047 9.477 1 98.62 300 ALA B N 1
ATOM 5347 C CA . ALA B 1 300 ? 3.305 -23.781 9.047 1 98.62 300 ALA B CA 1
ATOM 5348 C C . ALA B 1 300 ? 3.629 -22.297 9.148 1 98.62 300 ALA B C 1
ATOM 5350 O O . ALA B 1 300 ? 4.801 -21.906 9.195 1 98.62 300 ALA B O 1
ATOM 5351 N N . ARG B 1 301 ? 2.637 -21.469 9.172 1 98.19 301 ARG B N 1
ATOM 5352 C CA . ARG B 1 301 ? 2.777 -20.016 9.195 1 98.19 301 ARG B CA 1
ATOM 5353 C C . ARG B 1 301 ? 3.082 -19.516 10.602 1 98.19 301 ARG B C 1
ATOM 5355 O O . ARG B 1 301 ? 2.744 -20.172 11.586 1 98.19 301 ARG B O 1
ATOM 5362 N N . ARG B 1 302 ? 3.76 -18.375 10.727 1 98.12 302 ARG B N 1
ATOM 5363 C CA . ARG B 1 302 ? 3.898 -17.656 11.984 1 98.12 302 ARG B CA 1
ATOM 5364 C C . ARG B 1 302 ? 2.975 -16.438 12.023 1 98.12 302 ARG B C 1
ATOM 5366 O O . ARG B 1 302 ? 2.574 -15.922 10.984 1 98.12 302 ARG B O 1
ATOM 5373 N N . TYR B 1 303 ? 2.646 -16.016 13.25 1 97.81 303 TYR B N 1
ATOM 5374 C CA . TYR B 1 303 ? 1.664 -14.961 13.453 1 97.81 303 TYR B CA 1
ATOM 5375 C C . TYR B 1 303 ? 2.26 -13.805 14.258 1 97.81 303 TYR B C 1
ATOM 5377 O O . TYR B 1 303 ? 3.191 -14.008 15.039 1 97.81 303 TYR B O 1
ATOM 5385 N N . GLY B 1 304 ? 1.811 -12.586 14.023 1 95.19 304 GLY B N 1
ATOM 5386 C CA . GLY B 1 304 ? 2.359 -11.383 14.625 1 95.19 304 GLY B CA 1
ATOM 5387 C C . GLY B 1 304 ? 2.213 -11.352 16.141 1 95.19 304 GLY B C 1
ATOM 5388 O O . GLY B 1 304 ? 3.029 -10.75 16.828 1 95.19 304 GLY B O 1
ATOM 5389 N N . CYS B 1 305 ? 1.203 -11.867 16.656 1 94.38 305 CYS B N 1
ATOM 5390 C CA . CYS B 1 305 ? 0.941 -12.008 18.094 1 94.38 305 CYS B CA 1
ATOM 5391 C C . CYS B 1 305 ? 0.166 -13.289 18.375 1 94.38 305 CYS B C 1
ATOM 5393 O O . CYS B 1 305 ? -0.183 -14.031 17.453 1 94.38 305 CYS B O 1
ATOM 5395 N N . GLU B 1 306 ? -0.059 -13.57 19.641 1 95.62 306 GLU B N 1
ATOM 5396 C CA . GLU B 1 306 ? -0.736 -14.797 20.047 1 95.62 306 GLU B CA 1
ATOM 5397 C C . GLU B 1 306 ? -2.162 -14.844 19.516 1 95.62 306 GLU B C 1
ATOM 5399 O O . GLU B 1 306 ? -2.861 -13.828 19.5 1 95.62 306 GLU B O 1
ATOM 5404 N N . ILE B 1 307 ? -2.496 -16 19 1 96.38 307 ILE B N 1
ATOM 5405 C CA . ILE B 1 307 ? -3.842 -16.219 18.484 1 96.38 307 ILE B CA 1
ATOM 5406 C C . ILE B 1 307 ? -4.371 -17.562 18.938 1 96.38 307 ILE B C 1
ATOM 5408 O O . ILE B 1 307 ? -3.617 -18.547 19.016 1 96.38 307 ILE B O 1
ATOM 5412 N N . ASP B 1 308 ? -5.527 -17.672 19.359 1 97.69 308 ASP B N 1
ATOM 5413 C CA . ASP B 1 308 ? -6.316 -18.844 19.703 1 97.69 308 ASP B CA 1
ATOM 5414 C C . ASP B 1 308 ? -7.77 -18.672 19.266 1 97.69 308 ASP B C 1
ATOM 5416 O O . ASP B 1 308 ? -8.555 -18.031 19.953 1 97.69 308 ASP B O 1
ATOM 5420 N N . VAL B 1 309 ? -8.086 -19.297 18.094 1 97.88 309 VAL B N 1
ATOM 5421 C CA . VAL B 1 309 ? -9.398 -19.047 17.5 1 97.88 309 VAL B CA 1
ATOM 5422 C C . VAL B 1 309 ? -9.875 -20.281 16.75 1 97.88 309 VAL B C 1
ATOM 5424 O O . VAL B 1 309 ? -9.07 -21.078 16.266 1 97.88 309 VAL B O 1
ATOM 5427 N N . VAL B 1 310 ? -11.156 -20.469 16.719 1 98.31 310 VAL B N 1
ATOM 5428 C CA . VAL B 1 310 ? -11.758 -21.5 15.859 1 98.31 310 VAL B CA 1
ATOM 5429 C C . VAL B 1 310 ? -12.297 -20.844 14.586 1 98.31 310 VAL B C 1
ATOM 5431 O O . VAL B 1 310 ? -13.094 -19.922 14.648 1 98.31 310 VAL B O 1
ATOM 5434 N N . LEU B 1 311 ? -11.844 -21.344 13.469 1 97.5 311 LEU B N 1
ATOM 5435 C CA . LEU B 1 311 ? -12.281 -20.844 12.164 1 97.5 311 LEU B CA 1
ATOM 5436 C C . LEU B 1 311 ? -13.133 -21.891 11.453 1 97.5 311 LEU B C 1
ATOM 5438 O O . LEU B 1 311 ? -12.867 -23.094 11.555 1 97.5 311 LEU B O 1
ATOM 5442 N N . GLU B 1 312 ? -14.117 -21.438 10.836 1 98.62 312 GLU B N 1
ATOM 5443 C CA . GLU B 1 312 ? -14.844 -22.234 9.844 1 98.62 312 GLU B CA 1
ATOM 5444 C C . GLU B 1 312 ? -14.523 -21.766 8.422 1 98.62 312 GLU B C 1
ATOM 5446 O O . GLU B 1 312 ? -14.734 -20.609 8.086 1 98.62 312 GLU B O 1
ATOM 5451 N N . VAL B 1 313 ? -13.992 -22.641 7.637 1 98.75 313 VAL B N 1
ATOM 5452 C CA . VAL B 1 313 ? -13.617 -22.359 6.254 1 98.75 313 VAL B CA 1
ATOM 5453 C C . VAL B 1 313 ? -14.602 -23.031 5.301 1 98.75 313 VAL B C 1
ATOM 5455 O O . VAL B 1 313 ? -14.836 -24.25 5.383 1 98.75 313 VAL B O 1
ATOM 5458 N N . ARG B 1 314 ? -15.164 -22.234 4.449 1 98.5 314 ARG B N 1
ATOM 5459 C CA . ARG B 1 314 ? -16.078 -22.75 3.441 1 98.5 314 ARG B CA 1
ATOM 5460 C C . ARG B 1 314 ? -15.367 -22.969 2.111 1 98.5 314 ARG B C 1
ATOM 5462 O O . ARG B 1 314 ? -14.648 -22.078 1.635 1 98.5 314 ARG B O 1
ATOM 5469 N N . ASP B 1 315 ? -15.539 -24.078 1.537 1 98.12 315 ASP B N 1
ATOM 5470 C CA . ASP B 1 315 ? -15 -24.422 0.224 1 98.12 315 ASP B CA 1
ATOM 5471 C C . ASP B 1 315 ? -16.062 -25.047 -0.669 1 98.12 315 ASP B C 1
ATOM 5473 O O . ASP B 1 315 ? -16.234 -26.266 -0.689 1 98.12 315 ASP B O 1
ATOM 5477 N N . ASP B 1 316 ? -16.609 -24.281 -1.474 1 95.38 316 ASP B N 1
ATOM 5478 C CA . ASP B 1 316 ? -17.734 -24.734 -2.293 1 95.38 316 ASP B CA 1
ATOM 5479 C C . ASP B 1 316 ? -17.25 -25.469 -3.539 1 95.38 316 ASP B C 1
ATOM 5481 O O . ASP B 1 316 ? -18.047 -26.109 -4.242 1 95.38 316 ASP B O 1
ATOM 5485 N N . PHE B 1 317 ? -15.984 -25.469 -3.76 1 96.94 317 PHE B N 1
ATOM 5486 C CA . PHE B 1 317 ? -15.492 -26.031 -5.008 1 96.94 317 PHE B CA 1
ATOM 5487 C C . PHE B 1 317 ? -14.969 -27.453 -4.785 1 96.94 317 PHE B C 1
ATOM 5489 O O . PHE B 1 317 ? -15.477 -28.406 -5.383 1 96.94 317 PHE B O 1
ATOM 5496 N N . LEU B 1 318 ? -14.031 -27.625 -3.811 1 97.5 318 LEU B N 1
ATOM 5497 C CA . LEU B 1 318 ? -13.414 -28.922 -3.621 1 97.5 318 LEU B CA 1
ATOM 5498 C C . LEU B 1 318 ? -13.914 -29.578 -2.336 1 97.5 318 LEU B C 1
ATOM 5500 O O . LEU B 1 318 ? -13.617 -30.75 -2.072 1 97.5 318 LEU B O 1
ATOM 5504 N N . GLY B 1 319 ? -14.562 -28.812 -1.468 1 97 319 GLY B N 1
ATOM 5505 C CA . GLY B 1 319 ? -15.062 -29.359 -0.216 1 97 319 GLY B CA 1
ATOM 5506 C C . GLY B 1 319 ? -13.969 -29.641 0.795 1 97 319 GLY B C 1
ATOM 5507 O O . GLY B 1 319 ? -14.047 -30.594 1.558 1 97 319 GLY B O 1
ATOM 5508 N N . ARG B 1 320 ? -12.938 -28.828 0.76 1 96.06 320 ARG B N 1
ATOM 5509 C CA . ARG B 1 320 ? -11.789 -29.047 1.633 1 96.06 320 ARG B CA 1
ATOM 5510 C C . ARG B 1 320 ? -11.875 -28.172 2.881 1 96.06 320 ARG B C 1
ATOM 5512 O O . ARG B 1 320 ? -10.906 -28.047 3.631 1 96.06 320 ARG B O 1
ATOM 5519 N N . GLY B 1 321 ? -12.961 -27.531 3.08 1 97.75 321 GLY B N 1
ATOM 5520 C CA . GLY B 1 321 ? -13.141 -26.672 4.246 1 97.75 321 GLY B CA 1
ATOM 5521 C C . GLY B 1 321 ? -13.414 -27.453 5.52 1 97.75 321 GLY B C 1
ATOM 5522 O O . GLY B 1 321 ? -13.016 -28.625 5.633 1 97.75 321 GLY B O 1
ATOM 5523 N N . GLY B 1 322 ? -13.922 -26.75 6.496 1 98.19 322 GLY B N 1
ATOM 5524 C CA . GLY B 1 322 ? -14.195 -27.312 7.809 1 98.19 322 GLY B CA 1
ATOM 5525 C C . GLY B 1 322 ? -13.938 -26.344 8.945 1 98.19 322 GLY B C 1
ATOM 5526 O O . GLY B 1 322 ? -13.82 -25.125 8.719 1 98.19 322 GLY B O 1
ATOM 5527 N N . ARG B 1 323 ? -14.008 -26.906 10.148 1 98.62 323 ARG B N 1
ATOM 5528 C CA . ARG B 1 323 ? -13.711 -26.125 11.344 1 98.62 323 ARG B CA 1
ATOM 5529 C C . ARG B 1 323 ? -12.352 -26.516 11.922 1 98.62 323 ARG B C 1
ATOM 5531 O O . ARG B 1 323 ? -12.055 -27.688 12.094 1 98.62 323 ARG B O 1
ATOM 5538 N N . PHE B 1 324 ? -11.625 -25.531 12.219 1 98.81 324 PHE B N 1
ATOM 5539 C CA . PHE B 1 324 ? -10.258 -25.766 12.688 1 98.81 324 PHE B CA 1
ATOM 5540 C C . PHE B 1 324 ? -9.93 -24.844 13.859 1 98.81 324 PHE B C 1
ATOM 5542 O O . PHE B 1 324 ? -10.312 -23.672 13.875 1 98.81 324 PHE B O 1
ATOM 5549 N N . ARG B 1 325 ? -9.25 -25.375 14.805 1 98.81 325 ARG B N 1
ATOM 5550 C CA . ARG B 1 325 ? -8.695 -24.531 15.859 1 98.81 325 ARG B CA 1
ATOM 5551 C C . ARG B 1 325 ? -7.262 -24.109 15.531 1 98.81 325 ARG B C 1
ATOM 5553 O O . ARG B 1 325 ? -6.398 -24.969 15.305 1 98.81 325 ARG B O 1
ATOM 5560 N N . LEU B 1 326 ? -7.023 -22.859 15.406 1 98.5 326 LEU B N 1
ATOM 5561 C CA . LEU B 1 326 ? -5.711 -22.281 15.156 1 98.5 326 LEU B CA 1
ATOM 5562 C C . LEU B 1 326 ? -5.137 -21.688 16.438 1 98.5 326 LEU B C 1
ATOM 5564 O O . LEU B 1 326 ? -5.742 -20.797 17.047 1 98.5 326 LEU B O 1
ATOM 5568 N N . GLN B 1 327 ? -4.047 -22.219 16.875 1 98.56 327 GLN B N 1
ATOM 5569 C CA . GLN B 1 327 ? -3.279 -21.688 18 1 98.56 327 GLN B CA 1
ATOM 5570 C C . GLN B 1 327 ? -1.84 -21.391 17.594 1 98.56 327 GLN B C 1
ATOM 5572 O O . GLN B 1 327 ? -1.194 -22.203 16.922 1 98.56 327 GLN B O 1
ATOM 5577 N N . GLY B 1 328 ? -1.444 -20.188 17.922 1 97 328 GLY B N 1
ATOM 5578 C CA . GLY B 1 328 ? -0.071 -19.891 17.547 1 97 328 GLY B CA 1
ATOM 5579 C C . GLY B 1 328 ? 0.338 -18.469 17.875 1 97 328 GLY B C 1
ATOM 5580 O O . GLY B 1 328 ? -0.355 -17.766 18.609 1 97 328 GLY B O 1
ATOM 5581 N N . GLY B 1 329 ? 1.494 -18.094 17.391 1 96.12 329 GLY B N 1
ATOM 5582 C CA . GLY B 1 329 ? 2.145 -16.797 17.547 1 96.12 329 GLY B CA 1
ATOM 5583 C C . GLY B 1 329 ? 3.436 -16.688 16.766 1 96.12 329 GLY B C 1
ATOM 5584 O O . GLY B 1 329 ? 3.639 -17.406 15.781 1 96.12 329 GLY B O 1
ATOM 5585 N N . PRO B 1 330 ? 4.262 -15.75 17.188 1 94.44 330 PRO B N 1
ATOM 5586 C CA . PRO B 1 330 ? 5.5 -15.508 16.438 1 94.44 330 PRO B CA 1
ATOM 5587 C C . PRO B 1 330 ? 6.438 -16.703 16.438 1 94.44 330 PRO B C 1
ATOM 5589 O O . PRO B 1 330 ? 7.266 -16.844 15.531 1 94.44 330 PRO B O 1
ATOM 5592 N N . ASP B 1 331 ? 6.32 -17.641 17.391 1 95.25 331 ASP B N 1
ATOM 5593 C CA . ASP B 1 331 ? 7.32 -18.688 17.562 1 95.25 331 ASP B CA 1
ATOM 5594 C C . ASP B 1 331 ? 6.812 -20.031 17.047 1 95.25 331 ASP B C 1
ATOM 5596 O O . ASP B 1 331 ? 7.516 -21.047 17.141 1 95.25 331 ASP B O 1
ATOM 5600 N N . GLY B 1 332 ? 5.582 -20.094 16.625 1 97.31 332 GLY B N 1
ATOM 5601 C CA . GLY B 1 332 ? 5.016 -21.344 16.141 1 97.31 332 GLY B CA 1
ATOM 5602 C C . GLY B 1 332 ? 3.498 -21.359 16.141 1 97.31 332 GLY B C 1
ATOM 5603 O O . GLY B 1 332 ? 2.869 -20.469 16.734 1 97.31 332 GLY B O 1
ATOM 5604 N N . ALA B 1 333 ? 2.98 -22.391 15.438 1 98.44 333 ALA B N 1
ATOM 5605 C CA . ALA B 1 333 ? 1.525 -22.484 15.383 1 98.44 333 ALA B CA 1
ATOM 5606 C C . ALA B 1 333 ? 1.084 -23.922 15.125 1 98.44 333 ALA B C 1
ATOM 5608 O O . ALA B 1 333 ? 1.884 -24.766 14.688 1 98.44 333 ALA B O 1
ATOM 5609 N N . SER B 1 334 ? -0.071 -24.219 15.5 1 98.69 334 SER B N 1
ATOM 5610 C CA . SER B 1 334 ? -0.759 -25.453 15.18 1 98.69 334 SER B CA 1
ATOM 5611 C C . SER B 1 334 ? -2.189 -25.203 14.719 1 98.69 334 SER B C 1
ATOM 5613 O O . SER B 1 334 ? -2.816 -24.219 15.141 1 98.69 334 SER B O 1
ATOM 5615 N N . CYS B 1 335 ? -2.65 -25.969 13.844 1 98.75 335 CYS B N 1
ATOM 5616 C CA . CYS B 1 335 ? -4.008 -25.922 13.312 1 98.75 335 CYS B CA 1
ATOM 5617 C C . CYS B 1 335 ? -4.59 -27.312 13.172 1 98.75 335 CYS B C 1
ATOM 5619 O O . CYS B 1 335 ? -4.031 -28.156 12.469 1 98.75 335 CYS B O 1
ATOM 5621 N N . THR B 1 336 ? -5.703 -27.562 13.891 1 98.69 336 THR B N 1
ATOM 5622 C CA . THR B 1 336 ? -6.266 -28.906 13.922 1 98.69 336 THR B CA 1
ATOM 5623 C C . THR B 1 336 ? -7.781 -28.859 13.766 1 98.69 336 THR B C 1
ATOM 5625 O O . THR B 1 336 ? -8.43 -27.922 14.211 1 98.69 336 THR B O 1
ATOM 5628 N N . PRO B 1 337 ? -8.32 -29.891 13.102 1 98.38 337 PRO B N 1
ATOM 5629 C CA . PRO B 1 337 ? -9.789 -29.953 13.047 1 98.38 337 PRO B CA 1
ATOM 5630 C C . PRO B 1 337 ? -10.43 -29.969 14.43 1 98.38 337 PRO B C 1
ATOM 5632 O O . PRO B 1 337 ? -9.852 -30.5 15.383 1 98.38 337 PRO B O 1
ATOM 5635 N N . THR B 1 338 ? -11.594 -29.328 14.508 1 98.31 338 THR B N 1
ATOM 5636 C CA . THR B 1 338 ? -12.312 -29.281 15.781 1 98.31 338 THR B CA 1
ATOM 5637 C C . THR B 1 338 ? -13.82 -29.266 15.555 1 98.31 338 THR B C 1
ATOM 5639 O O . THR B 1 338 ? -14.281 -29.047 14.43 1 98.31 338 THR B O 1
ATOM 5642 N N . ALA B 1 339 ? -14.555 -29.578 16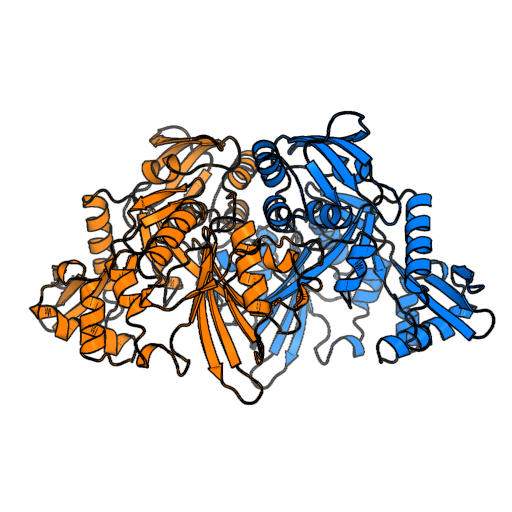.562 1 97.06 339 ALA B N 1
ATOM 5643 C CA . ALA B 1 339 ? -16.016 -29.5 16.547 1 97.06 339 ALA B CA 1
ATOM 5644 C C . ALA B 1 339 ? -16.5 -28.266 17.297 1 97.06 339 ALA B C 1
ATOM 5646 O O . ALA B 1 339 ? -17.703 -28 17.359 1 97.06 339 ALA B O 1
ATOM 5647 N N . GLY B 1 340 ? -15.57 -27.562 17.781 1 96.06 340 GLY B N 1
ATOM 5648 C CA . GLY B 1 340 ? -15.93 -26.375 18.547 1 96.06 340 GLY B CA 1
ATOM 5649 C C . GLY B 1 340 ? -16.641 -25.328 17.703 1 96.06 340 GLY B C 1
ATOM 5650 O O . GLY B 1 340 ? -16.578 -25.344 16.484 1 96.06 340 GLY B O 1
ATOM 5651 N N . ALA B 1 341 ? -17.297 -24.438 18.391 1 96.94 341 ALA B N 1
ATOM 5652 C CA . ALA B 1 341 ? -18 -23.359 17.703 1 96.94 341 ALA B CA 1
ATOM 5653 C C . ALA B 1 341 ? -17.031 -22.375 17.062 1 96.94 341 ALA B C 1
ATOM 5655 O O . ALA B 1 341 ? -16.031 -21.984 17.672 1 96.94 341 ALA B O 1
ATOM 5656 N N . ALA B 1 342 ? -17.312 -22.031 15.891 1 97.56 342 ALA B N 1
ATOM 5657 C CA . ALA B 1 342 ? -16.438 -21.141 15.141 1 97.56 342 ALA B CA 1
ATOM 5658 C C . ALA B 1 342 ? -16.609 -19.688 15.586 1 97.56 342 ALA B C 1
ATOM 5660 O O . ALA B 1 342 ? -17.734 -19.25 15.828 1 97.56 342 ALA B O 1
ATOM 5661 N N . GLN B 1 343 ? -15.547 -18.984 15.648 1 98 343 GLN B N 1
ATOM 5662 C CA . GLN B 1 343 ? -15.555 -17.547 15.953 1 98 343 GLN B CA 1
ATOM 5663 C C . GLN B 1 343 ? -15.344 -16.719 14.695 1 98 343 GLN B C 1
ATOM 5665 O O . GLN B 1 343 ? -15.672 -15.531 14.672 1 98 343 GLN B O 1
ATOM 5670 N N . VAL B 1 344 ? -14.672 -17.281 13.719 1 98.38 344 VAL B N 1
ATOM 5671 C CA . VAL B 1 344 ? -14.398 -16.625 12.445 1 98.38 344 VAL B CA 1
ATOM 5672 C C . VAL B 1 344 ? -14.883 -17.5 11.297 1 98.38 344 VAL B C 1
ATOM 5674 O O . VAL B 1 344 ? -14.633 -18.719 11.281 1 98.38 344 VAL B O 1
ATOM 5677 N N . HIS B 1 345 ? -15.609 -16.969 10.367 1 98.69 345 HIS B N 1
ATOM 5678 C CA . HIS B 1 345 ? -16.078 -17.641 9.156 1 98.69 345 HIS B CA 1
ATOM 5679 C C . HIS B 1 345 ? -15.477 -17.016 7.906 1 98.69 345 HIS B C 1
ATOM 5681 O O . HIS B 1 345 ? -15.547 -15.789 7.727 1 98.69 345 HIS B O 1
ATOM 5687 N N . VAL B 1 346 ? -14.891 -17.781 7.078 1 98.44 346 VAL B N 1
ATOM 5688 C CA . VAL B 1 346 ? -14.234 -17.25 5.891 1 98.44 346 VAL B CA 1
ATOM 5689 C C . VAL B 1 346 ? -14.305 -18.266 4.754 1 98.44 346 VAL B C 1
ATOM 5691 O O . VAL B 1 346 ? -14.422 -19.469 4.992 1 98.44 346 VAL B O 1
ATOM 5694 N N . GLY B 1 347 ? -14.328 -17.781 3.521 1 98.38 347 GLY B N 1
ATOM 5695 C CA . GLY B 1 347 ? -14.234 -18.656 2.363 1 98.38 347 GLY B CA 1
ATOM 5696 C C . GLY B 1 347 ? -12.805 -19.031 2.008 1 98.38 347 GLY B C 1
ATOM 5697 O O . GLY B 1 347 ? -11.859 -18.359 2.439 1 98.38 347 GLY B O 1
ATOM 5698 N N . MET B 1 348 ? -12.648 -20.031 1.209 1 98.44 348 MET B N 1
ATOM 5699 C CA . MET B 1 348 ? -11.344 -20.578 0.849 1 98.44 348 MET B CA 1
ATOM 5700 C C . MET B 1 348 ? -10.523 -19.547 0.07 1 98.44 348 MET B C 1
ATOM 5702 O O . MET B 1 348 ? -9.328 -19.391 0.303 1 98.44 348 MET B O 1
ATOM 5706 N N . ALA B 1 349 ? -11.141 -18.844 -0.903 1 97.69 349 ALA B N 1
ATOM 5707 C CA . ALA B 1 349 ? -10.43 -17.844 -1.685 1 97.69 349 ALA B CA 1
ATOM 5708 C C . ALA B 1 349 ? -9.875 -16.734 -0.784 1 97.69 349 ALA B C 1
ATOM 5710 O O . ALA B 1 349 ? -8.719 -16.328 -0.929 1 97.69 349 ALA B O 1
ATOM 5711 N N . ASP B 1 350 ? -10.695 -16.281 0.166 1 98.25 350 ASP B N 1
ATOM 5712 C CA . ASP B 1 350 ? -10.281 -15.227 1.08 1 98.25 350 ASP B CA 1
ATOM 5713 C C . ASP B 1 350 ? -9.195 -15.719 2.031 1 98.25 350 ASP B C 1
ATOM 5715 O O . ASP B 1 350 ? -8.305 -14.953 2.422 1 98.25 350 ASP B O 1
ATOM 5719 N N . LEU B 1 351 ? -9.289 -16.984 2.393 1 98.69 351 LEU B N 1
ATOM 5720 C CA . LEU B 1 351 ? -8.211 -17.562 3.184 1 98.69 351 LEU B CA 1
ATOM 5721 C C . LEU B 1 351 ? -6.887 -17.5 2.428 1 98.69 351 LEU B C 1
ATOM 5723 O O . LEU B 1 351 ? -5.84 -17.219 3.018 1 98.69 351 LEU B O 1
ATOM 5727 N N . GLY B 1 352 ? -6.898 -17.75 1.109 1 98.19 352 GLY B N 1
ATOM 5728 C CA . GLY B 1 352 ? -5.703 -17.625 0.292 1 98.19 352 GLY B CA 1
ATOM 5729 C C . GLY B 1 352 ? -5.062 -16.25 0.382 1 98.19 352 GLY B C 1
ATOM 5730 O O . GLY B 1 352 ? -3.836 -16.125 0.383 1 98.19 352 GLY B O 1
ATOM 5731 N N . SER B 1 353 ? -5.871 -15.203 0.508 1 97.62 353 SER B N 1
ATOM 5732 C CA . SER B 1 353 ? -5.383 -13.836 0.625 1 97.62 353 SER B CA 1
ATOM 5733 C C . SER B 1 353 ? -4.859 -13.547 2.029 1 97.62 353 SER B C 1
ATOM 5735 O O . SER B 1 353 ? -3.91 -12.781 2.199 1 97.62 353 SER B O 1
ATOM 5737 N N . LEU B 1 354 ? -5.438 -14.18 3.027 1 98.38 354 LEU B N 1
ATOM 5738 C CA . LEU B 1 354 ? -5.086 -13.977 4.43 1 98.38 354 LEU B CA 1
ATOM 5739 C C . LEU B 1 354 ? -3.76 -14.656 4.758 1 98.38 354 LEU B C 1
ATOM 5741 O O . LEU B 1 354 ? -3 -14.164 5.598 1 98.38 354 LEU B O 1
ATOM 5745 N N . VAL B 1 355 ? -3.475 -15.719 4.078 1 98.38 355 VAL B N 1
ATOM 5746 C CA . VAL B 1 355 ? -2.344 -16.578 4.41 1 98.38 355 VAL B CA 1
ATOM 5747 C C . VAL B 1 355 ? -1.047 -15.781 4.352 1 98.38 355 VAL B C 1
ATOM 5749 O O . VAL B 1 355 ? -0.199 -15.891 5.238 1 98.38 355 VAL B O 1
ATOM 5752 N N . THR B 1 356 ? -0.898 -14.93 3.354 1 98.25 356 THR B N 1
ATOM 5753 C CA . THR B 1 356 ? 0.329 -14.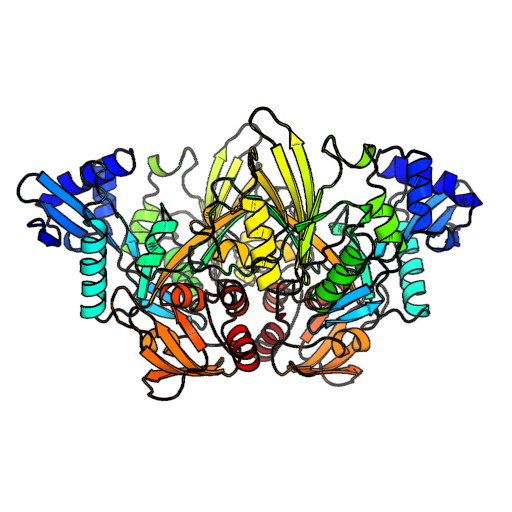156 3.23 1 98.25 356 THR B CA 1
ATOM 5754 C C . THR B 1 356 ? 0.216 -12.836 4 1 98.25 356 THR B C 1
ATOM 5756 O O . THR B 1 356 ? 1.22 -12.164 4.234 1 98.25 356 THR B O 1
ATOM 5759 N N . GLY B 1 357 ? -1.015 -12.477 4.367 1 97.12 357 GLY B N 1
ATOM 5760 C CA . GLY B 1 357 ? -1.264 -11.195 5.02 1 97.12 357 GLY B CA 1
ATOM 5761 C C . GLY B 1 357 ? -1.43 -10.055 4.039 1 97.12 357 GLY B C 1
ATOM 5762 O O . GLY B 1 357 ? -1.346 -8.883 4.422 1 97.12 357 GLY B O 1
ATOM 5763 N N . ASN B 1 358 ? -1.609 -10.305 2.764 1 97.25 358 ASN B N 1
ATOM 5764 C CA . ASN B 1 358 ? -1.788 -9.289 1.732 1 97.25 358 ASN B CA 1
ATOM 5765 C C . ASN B 1 358 ? -3.068 -8.484 1.951 1 97.25 358 ASN B C 1
ATOM 5767 O O . ASN B 1 358 ? -3.113 -7.289 1.656 1 97.25 358 ASN B O 1
ATOM 5771 N N . VAL B 1 359 ? -4.094 -9.18 2.422 1 97.69 359 VAL B N 1
ATOM 5772 C CA . VAL B 1 359 ? -5.387 -8.555 2.699 1 97.69 359 VAL B CA 1
ATOM 5773 C C . VAL B 1 359 ? -5.691 -8.641 4.191 1 97.69 359 VAL B C 1
ATOM 5775 O O . VAL B 1 359 ? -5.465 -9.68 4.82 1 97.69 359 VAL B O 1
ATOM 57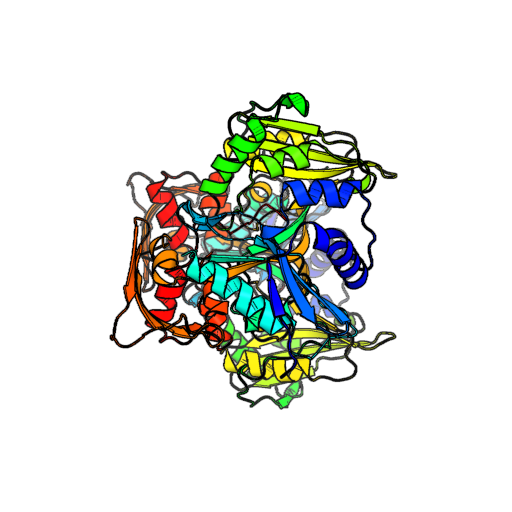78 N N . ARG B 1 360 ? -6.215 -7.578 4.73 1 97.75 360 ARG B N 1
ATOM 5779 C CA . ARG B 1 360 ? -6.547 -7.52 6.152 1 97.75 360 ARG B CA 1
ATOM 5780 C C . ARG B 1 360 ? -7.898 -8.172 6.422 1 97.75 360 ARG B C 1
ATOM 5782 O O . ARG B 1 360 ? -8.844 -8.008 5.648 1 97.75 360 ARG B O 1
ATOM 5789 N N . ALA B 1 361 ? -7.996 -8.875 7.543 1 98.44 361 ALA B N 1
ATOM 5790 C CA . ALA B 1 361 ? -9.25 -9.5 7.941 1 98.44 361 ALA B CA 1
ATOM 5791 C C . ALA B 1 361 ? -10.352 -8.461 8.117 1 98.44 361 ALA B C 1
ATOM 5793 O O . ALA B 1 361 ? -11.508 -8.695 7.75 1 98.44 361 ALA B O 1
ATOM 5794 N N . ARG B 1 362 ? -10.023 -7.312 8.609 1 97.62 362 ARG B N 1
ATOM 5795 C CA . ARG B 1 362 ? -11 -6.25 8.828 1 97.62 362 ARG B CA 1
ATOM 5796 C C . ARG B 1 362 ? -11.578 -5.762 7.504 1 97.62 362 ARG B C 1
ATOM 5798 O O . ARG B 1 362 ? -12.766 -5.418 7.43 1 97.62 362 ARG B O 1
ATOM 5805 N N . SER B 1 363 ? -10.773 -5.703 6.508 1 97.94 363 SER B N 1
ATOM 5806 C CA . SER B 1 363 ? -11.25 -5.305 5.188 1 97.94 363 SER B CA 1
ATOM 5807 C C . SER B 1 363 ? -12.219 -6.34 4.613 1 97.94 363 SER B C 1
ATOM 5809 O O . SER B 1 363 ? -13.242 -5.98 4.027 1 97.94 363 SER B O 1
ATOM 5811 N N . LEU B 1 364 ? -11.852 -7.598 4.758 1 98.44 364 LEU B N 1
ATOM 5812 C CA . LEU B 1 364 ? -12.742 -8.664 4.316 1 98.44 364 LEU B CA 1
ATOM 5813 C C . LEU B 1 364 ? -14.07 -8.609 5.055 1 98.44 364 LEU B C 1
ATOM 5815 O O . LEU B 1 364 ? -15.133 -8.789 4.449 1 98.44 364 LEU B O 1
ATOM 5819 N N . ALA B 1 365 ? -14 -8.367 6.344 1 98.38 365 ALA B N 1
ATOM 5820 C CA . ALA B 1 365 ? -15.219 -8.258 7.141 1 98.38 365 ALA B CA 1
ATOM 5821 C C . ALA B 1 365 ? -16.094 -7.094 6.668 1 98.38 365 ALA B C 1
ATOM 5823 O O . ALA B 1 365 ? -17.297 -7.242 6.504 1 98.38 365 ALA B O 1
ATOM 5824 N N . ALA B 1 366 ? -15.445 -5.996 6.391 1 97.19 366 ALA B N 1
ATOM 5825 C CA . ALA B 1 366 ? -16.172 -4.809 5.938 1 97.19 366 ALA B CA 1
ATOM 5826 C C . ALA B 1 366 ? -16.828 -5.055 4.582 1 97.19 366 ALA B C 1
ATOM 5828 O O . ALA B 1 366 ? -17.859 -4.453 4.27 1 97.19 366 ALA B O 1
ATOM 5829 N N . ALA B 1 367 ? -16.281 -5.941 3.805 1 97.88 367 ALA B N 1
ATOM 5830 C CA . ALA B 1 367 ? -16.828 -6.289 2.492 1 97.88 367 ALA B CA 1
ATOM 5831 C C . ALA B 1 367 ? -17.781 -7.473 2.588 1 97.88 367 ALA B C 1
ATOM 5833 O O . ALA B 1 367 ? -18.219 -8.016 1.568 1 97.88 367 ALA B O 1
ATOM 5834 N N . ALA B 1 368 ? -17.969 -7.977 3.789 1 97.62 368 ALA B N 1
ATOM 5835 C CA . ALA B 1 368 ? -18.875 -9.086 4.074 1 97.62 368 ALA B CA 1
ATOM 5836 C C . ALA B 1 368 ? -18.344 -10.398 3.504 1 97.62 368 ALA B C 1
ATOM 5838 O O . ALA B 1 368 ? -19.109 -11.25 3.059 1 97.62 368 ALA B O 1
ATOM 5839 N N . ARG B 1 369 ? -17.062 -10.531 3.482 1 97.94 369 ARG B N 1
ATOM 5840 C CA . ARG B 1 369 ? -16.422 -11.75 2.996 1 97.94 369 ARG B CA 1
ATOM 5841 C C . ARG B 1 369 ? -15.867 -12.578 4.152 1 97.94 369 ARG B C 1
ATOM 5843 O O . ARG B 1 369 ? -15.406 -13.703 3.949 1 97.94 369 ARG B O 1
ATOM 5850 N N . LEU B 1 370 ? -15.828 -12.008 5.305 1 98.38 370 LEU B N 1
ATOM 5851 C CA . LEU B 1 370 ? -15.43 -12.641 6.555 1 98.38 370 LEU B CA 1
ATOM 5852 C C . LEU B 1 370 ? -16.375 -12.242 7.688 1 98.38 370 LEU B C 1
ATOM 5854 O O . LEU B 1 370 ? -16.766 -11.078 7.797 1 98.38 370 LEU B O 1
ATOM 5858 N N . GLN B 1 371 ? -16.766 -13.164 8.5 1 98.06 371 GLN B N 1
ATOM 5859 C CA . GLN B 1 371 ? -17.641 -12.883 9.633 1 98.06 371 GLN B CA 1
ATOM 5860 C C . GLN B 1 371 ? -16.969 -13.242 10.953 1 98.06 371 GLN B C 1
ATOM 5862 O O . GLN B 1 371 ? -16.391 -14.32 11.094 1 98.06 371 GLN B O 1
ATOM 5867 N N . ALA B 1 372 ? -16.984 -12.375 11.812 1 97.5 372 ALA B N 1
ATOM 5868 C CA . ALA B 1 372 ? -16.453 -12.555 13.164 1 97.5 372 ALA B CA 1
ATOM 5869 C C . ALA B 1 372 ? -17.016 -11.508 14.117 1 97.5 372 ALA B C 1
ATOM 5871 O O . ALA B 1 372 ? -17.406 -10.422 13.695 1 97.5 372 ALA B O 1
ATOM 5872 N N . GLU B 1 373 ? -17.078 -11.883 15.398 1 92.31 373 GLU B N 1
ATOM 5873 C CA . GLU B 1 373 ? -17.359 -10.852 16.391 1 92.31 373 GLU B CA 1
ATOM 5874 C C . GLU B 1 373 ? -16.203 -9.859 16.5 1 92.31 373 GLU B C 1
ATOM 5876 O O . GLU B 1 373 ? -15.062 -10.195 16.188 1 92.31 373 GLU B O 1
ATOM 5881 N N . ASP B 1 374 ? -16.5 -8.711 16.984 1 88.44 374 ASP B N 1
ATOM 5882 C CA . ASP B 1 374 ? -15.57 -7.59 16.953 1 88.44 374 ASP B CA 1
ATOM 5883 C C . ASP B 1 374 ? -14.266 -7.934 17.688 1 88.44 374 ASP B C 1
ATOM 5885 O O . ASP B 1 374 ? -13.18 -7.711 17.156 1 88.44 374 ASP B O 1
ATOM 5889 N N . ALA B 1 375 ? -14.391 -8.516 18.828 1 87.12 375 ALA B N 1
ATOM 5890 C CA . ALA B 1 375 ? -13.195 -8.805 19.609 1 87.12 375 ALA B CA 1
ATOM 5891 C C . ALA B 1 375 ? -12.328 -9.859 18.922 1 87.12 375 ALA B C 1
ATOM 5893 O O . ALA B 1 375 ? -11.102 -9.727 18.875 1 87.12 375 ALA B O 1
ATOM 5894 N N . ALA B 1 376 ? -12.938 -10.867 18.391 1 92.25 376 ALA B N 1
ATOM 5895 C CA . ALA B 1 376 ? -12.211 -11.906 17.656 1 92.25 376 ALA B CA 1
ATOM 5896 C C . ALA B 1 376 ? -11.586 -11.344 16.375 1 92.25 376 ALA B C 1
ATOM 5898 O O . ALA B 1 376 ? -10.453 -11.703 16.031 1 92.25 376 ALA B O 1
ATOM 5899 N N . LEU B 1 377 ? -12.312 -10.43 15.75 1 96.5 377 LEU B N 1
ATOM 5900 C CA . LEU B 1 377 ? -11.852 -9.852 14.492 1 96.5 377 LEU B CA 1
ATOM 5901 C C . LEU B 1 377 ? -10.578 -9.031 14.711 1 96.5 377 LEU B C 1
ATOM 5903 O O . LEU B 1 377 ? -9.625 -9.148 13.938 1 96.5 377 LEU B O 1
ATOM 5907 N N . ALA B 1 378 ? -10.555 -8.234 15.75 1 94.31 378 ALA B N 1
ATOM 5908 C CA . ALA B 1 378 ? -9.414 -7.367 16.016 1 94.31 378 ALA B CA 1
ATOM 5909 C C . ALA B 1 378 ? -8.148 -8.188 16.25 1 94.31 378 ALA B C 1
ATOM 5911 O O . ALA B 1 378 ? -7.102 -7.902 15.656 1 94.31 378 ALA B O 1
ATOM 5912 N N . ARG B 1 379 ? -8.234 -9.188 17.078 1 93.12 379 ARG B N 1
ATOM 5913 C CA . ARG B 1 379 ? -7.09 -10.039 17.375 1 93.12 379 ARG B CA 1
ATOM 5914 C C . ARG B 1 379 ? -6.656 -10.828 16.141 1 93.12 379 ARG B C 1
ATOM 5916 O O . ARG B 1 379 ? -5.461 -10.953 15.875 1 93.12 379 ARG B O 1
ATOM 5923 N N . PHE B 1 380 ? -7.668 -11.383 15.469 1 97.19 380 PHE B N 1
ATOM 5924 C CA . PHE B 1 380 ? -7.41 -12.133 14.25 1 97.19 380 PHE B CA 1
ATOM 5925 C C . PHE B 1 380 ? -6.676 -11.266 13.227 1 97.19 380 PHE B C 1
ATOM 5927 O O . PHE B 1 380 ? -5.691 -11.703 12.625 1 97.19 380 PHE B O 1
ATOM 5934 N N . ASP B 1 381 ? -7.09 -10.023 13.094 1 97.44 381 ASP B N 1
ATOM 5935 C CA . ASP B 1 381 ? -6.527 -9.086 12.125 1 97.44 381 ASP B CA 1
ATOM 5936 C C . ASP B 1 381 ? -5.055 -8.812 12.414 1 97.44 381 ASP B C 1
ATOM 5938 O O . ASP B 1 381 ? -4.207 -8.938 11.531 1 97.44 381 ASP B O 1
ATOM 5942 N N . VAL B 1 382 ? -4.707 -8.484 13.609 1 95.62 382 VAL B N 1
ATOM 5943 C CA . VAL B 1 382 ? -3.34 -8.125 13.977 1 95.62 382 VAL B CA 1
ATOM 5944 C C . VAL B 1 382 ? -2.443 -9.359 13.898 1 95.62 382 VAL B C 1
ATOM 5946 O O . VAL B 1 382 ? -1.296 -9.273 13.461 1 95.62 382 VAL B O 1
ATOM 5949 N N . ALA B 1 383 ? -2.973 -10.508 14.258 1 97.19 383 ALA B N 1
ATOM 5950 C CA . ALA B 1 383 ? -2.184 -11.734 14.25 1 97.19 383 ALA B CA 1
ATOM 5951 C C . ALA B 1 383 ? -1.739 -12.094 12.836 1 97.19 383 ALA B C 1
ATOM 5953 O O . ALA B 1 383 ? -0.647 -12.633 12.641 1 97.19 383 ALA B O 1
ATOM 5954 N N . PHE B 1 384 ? -2.518 -11.781 11.852 1 98.06 384 PHE B N 1
ATOM 5955 C CA . PHE B 1 384 ? -2.246 -12.211 10.484 1 98.06 384 PHE B CA 1
ATOM 5956 C C . PHE B 1 384 ? -1.377 -11.188 9.766 1 98.06 384 PHE B C 1
ATOM 5958 O O . PHE B 1 384 ? -1.033 -11.375 8.594 1 98.06 384 PHE B O 1
ATOM 5965 N N . VAL B 1 385 ? -0.993 -10.086 10.43 1 96.56 385 VAL B N 1
ATOM 5966 C CA . VAL B 1 385 ? -0.078 -9.125 9.828 1 96.56 385 VAL B CA 1
ATOM 5967 C C . VAL B 1 385 ? 1.307 -9.75 9.672 1 96.56 385 VAL B C 1
ATOM 5969 O O . VAL B 1 385 ? 1.875 -10.258 10.648 1 96.56 385 VAL B O 1
ATOM 5972 N N . PRO B 1 386 ? 1.841 -9.766 8.469 1 96.94 386 PRO B N 1
ATOM 5973 C CA . PRO B 1 386 ? 3.168 -10.352 8.258 1 96.94 386 PRO B CA 1
ATOM 5974 C C . PRO B 1 386 ? 4.297 -9.422 8.695 1 96.94 386 PRO B C 1
ATOM 5976 O O . PRO B 1 386 ? 4.062 -8.242 8.969 1 96.94 386 PRO B O 1
ATOM 5979 N N . GLU B 1 387 ? 5.457 -9.922 8.797 1 95.06 387 GLU B N 1
ATOM 5980 C CA . GLU B 1 387 ? 6.629 -9.148 9.203 1 95.06 387 GLU B CA 1
ATOM 5981 C C . GLU B 1 387 ? 7.055 -8.18 8.109 1 95.06 387 GLU B C 1
ATOM 5983 O O . GLU B 1 387 ? 7.746 -7.191 8.375 1 95.06 387 GLU B O 1
ATOM 5988 N N . ARG B 1 388 ? 6.723 -8.523 6.902 1 95.88 388 ARG B N 1
ATOM 5989 C CA . ARG B 1 388 ? 6.938 -7.66 5.746 1 95.88 388 ARG B CA 1
ATOM 5990 C C . ARG B 1 388 ? 5.848 -7.863 4.699 1 95.88 388 ARG B C 1
ATOM 5992 O O . ARG B 1 388 ? 5.188 -8.906 4.68 1 95.88 388 ARG B O 1
ATOM 5999 N N . GLU B 1 389 ? 5.68 -6.855 3.883 1 97.19 389 GLU B N 1
ATOM 6000 C CA . GLU B 1 389 ? 4.707 -7 2.803 1 97.19 389 GLU B CA 1
ATOM 6001 C C . GLU B 1 389 ? 5.059 -8.18 1.896 1 97.19 389 GLU B C 1
ATOM 6003 O O . GLU B 1 389 ? 6.215 -8.336 1.495 1 97.19 389 GLU B O 1
ATOM 6008 N N . PRO B 1 390 ? 4.098 -9.039 1.597 1 98.38 390 PRO B N 1
ATOM 6009 C CA . PRO B 1 390 ? 4.387 -10.188 0.737 1 98.38 390 PRO B CA 1
ATOM 6010 C C . PRO B 1 390 ? 4.785 -9.781 -0.679 1 98.38 390 PRO B C 1
ATOM 6012 O O . PRO B 1 390 ? 4.25 -8.812 -1.22 1 98.38 390 PRO B O 1
ATOM 6015 N N . TRP B 1 391 ? 5.656 -10.555 -1.222 1 97.94 391 TRP B N 1
ATOM 6016 C CA . TRP B 1 391 ? 6.164 -10.328 -2.57 1 97.94 391 TRP B CA 1
ATOM 6017 C C . TRP B 1 391 ? 6.582 -11.641 -3.221 1 97.94 391 TRP B C 1
ATOM 6019 O O . TRP B 1 391 ? 7.375 -12.398 -2.656 1 97.94 391 TRP B O 1
ATOM 6029 N N . HIS B 1 392 ? 6.086 -11.906 -4.422 1 98.12 392 HIS B N 1
ATOM 6030 C CA . HIS B 1 392 ? 6.324 -13.234 -4.988 1 98.12 392 HIS B CA 1
ATOM 6031 C C . HIS B 1 392 ? 7.645 -13.273 -5.746 1 98.12 392 HIS B C 1
ATOM 6033 O O . HIS B 1 392 ? 8.281 -14.328 -5.832 1 98.12 392 HIS B O 1
ATOM 6039 N N . GLY B 1 393 ? 8.133 -12.164 -6.406 1 97.25 393 GLY B N 1
ATOM 6040 C CA . GLY B 1 393 ? 9.477 -12.008 -6.941 1 97.25 393 GLY B CA 1
ATOM 6041 C C . GLY B 1 393 ? 9.719 -12.82 -8.195 1 97.25 393 GLY B C 1
ATOM 6042 O O . GLY B 1 393 ? 10.773 -12.711 -8.812 1 97.25 393 GLY B O 1
ATOM 6043 N N . THR B 1 394 ? 8.82 -13.727 -8.562 1 96.38 394 THR B N 1
ATOM 6044 C CA . THR B 1 394 ? 8.953 -14.586 -9.734 1 96.38 394 THR B CA 1
ATOM 6045 C C . THR B 1 394 ? 7.664 -14.594 -10.547 1 96.38 394 THR B C 1
ATOM 6047 O O . THR B 1 394 ? 6.594 -14.898 -10.016 1 96.38 394 THR B O 1
ATOM 6050 N N . ASP B 1 395 ? 7.809 -14.273 -11.773 1 92.56 395 ASP B N 1
ATOM 6051 C CA . ASP B 1 395 ? 6.668 -14.352 -12.672 1 92.56 395 ASP B CA 1
ATOM 6052 C C . ASP B 1 395 ? 6.699 -15.641 -13.492 1 92.56 395 ASP B C 1
ATOM 6054 O O . ASP B 1 395 ? 7.766 -16.062 -13.938 1 92.56 395 ASP B O 1
ATOM 6058 N N . PHE B 1 396 ? 5.559 -16.203 -13.703 1 92.62 396 PHE B N 1
ATOM 6059 C CA . PHE B 1 396 ? 5.473 -17.438 -14.484 1 92.62 396 PHE B CA 1
ATOM 6060 C C . PHE B 1 396 ? 4.141 -17.516 -15.219 1 92.62 396 PHE B C 1
ATOM 6062 O O . PHE B 1 396 ? 3.182 -16.828 -14.859 1 92.62 396 PHE B O 1
#

Solvent-accessible surface area (backbone atoms only — not comparable to full-atom values): 40444 Å² total; per-residue (Å²): 130,80,77,63,43,76,44,66,36,46,77,86,42,47,69,59,52,52,52,50,47,23,64,65,67,72,45,85,73,53,73,66,53,52,55,58,47,39,68,62,41,47,44,69,42,24,39,30,32,32,33,86,86,78,38,77,53,30,37,34,30,43,36,86,34,28,34,12,29,20,83,30,41,68,39,58,20,38,36,42,38,72,71,36,58,43,81,92,54,57,94,68,57,56,67,58,52,50,50,50,52,52,52,49,50,41,49,75,72,66,38,36,34,35,31,34,55,66,92,61,68,59,63,42,46,75,73,24,30,13,59,18,20,58,40,30,35,32,39,32,41,56,84,49,44,68,36,90,74,32,68,76,73,57,71,62,44,80,45,55,70,87,70,33,71,64,53,47,58,52,40,46,52,55,27,31,44,71,29,16,35,12,42,60,76,49,70,58,51,50,54,57,58,70,60,60,54,69,88,77,39,80,79,30,48,71,75,43,36,39,40,31,98,42,16,35,35,39,34,28,42,34,78,56,95,85,25,18,37,33,43,48,49,76,46,44,62,39,49,55,31,41,40,23,51,48,54,55,64,51,63,54,76,71,46,53,30,36,35,37,70,50,62,93,63,49,32,65,51,72,23,31,55,43,48,76,38,52,37,46,67,37,60,44,80,37,38,26,22,26,68,59,29,62,40,62,50,58,21,54,27,38,22,56,36,75,43,78,49,30,33,30,36,45,32,92,66,82,63,65,46,49,36,32,37,39,39,34,13,68,90,40,35,42,32,42,81,49,88,66,77,60,51,34,40,36,36,37,16,57,45,18,9,36,64,24,29,57,44,56,52,62,27,35,34,49,24,59,55,30,48,54,50,68,73,56,39,55,50,52,30,49,16,42,42,43,93,52,78,22,39,35,94,60,87,116,128,80,78,63,43,76,42,66,37,46,77,86,44,46,69,59,53,52,51,50,47,24,64,66,68,74,45,86,73,52,73,66,54,53,55,60,48,38,69,64,42,46,44,70,42,26,38,31,33,32,34,86,86,77,37,78,53,29,36,33,31,42,35,87,32,28,34,11,29,20,83,30,42,68,41,58,19,38,36,43,39,71,74,37,59,44,81,91,55,58,95,67,57,55,67,59,51,50,51,51,51,53,52,50,50,40,50,75,72,65,37,36,35,34,30,33,53,67,91,63,67,61,63,42,46,74,73,22,31,12,58,17,20,59,39,31,34,32,39,33,42,56,82,48,43,69,35,89,75,30,68,76,72,57,71,62,44,79,46,54,70,87,70,36,72,64,52,47,58,52,39,48,53,56,26,30,43,70,30,16,34,13,43,61,77,51,70,58,50,50,55,57,60,70,59,60,54,69,91,78,39,81,79,31,47,71,76,42,36,40,40,31,99,44,17,36,34,37,33,28,42,32,78,56,96,85,24,18,38,34,43,48,49,75,44,44,62,40,50,56,32,42,39,23,52,47,54,55,63,52,63,54,74,71,47,54,30,36,35,39,70,50,62,92,63,50,31,64,52,71,24,31,54,44,48,75,38,52,37,48,69,38,58,44,79,36,39,26,21,26,67,58,29,62,39,64,50,58,21,54,25,37,22,56,36,73,44,79,49,30,35,31,35,44,32,93,67,83,64,66,46,48,37,29,36,39,38,35,14,68,89,41,36,42,34,42,80,49,85,68,78,61,51,34,39,34,36,36,16,59,46,18,10,36,65,25,30,56,43,55,52,61,26,34,34,49,25,59,56,30,49,53,52,69,73,56,38,54,52,53,30,50,17,43,42,43,95,52,78,23,39,34,97,60,86,117